Protein AF-A0AAC9SZ76-F1 (afdb_monomer)

Secondary structure (DSSP, 8-state):
-----------------PPPPPSSPPPPPPPPPSSS--EEEEEEE-STTS-HHHHHHHHHHHHHHHHHTTTSS-EEEEEEESSSSSSSSSSTTSPEEEEE-SSHHHHHHHHHHHHH--PPPGGG----HHHHHHHHHT-SS--SEEEEEESS----BTTTTBS-SSS--HHHHHHHHHHHHHHHHTTPEEEEEEE-TT--THHHHHHHHHHHHHS-S-BTTTBEEE-GGGHHHHHHHHHHHHH--EEEEEEEEEPTT--S-TTPEEEEEEEEEE-SSS-BEEEEEE---TTBPPPEE---SSSTT-B-TT-EEEEEEEEEPPHHHHHHTEEEEEEEEEEE-SSSPPEEEEEEEEEEPPPP---EEEEEEEEEETTEEEEEEEEEE-SSS-BEEEEEEE--TTBPPPEE---SSSTT-B-TT-EEEEEEEEEPPHHHHHHTEEEEEEEEEEE-SSSSPEEEEEEEEEE------EEEEEEEEEETTEEEEEEEEEE-SSS-BEEEEEEE--TTBPPPEE---SSSTT-B-TT-EEEEEEEEEPPHHHHHHTEEEEEEEEEEE-SSSSPEEEEEEEEEE------EEEEEEEEEETTEEEEEEEEEE-SSS-BEEEEEEE--TTBPPPEE---SSSTT-B-TT-EEEEEEEEE--HHHHHHTEEEEEEEEEEE-TTSPPEEEEEEEEEE------EEEEEEEEEETTEEEEEEEEEE-SSS-BEEEEEEE--TTBPPPEE---TTSTT-B-TT-EEEEEEEEEPPHHHHHHTEEEEEEEEEEE-SSSSPEEEEEEEEEE------EEEEEEEEEETTEEEEEEEEEE-SSS-BEEEEEEE--TTBPPPEE---SSSTT-B-TT-EEEEEEEEEPPHHHHHHTEEEEEEEEEEE-SSSS-EEEEEEEEEE------S------------------------------------

Foldseek 3Di:
DDDDDDDDDDDDDDPQPDFADAPAAFDAFFAQPLALQFEEEEEAQLAPVQDPVQLVLLLVLQLVLLVLCQLGNYWYKYWYAFLATNLDDDDLRDIGPTFGSNHPVSSVVRSVSSVSDDRHDNVSRFAQLLRSLLVLLVDPDAGSEYAYEDAADHAWYDVVIDGPRPDDDNVRLNSNSVSLNSNVVSNYGYEYAHACPPPDDSRVVSSLVSQCSSFHNDELGRYHHDHSNCNSQSVVVVSCVNAWAKDKDKEKEWPPPDQLFFQTKIKMKMKIFTQGQFKWAQKDKDWPDPQKDDKAKDDFPDPPRIDHHGGMIMIMIMHGHDLVCSVVQKDKTKMKIWTHGSDHDIHMDMYMYMYGGDDWDWDKEKDWDWDDDPQKIKIKIKIFTQTQFKWAQKDKDWPPPQKADKAKDDAPDPPRIHHHGGMIMIIIMHGHDLVCLLVQKDKIKMKIWTHGSDDGIYMYMDIDMDGHDWDWDKDKDWDWDDDPQKIKIKIKIATQISHKWAQKDKDWPPPQKADKAKDDFPDPPRIHHHGGMIMIIIMHGHDLVCLLVQKDKTKMKIWTHGSDDGIYMDMDIDIGGHDWDWAKEKDWDWDDDPQKIKIKIKIFTQIQHKWAQKDKDKPPPQKDDKAKDDFPDDPRIHHHGGMIMIMIMHGHDLVCLLVQKDKIKMKIWTHGRPDDIHMDMDIDIGGHDWDWAKEKDKDWDDDDQKIKIKMKIFTQIQHKWAQKDKDKDPPQKADKAKDDFPVDPRIHHHGDMIMIMIMHGDDLVLQLVQKDKIKMKIWTHGSDDDIYMYMDMDMDGHDWWWDKEKDKDWDDDDQKIKMKMKMWIATSFKKFQKDKDKDPPQKADKAWDDFPDPVRIHHHGGMTMIMIMHGHDPVCQVVQKDKIKMKIWIHGSDDDIYMYIDMDMGGHDDDDDDDDDDDDDDDDDDDDDDDDDDDDDDDDDDDDDDDDDD

Mean predicted aligned error: 19.58 Å

Structure (mmCIF, N/CA/C/O backbone):
data_AF-A0AAC9SZ76-F1
#
_entry.id   AF-A0AAC9SZ76-F1
#
loop_
_atom_site.group_PDB
_atom_site.id
_atom_site.type_symbol
_atom_site.label_atom_id
_atom_site.label_alt_id
_atom_site.label_comp_id
_atom_site.label_asym_id
_atom_site.label_entity_id
_atom_site.label_seq_id
_atom_site.pdbx_PDB_ins_code
_atom_site.Cartn_x
_atom_site.Cartn_y
_atom_site.Cartn_z
_atom_site.occupancy
_atom_site.B_iso_or_equiv
_atom_site.auth_seq_id
_atom_site.auth_comp_id
_atom_site.auth_asym_id
_atom_site.auth_atom_id
_atom_site.pdbx_PDB_model_num
ATOM 1 N N . MET A 1 1 ? 58.884 15.440 -35.483 1.00 34.03 1 MET A N 1
ATOM 2 C CA . MET A 1 1 ? 60.121 14.775 -35.016 1.00 34.03 1 MET A CA 1
ATOM 3 C C . MET A 1 1 ? 61.291 15.420 -35.744 1.00 34.03 1 MET A C 1
ATOM 5 O O . MET A 1 1 ? 61.153 15.706 -36.922 1.00 34.03 1 MET A O 1
ATOM 9 N N . ALA A 1 2 ? 62.354 15.756 -35.015 1.00 34.34 2 ALA A N 1
ATOM 10 C CA . ALA A 1 2 ? 63.541 16.463 -35.495 1.00 34.34 2 ALA A CA 1
ATOM 11 C C . ALA A 1 2 ? 64.470 15.592 -36.369 1.00 34.34 2 ALA A C 1
ATOM 13 O O . ALA A 1 2 ? 64.306 14.375 -36.380 1.00 34.34 2 ALA A O 1
ATOM 14 N N . ALA A 1 3 ? 65.492 16.252 -36.946 1.00 31.02 3 ALA A N 1
ATOM 15 C CA . ALA A 1 3 ? 66.665 15.764 -37.703 1.00 31.02 3 ALA A CA 1
ATOM 16 C C . ALA A 1 3 ? 66.543 15.990 -39.233 1.00 31.02 3 ALA A C 1
ATOM 18 O O . ALA A 1 3 ? 65.509 15.704 -39.811 1.00 31.02 3 ALA A O 1
ATOM 19 N N . THR A 1 4 ? 67.527 16.527 -39.967 1.00 31.78 4 THR A N 1
ATOM 20 C CA . THR A 1 4 ? 68.969 16.610 -39.682 1.00 31.78 4 THR A CA 1
ATOM 21 C C . THR A 1 4 ? 69.649 17.669 -40.554 1.00 31.78 4 THR A C 1
ATOM 23 O O . THR A 1 4 ? 69.315 17.846 -41.721 1.00 31.78 4 THR A O 1
ATOM 26 N N . LEU A 1 5 ? 70.634 18.339 -39.955 1.00 36.59 5 LEU A N 1
ATOM 27 C CA . LEU A 1 5 ? 71.636 19.189 -40.589 1.00 36.59 5 LEU A CA 1
ATOM 28 C C . LEU A 1 5 ? 72.741 18.357 -41.270 1.00 36.59 5 LEU A C 1
ATOM 30 O O . LEU A 1 5 ? 73.049 17.255 -40.823 1.00 36.59 5 LEU A O 1
ATOM 34 N N . ALA A 1 6 ? 73.446 19.049 -42.170 1.00 32.16 6 ALA A N 1
ATOM 35 C CA . ALA A 1 6 ? 74.873 18.945 -42.499 1.00 32.16 6 ALA A CA 1
ATOM 36 C C . ALA A 1 6 ? 75.312 18.010 -43.635 1.00 32.16 6 ALA A C 1
ATOM 38 O O . ALA A 1 6 ? 75.215 16.791 -43.537 1.00 32.16 6 ALA A O 1
ATOM 39 N N . SER A 1 7 ? 75.923 18.649 -44.644 1.00 28.92 7 SER A N 1
ATOM 40 C CA . SER A 1 7 ? 77.115 18.297 -45.454 1.00 28.92 7 SER A CA 1
ATOM 41 C C . SER A 1 7 ? 76.915 19.008 -46.808 1.00 28.92 7 SER A C 1
ATOM 43 O O . SER A 1 7 ? 75.863 18.856 -47.404 1.00 28.92 7 SER A O 1
ATOM 45 N N . VAL A 1 8 ? 77.773 19.867 -47.360 1.00 30.86 8 VAL A N 1
ATOM 46 C CA . VAL A 1 8 ? 79.221 19.771 -47.551 1.00 30.86 8 VAL A CA 1
ATOM 47 C C . VAL A 1 8 ? 79.758 21.181 -47.859 1.00 30.86 8 VAL A C 1
ATOM 49 O O . VAL A 1 8 ? 79.261 21.852 -48.758 1.00 30.86 8 VAL A O 1
ATOM 52 N N . LEU A 1 9 ? 80.820 21.599 -47.165 1.00 38.50 9 LEU A N 1
ATOM 53 C CA . LEU A 1 9 ? 81.787 22.567 -47.682 1.00 38.50 9 LEU A CA 1
ATOM 54 C C . LEU A 1 9 ? 83.047 21.761 -48.026 1.00 38.50 9 LEU A C 1
ATOM 56 O O . LEU A 1 9 ? 83.742 21.295 -47.126 1.00 38.50 9 LEU A O 1
ATOM 60 N N . ALA A 1 10 ? 83.320 21.559 -49.314 1.00 33.28 10 ALA A N 1
ATOM 61 C CA . ALA A 1 10 ? 84.588 21.031 -49.804 1.00 33.28 10 ALA A CA 1
ATOM 62 C C . ALA A 1 10 ? 84.911 21.688 -51.149 1.00 33.28 10 ALA A C 1
ATOM 64 O O . ALA A 1 10 ? 84.194 21.559 -52.136 1.00 33.28 10 ALA A O 1
ATOM 65 N N . ILE A 1 11 ? 85.994 22.451 -51.116 1.00 44.81 11 ILE A N 1
ATOM 66 C CA . ILE A 1 11 ? 86.583 23.232 -52.193 1.00 44.81 11 ILE A CA 1
ATOM 67 C C . ILE A 1 11 ? 87.101 22.287 -53.285 1.00 44.81 11 ILE A C 1
ATOM 69 O O . ILE A 1 11 ? 87.897 21.396 -52.998 1.00 44.81 11 ILE A O 1
ATOM 73 N N . SER A 1 12 ? 86.763 22.558 -54.544 1.00 31.75 12 SER A N 1
ATOM 74 C CA . SER A 1 12 ? 87.699 22.324 -55.644 1.00 31.75 12 SER A CA 1
ATOM 75 C C . SER A 1 12 ? 87.725 23.574 -56.517 1.00 31.75 12 SER A C 1
ATOM 77 O O . SER A 1 12 ? 86.712 24.014 -57.054 1.00 31.75 12 SER A O 1
ATOM 79 N N . GLY A 1 13 ? 88.888 24.221 -56.555 1.00 40.38 13 GLY A N 1
ATOM 80 C CA . GLY A 1 13 ? 89.150 25.320 -57.464 1.00 40.38 13 GLY A CA 1
ATOM 81 C C . GLY A 1 13 ? 89.211 24.782 -58.885 1.00 40.38 13 GLY A C 1
ATOM 82 O O . GLY A 1 13 ? 90.220 24.212 -59.285 1.00 40.38 13 GLY A O 1
ATOM 83 N N . ALA A 1 14 ? 88.143 24.994 -59.640 1.00 35.19 14 ALA A N 1
ATOM 84 C CA . ALA A 1 14 ? 88.212 25.144 -61.079 1.00 35.19 14 ALA A CA 1
ATOM 85 C C . ALA A 1 14 ? 87.846 26.600 -61.355 1.00 35.19 14 ALA A C 1
ATOM 87 O O . ALA A 1 14 ? 86.763 27.054 -60.990 1.00 35.19 14 ALA A O 1
ATOM 88 N N . SER A 1 15 ? 88.769 27.363 -61.935 1.00 37.12 15 SER A N 1
ATOM 89 C CA . SER A 1 15 ? 88.443 28.659 -62.518 1.00 37.12 15 SER A CA 1
ATOM 90 C C . SER A 1 15 ? 87.314 28.441 -63.525 1.00 37.12 15 SER A C 1
ATOM 92 O O . SER A 1 15 ? 87.553 27.857 -64.583 1.00 37.12 15 SER A O 1
ATOM 94 N N . ALA A 1 16 ? 86.090 28.847 -63.187 1.00 43.09 16 ALA A N 1
ATOM 95 C CA . ALA A 1 16 ? 84.998 28.885 -64.144 1.00 43.09 16 ALA A CA 1
ATOM 96 C C . ALA A 1 16 ? 85.427 29.833 -65.270 1.00 43.09 16 ALA A C 1
ATOM 98 O O . ALA A 1 16 ? 85.613 31.031 -65.048 1.00 43.09 16 ALA A O 1
ATOM 99 N N . ALA A 1 17 ? 85.676 29.286 -66.457 1.00 53.41 17 ALA A N 1
ATOM 100 C CA . ALA A 1 17 ? 85.754 30.094 -67.658 1.00 53.41 17 ALA A CA 1
ATOM 101 C C . ALA A 1 17 ? 84.363 30.716 -67.835 1.00 53.41 17 ALA A C 1
ATOM 103 O O . ALA A 1 17 ? 83.390 30.001 -68.060 1.00 53.41 17 ALA A O 1
ATOM 104 N N . PHE A 1 18 ? 84.251 32.025 -67.611 1.00 67.94 18 PHE A N 1
ATOM 105 C CA . PHE A 1 18 ? 82.998 32.741 -67.807 1.00 67.94 18 PHE A CA 1
ATOM 106 C C . PHE A 1 18 ? 82.689 32.758 -69.306 1.00 67.94 18 PHE A C 1
ATOM 108 O O . PHE A 1 18 ? 83.509 33.230 -70.096 1.00 67.94 18 PHE A O 1
ATOM 115 N N . ALA A 1 19 ? 81.529 32.220 -69.689 1.00 78.44 19 ALA A N 1
ATOM 116 C CA . ALA A 1 19 ? 81.003 32.366 -71.040 1.00 78.44 19 ALA A CA 1
ATOM 117 C C . ALA A 1 19 ? 80.825 33.856 -71.370 1.00 78.44 19 ALA A C 1
ATOM 119 O O . ALA A 1 19 ? 80.590 34.676 -70.475 1.00 78.44 19 ALA A O 1
ATOM 120 N N . VAL A 1 20 ? 80.946 34.214 -72.646 1.00 87.88 20 VAL A N 1
ATOM 121 C CA . VAL A 1 20 ? 80.765 35.600 -73.074 1.00 87.88 20 VAL A CA 1
ATOM 122 C C . VAL A 1 20 ? 79.273 35.921 -73.039 1.00 87.88 20 VAL A C 1
ATOM 124 O O . VAL A 1 20 ? 78.463 35.208 -73.624 1.00 87.88 20 VAL A O 1
ATOM 127 N N . GLN A 1 21 ? 78.914 36.992 -72.339 1.00 90.75 21 GLN A N 1
ATOM 128 C CA . GLN A 1 21 ? 77.535 37.458 -72.209 1.00 90.75 21 GLN A CA 1
ATOM 129 C C . GLN A 1 21 ? 77.275 38.571 -73.214 1.00 90.75 21 GLN A C 1
ATOM 131 O O . GLN A 1 21 ? 78.045 39.526 -73.265 1.00 90.75 21 GLN A O 1
ATOM 136 N N . SER A 1 22 ? 76.199 38.469 -73.983 1.00 91.06 22 SER A N 1
ATOM 137 C CA . SER A 1 22 ? 75.754 39.487 -74.928 1.00 91.06 22 SER A CA 1
ATOM 138 C C . SER A 1 22 ? 75.465 40.810 -74.218 1.00 91.06 22 SER A C 1
ATOM 140 O O . SER A 1 22 ? 74.805 40.860 -73.181 1.00 91.06 22 SER A O 1
ATOM 142 N N . ALA A 1 23 ? 75.947 41.905 -74.799 1.00 92.62 23 ALA A N 1
ATOM 143 C CA . ALA A 1 23 ? 75.603 43.267 -74.417 1.00 92.62 23 ALA A CA 1
ATOM 144 C C . ALA A 1 23 ? 74.260 43.696 -75.033 1.00 92.62 23 ALA A C 1
ATOM 146 O O . ALA A 1 23 ? 73.645 44.658 -74.569 1.00 92.62 23 ALA A O 1
ATOM 147 N N . VAL A 1 24 ? 73.797 42.983 -76.066 1.00 94.00 24 VAL A N 1
ATOM 148 C CA . VAL A 1 24 ? 72.455 43.128 -76.636 1.00 94.00 24 VAL A CA 1
ATOM 149 C C . VAL A 1 24 ? 71.471 42.337 -75.766 1.00 94.00 24 VAL A C 1
ATOM 151 O O . VAL A 1 24 ? 71.651 41.125 -75.624 1.00 94.00 24 VAL A O 1
ATOM 154 N N . PRO A 1 25 ? 70.431 42.970 -75.185 1.00 91.94 25 PRO A N 1
ATOM 155 C CA . PRO A 1 25 ? 69.419 42.253 -74.415 1.00 91.94 25 PRO A CA 1
ATOM 156 C C . PRO A 1 25 ? 68.680 41.233 -75.287 1.00 91.94 25 PRO A C 1
ATOM 158 O O . PRO A 1 25 ? 68.179 41.581 -76.359 1.00 91.94 25 PRO A O 1
ATOM 161 N N . ALA A 1 26 ? 68.583 39.987 -74.829 1.00 91.69 26 ALA A N 1
ATOM 162 C CA . ALA A 1 26 ? 67.792 38.965 -75.505 1.00 91.69 26 ALA A CA 1
ATOM 163 C C . ALA A 1 26 ? 66.289 39.281 -75.386 1.00 91.69 26 ALA A C 1
ATOM 165 O O . ALA A 1 26 ? 65.784 39.553 -74.296 1.00 91.69 26 ALA A O 1
ATOM 166 N N . ALA A 1 27 ? 65.570 39.246 -76.508 1.00 93.06 27 ALA A N 1
ATOM 167 C CA . ALA A 1 27 ? 64.112 39.306 -76.534 1.00 93.06 27 ALA A CA 1
ATOM 168 C C . ALA A 1 27 ? 63.511 38.001 -75.969 1.00 93.06 27 ALA A C 1
ATOM 170 O O . ALA A 1 27 ? 64.149 36.950 -76.101 1.00 93.06 27 ALA A O 1
ATOM 171 N N . PRO A 1 28 ? 62.304 38.032 -75.371 1.00 92.75 28 PRO A N 1
ATOM 172 C CA . PRO A 1 28 ? 61.618 36.820 -74.926 1.00 92.75 28 PRO A CA 1
ATOM 173 C C . PRO A 1 28 ? 61.435 35.823 -76.072 1.00 92.75 28 PRO A C 1
ATOM 175 O O . PRO A 1 28 ? 61.119 36.228 -77.190 1.00 92.75 28 PRO A O 1
ATOM 178 N N . ASN A 1 29 ? 61.618 34.534 -75.790 1.00 94.00 29 ASN A N 1
ATOM 179 C CA . ASN A 1 29 ? 61.319 33.469 -76.742 1.00 94.00 29 ASN A CA 1
ATOM 180 C C . ASN A 1 29 ? 59.794 33.323 -76.882 1.00 94.00 29 ASN A C 1
ATOM 182 O O . ASN A 1 29 ? 59.132 33.135 -75.856 1.00 94.00 29 ASN A O 1
ATOM 186 N N . PRO A 1 30 ? 59.215 33.414 -78.092 1.00 92.75 30 PRO A N 1
ATOM 187 C CA . PRO A 1 30 ? 57.800 33.123 -78.306 1.00 92.75 30 PRO A CA 1
ATOM 188 C C . PRO A 1 30 ? 57.432 31.726 -77.794 1.00 92.75 30 PRO A C 1
ATOM 190 O O . PRO A 1 30 ? 58.260 30.815 -77.821 1.00 92.75 30 PRO A O 1
ATOM 193 N N . ALA A 1 31 ? 56.204 31.547 -77.310 1.00 87.25 31 ALA A N 1
ATOM 194 C CA . ALA A 1 31 ? 55.701 30.219 -76.963 1.00 87.25 31 ALA A CA 1
ATOM 195 C C . ALA A 1 31 ? 55.523 29.373 -78.233 1.00 87.25 31 ALA A C 1
ATOM 197 O O . ALA A 1 31 ? 55.238 29.916 -79.299 1.00 87.25 31 ALA A O 1
ATOM 198 N N . MET A 1 32 ? 55.672 28.054 -78.112 1.00 82.69 32 MET A N 1
ATOM 199 C CA . MET A 1 32 ? 55.351 27.142 -79.209 1.00 82.69 32 MET A CA 1
ATOM 200 C C . MET A 1 32 ? 53.849 27.239 -79.506 1.00 82.69 32 MET A C 1
ATOM 202 O O . MET A 1 32 ? 53.043 27.290 -78.573 1.00 82.69 32 MET A O 1
ATOM 206 N N . ALA A 1 33 ? 53.459 27.274 -80.781 1.00 75.12 33 ALA A N 1
ATOM 207 C CA . ALA A 1 33 ? 52.048 27.265 -81.149 1.00 75.12 33 ALA A CA 1
ATOM 208 C C . ALA A 1 33 ? 51.383 25.978 -80.627 1.00 75.12 33 ALA A C 1
ATOM 210 O O . ALA A 1 33 ? 51.887 24.884 -80.861 1.00 75.12 33 ALA A O 1
ATOM 211 N N . ALA A 1 34 ? 50.258 26.102 -79.917 1.00 73.25 34 ALA A N 1
ATOM 212 C CA . ALA A 1 34 ? 49.512 24.972 -79.353 1.00 73.25 34 ALA A CA 1
ATOM 213 C C . ALA A 1 34 ? 48.608 24.312 -80.412 1.00 73.25 34 ALA A C 1
ATOM 215 O O . ALA A 1 34 ? 47.392 24.221 -80.254 1.00 73.25 34 ALA A O 1
ATOM 216 N N . GLN A 1 35 ? 49.205 23.926 -81.536 1.00 79.81 35 GLN A N 1
ATOM 217 C CA . GLN A 1 35 ? 48.549 23.253 -82.651 1.00 79.81 35 GLN A CA 1
ATOM 218 C C . GLN A 1 35 ? 49.526 22.257 -83.277 1.00 79.81 35 GLN A C 1
ATOM 220 O O . GLN A 1 35 ? 50.737 22.458 -83.230 1.00 79.81 35 GLN A O 1
ATOM 225 N N . CYS A 1 36 ? 49.004 21.184 -83.865 1.00 80.81 36 CYS A N 1
ATOM 226 C CA . CYS A 1 36 ? 49.837 20.189 -84.539 1.00 80.81 36 CYS A CA 1
ATOM 227 C C . CYS A 1 36 ? 50.280 20.614 -85.945 1.00 80.81 36 CYS A C 1
ATOM 229 O O . CYS A 1 36 ? 51.301 20.133 -86.434 1.00 80.81 36 CYS A O 1
ATOM 231 N N . GLU A 1 37 ? 49.536 21.521 -86.591 1.00 84.62 37 GLU A N 1
ATOM 232 C CA . GLU A 1 37 ? 49.991 22.155 -87.830 1.00 84.62 37 GLU A CA 1
ATOM 233 C C . GLU A 1 37 ? 51.129 23.122 -87.501 1.00 84.62 37 GLU A C 1
ATOM 235 O O . GLU A 1 37 ? 50.903 24.283 -87.162 1.00 84.62 37 GLU A O 1
ATOM 240 N N . VAL A 1 38 ? 52.349 22.589 -87.516 1.00 84.69 38 VAL A N 1
ATOM 241 C CA . VAL A 1 38 ? 53.569 23.321 -87.185 1.00 84.69 38 VAL A CA 1
ATOM 242 C C . VAL A 1 38 ? 54.402 23.473 -88.447 1.00 84.69 38 VAL A C 1
ATOM 244 O O . VAL A 1 38 ? 54.836 22.481 -89.043 1.00 84.69 38 VAL A O 1
ATOM 247 N N . ASP A 1 39 ? 54.664 24.725 -88.804 1.00 91.69 39 ASP A N 1
ATOM 248 C CA . ASP A 1 39 ? 55.662 25.099 -89.792 1.00 91.69 39 ASP A CA 1
ATOM 249 C C . ASP A 1 39 ? 56.967 25.404 -89.065 1.00 91.69 39 ASP A C 1
ATOM 251 O O . ASP A 1 39 ? 57.083 26.426 -88.389 1.00 91.69 39 ASP A O 1
ATOM 255 N N . PHE A 1 40 ? 57.981 24.550 -89.189 1.00 92.81 40 PHE A N 1
ATOM 256 C CA . PHE A 1 40 ? 59.268 24.816 -88.547 1.00 92.81 40 PHE A CA 1
ATOM 257 C C . PHE A 1 40 ? 60.435 24.868 -89.523 1.00 92.81 40 PHE A C 1
ATOM 259 O O . PHE A 1 40 ? 60.460 24.216 -90.561 1.00 92.81 40 PHE A O 1
ATOM 266 N N . ALA A 1 41 ? 61.447 25.652 -89.179 1.00 94.62 41 ALA A N 1
ATOM 267 C CA . ALA A 1 41 ? 62.721 25.650 -89.874 1.00 94.62 41 ALA A CA 1
ATOM 268 C C . ALA A 1 41 ? 63.749 24.841 -89.084 1.00 94.62 41 ALA A C 1
ATOM 270 O O . ALA A 1 41 ? 63.813 24.919 -87.860 1.00 94.62 41 ALA A O 1
ATOM 271 N N . ILE A 1 42 ? 64.605 24.112 -89.788 1.00 95.25 42 ILE A N 1
ATOM 272 C CA . ILE A 1 42 ? 65.827 23.525 -89.246 1.00 95.25 42 ILE A CA 1
ATOM 273 C C . ILE A 1 42 ? 66.999 24.307 -89.830 1.00 95.25 42 ILE A C 1
ATOM 275 O O . ILE A 1 42 ? 67.162 24.350 -91.046 1.00 95.25 42 ILE A O 1
ATOM 279 N N . SER A 1 43 ? 67.826 24.911 -88.979 1.00 95.31 43 SER A N 1
ATOM 280 C CA . SER A 1 43 ? 69.076 25.557 -89.397 1.00 95.31 43 SER A CA 1
ATOM 281 C C . SER A 1 43 ? 70.253 24.711 -88.935 1.00 95.31 43 SER A C 1
ATOM 283 O O . SER A 1 43 ? 70.564 24.692 -87.745 1.00 95.31 43 SER A O 1
ATOM 285 N N . LEU A 1 44 ? 70.898 24.017 -89.873 1.00 94.75 44 LEU A N 1
ATOM 286 C CA . LEU A 1 44 ? 71.950 23.042 -89.590 1.00 94.75 44 LEU A CA 1
ATOM 287 C C . LEU A 1 44 ? 73.361 23.636 -89.713 1.00 94.75 44 LEU A C 1
ATOM 289 O O . LEU A 1 44 ? 73.745 24.128 -90.776 1.00 94.75 44 LEU A O 1
ATOM 293 N N . ASP A 1 45 ? 74.156 23.527 -88.651 1.00 93.12 45 ASP A N 1
ATOM 294 C CA . ASP A 1 45 ? 75.587 23.827 -88.680 1.00 93.12 45 ASP A CA 1
ATOM 295 C C . ASP A 1 45 ? 76.346 22.790 -89.529 1.00 93.12 45 ASP A C 1
ATOM 297 O O . ASP A 1 45 ? 76.259 21.585 -89.301 1.00 93.12 45 ASP A O 1
ATOM 301 N N . LEU A 1 46 ? 77.094 23.263 -90.524 1.00 93.94 46 LEU A N 1
ATOM 302 C CA . LEU A 1 46 ? 77.979 22.481 -91.394 1.00 93.94 46 LEU A CA 1
ATOM 303 C C . LEU A 1 46 ? 79.440 22.933 -91.270 1.00 93.94 46 LEU A C 1
ATOM 305 O O . LEU A 1 46 ? 80.247 22.701 -92.175 1.00 93.94 46 LEU A O 1
ATOM 309 N N . SER A 1 47 ? 79.784 23.629 -90.188 1.00 92.25 47 SER A N 1
ATOM 310 C CA . SER A 1 47 ? 81.124 24.146 -89.933 1.00 92.25 47 SER A CA 1
ATOM 311 C C . SER A 1 47 ? 82.177 23.037 -89.794 1.00 92.25 47 SER A C 1
ATOM 313 O O . SER A 1 47 ? 81.928 21.833 -89.885 1.00 92.25 47 SER A O 1
ATOM 315 N N . ASN A 1 48 ? 83.433 23.446 -89.631 1.00 89.75 48 ASN A N 1
ATOM 316 C CA . ASN A 1 48 ? 84.558 22.527 -89.553 1.00 89.75 48 ASN A CA 1
ATOM 317 C C . ASN A 1 48 ? 84.549 21.662 -88.283 1.00 89.75 48 ASN A C 1
ATOM 319 O O . ASN A 1 48 ? 85.244 20.644 -88.287 1.00 89.75 48 ASN A O 1
ATOM 323 N N . SER A 1 49 ? 83.820 22.054 -87.228 1.00 88.06 49 SER A N 1
ATOM 324 C CA . SER A 1 49 ? 83.650 21.237 -86.017 1.00 88.06 49 SER A CA 1
ATOM 325 C C . SER A 1 49 ? 82.797 20.001 -86.275 1.00 88.06 49 SER A C 1
ATOM 327 O O . SER A 1 49 ? 83.127 18.937 -85.751 1.00 88.06 49 SER A O 1
ATOM 329 N N . VAL A 1 50 ? 81.825 20.100 -87.186 1.00 89.50 50 VAL A N 1
ATOM 330 C CA . VAL A 1 50 ? 81.023 18.959 -87.626 1.00 89.50 50 VAL A CA 1
ATOM 331 C C . VAL A 1 50 ? 81.881 18.041 -88.493 1.00 89.50 50 VAL A C 1
ATOM 333 O O . VAL A 1 50 ? 82.296 18.383 -89.606 1.00 89.50 50 VAL A O 1
ATOM 336 N N . THR A 1 51 ? 82.173 16.852 -87.971 1.00 88.31 51 THR A N 1
ATOM 337 C CA . THR A 1 51 ? 82.943 15.820 -88.680 1.00 88.31 51 THR A CA 1
ATOM 338 C C . THR A 1 51 ? 82.100 15.113 -89.747 1.00 88.31 51 THR A C 1
ATOM 340 O O . THR A 1 51 ? 80.874 15.116 -89.687 1.00 88.31 51 THR A O 1
ATOM 343 N N . ASP A 1 52 ? 82.735 14.460 -90.727 1.00 88.56 52 ASP A N 1
ATOM 344 C CA . ASP A 1 52 ? 81.996 13.726 -91.770 1.00 88.56 52 ASP A CA 1
ATOM 345 C C . ASP A 1 52 ? 81.069 12.624 -91.201 1.00 88.56 52 ASP A C 1
ATOM 347 O O . ASP A 1 52 ? 79.944 12.514 -91.688 1.00 88.56 52 ASP A O 1
ATOM 351 N N . PRO A 1 53 ? 81.456 11.849 -90.159 1.00 89.94 53 PRO A N 1
ATOM 352 C CA . PRO A 1 53 ? 80.533 10.929 -89.490 1.00 89.94 53 PRO A CA 1
ATOM 353 C C . PRO A 1 53 ? 79.347 11.630 -88.822 1.00 89.94 53 PRO A C 1
ATOM 355 O O . PRO A 1 53 ? 78.228 11.143 -88.929 1.00 89.94 53 PRO A O 1
ATOM 358 N N . GLN A 1 54 ? 79.568 12.778 -88.175 1.00 89.06 54 GLN A N 1
ATOM 359 C CA . GLN A 1 54 ? 78.489 13.553 -87.553 1.00 89.06 54 GLN A CA 1
ATOM 360 C C . GLN A 1 54 ? 77.534 14.140 -88.592 1.00 89.06 54 GLN A C 1
ATOM 362 O O . GLN A 1 54 ? 76.327 14.100 -88.393 1.00 89.06 54 GLN A O 1
ATOM 367 N N . LEU A 1 55 ? 78.045 14.624 -89.730 1.00 90.38 55 LEU A N 1
ATOM 368 C CA . LEU A 1 55 ? 77.185 15.051 -90.830 1.00 90.38 55 LEU A CA 1
ATOM 369 C C . LEU A 1 55 ? 76.385 13.872 -91.389 1.00 90.38 55 LEU A C 1
ATOM 371 O O . LEU A 1 55 ? 75.194 14.016 -91.635 1.00 90.38 55 LEU A O 1
ATOM 375 N N . GLN A 1 56 ? 77.010 12.709 -91.584 1.00 92.50 56 GLN A N 1
ATOM 376 C CA . GLN A 1 56 ? 76.292 11.520 -92.044 1.00 92.50 56 GLN A CA 1
ATOM 377 C C . GLN A 1 56 ? 75.172 11.129 -91.067 1.00 92.50 56 GLN A C 1
ATOM 379 O O . GLN A 1 56 ? 74.055 10.873 -91.505 1.00 92.50 56 GLN A O 1
ATOM 384 N N . GLN A 1 57 ? 75.436 11.180 -89.762 1.00 91.38 57 GLN A N 1
ATOM 385 C CA . GLN A 1 57 ? 74.434 10.917 -88.732 1.00 91.38 57 GLN A CA 1
ATOM 386 C C . GLN A 1 57 ? 73.313 11.965 -88.723 1.00 91.38 57 GLN A C 1
ATOM 388 O O . GLN A 1 57 ? 72.143 11.608 -88.672 1.00 91.38 57 GLN A O 1
ATOM 393 N N . ALA A 1 58 ? 73.643 13.253 -88.859 1.00 90.31 58 ALA A N 1
ATOM 394 C CA . ALA A 1 58 ? 72.647 14.315 -88.983 1.00 90.31 58 ALA A CA 1
ATOM 395 C C . ALA A 1 58 ? 71.717 14.093 -90.188 1.00 90.31 58 ALA A C 1
ATOM 397 O O . ALA A 1 58 ? 70.520 14.348 -90.095 1.00 90.31 58 ALA A O 1
ATOM 398 N N . ARG A 1 59 ? 72.244 13.592 -91.316 1.00 93.56 59 ARG A N 1
ATOM 399 C CA . ARG A 1 59 ? 71.426 13.252 -92.492 1.00 93.56 59 ARG A CA 1
ATOM 400 C C . ARG A 1 59 ? 70.486 12.084 -92.221 1.00 93.56 59 ARG A C 1
ATOM 402 O O . ARG A 1 59 ? 69.325 12.170 -92.599 1.00 93.56 59 ARG A O 1
ATOM 409 N N . GLU A 1 60 ? 70.987 11.019 -91.597 1.00 93.62 60 GLU A N 1
ATOM 410 C CA . GLU A 1 60 ? 70.193 9.834 -91.247 1.00 93.62 60 GLU A CA 1
ATOM 411 C C . GLU A 1 60 ? 69.045 10.201 -90.306 1.00 93.62 60 GLU A C 1
ATOM 413 O O . GLU A 1 60 ? 67.909 9.817 -90.548 1.00 93.62 60 GLU A O 1
ATOM 418 N N . GLU A 1 61 ? 69.314 11.026 -89.301 1.00 93.56 61 GLU A N 1
ATOM 419 C CA . GLU A 1 61 ? 68.338 11.413 -88.280 1.00 93.56 61 GLU A CA 1
ATOM 420 C C . GLU A 1 61 ? 67.311 12.423 -88.795 1.00 93.56 61 GLU A C 1
ATOM 422 O O . GLU A 1 61 ? 66.133 12.338 -88.469 1.00 93.56 61 GLU A O 1
ATOM 427 N N . LEU A 1 62 ? 67.716 13.363 -89.651 1.00 92.69 62 LEU A N 1
ATOM 428 C CA . LEU A 1 62 ? 66.765 14.263 -90.306 1.00 92.69 62 LEU A CA 1
ATOM 429 C C . LEU A 1 62 ? 65.921 13.543 -91.369 1.00 92.69 62 LEU A C 1
ATOM 431 O O . LEU A 1 62 ? 64.766 13.912 -91.580 1.00 92.69 62 LEU A O 1
ATOM 435 N N . ALA A 1 63 ? 66.467 12.514 -92.025 1.00 93.81 63 ALA A N 1
ATOM 436 C CA . ALA A 1 63 ? 65.694 11.634 -92.897 1.00 93.81 63 ALA A CA 1
ATOM 437 C C . ALA A 1 63 ? 64.707 10.778 -92.088 1.00 93.81 63 ALA A C 1
ATOM 439 O O . ALA A 1 63 ? 63.545 10.666 -92.470 1.00 93.81 63 ALA A O 1
ATOM 440 N N . GLU A 1 64 ? 65.142 10.225 -90.954 1.00 93.00 64 GLU A N 1
ATOM 441 C CA . GLU A 1 64 ? 64.285 9.470 -90.039 1.00 93.00 64 GLU A CA 1
ATOM 442 C C . GLU A 1 64 ? 63.170 10.341 -89.460 1.00 93.00 64 GLU A C 1
ATOM 444 O O . GLU A 1 64 ? 62.025 9.911 -89.432 1.00 93.00 64 GLU A O 1
ATOM 449 N N . LEU A 1 65 ? 63.464 11.588 -89.084 1.00 93.12 65 LEU A N 1
ATOM 450 C CA . LEU A 1 65 ? 62.452 12.557 -88.666 1.00 93.12 65 LEU A CA 1
ATOM 451 C C . LEU A 1 65 ? 61.368 12.736 -89.737 1.00 93.12 65 LEU A C 1
ATOM 453 O O . LEU A 1 65 ? 60.185 12.733 -89.410 1.00 93.12 65 LEU A O 1
ATOM 457 N N . ALA A 1 66 ? 61.760 12.885 -91.006 1.00 92.56 66 ALA A N 1
ATOM 458 C CA . ALA A 1 66 ? 60.809 13.034 -92.103 1.00 92.56 66 ALA A CA 1
ATOM 459 C C . ALA A 1 66 ? 59.949 11.772 -92.288 1.00 92.56 66 ALA A C 1
ATOM 461 O O . ALA A 1 66 ? 58.737 11.890 -92.427 1.00 92.56 66 ALA A O 1
ATOM 462 N N . ASN A 1 67 ? 60.559 10.582 -92.240 1.00 91.81 67 ASN A N 1
ATOM 463 C CA . ASN A 1 67 ? 59.841 9.308 -92.356 1.00 91.81 67 ASN A CA 1
ATOM 464 C C . ASN A 1 67 ? 58.891 9.064 -91.175 1.00 91.81 67 ASN A C 1
ATOM 466 O O . ASN A 1 67 ? 57.755 8.647 -91.365 1.00 91.81 67 ASN A O 1
ATOM 470 N N . ALA A 1 68 ? 59.342 9.322 -89.948 1.00 90.69 68 ALA A N 1
ATOM 471 C CA . ALA A 1 68 ? 58.557 9.086 -88.741 1.00 90.69 68 ALA A CA 1
ATOM 472 C C . ALA A 1 68 ? 57.361 10.041 -88.634 1.00 90.69 68 ALA A C 1
ATOM 474 O O . ALA A 1 68 ? 56.310 9.665 -88.124 1.00 90.69 68 ALA A O 1
ATOM 475 N N . LEU A 1 69 ? 57.509 11.269 -89.133 1.00 90.88 69 LEU A N 1
ATOM 476 C CA . LEU A 1 69 ? 56.422 12.239 -89.199 1.00 90.88 69 LEU A CA 1
ATOM 477 C C . LEU A 1 69 ? 55.563 12.088 -90.467 1.00 90.88 69 LEU A C 1
ATOM 479 O O . LEU A 1 69 ? 54.739 12.964 -90.732 1.00 90.88 69 LEU A O 1
ATOM 483 N N . GLU A 1 70 ? 55.706 11.004 -91.241 1.00 90.94 70 GLU A N 1
ATOM 484 C CA . GLU A 1 70 ? 54.834 10.761 -92.391 1.00 90.94 70 GLU A CA 1
ATOM 485 C C . GLU A 1 70 ? 53.362 10.723 -91.944 1.00 90.94 70 GLU A C 1
ATOM 487 O O . GLU A 1 70 ? 52.973 9.985 -91.038 1.00 90.94 70 GLU A O 1
ATOM 492 N N . GLY A 1 71 ? 52.532 11.557 -92.571 1.00 84.88 71 GLY A N 1
ATOM 493 C CA . GLY A 1 71 ? 51.112 11.691 -92.237 1.00 84.88 71 GLY A CA 1
ATOM 494 C C . GLY A 1 71 ? 50.807 12.669 -91.098 1.00 84.88 71 GLY A C 1
ATOM 495 O O . GLY A 1 71 ? 49.634 12.947 -90.846 1.00 84.88 71 GLY A O 1
ATOM 496 N N . TYR A 1 72 ? 51.821 13.253 -90.450 1.00 90.19 72 TYR A N 1
ATOM 497 C CA . TYR A 1 72 ? 51.608 14.393 -89.560 1.00 90.19 72 TYR A CA 1
ATOM 498 C C . TYR A 1 72 ? 51.285 15.648 -90.391 1.00 90.19 72 TYR A C 1
ATOM 500 O O . TYR A 1 72 ? 51.866 15.844 -91.463 1.00 90.19 72 TYR A O 1
ATOM 508 N N . PRO A 1 73 ? 50.421 16.559 -89.903 1.00 87.12 73 PRO A N 1
ATOM 509 C CA . PRO A 1 73 ? 50.130 17.838 -90.556 1.00 87.12 73 PRO A CA 1
ATOM 510 C C . PRO A 1 73 ? 51.278 18.853 -90.379 1.00 87.12 73 PRO A C 1
ATOM 512 O O . PRO A 1 73 ? 51.050 20.029 -90.141 1.00 87.12 73 PRO A O 1
ATOM 515 N N . VAL A 1 74 ? 52.526 18.404 -90.482 1.00 90.19 74 VAL A N 1
ATOM 516 C CA . VAL A 1 74 ? 53.738 19.192 -90.248 1.00 90.19 74 VAL A CA 1
ATOM 517 C C . VAL A 1 74 ? 54.369 19.580 -91.583 1.00 90.19 74 VAL A C 1
ATOM 519 O O . VAL A 1 74 ? 54.341 18.822 -92.562 1.00 90.19 74 VAL A O 1
ATOM 522 N N . ARG A 1 75 ? 54.976 20.768 -91.634 1.00 92.88 75 ARG A N 1
ATOM 523 C CA . ARG A 1 75 ? 55.851 21.173 -92.737 1.00 92.88 75 ARG A CA 1
ATOM 524 C C . ARG A 1 75 ? 57.154 21.688 -92.169 1.00 92.88 75 ARG A C 1
ATOM 526 O O . ARG A 1 75 ? 57.153 22.418 -91.182 1.00 92.88 75 ARG A O 1
ATOM 533 N N . PHE A 1 76 ? 58.270 21.356 -92.809 1.00 93.12 76 PHE A N 1
ATOM 534 C CA . PHE A 1 76 ? 59.523 21.966 -92.406 1.00 93.12 76 PHE A CA 1
ATOM 535 C C . PHE A 1 76 ? 60.451 22.351 -93.543 1.00 93.12 76 PHE A C 1
ATOM 537 O O . PHE A 1 76 ? 60.507 21.713 -94.593 1.00 93.12 76 PHE A O 1
ATOM 544 N N . ALA A 1 77 ? 61.150 23.457 -93.311 1.00 95.06 77 ALA A N 1
ATOM 545 C CA . ALA A 1 77 ? 62.202 23.990 -94.158 1.00 95.06 77 ALA A CA 1
ATOM 546 C C . ALA A 1 77 ? 63.557 23.589 -93.576 1.00 95.06 77 ALA A C 1
ATOM 548 O O . ALA A 1 77 ? 63.704 23.451 -92.360 1.00 95.06 77 ALA A O 1
ATOM 549 N N . VAL A 1 78 ? 64.573 23.436 -94.423 1.00 94.56 78 VAL A N 1
ATOM 550 C CA . VAL A 1 78 ? 65.927 23.111 -93.957 1.00 94.56 78 VAL A CA 1
ATOM 551 C C . VAL A 1 78 ? 66.935 24.061 -94.588 1.00 94.56 78 VAL A C 1
ATOM 553 O O . VAL A 1 78 ? 67.264 23.976 -95.774 1.00 94.56 78 VAL A O 1
ATOM 556 N N . SER A 1 79 ? 67.473 24.954 -93.768 1.00 94.00 79 SER A N 1
ATOM 557 C CA . SER A 1 79 ? 68.608 25.808 -94.090 1.00 94.00 79 SER A CA 1
ATOM 558 C C . SER A 1 79 ? 69.881 25.262 -93.440 1.00 94.00 79 SER A C 1
ATOM 560 O O . SER A 1 79 ? 69.864 24.361 -92.599 1.00 94.00 79 SER A O 1
ATOM 562 N N . ASN A 1 80 ? 71.028 25.765 -93.876 1.00 94.62 80 ASN A N 1
ATOM 563 C CA . ASN A 1 80 ? 72.313 25.361 -93.328 1.00 94.62 80 ASN A CA 1
ATOM 564 C C . ASN A 1 80 ? 73.267 26.547 -93.282 1.00 94.62 80 ASN A C 1
ATOM 566 O O . ASN A 1 80 ? 73.145 27.488 -94.070 1.00 94.62 80 ASN A O 1
ATOM 570 N N . PHE A 1 81 ? 74.230 26.494 -92.371 1.00 95.06 81 PHE A N 1
ATOM 571 C CA . PHE A 1 81 ? 75.207 27.557 -92.199 1.00 95.06 81 PHE A CA 1
ATOM 572 C C . PHE A 1 81 ? 76.586 27.009 -91.838 1.00 95.06 81 PHE A C 1
ATOM 574 O O . PHE A 1 81 ? 76.738 25.909 -91.325 1.00 95.06 81 PHE A O 1
ATOM 581 N N . ALA A 1 82 ? 77.607 27.799 -92.136 1.00 93.44 82 ALA A N 1
ATOM 582 C CA . ALA A 1 82 ? 78.969 27.648 -91.647 1.00 93.44 82 ALA A CA 1
ATOM 583 C C . ALA A 1 82 ? 79.545 29.061 -91.504 1.00 93.44 82 ALA A C 1
ATOM 585 O O . ALA A 1 82 ? 78.985 29.853 -90.753 1.00 93.44 82 ALA A O 1
ATOM 586 N N . SER A 1 83 ? 80.598 29.437 -92.246 1.00 92.69 83 SER A N 1
ATOM 587 C CA . SER A 1 83 ? 81.013 30.846 -92.320 1.00 92.69 83 SER A CA 1
ATOM 588 C C . SER A 1 83 ? 79.937 31.716 -92.977 1.00 92.69 83 SER A C 1
ATOM 590 O O . SER A 1 83 ? 79.762 32.868 -92.585 1.00 92.69 83 SER A O 1
ATOM 592 N N . ASN A 1 84 ? 79.218 31.145 -93.949 1.00 91.50 84 ASN A N 1
ATOM 593 C CA . ASN A 1 84 ? 78.106 31.750 -94.685 1.00 91.50 84 ASN A CA 1
ATOM 594 C C . ASN A 1 84 ? 76.821 30.928 -94.477 1.00 91.50 84 ASN A C 1
ATOM 596 O O . ASN A 1 84 ? 76.892 29.787 -94.021 1.00 91.50 84 ASN A O 1
ATOM 600 N N . ALA A 1 85 ? 75.668 31.480 -94.853 1.00 92.25 85 ALA A N 1
ATOM 601 C CA . ALA A 1 85 ? 74.393 30.766 -94.935 1.00 92.25 85 ALA A CA 1
ATOM 602 C C . ALA A 1 85 ? 73.737 31.096 -96.297 1.00 92.25 85 ALA A C 1
ATOM 604 O O . ALA A 1 85 ? 73.431 32.268 -96.525 1.00 92.25 85 ALA A O 1
ATOM 605 N N . PRO A 1 86 ? 73.572 30.136 -97.233 1.00 93.25 86 PRO A N 1
ATOM 606 C CA . PRO A 1 86 ? 73.948 28.721 -97.135 1.00 93.25 86 PRO A CA 1
ATOM 607 C C . PRO A 1 86 ? 75.462 28.508 -96.973 1.00 93.25 86 PRO A C 1
ATOM 609 O O . PRO A 1 86 ? 76.263 29.359 -97.364 1.00 93.25 86 PRO A O 1
ATOM 612 N N . ALA A 1 87 ? 75.868 27.365 -96.407 1.00 91.06 87 ALA A N 1
ATOM 613 C CA . ALA A 1 87 ? 77.275 27.084 -96.095 1.00 91.06 87 ALA A CA 1
ATOM 614 C C . ALA A 1 87 ? 78.186 27.100 -97.340 1.00 91.06 87 ALA A C 1
ATOM 616 O O . ALA A 1 87 ? 79.345 27.507 -97.252 1.00 91.06 87 ALA A O 1
ATOM 617 N N . THR A 1 88 ? 77.660 26.725 -98.513 1.00 86.75 88 THR A N 1
ATOM 618 C CA . THR A 1 88 ? 78.331 26.858 -99.817 1.00 86.75 88 THR A CA 1
ATOM 619 C C . THR A 1 88 ? 77.519 27.719 -100.781 1.00 86.75 88 THR A C 1
ATOM 621 O O . THR A 1 88 ? 76.294 27.627 -100.830 1.00 86.75 88 THR A O 1
ATOM 624 N N . ASN A 1 89 ? 78.203 28.514 -101.611 1.00 75.44 89 ASN A N 1
ATOM 625 C CA . ASN A 1 89 ? 77.564 29.341 -102.639 1.00 75.44 89 ASN A CA 1
ATOM 626 C C . ASN A 1 89 ? 76.943 28.476 -103.753 1.00 75.44 89 ASN A C 1
ATOM 628 O O . ASN A 1 89 ? 77.632 28.090 -104.697 1.00 75.44 89 ASN A O 1
ATOM 632 N N . GLY A 1 90 ? 75.635 28.221 -103.657 1.00 65.38 90 GLY A N 1
ATOM 633 C CA . GLY A 1 90 ? 74.853 27.462 -104.638 1.00 65.38 90 GLY A CA 1
ATOM 634 C C . GLY A 1 90 ? 75.117 25.949 -104.624 1.00 65.38 90 GLY A C 1
ATOM 635 O O . GLY A 1 90 ? 76.104 25.472 -104.067 1.00 65.38 90 GLY A O 1
ATOM 636 N N . GLY A 1 91 ? 74.215 25.178 -105.241 1.00 78.62 91 GLY A N 1
ATOM 637 C CA . GLY A 1 91 ? 74.306 23.714 -105.327 1.00 78.62 91 GLY A CA 1
ATOM 638 C C . GLY A 1 91 ? 73.478 22.990 -104.262 1.00 78.62 91 GLY A C 1
ATOM 639 O O . GLY A 1 91 ? 72.381 23.431 -103.933 1.00 78.62 91 GLY A O 1
ATOM 640 N N . ALA A 1 92 ? 74.002 21.876 -103.742 1.00 81.69 92 ALA A N 1
ATOM 641 C CA . ALA A 1 92 ? 73.277 20.960 -102.854 1.00 81.69 92 ALA A CA 1
ATOM 642 C C . ALA A 1 92 ? 72.921 21.537 -101.465 1.00 81.69 92 ALA A C 1
ATOM 644 O O . ALA A 1 92 ? 72.144 20.930 -100.741 1.00 81.69 92 ALA A O 1
ATOM 645 N N . ASN A 1 93 ? 73.448 22.716 -101.118 1.00 91.56 93 ASN A N 1
ATOM 646 C CA . ASN A 1 93 ? 73.177 23.414 -99.857 1.00 91.56 93 ASN A CA 1
ATOM 647 C C . ASN A 1 93 ? 72.187 24.583 -100.000 1.00 91.56 93 ASN A C 1
ATOM 649 O O . ASN A 1 93 ? 72.024 25.347 -99.050 1.00 91.56 93 ASN A O 1
ATOM 653 N N . ALA A 1 94 ? 71.574 24.796 -101.170 1.00 91.31 94 ALA A N 1
ATOM 654 C CA . ALA A 1 94 ? 70.530 25.814 -101.306 1.00 91.31 94 ALA A CA 1
ATOM 655 C C . ALA A 1 94 ? 69.358 25.495 -100.352 1.00 91.31 94 ALA A C 1
ATOM 657 O O . ALA A 1 94 ? 68.952 24.341 -100.343 1.00 91.31 94 ALA A O 1
ATOM 658 N N . PRO A 1 95 ? 68.811 26.451 -99.574 1.00 91.56 95 PRO A N 1
ATOM 659 C CA . PRO A 1 95 ? 67.777 26.151 -98.581 1.00 91.56 95 PRO A CA 1
ATOM 660 C C . PRO A 1 95 ? 66.586 25.385 -99.168 1.00 91.56 95 PRO A C 1
ATOM 662 O O . PRO A 1 95 ? 66.069 25.759 -100.224 1.00 91.56 95 PRO A O 1
ATOM 665 N N . LEU A 1 96 ? 66.147 24.336 -98.471 1.00 93.62 96 LEU A N 1
ATOM 666 C CA . LEU A 1 96 ? 64.896 23.649 -98.772 1.00 93.62 96 LEU A CA 1
ATOM 667 C C . LEU A 1 96 ? 63.740 24.491 -98.204 1.00 93.62 96 LEU A C 1
ATOM 669 O O . LEU A 1 96 ? 63.752 24.732 -96.993 1.00 93.62 96 LEU A O 1
ATOM 673 N N . PRO A 1 97 ? 62.775 24.943 -99.028 1.00 93.75 97 PRO A N 1
ATOM 674 C CA . PRO A 1 97 ? 61.591 25.655 -98.540 1.00 93.75 97 PRO A CA 1
ATOM 675 C C . PRO A 1 97 ? 60.697 24.738 -97.694 1.00 93.75 97 PRO A C 1
ATOM 677 O O . PRO A 1 97 ? 60.900 23.520 -97.674 1.00 93.75 97 PRO A O 1
ATOM 680 N N . LEU A 1 98 ? 59.684 25.306 -97.034 1.00 94.62 98 LEU A N 1
ATOM 681 C CA . LEU A 1 98 ? 58.691 24.546 -96.269 1.00 94.62 98 LEU A CA 1
ATOM 682 C C . LEU A 1 98 ? 58.127 23.396 -97.107 1.00 94.62 98 LEU A C 1
ATOM 684 O O . LEU A 1 98 ? 57.420 23.599 -98.097 1.00 94.62 98 LEU A O 1
ATOM 688 N N . THR A 1 99 ? 58.438 22.174 -96.687 1.00 95.69 99 THR A N 1
ATOM 689 C CA . THR A 1 99 ? 58.028 20.943 -97.358 1.00 95.69 99 THR A CA 1
ATOM 690 C C . THR A 1 99 ? 57.176 20.129 -96.396 1.00 95.69 99 THR A C 1
ATOM 692 O O . THR A 1 99 ? 57.552 19.936 -95.243 1.00 95.69 99 THR A O 1
ATOM 695 N N . SER A 1 100 ? 55.994 19.698 -96.841 1.00 93.31 100 SER A N 1
ATOM 696 C CA . SER A 1 100 ? 55.083 18.912 -96.004 1.00 93.31 100 SER A CA 1
ATOM 697 C C . SER A 1 100 ? 55.572 17.482 -95.839 1.00 93.31 100 SER A C 1
ATOM 699 O O . SER A 1 100 ? 56.059 16.899 -96.797 1.00 93.31 100 SER A O 1
ATOM 701 N N . VAL A 1 101 ? 55.395 16.913 -94.648 1.00 92.56 101 VAL A N 1
ATOM 702 C CA . VAL A 1 101 ? 55.577 15.473 -94.394 1.00 92.56 101 VAL A CA 1
ATOM 703 C C . VAL A 1 101 ? 54.247 14.717 -94.349 1.00 92.56 101 VAL A C 1
ATOM 705 O O . VAL A 1 101 ? 54.207 13.540 -94.018 1.00 92.56 101 VAL A O 1
ATOM 708 N N . ALA A 1 102 ? 53.138 15.355 -94.729 1.00 87.50 102 ALA A N 1
ATOM 709 C CA . ALA A 1 102 ? 51.834 14.696 -94.759 1.00 87.50 102 ALA A CA 1
ATOM 710 C C . ALA A 1 102 ? 51.735 13.592 -95.833 1.00 87.50 102 ALA A C 1
ATOM 712 O O . ALA A 1 102 ? 50.819 12.772 -95.778 1.00 87.50 102 ALA A O 1
ATOM 713 N N . ASP A 1 103 ? 52.650 13.566 -96.809 1.00 88.62 103 ASP A N 1
ATOM 714 C CA . ASP A 1 103 ? 52.722 12.543 -97.850 1.00 88.62 103 ASP A CA 1
ATOM 715 C C . ASP A 1 103 ? 54.165 12.108 -98.169 1.00 88.62 103 ASP A C 1
ATOM 717 O O . ASP A 1 103 ? 55.134 12.839 -97.948 1.00 88.62 103 ASP A O 1
ATOM 721 N N . ALA A 1 104 ? 54.293 10.910 -98.748 1.00 90.62 104 ALA A N 1
ATOM 722 C CA . ALA A 1 104 ? 55.572 10.321 -99.140 1.00 90.62 104 ALA A CA 1
ATOM 723 C C . ALA A 1 104 ? 56.393 11.196 -100.107 1.00 90.62 104 ALA A C 1
ATOM 725 O O . ALA A 1 104 ? 57.618 11.126 -100.106 1.00 90.62 104 ALA A O 1
ATOM 726 N N . ALA A 1 105 ? 55.752 12.026 -100.942 1.00 92.31 105 ALA A N 1
ATOM 727 C CA . ALA A 1 105 ? 56.465 12.839 -101.927 1.00 92.31 105 ALA A CA 1
ATOM 728 C C . ALA A 1 105 ? 57.242 13.979 -101.259 1.00 92.31 105 ALA A C 1
ATOM 730 O O . ALA A 1 105 ? 58.370 14.285 -101.658 1.00 92.31 105 ALA A O 1
ATOM 731 N N . GLY A 1 106 ? 56.650 14.603 -100.243 1.00 92.75 106 GLY A N 1
ATOM 732 C CA . GLY A 1 106 ? 57.329 15.600 -99.431 1.00 92.75 106 GLY A CA 1
ATOM 733 C C . GLY A 1 106 ? 58.412 14.995 -98.534 1.00 92.75 106 GLY A C 1
ATOM 734 O O . GLY A 1 106 ? 59.514 15.547 -98.467 1.00 92.75 106 GLY A O 1
ATOM 735 N N . VAL A 1 107 ? 58.164 13.813 -97.953 1.00 93.19 107 VAL A N 1
ATOM 736 C CA . VAL A 1 107 ? 59.184 13.039 -97.220 1.00 93.19 107 VAL A CA 1
ATOM 737 C C . VAL A 1 107 ? 60.384 12.727 -98.121 1.00 93.19 107 VAL A C 1
ATOM 739 O O . VAL A 1 107 ? 61.513 13.083 -97.780 1.00 93.19 107 VAL A O 1
ATOM 742 N N . ASP A 1 108 ? 60.160 12.169 -99.315 1.00 94.06 108 ASP A N 1
ATOM 743 C CA . ASP A 1 108 ? 61.213 11.863 -100.294 1.00 94.06 108 ASP A CA 1
ATOM 744 C C . ASP A 1 108 ? 62.021 13.112 -100.693 1.00 94.06 108 ASP A C 1
ATOM 746 O O . ASP A 1 108 ? 63.247 13.048 -100.850 1.00 94.06 108 ASP A O 1
ATOM 750 N N . ALA A 1 109 ? 61.357 14.265 -100.850 1.00 93.94 109 ALA A N 1
ATOM 751 C CA . ALA A 1 109 ? 62.010 15.529 -101.185 1.00 93.94 109 ALA A CA 1
ATOM 752 C C . ALA A 1 109 ? 62.947 16.007 -100.066 1.00 93.94 109 ALA A C 1
ATOM 754 O O . ALA A 1 109 ? 64.088 16.395 -100.345 1.00 93.94 109 ALA A O 1
ATOM 755 N N . ILE A 1 110 ? 62.502 15.925 -98.810 1.00 94.44 110 ILE A N 1
ATOM 756 C CA . ILE A 1 110 ? 63.329 16.234 -97.642 1.00 94.44 110 ILE A CA 1
ATOM 757 C C . ILE A 1 110 ? 64.500 15.254 -97.564 1.00 94.44 110 ILE A C 1
ATOM 759 O O . ILE A 1 110 ? 65.648 15.694 -97.553 1.00 94.44 110 ILE A O 1
ATOM 763 N N . VAL A 1 111 ? 64.240 13.943 -97.591 1.00 94.62 111 VAL A N 1
ATOM 764 C CA . VAL A 1 111 ? 65.267 12.888 -97.514 1.00 94.62 111 VAL A CA 1
ATOM 765 C C . VAL A 1 111 ? 66.325 13.071 -98.607 1.00 94.62 111 VAL A C 1
ATOM 767 O O . VAL A 1 111 ? 67.528 12.991 -98.340 1.00 94.62 111 VAL A O 1
ATOM 770 N N . SER A 1 112 ? 65.912 13.367 -99.843 1.00 93.75 112 SER A N 1
ATOM 771 C CA . SER A 1 112 ? 66.837 13.647 -100.945 1.00 93.75 112 SER A CA 1
ATOM 772 C C . SER A 1 112 ? 67.667 14.909 -100.703 1.00 93.75 112 SER A C 1
ATOM 774 O O . SER A 1 112 ? 68.846 14.930 -101.068 1.00 93.75 112 SER A O 1
ATOM 776 N N . TYR A 1 113 ? 67.077 15.959 -100.126 1.00 94.19 113 TYR A N 1
ATOM 777 C CA . TYR A 1 113 ? 67.786 17.193 -99.803 1.00 94.19 113 TYR A CA 1
ATOM 778 C C . TYR A 1 113 ? 68.851 16.969 -98.728 1.00 94.19 113 TYR A C 1
ATOM 780 O O . TYR A 1 113 ? 70.023 17.268 -98.969 1.00 94.19 113 TYR A O 1
ATOM 788 N N . VAL A 1 114 ? 68.487 16.384 -97.579 1.00 93.25 114 VAL A N 1
ATOM 789 C CA . VAL A 1 114 ? 69.452 16.155 -96.489 1.00 93.25 114 VAL A CA 1
ATOM 790 C C . VAL A 1 114 ? 70.593 15.249 -96.941 1.00 93.25 114 VAL A C 1
ATOM 792 O O . VAL A 1 114 ? 71.757 15.582 -96.719 1.00 93.25 114 VAL A O 1
ATOM 795 N N . ASN A 1 115 ? 70.303 14.177 -97.686 1.00 92.38 115 ASN A N 1
ATOM 796 C CA . ASN A 1 115 ? 71.337 13.302 -98.251 1.00 92.38 115 ASN A CA 1
ATOM 797 C C . ASN A 1 115 ? 72.312 14.024 -99.200 1.00 92.38 115 ASN A C 1
ATOM 799 O O . ASN A 1 115 ? 73.465 13.607 -99.338 1.00 92.38 115 ASN A O 1
ATOM 803 N N . GLY A 1 116 ? 71.866 15.104 -99.847 1.00 91.00 116 GLY A N 1
ATOM 804 C CA . GLY A 1 116 ? 72.666 15.903 -100.768 1.00 91.00 116 GLY A CA 1
ATOM 805 C C . GLY A 1 116 ? 73.603 16.914 -100.102 1.00 91.00 116 GLY A C 1
ATOM 806 O O . GLY A 1 116 ? 74.572 17.314 -100.747 1.00 91.00 116 GLY A O 1
ATOM 807 N N . LEU A 1 117 ? 73.355 17.312 -98.847 1.00 92.88 117 LEU A N 1
ATOM 808 C CA . LEU A 1 117 ? 74.097 18.374 -98.148 1.00 92.88 117 LEU A CA 1
ATOM 809 C C . LEU A 1 117 ? 75.609 18.150 -98.176 1.00 92.88 117 LEU A C 1
ATOM 811 O O . LEU A 1 117 ? 76.075 17.042 -97.953 1.00 92.88 117 LEU A O 1
ATOM 815 N N . GLN A 1 118 ? 76.410 19.190 -98.374 1.00 89.56 118 GLN A N 1
ATOM 816 C CA . GLN A 1 118 ? 77.872 19.094 -98.434 1.00 89.56 118 GLN A CA 1
ATOM 817 C C . GLN A 1 118 ? 78.524 20.051 -97.440 1.00 89.56 118 GLN A C 1
ATOM 819 O O . GLN A 1 118 ? 78.039 21.156 -97.209 1.00 89.56 118 GLN A O 1
ATOM 824 N N . ARG A 1 119 ? 79.664 19.656 -96.868 1.00 89.94 119 ARG A N 1
ATOM 825 C CA . ARG A 1 119 ? 80.464 20.578 -96.052 1.00 89.94 119 ARG A CA 1
ATOM 826 C C . ARG A 1 119 ? 81.127 21.624 -96.945 1.00 89.94 119 ARG A C 1
ATOM 828 O O . ARG A 1 119 ? 81.542 21.298 -98.063 1.00 89.94 119 ARG A O 1
ATOM 835 N N . PRO A 1 120 ? 81.269 22.867 -96.467 1.00 89.12 120 PRO A N 1
ATOM 836 C CA . PRO A 1 120 ? 82.013 23.875 -97.190 1.00 89.12 120 PRO A CA 1
ATOM 837 C C . PRO A 1 120 ? 83.495 23.519 -97.274 1.00 89.12 120 PRO A C 1
ATOM 839 O O . PRO A 1 120 ? 84.028 22.713 -96.510 1.00 89.12 120 PRO A O 1
ATOM 842 N N . VAL A 1 121 ? 84.198 24.171 -98.201 1.00 88.06 121 VAL A N 1
ATOM 843 C CA . VAL A 1 121 ? 85.664 24.127 -98.199 1.00 88.06 121 VAL A CA 1
ATOM 844 C C . VAL A 1 121 ? 86.193 24.669 -96.862 1.00 88.06 121 VAL A C 1
ATOM 846 O O . VAL A 1 121 ? 85.600 25.607 -96.328 1.00 88.06 121 VAL A O 1
ATOM 849 N N . PRO A 1 122 ? 87.332 24.177 -96.332 1.00 85.56 122 PRO A N 1
ATOM 850 C CA . PRO A 1 122 ? 87.776 24.512 -94.973 1.00 85.56 122 PRO A CA 1
ATOM 851 C C . PRO A 1 122 ? 87.868 26.014 -94.661 1.00 85.56 122 PRO A C 1
ATOM 853 O O . PRO A 1 122 ? 87.611 26.426 -93.534 1.00 85.56 122 PRO A O 1
ATOM 856 N N . ALA A 1 123 ? 88.190 26.846 -95.659 1.00 84.19 123 ALA A N 1
ATOM 857 C CA . ALA A 1 123 ? 88.267 28.305 -95.524 1.00 84.19 123 ALA A CA 1
ATOM 858 C C . ALA A 1 123 ? 86.908 28.996 -95.272 1.00 84.19 123 ALA A C 1
ATOM 860 O O . ALA A 1 123 ? 86.887 30.157 -94.876 1.00 84.19 123 ALA A O 1
ATOM 861 N N . GLN A 1 124 ? 85.796 28.301 -95.513 1.00 85.94 124 GLN A N 1
ATOM 862 C CA . GLN A 1 124 ? 84.415 28.760 -95.318 1.00 85.94 124 GLN A CA 1
ATOM 863 C C . GLN A 1 124 ? 83.689 27.948 -94.225 1.00 85.94 124 GLN A C 1
ATOM 865 O O . GLN A 1 124 ? 82.464 27.981 -94.133 1.00 85.94 124 GLN A O 1
ATOM 870 N N . GLY A 1 125 ? 84.438 27.201 -93.408 1.00 87.56 125 GLY A N 1
ATOM 871 C CA . GLY A 1 125 ? 83.911 26.306 -92.376 1.00 87.56 125 GLY A CA 1
ATOM 872 C C . GLY A 1 125 ? 83.986 26.854 -90.947 1.00 87.56 125 GLY A C 1
ATOM 873 O O . GLY A 1 125 ? 84.204 26.079 -90.024 1.00 87.56 125 GLY A O 1
ATOM 874 N N . GLY A 1 126 ? 83.901 28.167 -90.727 1.00 90.00 126 GLY A N 1
ATOM 875 C CA . GLY A 1 126 ? 83.718 28.708 -89.370 1.00 90.00 126 GLY A CA 1
ATOM 876 C C . GLY A 1 126 ? 82.278 28.545 -88.874 1.00 90.00 126 GLY A C 1
ATOM 877 O O . GLY A 1 126 ? 81.407 28.175 -89.651 1.00 90.00 126 GLY A O 1
ATOM 878 N N . THR A 1 127 ? 82.017 28.824 -87.596 1.00 93.38 127 THR A N 1
ATOM 879 C CA . THR A 1 127 ? 80.671 28.712 -86.996 1.00 93.38 127 THR A CA 1
ATOM 880 C C . THR A 1 127 ? 80.068 30.107 -86.851 1.00 93.38 127 THR A C 1
ATOM 882 O O . THR A 1 127 ? 80.464 30.867 -85.962 1.00 93.38 127 THR A O 1
ATOM 885 N N . ASN A 1 128 ? 79.150 30.481 -87.745 1.00 95.12 128 ASN A N 1
ATOM 886 C CA . ASN A 1 128 ? 78.558 31.819 -87.799 1.00 95.12 128 ASN A CA 1
ATOM 887 C C . ASN A 1 128 ? 77.057 31.785 -87.465 1.00 95.12 128 ASN A C 1
ATOM 889 O O . ASN A 1 128 ? 76.212 31.719 -88.360 1.00 95.12 128 ASN A O 1
ATOM 893 N N . TRP A 1 129 ? 76.722 31.845 -86.170 1.00 95.88 129 TRP A N 1
ATOM 894 C CA . TRP A 1 129 ? 75.321 31.844 -85.728 1.00 95.88 129 TRP A CA 1
ATOM 895 C C . TRP A 1 129 ? 74.543 33.059 -86.235 1.00 95.88 129 TRP A C 1
ATOM 897 O O . TRP A 1 129 ? 73.380 32.913 -86.591 1.00 95.88 129 TRP A O 1
ATOM 907 N N . ASP A 1 130 ? 75.187 34.231 -86.329 1.00 95.88 130 ASP A N 1
ATOM 908 C CA . ASP A 1 130 ? 74.579 35.432 -86.918 1.00 95.88 130 ASP A CA 1
ATOM 909 C C . ASP A 1 130 ? 74.035 35.138 -88.321 1.00 95.88 130 ASP A C 1
ATOM 911 O O . ASP A 1 130 ? 72.882 35.440 -88.600 1.00 95.88 130 ASP A O 1
ATOM 915 N N . ARG A 1 131 ? 74.822 34.486 -89.188 1.00 93.19 131 ARG A N 1
ATOM 916 C CA . ARG A 1 131 ? 74.379 34.151 -90.551 1.00 93.19 131 ARG A CA 1
ATOM 917 C C . ARG A 1 131 ? 73.293 33.089 -90.588 1.00 93.19 131 ARG A C 1
ATOM 919 O O . ARG A 1 131 ? 72.355 33.250 -91.361 1.00 93.19 131 ARG A O 1
ATOM 926 N N . GLY A 1 132 ? 73.411 32.034 -89.781 1.00 94.19 132 GLY A N 1
ATOM 927 C CA . GLY A 1 132 ? 72.382 30.993 -89.704 1.00 94.19 132 GLY A CA 1
ATOM 928 C C . GLY A 1 132 ? 71.028 31.565 -89.282 1.00 94.19 132 GLY A C 1
ATOM 929 O O . GLY A 1 132 ? 70.023 31.337 -89.946 1.00 94.19 132 GLY A O 1
ATOM 930 N N . LEU A 1 133 ? 71.020 32.403 -88.244 1.00 96.50 133 LEU A N 1
ATOM 931 C CA . LEU A 1 133 ? 69.816 33.080 -87.755 1.00 96.50 133 LEU A CA 1
ATOM 932 C C . LEU A 1 133 ? 69.310 34.147 -88.737 1.00 96.50 133 LEU A C 1
ATOM 934 O O . LEU A 1 133 ? 68.112 34.222 -88.998 1.00 96.50 133 LEU A O 1
ATOM 938 N N . ALA A 1 134 ? 70.205 34.937 -89.336 1.00 93.81 134 ALA A N 1
ATOM 939 C CA . ALA A 1 134 ? 69.836 35.950 -90.325 1.00 93.81 134 ALA A CA 1
ATOM 940 C C . ALA A 1 134 ?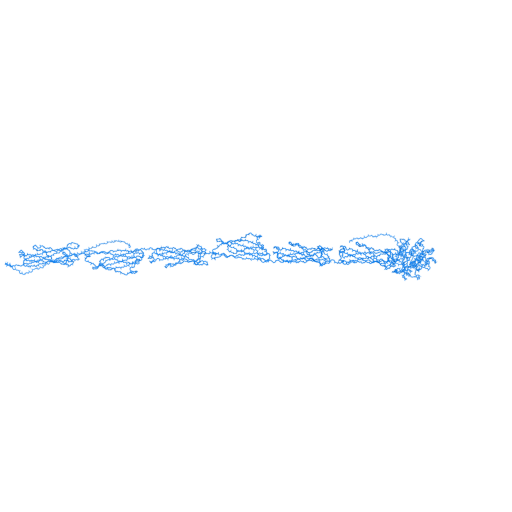 69.253 35.345 -91.613 1.00 93.81 134 ALA A C 1
ATOM 942 O O . ALA A 1 134 ? 68.447 35.996 -92.269 1.00 93.81 134 ALA A O 1
ATOM 943 N N . ALA A 1 135 ? 69.633 34.118 -91.983 1.00 92.75 135 ALA A N 1
ATOM 944 C CA . ALA A 1 135 ? 69.035 33.416 -93.118 1.00 92.75 135 ALA A CA 1
ATOM 945 C C . ALA A 1 135 ? 67.568 33.043 -92.861 1.00 92.75 135 ALA A C 1
ATOM 947 O O . ALA A 1 135 ? 66.768 33.077 -93.792 1.00 92.75 135 ALA A O 1
ATOM 948 N N . ILE A 1 136 ? 67.215 32.738 -91.609 1.00 94.88 136 ILE A N 1
ATOM 949 C CA . ILE A 1 136 ? 65.826 32.495 -91.203 1.00 94.88 136 ILE A CA 1
ATOM 950 C C . ILE A 1 136 ? 65.044 33.808 -91.182 1.00 94.88 136 ILE A C 1
ATOM 952 O O . ILE A 1 136 ? 64.031 33.905 -91.862 1.00 94.88 136 ILE A O 1
ATOM 956 N N . ALA A 1 137 ? 65.576 34.841 -90.519 1.00 90.31 137 ALA A N 1
ATOM 957 C CA . ALA A 1 137 ? 64.969 36.179 -90.484 1.00 90.31 137 ALA A CA 1
ATOM 958 C C . ALA A 1 137 ? 64.850 36.851 -91.869 1.00 90.31 137 ALA A C 1
ATOM 960 O O . ALA A 1 137 ? 64.114 37.810 -92.060 1.00 90.31 137 ALA A O 1
ATOM 961 N N . GLY A 1 138 ? 65.646 36.412 -92.847 1.00 87.69 138 GLY A N 1
ATOM 962 C CA . GLY A 1 138 ? 65.596 36.899 -94.226 1.00 87.69 138 GLY A CA 1
ATOM 963 C C . GLY A 1 138 ? 64.669 36.095 -95.140 1.00 87.69 138 GLY A C 1
ATOM 964 O O . GLY A 1 138 ? 64.582 36.421 -96.328 1.00 87.69 138 GLY A O 1
ATOM 965 N N . SER A 1 139 ? 64.035 35.033 -94.633 1.00 89.44 139 SER A N 1
ATOM 966 C CA . SER A 1 139 ? 63.133 34.180 -95.406 1.00 89.44 139 SER A CA 1
ATOM 967 C C . SER A 1 139 ? 61.840 34.917 -95.766 1.00 89.44 139 SER A C 1
ATOM 969 O O . SER A 1 139 ? 61.404 35.835 -95.079 1.00 89.44 139 SER A O 1
ATOM 971 N N . THR A 1 140 ? 61.202 34.518 -96.869 1.00 89.06 140 THR A N 1
ATOM 972 C CA . THR A 1 140 ? 59.830 34.956 -97.191 1.00 89.06 140 THR A CA 1
ATOM 973 C C . THR A 1 140 ? 58.765 34.057 -96.561 1.00 89.06 140 THR A C 1
ATOM 975 O O . THR A 1 140 ? 57.574 34.309 -96.737 1.00 89.06 140 THR A O 1
ATOM 978 N N . GLU A 1 141 ? 59.187 32.975 -95.909 1.00 91.81 141 GLU A N 1
ATOM 979 C CA . GLU A 1 141 ? 58.329 32.036 -95.192 1.00 91.81 141 GLU A CA 1
ATOM 980 C C . GLU A 1 141 ? 58.270 32.418 -93.712 1.00 91.81 141 GLU A C 1
ATOM 982 O O . GLU A 1 141 ? 59.245 32.926 -93.163 1.00 91.81 141 GLU A O 1
ATOM 987 N N . ASN A 1 142 ? 57.133 32.149 -93.072 1.00 89.88 142 ASN A N 1
ATOM 988 C CA . ASN A 1 142 ? 56.990 32.296 -91.628 1.00 89.88 142 ASN A CA 1
ATOM 989 C C . ASN A 1 142 ? 57.136 30.922 -90.979 1.00 89.88 142 ASN A C 1
ATOM 991 O O . ASN A 1 142 ? 56.659 29.933 -91.534 1.00 89.88 142 ASN A O 1
ATOM 995 N N . TYR A 1 143 ? 57.751 30.884 -89.804 1.00 93.06 143 TYR A N 1
ATOM 996 C CA . TYR A 1 143 ? 57.949 29.654 -89.046 1.00 93.06 143 TYR A CA 1
ATOM 997 C C . TYR A 1 143 ? 57.380 29.822 -87.638 1.00 93.06 143 TYR A C 1
ATOM 999 O O . TYR A 1 143 ? 57.627 30.837 -86.987 1.00 93.06 143 TYR A O 1
ATOM 1007 N N . ASP A 1 144 ? 56.673 28.815 -87.142 1.00 91.44 144 ASP A N 1
ATOM 1008 C CA . ASP A 1 144 ? 56.251 28.718 -85.745 1.00 91.44 144 ASP A CA 1
ATOM 1009 C C . ASP A 1 144 ? 57.459 28.449 -84.838 1.00 91.44 144 ASP A C 1
ATOM 1011 O O . ASP A 1 144 ? 57.578 29.008 -83.744 1.00 91.44 144 ASP A O 1
ATOM 1015 N N . ALA A 1 145 ? 58.405 27.637 -85.322 1.00 92.94 145 ALA A N 1
ATOM 1016 C CA . ALA A 1 145 ? 59.632 27.311 -84.610 1.00 92.94 145 ALA A CA 1
ATOM 1017 C C . ALA A 1 145 ? 60.864 27.239 -85.520 1.00 92.94 145 ALA A C 1
ATOM 1019 O O . ALA A 1 145 ? 60.796 26.877 -86.690 1.00 92.94 145 ALA A O 1
ATOM 1020 N N . LEU A 1 146 ? 62.021 27.542 -84.945 1.00 94.94 146 LEU A N 1
ATOM 1021 C CA . LEU A 1 146 ? 63.339 27.327 -85.514 1.00 94.94 146 LEU A CA 1
ATOM 1022 C C . LEU A 1 146 ? 64.098 26.343 -84.628 1.00 94.94 146 LEU A C 1
ATOM 1024 O O . LEU A 1 146 ? 64.530 26.701 -83.531 1.00 94.94 146 LEU A O 1
ATOM 1028 N N . PHE A 1 147 ? 64.344 25.141 -85.136 1.00 94.50 147 PHE A N 1
ATOM 1029 C CA . PHE A 1 147 ? 65.305 24.214 -84.555 1.00 94.50 147 PHE A CA 1
ATOM 1030 C C . PHE A 1 147 ? 66.710 24.586 -85.031 1.00 94.50 147 PHE A C 1
ATOM 1032 O O . PHE A 1 147 ? 67.086 24.364 -86.185 1.00 94.50 147 PHE A O 1
ATOM 1039 N N . PHE A 1 148 ? 67.483 25.217 -84.149 1.00 95.12 148 PHE A N 1
ATOM 1040 C CA . PHE A 1 148 ? 68.825 25.707 -84.466 1.00 95.12 148 PHE A CA 1
ATOM 1041 C C . PHE A 1 148 ? 69.878 24.677 -84.036 1.00 95.12 148 PHE A C 1
ATOM 1043 O O . PHE A 1 148 ? 70.218 24.584 -82.857 1.00 95.12 148 PHE A O 1
ATOM 1050 N N . LEU A 1 149 ? 70.364 23.872 -84.981 1.00 93.62 149 LEU A N 1
ATOM 1051 C CA . LEU A 1 149 ? 71.255 22.739 -84.722 1.00 93.62 149 LEU A CA 1
ATOM 1052 C C . LEU A 1 149 ? 72.708 23.194 -84.840 1.00 93.62 149 LEU A C 1
ATOM 1054 O O . LEU A 1 149 ? 73.141 23.619 -85.909 1.00 93.62 149 LEU A O 1
ATOM 1058 N N . THR A 1 150 ? 73.468 23.081 -83.754 1.00 91.69 150 THR A N 1
ATOM 1059 C CA . THR A 1 150 ? 74.865 23.537 -83.698 1.00 91.69 150 THR A CA 1
ATOM 1060 C C . THR A 1 150 ? 75.686 22.640 -82.780 1.00 91.69 150 THR A C 1
ATOM 1062 O O . THR A 1 150 ? 75.203 22.252 -81.719 1.00 91.69 150 THR A O 1
ATOM 1065 N N . ASP A 1 151 ? 76.924 22.314 -83.165 1.00 88.00 151 ASP A N 1
ATOM 1066 C CA . ASP A 1 151 ? 77.850 21.488 -82.365 1.00 88.00 151 ASP A CA 1
ATOM 1067 C C . ASP A 1 151 ? 78.980 22.308 -81.720 1.00 88.00 151 ASP A C 1
ATOM 1069 O O . ASP A 1 151 ? 79.878 21.767 -81.076 1.00 88.00 151 ASP A O 1
ATOM 1073 N N . GLY A 1 152 ? 78.949 23.630 -81.903 1.00 87.44 152 GLY A N 1
ATOM 1074 C CA . GLY A 1 152 ? 79.977 24.543 -81.427 1.00 87.44 152 GLY A CA 1
ATOM 1075 C C . GLY A 1 152 ? 79.456 25.950 -81.153 1.00 87.44 152 GLY A C 1
ATOM 1076 O O . GLY A 1 152 ? 78.363 26.333 -81.560 1.00 87.44 152 GLY A O 1
ATOM 1077 N N . ASN A 1 153 ? 80.261 26.728 -80.430 1.00 90.62 153 ASN A N 1
ATOM 1078 C CA . ASN A 1 153 ? 79.986 28.133 -80.126 1.00 90.62 153 ASN A CA 1
ATOM 1079 C C . ASN A 1 153 ? 80.226 29.044 -81.346 1.00 90.62 153 ASN A C 1
ATOM 1081 O O . ASN A 1 153 ? 81.068 28.711 -82.185 1.00 90.62 153 ASN A O 1
ATOM 1085 N N . PRO A 1 154 ? 79.596 30.233 -81.429 1.00 93.00 154 PRO A N 1
ATOM 1086 C CA . PRO A 1 154 ? 79.817 31.134 -82.550 1.00 93.00 154 PRO A CA 1
ATOM 1087 C C . PRO A 1 154 ? 81.252 31.666 -82.520 1.00 93.00 154 PRO A C 1
ATOM 1089 O O . PRO A 1 154 ? 81.727 32.178 -81.504 1.00 93.00 154 PRO A O 1
ATOM 1092 N N . THR A 1 155 ? 81.947 31.546 -83.648 1.00 91.94 155 THR A N 1
ATOM 1093 C CA . THR A 1 155 ? 83.337 31.994 -83.838 1.00 91.94 155 THR A CA 1
ATOM 1094 C C . THR A 1 155 ? 83.473 33.077 -84.908 1.00 91.94 155 THR A C 1
ATOM 1096 O O . THR A 1 155 ? 84.533 33.701 -85.036 1.00 91.94 155 THR A O 1
ATOM 1099 N N . GLN A 1 156 ? 82.405 33.312 -85.671 1.00 93.88 156 GLN A N 1
ATOM 1100 C CA . GLN A 1 156 ? 82.313 34.291 -86.750 1.00 93.88 156 GLN A CA 1
ATOM 1101 C C . GLN A 1 156 ? 80.951 35.002 -86.734 1.00 93.88 156 GLN A C 1
ATOM 1103 O O . GLN A 1 156 ? 80.006 34.522 -86.112 1.00 93.88 156 GLN A O 1
ATOM 1108 N N . TYR A 1 157 ? 80.871 36.161 -87.390 1.00 93.69 157 TYR A N 1
ATOM 1109 C CA . TYR A 1 157 ? 79.655 36.965 -87.572 1.00 93.69 157 TYR A CA 1
ATOM 1110 C C . TYR A 1 157 ? 79.742 37.791 -88.869 1.00 93.69 157 TYR A C 1
ATOM 1112 O O . TYR A 1 157 ? 80.816 37.870 -89.464 1.00 93.69 157 TYR A O 1
ATOM 1120 N N . ALA A 1 158 ? 78.652 38.441 -89.290 1.00 89.25 158 ALA A N 1
ATOM 1121 C CA . ALA A 1 158 ? 78.568 39.313 -90.471 1.00 89.25 158 ALA A CA 1
ATOM 1122 C C . ALA A 1 158 ? 78.733 38.622 -91.852 1.00 89.25 158 ALA A C 1
ATOM 1124 O O . ALA A 1 158 ? 79.143 37.467 -91.950 1.00 89.25 158 ALA A O 1
ATOM 1125 N N . ASP A 1 159 ? 78.377 39.352 -92.920 1.00 85.12 159 ASP A N 1
ATOM 1126 C CA . ASP A 1 159 ? 78.699 39.075 -94.332 1.00 85.12 159 ASP A CA 1
ATOM 1127 C C . ASP A 1 159 ? 79.086 40.413 -94.999 1.00 85.12 159 ASP A C 1
ATOM 1129 O O . ASP A 1 159 ? 78.249 41.323 -95.038 1.00 85.12 159 ASP A O 1
ATOM 1133 N N . PRO A 1 160 ? 80.341 40.603 -95.453 1.00 85.31 160 PRO A N 1
ATOM 1134 C CA . PRO A 1 160 ? 81.435 39.630 -95.450 1.00 85.31 160 PRO A CA 1
ATOM 1135 C C . PRO A 1 160 ? 81.858 39.205 -94.036 1.00 85.31 160 PRO A C 1
ATOM 1137 O O . PRO A 1 160 ? 81.814 40.000 -93.096 1.00 85.31 160 PRO A O 1
ATOM 1140 N N . VAL A 1 161 ? 82.271 37.940 -93.917 1.00 88.69 161 VAL A N 1
ATOM 1141 C CA . VAL A 1 161 ? 82.560 37.243 -92.652 1.00 88.69 161 VAL A CA 1
ATOM 1142 C C . VAL A 1 161 ? 83.651 37.939 -91.835 1.00 88.69 161 VAL A C 1
ATOM 1144 O O . VAL A 1 161 ? 84.742 38.229 -92.329 1.00 88.69 161 VAL A O 1
ATOM 1147 N N . GLN A 1 162 ? 83.362 38.156 -90.555 1.00 90.06 162 GLN A N 1
ATOM 1148 C CA . GLN A 1 162 ? 84.244 38.726 -89.539 1.00 90.06 162 GLN A CA 1
ATOM 1149 C C . GLN A 1 162 ? 84.362 37.787 -88.332 1.00 90.06 162 GLN A C 1
ATOM 1151 O O . GLN A 1 162 ? 83.598 36.837 -88.176 1.00 90.06 162 GLN A O 1
ATOM 1156 N N . GLY A 1 163 ? 85.314 38.076 -87.445 1.00 88.00 163 GLY A N 1
ATOM 1157 C CA . GLY A 1 163 ? 85.492 37.361 -86.182 1.00 88.00 163 GLY A CA 1
ATOM 1158 C C . GLY A 1 163 ? 86.809 36.585 -86.084 1.00 88.00 163 GLY A C 1
ATOM 1159 O O . GLY A 1 163 ? 87.565 36.495 -87.052 1.00 88.00 163 GLY A O 1
ATOM 1160 N N . PRO A 1 164 ? 87.122 36.065 -84.888 1.00 83.38 164 PRO A N 1
ATOM 1161 C CA . PRO A 1 164 ? 88.391 35.394 -84.599 1.00 83.38 164 PRO A CA 1
ATOM 1162 C C . PRO A 1 164 ? 88.516 34.006 -85.249 1.00 83.38 164 PRO A C 1
ATOM 1164 O O . PRO A 1 164 ? 89.625 33.493 -85.367 1.00 83.38 164 PRO A O 1
ATOM 1167 N N . GLY A 1 165 ? 87.405 33.379 -85.655 1.00 82.25 165 GLY A N 1
ATOM 1168 C CA . GLY A 1 165 ? 87.387 32.096 -86.366 1.00 82.25 165 GLY A CA 1
ATOM 1169 C C . GLY A 1 165 ? 87.674 30.857 -85.512 1.00 82.25 165 GLY A C 1
ATOM 1170 O O . GLY A 1 165 ? 87.526 29.747 -86.007 1.00 82.25 165 GLY A O 1
ATOM 1171 N N . ASN A 1 166 ? 88.069 31.017 -84.245 1.00 82.31 166 ASN A N 1
ATOM 1172 C CA . ASN A 1 166 ? 88.392 29.904 -83.343 1.00 82.31 166 ASN A CA 1
ATOM 1173 C C . ASN A 1 166 ? 87.936 30.097 -81.883 1.00 82.31 166 ASN A C 1
ATOM 1175 O O . ASN A 1 166 ? 88.197 29.234 -81.047 1.00 82.31 166 ASN A O 1
ATOM 1179 N N . SER A 1 167 ? 87.311 31.226 -81.546 1.00 86.81 167 SER A N 1
ATOM 1180 C CA . SER A 1 167 ? 86.818 31.520 -80.198 1.00 86.81 167 SER A CA 1
ATOM 1181 C C . SER A 1 167 ? 85.585 32.417 -80.245 1.00 86.81 167 SER A C 1
ATOM 1183 O O . SER A 1 167 ? 85.351 33.103 -81.237 1.00 86.81 167 SER A O 1
ATOM 1185 N N . THR A 1 168 ? 84.797 32.422 -79.175 1.00 91.00 168 THR A N 1
ATOM 1186 C CA . THR A 1 168 ? 83.667 33.345 -79.022 1.00 91.00 168 THR A CA 1
ATOM 1187 C C . THR A 1 168 ? 84.144 34.617 -78.344 1.00 91.00 168 THR A C 1
ATOM 1189 O O . THR A 1 168 ? 84.808 34.573 -77.309 1.00 91.00 168 THR A O 1
ATOM 1192 N N . ASN A 1 169 ? 83.815 35.761 -78.933 1.00 92.19 169 ASN A N 1
ATOM 1193 C CA . ASN A 1 169 ? 84.014 37.080 -78.348 1.00 92.19 169 ASN A CA 1
ATOM 1194 C C . ASN A 1 169 ? 82.688 37.855 -78.280 1.00 92.19 169 ASN A C 1
ATOM 1196 O O . ASN A 1 169 ? 81.642 37.388 -78.732 1.00 92.19 169 ASN A O 1
ATOM 1200 N N . GLN A 1 170 ? 82.741 39.061 -77.716 1.00 92.56 170 GLN A N 1
ATOM 1201 C CA . GLN A 1 170 ? 81.558 39.901 -77.530 1.00 92.56 170 GLN A CA 1
ATOM 1202 C C . GLN A 1 170 ? 80.795 40.143 -78.843 1.00 92.56 170 GLN A C 1
ATOM 1204 O O . GLN A 1 170 ? 79.589 39.955 -78.899 1.00 92.56 170 GLN A O 1
ATOM 1209 N N . ALA A 1 171 ? 81.506 40.473 -79.924 1.00 92.81 171 ALA A N 1
ATOM 1210 C CA . ALA A 1 171 ? 80.884 40.765 -81.213 1.00 92.81 171 ALA A CA 1
ATOM 1211 C C . ALA A 1 171 ? 80.204 39.534 -81.837 1.00 92.81 171 ALA A C 1
ATOM 1213 O O . ALA A 1 171 ? 79.147 39.671 -82.445 1.00 92.81 171 ALA A O 1
ATOM 1214 N N . THR A 1 172 ? 80.776 38.334 -81.667 1.00 93.56 172 THR A N 1
ATOM 1215 C CA . THR A 1 172 ? 80.161 37.096 -82.172 1.00 93.56 172 THR A CA 1
ATOM 1216 C C . THR A 1 172 ? 78.844 36.771 -81.467 1.00 93.56 172 THR A C 1
ATOM 1218 O O . THR A 1 172 ? 77.894 36.379 -82.139 1.00 93.56 172 THR A O 1
ATOM 1221 N N . ILE A 1 173 ? 78.761 36.959 -80.142 1.00 94.25 173 ILE A N 1
ATOM 1222 C CA . ILE A 1 173 ? 77.531 36.666 -79.393 1.00 94.25 173 ILE A CA 1
ATOM 1223 C C . ILE A 1 173 ? 76.498 37.797 -79.533 1.00 94.25 173 ILE A C 1
ATOM 1225 O O . ILE A 1 173 ? 75.329 37.505 -79.748 1.00 94.25 173 ILE A O 1
ATOM 1229 N N . ASP A 1 174 ? 76.916 39.071 -79.542 1.00 95.75 174 ASP A N 1
ATOM 1230 C CA . ASP A 1 174 ? 76.025 40.224 -79.764 1.00 95.75 174 ASP A CA 1
ATOM 1231 C C . ASP A 1 174 ? 75.320 40.139 -81.125 1.00 95.75 174 ASP A C 1
ATOM 1233 O O . ASP A 1 174 ? 74.128 40.431 -81.235 1.00 95.75 174 ASP A O 1
ATOM 1237 N N . ALA A 1 175 ? 76.050 39.730 -82.169 1.00 95.75 175 ALA A N 1
ATOM 1238 C CA . ALA A 1 175 ? 75.491 39.546 -83.504 1.00 95.75 175 ALA A CA 1
ATOM 1239 C C . ALA A 1 175 ? 74.504 38.369 -83.546 1.00 95.75 175 ALA A C 1
ATOM 1241 O O . ALA A 1 175 ? 73.408 38.515 -84.081 1.00 95.75 175 ALA A O 1
ATOM 1242 N N . ALA A 1 176 ? 74.844 37.238 -82.917 1.00 95.69 176 ALA A N 1
ATOM 1243 C CA . ALA A 1 176 ? 73.941 36.094 -82.813 1.00 95.69 176 ALA A CA 1
ATOM 1244 C C . ALA A 1 176 ? 72.646 36.452 -82.063 1.00 95.69 176 ALA A C 1
ATOM 1246 O O . ALA A 1 176 ? 71.560 36.160 -82.552 1.00 95.69 176 ALA A O 1
ATOM 1247 N N . VAL A 1 177 ? 72.739 37.147 -80.923 1.00 96.69 177 VAL A N 1
ATOM 1248 C CA . VAL A 1 177 ? 71.564 37.596 -80.155 1.00 96.69 177 VAL A CA 1
ATOM 1249 C C . VAL A 1 177 ? 70.749 38.633 -80.924 1.00 96.69 177 VAL A C 1
ATOM 1251 O O . VAL A 1 177 ? 69.523 38.577 -80.909 1.00 96.69 177 VAL A O 1
ATOM 1254 N N . SER A 1 178 ? 71.397 39.547 -81.651 1.00 96.38 178 SER A N 1
ATOM 1255 C CA . SER A 1 178 ? 70.692 40.515 -82.504 1.00 96.38 178 SER A CA 1
ATOM 1256 C C . SER A 1 178 ? 69.866 39.815 -83.582 1.00 96.38 178 SER A C 1
ATOM 1258 O O . SER A 1 178 ? 68.686 40.121 -83.731 1.00 96.38 178 SER A O 1
ATOM 1260 N N . SER A 1 179 ? 70.450 38.845 -84.286 1.00 96.56 179 SER A N 1
ATOM 1261 C CA . SER A 1 179 ? 69.755 38.080 -85.326 1.00 96.56 179 SER A CA 1
ATOM 1262 C C . SER A 1 179 ? 68.678 37.158 -84.742 1.00 96.56 179 SER A C 1
ATOM 1264 O O . SER A 1 179 ? 67.572 37.101 -85.274 1.00 96.56 179 SER A O 1
ATOM 1266 N N . ALA A 1 180 ? 68.926 36.536 -83.584 1.00 96.75 180 ALA A N 1
ATOM 1267 C CA . ALA A 1 180 ? 67.910 35.787 -82.841 1.00 96.75 180 ALA A CA 1
ATOM 1268 C C . ALA A 1 180 ? 66.717 36.666 -82.432 1.00 96.75 180 ALA A C 1
ATOM 1270 O O . ALA A 1 180 ? 65.572 36.229 -82.480 1.00 96.75 180 ALA A O 1
ATOM 1271 N N . ASN A 1 181 ? 66.960 37.916 -82.035 1.00 97.12 181 ASN A N 1
ATOM 1272 C CA . ASN A 1 181 ? 65.891 38.846 -81.681 1.00 97.12 181 ASN A CA 1
ATOM 1273 C C . ASN A 1 181 ? 65.019 39.226 -82.883 1.00 97.12 181 ASN A C 1
ATOM 1275 O O . ASN A 1 181 ? 63.836 39.490 -82.683 1.00 97.12 181 ASN A O 1
ATOM 1279 N N . VAL A 1 182 ? 65.568 39.242 -84.103 1.00 96.00 182 VAL A N 1
ATOM 1280 C CA . VAL A 1 182 ? 64.768 39.454 -85.320 1.00 96.00 182 VAL A CA 1
ATOM 1281 C C . VAL A 1 182 ? 63.858 38.253 -85.566 1.00 96.00 182 VAL A C 1
ATOM 1283 O O . VAL A 1 182 ? 62.651 38.446 -85.647 1.00 96.00 182 VAL A O 1
ATOM 1286 N N . VAL A 1 183 ? 64.406 37.031 -85.550 1.00 96.00 183 VAL A N 1
ATOM 1287 C CA . VAL A 1 183 ? 63.625 35.784 -85.699 1.00 96.00 183 VAL A CA 1
ATOM 1288 C C . VAL A 1 183 ? 62.501 35.703 -84.651 1.00 96.00 183 VAL A C 1
ATOM 1290 O O . VAL A 1 183 ? 61.342 35.480 -84.985 1.00 96.00 183 VAL A O 1
ATOM 1293 N N . LYS A 1 184 ? 62.802 35.983 -83.375 1.00 95.75 184 LYS A N 1
ATOM 1294 C CA . LYS A 1 184 ? 61.788 36.025 -82.303 1.00 95.75 184 LYS A CA 1
ATOM 1295 C C . LYS A 1 184 ? 60.762 37.145 -82.494 1.00 95.75 184 LYS A C 1
ATOM 1297 O O . LYS A 1 184 ? 59.601 36.986 -82.127 1.00 95.75 184 LYS A O 1
ATOM 1302 N N . GLY A 1 185 ? 61.178 38.280 -83.057 1.00 92.25 185 GLY A N 1
ATOM 1303 C CA . GLY A 1 185 ? 60.305 39.413 -83.373 1.00 92.25 185 GLY A CA 1
ATOM 1304 C C . GLY A 1 185 ? 59.283 39.115 -84.474 1.00 92.25 185 GLY A C 1
ATOM 1305 O O . GLY A 1 185 ? 58.236 39.759 -84.507 1.00 92.25 185 GLY A O 1
ATOM 1306 N N . GLU A 1 186 ? 59.557 38.124 -85.324 1.00 91.62 186 GLU A N 1
ATOM 1307 C CA . GLU A 1 186 ? 58.633 37.603 -86.343 1.00 91.62 186 GLU A CA 1
ATOM 1308 C C . GLU A 1 186 ? 57.636 36.580 -85.771 1.00 91.62 186 GLU A C 1
ATOM 1310 O O . GLU A 1 186 ? 56.707 36.170 -86.461 1.00 91.62 186 GLU A O 1
ATOM 1315 N N . GLY A 1 187 ? 57.775 36.221 -84.489 1.00 91.06 187 GLY A N 1
ATOM 1316 C CA . GLY A 1 187 ? 56.917 35.258 -83.798 1.00 91.06 187 GLY A CA 1
ATOM 1317 C C . GLY A 1 187 ? 57.470 33.833 -83.771 1.00 91.06 187 GLY A C 1
ATOM 1318 O O . GLY A 1 187 ? 56.889 32.989 -83.097 1.00 91.06 187 GLY A O 1
ATOM 1319 N N . THR A 1 188 ? 58.608 33.570 -84.420 1.00 93.94 188 THR A N 1
ATOM 1320 C CA . THR A 1 188 ? 59.242 32.247 -84.443 1.00 93.94 188 THR A CA 1
ATOM 1321 C C . THR A 1 188 ? 59.918 31.930 -83.110 1.00 93.94 188 THR A C 1
ATOM 1323 O O . THR A 1 188 ? 60.823 32.646 -82.666 1.00 93.94 188 THR A O 1
ATOM 1326 N N . ARG A 1 189 ? 59.534 30.815 -82.478 1.00 94.25 189 ARG A N 1
ATOM 1327 C CA . ARG A 1 189 ? 60.231 30.282 -81.299 1.00 94.25 189 ARG A CA 1
ATOM 1328 C C . ARG A 1 189 ? 61.583 29.709 -81.705 1.00 94.25 189 ARG A C 1
ATOM 1330 O O . ARG A 1 189 ? 61.646 28.850 -82.573 1.00 94.25 189 ARG A O 1
ATOM 1337 N N . ILE A 1 190 ? 62.671 30.115 -81.060 1.00 95.69 190 ILE A N 1
ATOM 1338 C CA . ILE A 1 190 ? 63.990 29.518 -81.312 1.00 95.69 190 ILE A CA 1
ATOM 1339 C C . ILE A 1 190 ? 64.229 28.413 -80.293 1.00 95.69 190 ILE A C 1
ATOM 1341 O O . ILE A 1 190 ? 64.243 28.685 -79.095 1.00 95.69 190 ILE A O 1
ATOM 1345 N N . VAL A 1 191 ? 64.468 27.196 -80.774 1.00 94.44 191 VAL A N 1
ATOM 1346 C CA . VAL A 1 191 ? 64.799 26.018 -79.967 1.00 94.44 191 VAL A CA 1
ATOM 1347 C C . VAL A 1 191 ? 66.160 25.482 -80.421 1.00 94.44 191 VAL A C 1
ATOM 1349 O O . VAL A 1 191 ? 66.247 24.705 -81.376 1.00 94.44 191 VAL A O 1
ATOM 1352 N N . PRO A 1 192 ? 67.270 25.915 -79.803 1.00 94.38 192 PRO A N 1
ATOM 1353 C CA . PRO A 1 192 ? 68.582 25.393 -80.124 1.00 94.38 192 PRO A CA 1
ATOM 1354 C C . PRO A 1 192 ? 68.673 23.923 -79.731 1.00 94.38 192 PRO A C 1
ATOM 1356 O O . PRO A 1 192 ? 68.391 23.554 -78.588 1.00 94.38 192 PRO A O 1
ATOM 1359 N N . ILE A 1 193 ? 69.113 23.098 -80.673 1.00 91.94 193 ILE A N 1
ATOM 1360 C CA . ILE A 1 193 ? 69.482 21.711 -80.419 1.00 91.94 193 ILE A CA 1
ATOM 1361 C C . ILE A 1 193 ? 71.005 21.678 -80.368 1.00 91.94 193 ILE A C 1
ATOM 1363 O O . ILE A 1 193 ? 71.696 21.640 -81.390 1.00 91.94 193 ILE A O 1
ATOM 1367 N N . GLY A 1 194 ? 71.526 21.802 -79.152 1.00 88.31 194 GLY A N 1
ATOM 1368 C CA . GLY A 1 194 ? 72.953 21.830 -78.900 1.00 88.31 194 GLY A CA 1
ATOM 1369 C C . GLY A 1 194 ? 73.529 20.424 -78.969 1.00 88.31 194 GLY A C 1
ATOM 1370 O O . GLY A 1 194 ? 73.331 19.628 -78.049 1.00 88.31 194 GLY A O 1
ATOM 1371 N N . VAL A 1 195 ? 74.271 20.134 -80.036 1.00 85.81 195 VAL A N 1
ATOM 1372 C CA . VAL A 1 195 ? 74.850 18.811 -80.234 1.00 85.81 195 VAL A CA 1
ATOM 1373 C C . VAL A 1 195 ? 76.112 18.654 -79.403 1.00 85.81 195 VAL A C 1
ATOM 1375 O O . VAL A 1 195 ? 77.133 19.293 -79.649 1.00 85.81 195 VAL A O 1
ATOM 1378 N N . ASN A 1 196 ? 76.036 17.807 -78.381 1.00 80.19 196 ASN A N 1
ATOM 1379 C CA . ASN A 1 196 ? 77.058 17.700 -77.342 1.00 80.19 196 ASN A CA 1
ATOM 1380 C C . ASN A 1 196 ? 77.945 16.451 -77.447 1.00 80.19 196 ASN A C 1
ATOM 1382 O O . ASN A 1 196 ? 78.765 16.239 -76.555 1.00 80.19 196 ASN A O 1
ATOM 1386 N N . ASP A 1 197 ? 77.850 15.671 -78.532 1.00 76.38 197 ASP A N 1
ATOM 1387 C CA . ASP A 1 197 ? 78.622 14.428 -78.740 1.00 76.38 197 ASP A CA 1
ATOM 1388 C C . ASP A 1 197 ? 80.132 14.601 -78.493 1.00 76.38 197 ASP A C 1
ATOM 1390 O O . ASP A 1 197 ? 80.802 13.692 -78.003 1.00 76.38 197 ASP A O 1
ATOM 1394 N N . ASN A 1 198 ? 80.659 15.795 -78.787 1.00 69.69 198 ASN A N 1
ATOM 1395 C CA . ASN A 1 198 ? 82.077 16.135 -78.670 1.00 69.69 198 ASN A CA 1
ATOM 1396 C C . ASN A 1 198 ? 82.373 17.269 -77.666 1.00 69.69 198 ASN A C 1
ATOM 1398 O O . ASN A 1 198 ? 83.516 17.726 -77.588 1.00 69.69 198 ASN A O 1
ATOM 1402 N N . ILE A 1 199 ? 81.384 17.726 -76.885 1.00 73.50 199 ILE A N 1
ATOM 1403 C CA . ILE A 1 199 ? 81.551 18.807 -75.900 1.00 73.50 199 ILE A CA 1
ATOM 1404 C C . ILE A 1 199 ? 81.257 18.280 -74.490 1.00 73.50 199 ILE A C 1
ATOM 1406 O O . ILE A 1 199 ? 80.132 17.917 -74.164 1.00 73.50 199 ILE A O 1
ATOM 1410 N N . ALA A 1 200 ? 82.257 18.322 -73.603 1.00 74.19 200 ALA A N 1
ATOM 1411 C CA . ALA A 1 200 ? 82.124 17.881 -72.213 1.00 74.19 200 ALA A CA 1
ATOM 1412 C C . ALA A 1 200 ? 82.685 18.902 -71.204 1.00 74.19 200 ALA A C 1
ATOM 1414 O O . ALA A 1 200 ? 83.468 19.797 -71.534 1.00 74.19 200 ALA A O 1
ATOM 1415 N N . GLY A 1 201 ? 82.297 18.761 -69.933 1.00 76.62 201 GLY A N 1
ATOM 1416 C CA . GLY A 1 201 ? 82.846 19.546 -68.822 1.00 76.62 201 GLY A CA 1
ATOM 1417 C C . GLY A 1 201 ? 82.630 21.060 -68.958 1.00 76.62 201 GLY A C 1
ATOM 1418 O O . GLY A 1 201 ? 81.546 21.519 -69.306 1.00 76.62 201 GLY A O 1
ATOM 1419 N N . GLY A 1 202 ? 83.666 21.860 -68.676 1.00 72.75 202 GLY A N 1
ATOM 1420 C CA . GLY A 1 202 ? 83.573 23.329 -68.685 1.00 72.75 202 GLY A CA 1
ATOM 1421 C C . GLY A 1 202 ? 83.253 23.947 -70.055 1.00 72.75 202 GLY A C 1
ATOM 1422 O O . GLY A 1 202 ? 82.690 25.036 -70.108 1.00 72.75 202 GLY A O 1
ATOM 1423 N N . GLN A 1 203 ? 83.554 23.253 -71.159 1.00 77.50 203 GLN A N 1
ATOM 1424 C CA . GLN A 1 203 ? 83.172 23.698 -72.505 1.00 77.50 203 GLN A CA 1
ATOM 1425 C C . GLN A 1 203 ? 81.667 23.543 -72.749 1.00 77.50 203 GLN A C 1
ATOM 1427 O O . GLN A 1 203 ? 81.071 24.416 -73.375 1.00 77.50 203 GLN A O 1
ATOM 1432 N N . LEU A 1 204 ? 81.050 22.494 -72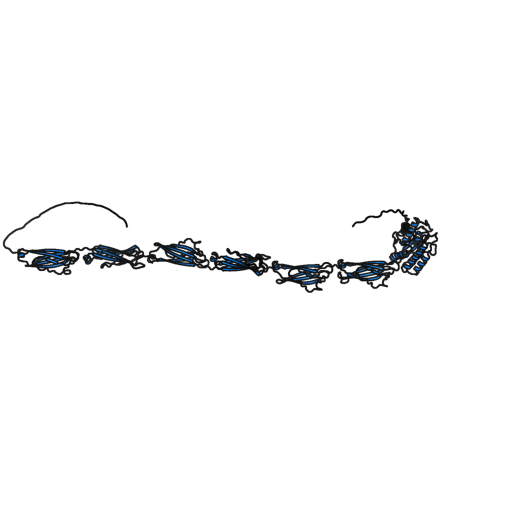.193 1.00 84.62 204 LEU A N 1
ATOM 1433 C CA . LEU A 1 204 ? 79.605 22.273 -72.277 1.00 84.62 204 LEU A CA 1
ATOM 1434 C C . LEU A 1 204 ? 78.839 23.336 -71.486 1.00 84.62 204 LEU A C 1
ATOM 1436 O O . LEU A 1 204 ? 77.832 23.844 -71.962 1.00 84.62 204 LEU A O 1
ATOM 1440 N N . ALA A 1 205 ? 79.355 23.728 -70.316 1.00 83.31 205 ALA A N 1
ATOM 1441 C CA . ALA A 1 205 ? 78.772 24.807 -69.521 1.00 83.31 205 ALA A CA 1
ATOM 1442 C C . ALA A 1 205 ? 78.783 26.154 -70.269 1.00 83.31 205 ALA A C 1
ATOM 1444 O O . ALA A 1 205 ? 77.780 26.859 -70.263 1.00 83.31 205 ALA A O 1
ATOM 1445 N N . MET A 1 206 ? 79.883 26.491 -70.956 1.00 84.81 206 MET A N 1
ATOM 1446 C CA . MET A 1 206 ? 79.945 27.706 -71.782 1.00 84.81 206 MET A CA 1
ATOM 1447 C C . MET A 1 206 ? 79.042 27.623 -73.013 1.00 84.81 206 MET A C 1
ATOM 1449 O O . MET A 1 206 ? 78.416 28.610 -73.378 1.00 84.81 206 MET A O 1
ATOM 1453 N N . PHE A 1 207 ? 78.974 26.453 -73.647 1.00 88.81 207 PHE A N 1
ATOM 1454 C CA . PHE A 1 207 ? 78.109 26.220 -74.797 1.00 88.81 207 PHE A CA 1
ATOM 1455 C C . PHE A 1 207 ? 76.629 26.372 -74.446 1.00 88.81 207 PHE A C 1
ATOM 1457 O O . PHE A 1 207 ? 75.925 27.125 -75.115 1.00 88.81 207 PHE A O 1
ATOM 1464 N N . ARG A 1 208 ? 76.197 25.762 -73.334 1.00 89.19 208 ARG A N 1
ATOM 1465 C CA . ARG A 1 208 ? 74.862 25.947 -72.755 1.00 89.19 208 ARG A CA 1
ATOM 1466 C C . ARG A 1 208 ? 74.563 27.427 -72.514 1.00 89.19 208 ARG A C 1
ATOM 1468 O O . ARG A 1 208 ? 73.527 27.915 -72.935 1.00 89.19 208 ARG A O 1
ATOM 1475 N N . GLU A 1 209 ? 75.493 28.152 -71.900 1.00 90.06 209 GLU A N 1
ATOM 1476 C CA . GLU A 1 209 ? 75.302 29.574 -71.606 1.00 90.06 209 GLU A CA 1
ATOM 1477 C C . GLU A 1 209 ? 75.222 30.458 -72.863 1.00 90.06 209 GLU A C 1
ATOM 1479 O O . GLU A 1 209 ? 74.614 31.519 -72.824 1.00 90.06 209 GLU A O 1
ATOM 1484 N N . HIS A 1 210 ? 75.822 30.070 -73.991 1.00 93.00 210 HIS A N 1
ATOM 1485 C CA . HIS A 1 210 ? 75.665 30.823 -75.239 1.00 93.00 210 HIS A CA 1
ATOM 1486 C C . HIS A 1 210 ? 74.341 30.507 -75.953 1.00 93.00 210 HIS A C 1
ATOM 1488 O O . HIS A 1 210 ? 73.702 31.428 -76.459 1.00 93.00 210 HIS A O 1
ATOM 1494 N N . ILE A 1 211 ? 73.892 29.244 -75.992 1.00 93.50 211 ILE A N 1
ATOM 1495 C CA . ILE A 1 211 ? 72.613 28.888 -76.643 1.00 93.50 211 ILE A CA 1
ATOM 1496 C C . ILE A 1 211 ? 71.396 29.447 -75.888 1.00 93.50 211 ILE A C 1
ATOM 1498 O O . ILE A 1 211 ? 70.407 29.830 -76.518 1.00 93.50 211 ILE A O 1
ATOM 1502 N N . THR A 1 212 ? 71.475 29.588 -74.560 1.00 93.44 212 THR A N 1
ATOM 1503 C CA . THR A 1 212 ? 70.405 30.212 -73.761 1.00 93.44 212 THR A CA 1
ATOM 1504 C C . THR A 1 212 ? 70.230 31.698 -74.086 1.00 93.44 212 THR A C 1
ATOM 1506 O O . THR A 1 212 ? 69.132 32.232 -73.956 1.00 93.44 212 THR A O 1
ATOM 1509 N N . GLN A 1 213 ? 71.277 32.377 -74.574 1.00 94.62 213 GLN A N 1
ATOM 1510 C CA . GLN A 1 213 ? 71.214 33.799 -74.935 1.00 94.62 213 GLN A CA 1
ATOM 1511 C C . GLN A 1 213 ? 70.442 34.063 -76.238 1.00 94.62 213 GLN A C 1
ATOM 1513 O O . GLN A 1 213 ? 69.920 35.164 -76.421 1.00 94.62 213 GLN A O 1
ATOM 1518 N N . ILE A 1 214 ? 70.324 33.074 -77.133 1.00 94.75 214 ILE A N 1
ATOM 1519 C CA . ILE A 1 214 ? 69.510 33.196 -78.356 1.00 94.75 214 ILE A CA 1
ATOM 1520 C C . ILE A 1 214 ? 68.067 32.701 -78.163 1.00 94.75 214 ILE A C 1
ATOM 1522 O O . ILE A 1 214 ? 67.173 33.171 -78.865 1.00 94.75 214 ILE A O 1
ATOM 1526 N N . SER A 1 215 ? 67.818 31.846 -77.170 1.00 94.00 215 SER A N 1
ATOM 1527 C CA . SER A 1 215 ? 66.522 31.203 -76.905 1.00 94.00 215 SER A CA 1
ATOM 1528 C C . SER A 1 215 ? 65.959 31.589 -75.534 1.00 94.00 215 SER A C 1
ATOM 1530 O O . SER A 1 215 ? 65.236 32.580 -75.437 1.00 94.00 215 SER A O 1
ATOM 1532 N N . GLY A 1 216 ? 66.343 30.863 -74.485 1.00 92.00 216 GLY A N 1
ATOM 1533 C CA . GLY A 1 216 ? 65.976 31.052 -73.086 1.00 92.00 216 GLY A CA 1
ATOM 1534 C C . GLY A 1 216 ? 66.659 30.007 -72.185 1.00 92.00 216 GLY A C 1
ATOM 1535 O O . GLY A 1 216 ? 67.423 29.173 -72.673 1.00 92.00 216 GLY A O 1
ATOM 1536 N N . PRO A 1 217 ? 66.463 30.066 -70.857 1.00 92.19 217 PRO A N 1
ATOM 1537 C CA . PRO A 1 217 ? 67.226 29.265 -69.900 1.00 92.19 217 PRO A CA 1
ATOM 1538 C C . PRO A 1 217 ? 66.703 27.835 -69.650 1.00 92.19 217 PRO A C 1
ATOM 1540 O O . PRO A 1 217 ? 67.403 27.076 -68.974 1.00 92.19 217 PRO A O 1
ATOM 1543 N N . ALA A 1 218 ? 65.507 27.452 -70.118 1.00 90.88 218 ALA A N 1
ATOM 1544 C CA . ALA A 1 218 ? 64.884 26.169 -69.769 1.00 90.88 218 ALA A CA 1
ATOM 1545 C C . ALA A 1 218 ? 65.345 24.999 -70.669 1.00 90.88 218 ALA A C 1
ATOM 1547 O O . ALA A 1 218 ? 64.948 24.897 -71.828 1.00 90.88 218 ALA A O 1
ATOM 1548 N N . GLU A 1 219 ? 66.156 24.081 -70.131 1.00 90.31 219 GLU A N 1
ATOM 1549 C CA . GLU A 1 219 ? 66.510 22.825 -70.820 1.00 90.31 219 GLU A CA 1
ATOM 1550 C C . GLU A 1 219 ? 65.274 21.919 -70.943 1.00 90.31 219 GLU A C 1
ATOM 1552 O O . GLU A 1 219 ? 64.589 21.683 -69.949 1.00 90.31 219 GLU A O 1
ATOM 1557 N N . GLY A 1 220 ? 65.000 21.403 -72.142 1.00 86.38 220 GLY A N 1
ATOM 1558 C CA . GLY A 1 220 ? 63.806 20.610 -72.452 1.00 86.38 220 GLY A CA 1
ATOM 1559 C C . GLY A 1 220 ? 62.617 21.419 -72.985 1.00 86.38 220 GLY A C 1
ATOM 1560 O O . GLY A 1 220 ? 61.609 20.815 -73.333 1.00 86.38 220 GLY A O 1
ATOM 1561 N N . ASP A 1 221 ? 62.738 22.750 -73.051 1.00 87.31 221 ASP A N 1
ATOM 1562 C CA . ASP A 1 221 ? 61.717 23.647 -73.608 1.00 87.31 221 ASP A CA 1
ATOM 1563 C C . ASP A 1 221 ? 62.339 24.760 -74.477 1.00 87.31 221 ASP A C 1
ATOM 1565 O O . ASP A 1 221 ? 62.093 24.833 -75.680 1.00 87.31 221 ASP A O 1
ATOM 1569 N N . ASP A 1 222 ? 63.188 25.619 -73.899 1.00 90.38 222 ASP A N 1
ATOM 1570 C CA . ASP A 1 222 ? 63.870 26.691 -74.641 1.00 90.38 222 ASP A CA 1
ATOM 1571 C C . ASP A 1 222 ? 65.047 26.172 -75.474 1.00 90.38 222 ASP A C 1
ATOM 1573 O O . ASP A 1 222 ? 65.345 26.726 -76.528 1.00 90.38 222 ASP A O 1
ATOM 1577 N N . TYR A 1 223 ? 65.728 25.122 -75.009 1.00 92.25 223 TYR A N 1
ATOM 1578 C CA . TYR A 1 223 ? 66.795 24.435 -75.738 1.00 92.25 223 TYR A CA 1
ATOM 1579 C C . TYR A 1 223 ? 66.867 22.960 -75.339 1.00 92.25 223 TYR A C 1
ATOM 1581 O O . TYR A 1 223 ? 66.449 22.576 -74.247 1.00 92.25 223 TYR A O 1
ATOM 1589 N N . HIS A 1 224 ? 67.470 22.134 -76.192 1.00 91.81 224 HIS A N 1
ATOM 1590 C CA . HIS A 1 224 ? 67.745 20.727 -75.900 1.00 91.81 224 HIS A CA 1
ATOM 1591 C C . HIS A 1 224 ? 69.230 20.428 -76.099 1.00 91.81 224 HIS A C 1
ATOM 1593 O O . HIS A 1 224 ? 69.862 20.949 -77.018 1.00 91.81 224 HIS A O 1
ATOM 1599 N N . LEU A 1 225 ? 69.790 19.569 -75.247 1.00 89.25 225 LEU A N 1
ATOM 1600 C CA . LEU A 1 225 ? 71.107 18.974 -75.455 1.00 89.25 225 LEU A CA 1
ATOM 1601 C C . LEU A 1 225 ? 70.918 17.508 -75.826 1.00 89.25 225 LEU A C 1
ATOM 1603 O O . LEU A 1 225 ? 70.499 16.700 -75.000 1.00 89.25 225 LEU A O 1
ATOM 1607 N N . ALA A 1 226 ? 71.225 17.178 -77.071 1.00 83.38 226 ALA A N 1
ATOM 1608 C CA . ALA A 1 226 ? 71.099 15.831 -77.602 1.00 83.38 226 ALA A CA 1
ATOM 1609 C C . ALA A 1 226 ? 72.287 15.541 -78.517 1.00 83.38 226 ALA A C 1
ATOM 1611 O O . ALA A 1 226 ? 72.754 16.426 -79.230 1.00 83.38 226 ALA A O 1
ATOM 1612 N N . GLY A 1 227 ? 72.764 14.300 -78.514 1.00 82.81 227 GLY A N 1
ATOM 1613 C CA . GLY A 1 227 ? 73.661 13.835 -79.566 1.00 82.81 227 GLY A CA 1
ATOM 1614 C C . GLY A 1 227 ? 72.934 13.768 -80.906 1.00 82.81 227 GLY A C 1
ATOM 1615 O O . GLY A 1 227 ? 71.702 13.699 -80.930 1.00 82.81 227 GLY A O 1
ATOM 1616 N N . PHE A 1 228 ? 73.668 13.720 -82.021 1.00 83.06 228 PHE A N 1
ATOM 1617 C CA . PHE A 1 228 ? 73.030 13.561 -83.332 1.00 83.06 228 PHE A CA 1
ATOM 1618 C C . PHE A 1 228 ? 72.131 12.310 -83.364 1.00 83.06 228 PHE A C 1
ATOM 1620 O O . PHE A 1 228 ? 71.025 12.398 -83.872 1.00 83.06 228 PHE A O 1
ATOM 1627 N N . ALA A 1 229 ? 72.527 11.210 -82.707 1.00 84.06 229 ALA A N 1
ATOM 1628 C CA . ALA A 1 229 ? 71.772 9.944 -82.609 1.00 84.06 229 ALA A CA 1
ATOM 1629 C C . ALA A 1 229 ? 70.384 10.015 -81.932 1.00 84.06 229 ALA A C 1
ATOM 1631 O O . ALA A 1 229 ? 69.667 9.020 -81.885 1.00 84.06 229 ALA A O 1
ATOM 1632 N N . ALA A 1 230 ? 70.063 11.124 -81.265 1.00 84.81 230 ALA A N 1
ATOM 1633 C CA . ALA A 1 230 ? 68.789 11.319 -80.571 1.00 84.81 230 ALA A CA 1
ATOM 1634 C C . ALA A 1 230 ? 68.011 12.508 -81.149 1.00 84.81 230 ALA A C 1
ATOM 1636 O O . ALA A 1 230 ? 67.046 12.982 -80.545 1.00 84.81 230 ALA A O 1
ATOM 1637 N N . LEU A 1 231 ? 68.448 13.025 -82.299 1.00 85.94 231 LEU A N 1
ATOM 1638 C CA . LEU A 1 231 ? 67.874 14.208 -82.914 1.00 85.94 231 LEU A CA 1
ATOM 1639 C C . LEU A 1 231 ? 66.447 13.938 -83.398 1.00 85.94 231 LEU A C 1
ATOM 1641 O O . LEU A 1 231 ? 65.554 14.718 -83.067 1.00 85.94 231 LEU A O 1
ATOM 1645 N N . ALA A 1 232 ? 66.214 12.829 -84.112 1.00 88.56 232 ALA A N 1
ATOM 1646 C CA . ALA A 1 232 ? 64.882 12.490 -84.605 1.00 88.56 232 ALA A CA 1
ATOM 1647 C C . ALA A 1 232 ? 63.892 12.318 -83.446 1.00 88.56 232 ALA A C 1
ATOM 1649 O O . ALA A 1 232 ? 62.844 12.958 -83.417 1.00 88.56 232 ALA A O 1
ATOM 1650 N N . SER A 1 233 ? 64.253 11.522 -82.436 1.00 87.62 233 SER A N 1
ATOM 1651 C CA . SER A 1 233 ? 63.389 11.248 -81.280 1.00 87.62 233 SER A CA 1
ATOM 1652 C C . SER A 1 233 ? 63.097 12.490 -80.432 1.00 87.62 233 SER A C 1
ATOM 1654 O O . SER A 1 233 ? 61.966 12.657 -79.975 1.00 87.62 233 SER A O 1
ATOM 1656 N N . THR A 1 234 ? 64.072 13.391 -80.267 1.00 87.62 234 THR A N 1
ATOM 1657 C CA . THR A 1 234 ? 63.870 14.674 -79.571 1.00 87.62 234 THR A CA 1
ATOM 1658 C C . THR A 1 234 ? 62.859 15.543 -80.315 1.00 87.62 234 THR A C 1
ATOM 1660 O O . THR A 1 234 ? 61.910 16.039 -79.711 1.00 87.62 234 THR A O 1
ATOM 1663 N N . LEU A 1 235 ? 63.024 15.696 -81.631 1.00 87.44 235 LEU A N 1
ATOM 1664 C CA . LEU A 1 235 ? 62.136 16.525 -82.446 1.00 87.44 235 LEU A CA 1
ATOM 1665 C C . LEU A 1 235 ? 60.724 15.925 -82.552 1.00 87.44 235 LEU A C 1
ATOM 1667 O O . LEU A 1 235 ? 59.747 16.659 -82.427 1.00 87.44 235 LEU A O 1
ATOM 1671 N N . ILE A 1 236 ? 60.599 14.599 -82.671 1.00 89.56 236 ILE A N 1
ATOM 1672 C CA . ILE A 1 236 ? 59.308 13.890 -82.621 1.00 89.56 236 ILE A CA 1
ATOM 1673 C C . ILE A 1 236 ? 58.603 14.125 -81.277 1.00 89.56 236 ILE A C 1
ATOM 1675 O O . ILE A 1 236 ? 57.401 14.378 -81.252 1.00 89.56 236 ILE A O 1
ATOM 1679 N N . GLY A 1 237 ? 59.329 14.076 -80.154 1.00 85.81 237 GLY A N 1
ATOM 1680 C CA . GLY A 1 237 ? 58.766 14.362 -78.830 1.00 85.81 237 GLY A CA 1
ATOM 1681 C C . GLY A 1 237 ? 58.210 15.785 -78.713 1.00 85.81 237 GLY A C 1
ATOM 1682 O O . GLY A 1 237 ? 57.104 15.980 -78.205 1.00 85.81 237 GLY A O 1
ATOM 1683 N N . ILE A 1 238 ? 58.935 16.772 -79.250 1.00 84.69 238 ILE A N 1
ATOM 1684 C CA . ILE A 1 238 ? 58.482 18.170 -79.289 1.00 84.69 238 ILE A CA 1
ATOM 1685 C C . ILE A 1 238 ? 57.215 18.301 -80.145 1.00 84.69 238 ILE A C 1
ATOM 1687 O O . ILE A 1 238 ? 56.249 18.919 -79.707 1.00 84.69 238 ILE A O 1
ATOM 1691 N N . VAL A 1 239 ? 57.173 17.673 -81.325 1.00 86.56 239 VAL A N 1
ATOM 1692 C CA . VAL A 1 239 ? 55.985 17.676 -82.200 1.00 86.56 239 VAL A CA 1
ATOM 1693 C C . VAL A 1 239 ? 54.779 17.030 -81.506 1.00 86.56 239 VAL A C 1
ATOM 1695 O O . VAL A 1 239 ? 53.692 17.607 -81.467 1.00 86.56 239 VAL A O 1
ATOM 1698 N N . ASN A 1 240 ? 54.961 15.863 -80.886 1.00 88.44 240 ASN A N 1
ATOM 1699 C CA . ASN A 1 240 ? 53.875 15.143 -80.217 1.00 88.44 240 ASN A CA 1
ATOM 1700 C C . ASN A 1 240 ? 53.297 15.861 -79.003 1.00 88.44 240 ASN A C 1
ATOM 1702 O O . ASN A 1 240 ? 52.132 15.629 -78.699 1.00 88.44 240 ASN A O 1
ATOM 1706 N N . THR A 1 241 ? 54.049 16.765 -78.373 1.00 83.75 241 THR A N 1
ATOM 1707 C CA . THR A 1 241 ? 53.526 17.612 -77.288 1.00 83.75 241 THR A CA 1
ATOM 1708 C C . THR A 1 241 ? 52.312 18.439 -77.743 1.00 83.75 241 THR A C 1
ATOM 1710 O O . THR A 1 241 ? 51.449 18.753 -76.930 1.00 83.75 241 THR A O 1
ATOM 1713 N N . ASN A 1 242 ? 52.197 18.730 -79.045 1.00 82.94 242 ASN A N 1
ATOM 1714 C CA . ASN A 1 242 ? 51.051 19.432 -79.631 1.00 82.94 242 ASN A CA 1
ATOM 1715 C C . ASN A 1 242 ? 50.122 18.528 -80.462 1.00 82.94 242 ASN A C 1
ATOM 1717 O O . ASN A 1 242 ? 48.986 18.906 -80.747 1.00 82.94 242 ASN A O 1
ATOM 1721 N N . CYS A 1 243 ? 50.606 17.365 -80.905 1.00 86.81 243 CYS A N 1
ATOM 1722 C CA . CYS A 1 243 ? 49.893 16.500 -81.846 1.00 86.81 243 CYS A CA 1
ATOM 1723 C C . CYS A 1 243 ? 49.152 15.333 -81.197 1.00 86.81 243 CYS A C 1
ATOM 1725 O O . CYS A 1 243 ? 48.105 14.932 -81.708 1.00 86.81 243 CYS A O 1
ATOM 1727 N N . ALA A 1 244 ? 49.670 14.788 -80.097 1.00 91.19 244 ALA A N 1
ATOM 1728 C CA . ALA A 1 244 ? 49.146 13.595 -79.450 1.00 91.19 244 ALA A CA 1
ATOM 1729 C C . ALA A 1 244 ? 48.672 13.935 -78.035 1.00 91.19 244 ALA A C 1
ATOM 1731 O O . ALA A 1 244 ? 49.429 14.465 -77.229 1.00 91.19 244 ALA A O 1
ATOM 1732 N N . SER A 1 245 ? 47.417 13.620 -77.731 1.00 92.88 245 SER A N 1
ATOM 1733 C CA . SER A 1 245 ? 46.831 13.812 -76.406 1.00 92.88 245 SER A CA 1
ATOM 1734 C C . SER A 1 245 ? 45.682 12.829 -76.220 1.00 92.88 245 SER A C 1
ATOM 1736 O O . SER A 1 245 ? 44.931 12.558 -77.160 1.00 92.88 245 SER A O 1
ATOM 1738 N N . ILE A 1 246 ? 45.556 12.284 -75.016 1.00 95.69 246 ILE A N 1
ATOM 1739 C CA . ILE A 1 246 ? 44.480 11.378 -74.620 1.00 95.69 246 ILE A CA 1
ATOM 1740 C C . ILE A 1 246 ? 43.852 11.924 -73.343 1.00 95.69 246 ILE A C 1
ATOM 1742 O O . ILE A 1 246 ? 44.554 12.502 -72.523 1.00 95.69 246 ILE A O 1
ATOM 1746 N N . ASP A 1 247 ? 42.544 11.771 -73.214 1.00 96.88 247 ASP A N 1
ATOM 1747 C CA . ASP A 1 247 ? 41.755 12.236 -72.077 1.00 96.88 247 ASP A CA 1
ATOM 1748 C C . ASP A 1 247 ? 40.919 11.071 -71.542 1.00 96.88 247 ASP A C 1
ATOM 1750 O O . ASP A 1 247 ? 40.404 10.256 -72.321 1.00 96.88 247 ASP A O 1
ATOM 1754 N N . LEU A 1 248 ? 40.827 10.958 -70.222 1.00 97.62 248 LEU A N 1
ATOM 1755 C CA . LEU A 1 248 ? 40.011 9.981 -69.524 1.00 97.62 248 LEU A CA 1
ATOM 1756 C C . LEU A 1 248 ? 39.005 10.702 -68.633 1.00 97.62 248 LEU A C 1
ATOM 1758 O O . LEU A 1 248 ? 39.358 11.347 -67.652 1.00 97.62 248 LEU A O 1
ATOM 1762 N N . GLU A 1 249 ? 37.725 10.470 -68.889 1.00 96.44 249 GLU A N 1
ATOM 1763 C CA . GLU A 1 249 ? 36.670 10.780 -67.932 1.00 96.44 249 GLU A CA 1
ATOM 1764 C C . GLU A 1 249 ? 36.252 9.503 -67.202 1.00 96.44 249 GLU A C 1
ATOM 1766 O O . GLU A 1 249 ? 36.121 8.434 -67.804 1.00 96.44 249 GLU A O 1
ATOM 1771 N N . LYS A 1 250 ? 36.021 9.610 -65.891 1.00 96.19 250 LYS A N 1
ATOM 1772 C CA . LYS A 1 250 ? 35.548 8.511 -65.049 1.00 96.19 250 LYS A CA 1
ATOM 1773 C C . LYS A 1 250 ? 34.428 8.986 -64.143 1.00 96.19 250 LYS A C 1
ATOM 1775 O O . LYS A 1 250 ? 34.585 9.958 -63.408 1.00 96.19 250 LYS A O 1
ATOM 1780 N N . THR A 1 251 ? 33.325 8.252 -64.130 1.00 94.75 251 THR A N 1
ATOM 1781 C CA . THR A 1 251 ? 32.227 8.469 -63.186 1.00 94.75 251 THR A CA 1
ATOM 1782 C C . THR A 1 251 ? 31.907 7.178 -62.449 1.00 94.75 251 THR A C 1
ATOM 1784 O O . THR A 1 251 ? 32.155 6.087 -62.955 1.00 94.75 251 THR A O 1
ATOM 1787 N N . GLY A 1 252 ? 31.419 7.302 -61.216 1.00 94.00 252 GLY A N 1
ATOM 1788 C CA . GLY A 1 252 ? 30.964 6.180 -60.404 1.00 94.00 252 GLY A CA 1
ATOM 1789 C C . GLY A 1 252 ? 29.641 6.532 -59.743 1.00 94.00 252 GLY A C 1
ATOM 1790 O O . GLY A 1 252 ? 29.485 7.645 -59.238 1.00 94.00 252 GLY A O 1
ATOM 1791 N N . THR A 1 253 ? 28.691 5.604 -59.739 1.00 93.06 253 THR A N 1
ATOM 1792 C CA . THR A 1 253 ? 27.383 5.793 -59.097 1.00 93.06 253 THR A CA 1
ATOM 1793 C C . THR A 1 253 ? 26.940 4.525 -58.387 1.00 93.06 253 THR A C 1
ATOM 1795 O O . THR A 1 253 ? 27.306 3.424 -58.784 1.00 93.06 253 THR A O 1
ATOM 1798 N N . LEU A 1 254 ? 26.182 4.676 -57.303 1.00 92.00 254 LEU A N 1
ATOM 1799 C CA . LEU A 1 254 ? 25.550 3.544 -56.634 1.00 92.00 254 LEU A CA 1
ATOM 1800 C C . LEU A 1 254 ? 24.443 2.988 -57.546 1.00 92.00 254 LEU A C 1
ATOM 1802 O O . LEU A 1 254 ? 23.646 3.773 -58.060 1.00 92.00 254 LEU A O 1
ATOM 1806 N N . ALA A 1 255 ? 24.385 1.670 -57.729 1.00 89.44 255 ALA A N 1
ATOM 1807 C CA . ALA A 1 255 ? 23.378 1.029 -58.571 1.00 89.44 255 ALA A CA 1
ATOM 1808 C C . ALA A 1 255 ? 21.945 1.335 -58.088 1.00 89.44 255 ALA A C 1
ATOM 1810 O O . ALA A 1 255 ? 21.695 1.526 -56.894 1.00 89.44 255 ALA A O 1
ATOM 1811 N N . ASP A 1 256 ? 20.978 1.346 -59.006 1.00 82.62 256 ASP A N 1
ATOM 1812 C CA . ASP A 1 256 ? 19.583 1.661 -58.683 1.00 82.62 256 ASP A CA 1
ATOM 1813 C C . ASP A 1 256 ? 19.018 0.745 -57.579 1.00 82.62 256 ASP A C 1
ATOM 1815 O O . ASP A 1 256 ? 18.994 -0.481 -57.697 1.00 82.62 256 ASP A O 1
ATOM 1819 N N . GLY A 1 257 ? 18.514 1.358 -56.504 1.00 79.12 257 GLY A N 1
ATOM 1820 C CA . GLY A 1 257 ? 17.931 0.655 -55.355 1.00 79.12 257 GLY A CA 1
ATOM 1821 C C . GLY A 1 257 ? 18.934 0.203 -54.290 1.00 79.12 257 GLY A C 1
ATOM 1822 O O . GLY A 1 257 ? 18.507 -0.321 -53.261 1.00 79.12 257 GLY A O 1
ATOM 1823 N N . ALA A 1 258 ? 20.231 0.432 -54.494 1.00 83.12 258 ALA A N 1
ATOM 1824 C CA . ALA A 1 258 ? 21.235 0.231 -53.460 1.00 83.12 258 ALA A CA 1
ATOM 1825 C C . ALA A 1 258 ? 21.055 1.233 -52.305 1.00 83.12 258 ALA A C 1
ATOM 1827 O O . ALA A 1 258 ? 20.631 2.377 -52.490 1.00 83.12 258 ALA A O 1
ATOM 1828 N N . THR A 1 259 ? 21.380 0.788 -51.094 1.00 79.69 259 THR A N 1
ATOM 1829 C CA . THR A 1 259 ? 21.172 1.542 -49.844 1.00 79.69 259 THR A CA 1
ATOM 1830 C C . THR A 1 259 ? 22.472 2.027 -49.205 1.00 79.69 259 THR A C 1
ATOM 1832 O O . THR A 1 259 ? 22.434 2.709 -48.185 1.00 79.69 259 THR A O 1
ATOM 1835 N N . GLY A 1 260 ? 23.618 1.718 -49.816 1.00 81.75 260 GLY A N 1
ATOM 1836 C CA . GLY A 1 260 ? 24.940 2.036 -49.281 1.00 81.75 260 GLY A CA 1
ATOM 1837 C C . GLY A 1 260 ? 25.442 0.988 -48.294 1.00 81.75 260 GLY A C 1
ATOM 1838 O O . GLY A 1 260 ? 26.258 1.306 -47.436 1.00 81.75 260 GLY A O 1
ATOM 1839 N N . THR A 1 261 ? 24.940 -0.245 -48.385 1.00 82.94 261 THR A N 1
ATOM 1840 C CA . THR A 1 261 ? 25.332 -1.367 -47.523 1.00 82.94 261 THR A CA 1
ATOM 1841 C C . THR A 1 261 ? 26.317 -2.299 -48.221 1.00 82.94 261 THR A C 1
ATOM 1843 O O . THR A 1 261 ? 26.430 -2.307 -49.447 1.00 82.94 261 THR A O 1
ATOM 1846 N N . ALA A 1 262 ? 27.045 -3.105 -47.449 1.00 84.50 262 ALA A N 1
ATOM 1847 C CA . ALA A 1 262 ? 27.997 -4.050 -48.011 1.00 84.50 262 ALA A CA 1
ATOM 1848 C C . ALA A 1 262 ? 27.262 -5.070 -48.890 1.00 84.50 262 ALA A C 1
ATOM 1850 O O . ALA A 1 262 ? 26.209 -5.590 -48.521 1.00 84.50 262 ALA A O 1
ATOM 1851 N N . GLY A 1 263 ? 27.824 -5.354 -50.061 1.00 86.12 263 GLY A N 1
ATOM 1852 C CA . GLY A 1 263 ? 27.174 -6.147 -51.101 1.00 86.12 263 GLY A CA 1
ATOM 1853 C C . GLY A 1 263 ? 26.453 -5.322 -52.170 1.00 86.12 263 GLY A C 1
ATOM 1854 O O . GLY A 1 263 ? 26.230 -5.857 -53.255 1.00 86.12 263 GLY A O 1
ATOM 1855 N N . ASP A 1 264 ? 26.149 -4.042 -51.922 1.00 89.25 264 ASP A N 1
ATOM 1856 C CA . ASP A 1 264 ? 25.628 -3.146 -52.961 1.00 89.25 264 ASP A CA 1
ATOM 1857 C C . ASP A 1 264 ? 26.684 -2.898 -54.052 1.00 89.25 264 ASP A C 1
ATOM 1859 O O . ASP A 1 264 ? 27.887 -3.028 -53.819 1.00 89.25 264 ASP A O 1
ATOM 1863 N N . ILE A 1 265 ? 26.241 -2.547 -55.260 1.00 93.00 265 ILE A N 1
ATOM 1864 C CA . ILE A 1 265 ? 27.118 -2.347 -56.420 1.00 93.00 265 ILE A CA 1
ATOM 1865 C C . ILE A 1 265 ? 27.315 -0.853 -56.695 1.00 93.00 265 ILE A C 1
ATOM 1867 O O . ILE A 1 265 ? 26.369 -0.070 -56.642 1.00 93.00 265 ILE A O 1
ATOM 1871 N N . VAL A 1 266 ? 28.553 -0.475 -57.006 1.00 94.81 266 VAL A N 1
ATOM 1872 C CA . VAL A 1 266 ? 28.921 0.793 -57.637 1.00 94.81 266 VAL A CA 1
ATOM 1873 C C . VAL A 1 266 ? 29.238 0.520 -59.102 1.00 94.81 266 VAL A C 1
ATOM 1875 O O . VAL A 1 266 ? 30.135 -0.272 -59.401 1.00 94.81 266 VAL A O 1
ATOM 1878 N N . ASP A 1 267 ? 28.533 1.198 -59.999 1.00 95.62 267 ASP A N 1
ATOM 1879 C CA . ASP A 1 267 ? 28.757 1.143 -61.438 1.00 95.62 267 ASP A CA 1
ATOM 1880 C C . ASP A 1 267 ? 29.707 2.274 -61.848 1.00 95.62 267 ASP A C 1
ATOM 1882 O O . ASP A 1 267 ? 29.441 3.450 -61.580 1.00 95.62 267 ASP A O 1
ATOM 1886 N N . TYR A 1 268 ? 30.829 1.910 -62.473 1.00 96.62 268 TYR A N 1
ATOM 1887 C CA . TYR A 1 268 ? 31.798 2.835 -63.055 1.00 96.62 268 TYR A CA 1
ATOM 1888 C C . TYR A 1 268 ? 31.646 2.898 -64.573 1.00 96.62 268 TYR A C 1
ATOM 1890 O O . TYR A 1 268 ? 31.617 1.865 -65.248 1.00 96.62 268 TYR A O 1
ATOM 1898 N N . GLU A 1 269 ? 31.640 4.118 -65.101 1.00 96.69 269 GLU A N 1
ATOM 1899 C CA . GLU A 1 269 ? 31.687 4.415 -66.529 1.00 96.69 269 GLU A CA 1
ATOM 1900 C C . GLU A 1 269 ? 32.952 5.219 -66.838 1.00 96.69 269 GLU A C 1
ATOM 1902 O O . GLU A 1 269 ? 33.304 6.164 -66.125 1.00 96.69 269 GLU A O 1
ATOM 1907 N N . PHE A 1 270 ? 33.637 4.823 -67.904 1.00 97.50 270 PHE A N 1
ATOM 1908 C CA . PHE A 1 270 ? 34.859 5.440 -68.396 1.00 97.50 270 PHE A CA 1
ATOM 1909 C C . PHE A 1 270 ? 34.633 5.938 -69.817 1.00 97.50 270 PHE A C 1
ATOM 1911 O O . PHE A 1 270 ? 34.062 5.207 -70.625 1.00 97.50 270 PHE A O 1
ATOM 1918 N N . THR A 1 271 ? 35.156 7.113 -70.151 1.00 96.81 271 THR A N 1
ATOM 1919 C CA . THR A 1 271 ? 35.220 7.614 -71.529 1.00 96.81 271 THR A CA 1
ATOM 1920 C C . THR A 1 271 ? 36.661 7.966 -71.845 1.00 96.81 271 THR A C 1
ATOM 1922 O O . THR A 1 271 ? 37.219 8.882 -71.255 1.00 96.81 271 THR A O 1
ATOM 1925 N N . VAL A 1 272 ? 37.271 7.224 -72.768 1.00 97.50 272 VAL A N 1
ATOM 1926 C CA . VAL A 1 272 ? 38.619 7.510 -73.267 1.00 97.50 272 VAL A CA 1
ATOM 1927 C C . VAL A 1 272 ? 38.485 8.262 -74.581 1.00 97.50 272 VAL A C 1
ATOM 1929 O O . VAL A 1 272 ? 37.901 7.721 -75.519 1.00 97.50 272 VAL A O 1
ATOM 1932 N N . THR A 1 273 ? 39.042 9.467 -74.668 1.00 96.69 273 THR A N 1
ATOM 1933 C CA . THR A 1 273 ? 38.960 10.341 -75.845 1.00 96.69 273 THR A CA 1
ATOM 1934 C C . THR A 1 273 ? 40.350 10.647 -76.386 1.00 96.69 273 THR A C 1
ATOM 1936 O O . THR A 1 273 ? 41.229 11.082 -75.648 1.00 96.69 273 THR A O 1
ATOM 1939 N N . ASN A 1 274 ? 40.557 10.481 -77.694 1.00 95.69 274 ASN A N 1
ATOM 1940 C CA . ASN A 1 274 ? 41.723 11.060 -78.358 1.00 95.69 274 ASN A CA 1
ATOM 1941 C C . ASN A 1 274 ? 41.469 12.557 -78.587 1.00 95.69 274 ASN A C 1
ATOM 1943 O O . ASN A 1 274 ? 40.718 12.942 -79.487 1.00 95.69 274 ASN A O 1
ATOM 1947 N N . THR A 1 275 ? 42.085 13.398 -77.760 1.00 92.88 275 THR A N 1
ATOM 1948 C CA . THR A 1 275 ? 41.995 14.865 -77.846 1.00 92.88 275 THR A CA 1
ATOM 1949 C C . THR A 1 275 ? 43.086 15.474 -78.728 1.00 92.88 275 THR A C 1
ATOM 1951 O O . THR A 1 275 ? 43.069 16.678 -78.986 1.00 92.88 275 THR A O 1
ATOM 1954 N N . GLY A 1 276 ? 44.016 14.650 -79.217 1.00 90.00 276 GLY A N 1
ATOM 1955 C CA . GLY A 1 276 ? 45.026 15.025 -80.194 1.00 90.00 276 GLY A CA 1
ATOM 1956 C C . GLY A 1 276 ? 44.498 15.090 -81.630 1.00 90.00 276 GLY A C 1
ATOM 1957 O O . GLY A 1 276 ? 43.303 15.023 -81.915 1.00 90.00 276 GLY A O 1
ATOM 1958 N N . THR A 1 277 ? 45.440 15.226 -82.558 1.00 87.25 277 THR A N 1
ATOM 1959 C CA . THR A 1 277 ? 45.204 15.407 -84.003 1.00 87.25 277 THR A CA 1
ATOM 1960 C C . THR A 1 277 ? 45.798 14.289 -84.859 1.00 87.25 277 THR A C 1
ATOM 1962 O O . THR A 1 277 ? 45.541 14.246 -86.060 1.00 87.25 277 THR A O 1
ATOM 1965 N N . VAL A 1 278 ? 46.535 13.358 -84.248 1.00 89.50 278 VAL A N 1
ATOM 1966 C CA . VAL A 1 278 ? 46.992 12.108 -84.872 1.00 89.50 278 VAL A CA 1
ATOM 1967 C C . VAL A 1 278 ? 46.260 10.912 -84.267 1.00 89.50 278 VAL A C 1
ATOM 1969 O O . VAL A 1 278 ? 45.797 10.973 -83.127 1.00 89.50 278 VAL A O 1
ATOM 1972 N N . ALA A 1 279 ? 46.145 9.821 -85.024 1.00 91.50 279 ALA A N 1
ATOM 1973 C CA . ALA A 1 279 ? 45.544 8.585 -84.533 1.00 91.50 279 ALA A CA 1
ATOM 1974 C C . ALA A 1 279 ? 46.363 7.994 -83.375 1.00 91.50 279 ALA A C 1
ATOM 1976 O O . ALA A 1 279 ? 47.589 7.930 -83.448 1.00 91.50 279 ALA A O 1
ATOM 1977 N N . LEU A 1 280 ? 45.688 7.525 -82.327 1.00 94.69 280 LEU A N 1
ATOM 1978 C CA . LEU A 1 280 ? 46.308 6.770 -81.241 1.00 94.69 280 LEU A CA 1
ATOM 1979 C C . LEU A 1 280 ? 45.999 5.285 -81.413 1.00 94.69 280 LEU A C 1
ATOM 1981 O O . LEU A 1 280 ? 44.854 4.909 -81.657 1.00 94.69 280 LEU A O 1
ATOM 1985 N N . THR A 1 281 ? 47.020 4.450 -81.262 1.00 95.25 281 THR A N 1
ATOM 1986 C CA . THR A 1 281 ? 46.949 2.983 -81.318 1.00 95.25 281 THR A CA 1
ATOM 1987 C C . THR A 1 281 ? 47.312 2.375 -79.967 1.00 95.25 281 THR A C 1
ATOM 1989 O O . THR A 1 281 ? 47.772 3.089 -79.079 1.00 95.25 281 THR A O 1
ATOM 1992 N N . ASP A 1 282 ? 47.071 1.076 -79.780 1.00 94.62 282 ASP A N 1
ATOM 1993 C CA . ASP A 1 282 ? 47.261 0.387 -78.496 1.00 94.62 282 ASP A CA 1
ATOM 1994 C C . ASP A 1 282 ? 46.631 1.149 -77.318 1.00 94.62 282 ASP A C 1
ATOM 1996 O O . ASP A 1 282 ? 47.213 1.278 -76.239 1.00 94.62 282 ASP A O 1
ATOM 2000 N N . VAL A 1 283 ? 45.423 1.679 -77.541 1.00 96.25 283 VAL A N 1
ATOM 2001 C CA . VAL A 1 283 ? 44.670 2.379 -76.504 1.00 96.25 283 VAL A CA 1
ATOM 2002 C C . VAL A 1 283 ? 44.241 1.375 -75.433 1.00 96.25 283 VAL A C 1
ATOM 2004 O O . VAL A 1 283 ? 43.463 0.455 -75.700 1.00 96.25 283 VAL A O 1
ATOM 2007 N N . THR A 1 284 ? 44.746 1.554 -74.213 1.00 94.94 284 THR A N 1
ATOM 2008 C CA . THR A 1 284 ? 44.468 0.691 -73.055 1.00 94.94 284 THR A CA 1
ATOM 2009 C C . THR A 1 284 ? 43.927 1.495 -71.885 1.00 94.94 284 THR A C 1
ATOM 2011 O O . THR A 1 284 ? 44.344 2.629 -71.677 1.00 94.94 284 THR A O 1
ATOM 2014 N N . LEU A 1 285 ? 43.060 0.872 -71.088 1.00 96.94 285 LEU A N 1
ATOM 2015 C CA . LEU A 1 285 ? 42.514 1.422 -69.851 1.00 96.94 285 LEU A CA 1
ATOM 2016 C C . LEU A 1 285 ? 42.798 0.440 -68.713 1.00 96.94 285 LEU A C 1
ATOM 2018 O O . LEU A 1 285 ? 42.512 -0.753 -68.834 1.00 96.94 285 LEU A O 1
ATOM 2022 N N . ALA A 1 286 ? 43.359 0.941 -67.618 1.00 95.44 286 ALA A N 1
ATOM 2023 C CA . ALA A 1 286 ? 43.661 0.168 -66.425 1.00 95.44 286 ALA A CA 1
ATOM 2024 C C . ALA A 1 286 ? 43.098 0.861 -65.184 1.00 95.44 286 ALA A C 1
ATOM 2026 O O . ALA A 1 286 ? 43.249 2.065 -65.001 1.00 95.44 286 ALA A O 1
ATOM 2027 N N . ASP A 1 287 ? 42.491 0.078 -64.301 1.00 96.44 287 ASP A N 1
ATOM 2028 C CA . ASP A 1 287 ? 42.017 0.539 -63.002 1.00 96.44 287 ASP A CA 1
ATOM 2029 C C . ASP A 1 287 ? 42.538 -0.432 -61.925 1.00 96.44 287 ASP A C 1
ATOM 2031 O O . ASP A 1 287 ? 42.170 -1.611 -61.931 1.00 96.44 287 ASP A O 1
ATOM 2035 N N . PRO A 1 288 ? 43.446 0.009 -61.034 1.00 94.75 288 PRO A N 1
ATOM 2036 C CA . PRO A 1 288 ? 44.049 -0.843 -60.019 1.00 94.75 288 PRO A CA 1
ATOM 2037 C C . PRO A 1 288 ? 43.151 -1.100 -58.793 1.00 94.75 288 PRO A C 1
ATOM 2039 O O . PRO A 1 288 ? 43.631 -1.737 -57.850 1.00 94.75 288 PRO A O 1
ATOM 2042 N N . LYS A 1 289 ? 41.892 -0.627 -58.749 1.00 93.06 289 LYS A N 1
ATOM 2043 C CA . LYS A 1 289 ? 40.984 -0.816 -57.602 1.00 93.06 289 LYS A CA 1
ATOM 2044 C C . LYS A 1 289 ? 40.803 -2.305 -57.281 1.00 93.06 289 LYS A C 1
ATOM 2046 O O . LYS A 1 289 ? 40.229 -3.054 -58.077 1.00 93.06 289 LYS A O 1
ATOM 2051 N N . PRO A 1 290 ? 41.224 -2.762 -56.087 1.00 90.94 290 PRO A N 1
ATOM 2052 C CA . PRO A 1 290 ? 41.003 -4.142 -55.678 1.00 90.94 290 PRO A CA 1
ATOM 2053 C C . PRO A 1 290 ? 39.508 -4.469 -55.656 1.00 90.94 290 PRO A C 1
ATOM 2055 O O . PRO A 1 290 ? 38.722 -3.705 -55.098 1.00 90.94 290 PRO A O 1
ATOM 2058 N N . GLY A 1 291 ? 39.126 -5.608 -56.236 1.00 91.00 291 GLY A N 1
ATOM 2059 C CA . GLY A 1 291 ? 37.733 -6.068 -56.274 1.00 91.00 291 GLY A CA 1
ATOM 2060 C C . GLY A 1 291 ? 36.873 -5.459 -57.385 1.00 91.00 291 GLY A C 1
ATOM 2061 O O . GLY A 1 291 ? 35.694 -5.794 -57.465 1.00 91.00 291 GLY A O 1
ATOM 2062 N N . LEU A 1 292 ? 37.432 -4.603 -58.244 1.00 95.56 292 LEU A N 1
ATOM 2063 C CA . LEU A 1 292 ? 36.755 -4.152 -59.459 1.00 95.56 292 LEU A CA 1
ATOM 2064 C C . LEU A 1 292 ? 36.611 -5.316 -60.454 1.00 95.56 292 LEU A C 1
ATOM 2066 O O . LEU A 1 292 ? 37.512 -6.151 -60.582 1.00 95.56 292 LEU A O 1
ATOM 2070 N N . SER A 1 293 ? 35.482 -5.381 -61.161 1.00 94.88 293 SER A N 1
ATOM 2071 C CA . SER A 1 293 ? 35.299 -6.331 -62.262 1.00 94.88 293 SER A CA 1
ATOM 2072 C C . SER A 1 293 ? 36.270 -6.059 -63.417 1.00 94.88 293 SER A C 1
ATOM 2074 O O . SER A 1 293 ? 36.919 -5.015 -63.485 1.00 94.88 293 SER A O 1
ATOM 2076 N N . SER A 1 294 ? 36.346 -6.986 -64.378 1.00 94.00 294 SER A N 1
ATOM 2077 C CA . SER A 1 294 ? 37.014 -6.698 -65.649 1.00 94.00 294 SER A CA 1
ATOM 2078 C C . SER A 1 294 ? 36.392 -5.470 -66.311 1.00 94.00 294 SER A C 1
ATOM 2080 O O . SER A 1 294 ? 35.169 -5.327 -66.312 1.00 94.00 294 SER A O 1
ATOM 2082 N N . ILE A 1 295 ? 37.241 -4.614 -66.877 1.00 95.81 295 ILE A N 1
ATOM 2083 C CA . ILE A 1 295 ? 36.814 -3.469 -67.679 1.00 95.81 295 ILE A CA 1
ATOM 2084 C C . ILE A 1 295 ? 36.293 -3.990 -69.015 1.00 95.81 295 ILE A C 1
ATOM 2086 O O . ILE A 1 295 ? 37.008 -4.680 -69.746 1.00 95.81 295 ILE A O 1
ATOM 2090 N N . GLU A 1 296 ? 35.051 -3.650 -69.332 1.00 95.75 296 GLU A N 1
ATOM 2091 C CA . GLU A 1 296 ? 34.404 -4.014 -70.586 1.00 95.75 296 GLU A CA 1
ATOM 2092 C C . GLU A 1 296 ? 34.308 -2.781 -71.478 1.00 95.75 296 GLU A C 1
ATOM 2094 O O . GLU A 1 296 ? 33.554 -1.853 -71.192 1.00 95.75 296 GLU A O 1
ATOM 2099 N N . PHE A 1 297 ? 35.088 -2.756 -72.560 1.00 94.81 297 PHE A N 1
ATOM 2100 C CA . PHE A 1 297 ? 34.958 -1.717 -73.577 1.00 94.81 297 PHE A CA 1
ATOM 2101 C C . PHE A 1 297 ? 33.642 -1.876 -74.339 1.00 94.81 297 PHE A C 1
ATOM 2103 O O . PHE A 1 297 ? 33.263 -2.980 -74.739 1.00 94.81 297 PHE A O 1
ATOM 2110 N N . GLY A 1 298 ? 32.989 -0.748 -74.592 1.00 91.81 298 GLY A N 1
ATOM 2111 C CA . GLY A 1 298 ? 31.873 -0.636 -75.510 1.00 91.81 298 GLY A CA 1
ATOM 2112 C C . GLY A 1 298 ? 32.306 -0.776 -76.971 1.00 91.81 298 GLY A C 1
ATOM 2113 O O . GLY A 1 298 ? 33.338 -1.354 -77.321 1.00 91.81 298 GLY A O 1
ATOM 2114 N N . ILE A 1 299 ? 31.478 -0.243 -77.866 1.00 93.00 299 ILE A N 1
ATOM 2115 C CA . ILE A 1 299 ? 31.745 -0.299 -79.302 1.00 93.00 299 ILE A CA 1
ATOM 2116 C C . ILE A 1 299 ? 32.852 0.703 -79.636 1.00 93.00 299 ILE A C 1
ATOM 2118 O O . ILE A 1 299 ? 32.669 1.908 -79.476 1.00 93.00 299 ILE A O 1
ATOM 2122 N N . TRP A 1 300 ? 33.979 0.204 -80.143 1.00 94.25 300 TRP A N 1
ATOM 2123 C CA . TRP A 1 300 ? 35.024 1.059 -80.697 1.00 94.25 300 TRP A CA 1
ATOM 2124 C C . TRP A 1 300 ? 34.507 1.774 -81.956 1.00 94.25 300 TRP A C 1
ATOM 2126 O O . TRP A 1 300 ? 33.867 1.137 -82.798 1.00 94.25 300 TRP A O 1
ATOM 2136 N N . PRO A 1 301 ? 34.798 3.074 -82.130 1.00 91.62 301 PRO A N 1
ATOM 2137 C CA . PRO A 1 301 ? 34.407 3.817 -83.330 1.00 91.62 301 PRO A CA 1
ATOM 2138 C C . PRO A 1 301 ? 35.138 3.330 -84.596 1.00 91.62 301 PRO A C 1
ATOM 2140 O O . PRO A 1 301 ? 34.668 3.568 -85.710 1.00 91.62 301 PRO A O 1
ATOM 2143 N N . GLY A 1 302 ? 36.257 2.618 -84.426 1.00 91.06 302 GLY A N 1
ATOM 2144 C CA . GLY A 1 302 ? 37.045 1.990 -85.483 1.00 91.06 302 GLY A CA 1
ATOM 2145 C C . GLY A 1 302 ? 37.583 0.615 -85.074 1.00 91.06 302 GLY A C 1
ATOM 2146 O O . GLY A 1 302 ? 36.892 -0.179 -84.432 1.00 91.06 302 GLY A O 1
ATOM 2147 N N . ALA A 1 303 ? 38.820 0.310 -85.473 1.00 91.75 303 ALA A N 1
ATOM 2148 C CA . ALA A 1 303 ? 39.491 -0.914 -85.044 1.00 91.75 303 ALA A CA 1
ATOM 2149 C C . ALA A 1 303 ? 39.705 -0.903 -83.513 1.00 91.75 303 ALA A C 1
ATOM 2151 O O . ALA A 1 303 ? 40.070 0.137 -82.967 1.00 91.75 303 ALA A O 1
ATOM 2152 N N . PRO A 1 304 ? 39.504 -2.032 -82.805 1.00 92.31 304 PRO A N 1
ATOM 2153 C CA . PRO A 1 304 ? 39.770 -2.101 -81.371 1.00 92.31 304 PRO A CA 1
ATOM 2154 C C . PRO A 1 304 ? 41.197 -1.668 -81.020 1.00 92.31 304 PRO A C 1
ATOM 2156 O O . PRO A 1 304 ? 42.145 -2.101 -81.674 1.00 92.31 304 PRO A O 1
ATOM 2159 N N . GLY A 1 305 ? 41.336 -0.833 -79.987 1.00 93.12 305 GLY A N 1
ATOM 2160 C CA . GLY A 1 305 ? 42.619 -0.258 -79.577 1.00 93.12 305 GLY A CA 1
ATOM 2161 C C . GLY A 1 305 ? 43.047 0.973 -80.383 1.00 93.12 305 GLY A C 1
ATOM 2162 O O . GLY A 1 305 ? 44.148 1.462 -80.158 1.00 93.12 305 GLY A O 1
ATOM 2163 N N . VAL A 1 306 ? 42.213 1.477 -81.301 1.00 94.88 306 VAL A N 1
ATOM 2164 C CA . VAL A 1 306 ? 42.521 2.648 -82.136 1.00 94.88 306 VAL A CA 1
ATOM 2165 C C . VAL A 1 306 ? 41.478 3.746 -81.942 1.00 94.88 306 VAL A C 1
ATOM 2167 O O . VAL A 1 306 ? 40.277 3.488 -82.039 1.00 94.88 306 VAL A O 1
ATOM 2170 N N . LEU A 1 307 ? 41.941 4.975 -81.711 1.00 95.88 307 LEU A N 1
ATOM 2171 C CA . LEU A 1 307 ? 41.115 6.183 -81.705 1.00 95.88 307 LEU A CA 1
ATOM 2172 C C . LEU A 1 307 ? 41.682 7.201 -82.694 1.00 95.88 307 LEU A C 1
ATOM 2174 O O . LEU A 1 307 ? 42.786 7.715 -82.507 1.00 95.88 307 LEU A O 1
ATOM 2178 N N . GLU A 1 308 ? 40.906 7.527 -83.724 1.00 94.44 308 GLU A N 1
ATOM 2179 C CA . GLU A 1 308 ? 41.187 8.681 -84.583 1.00 94.44 308 GLU A CA 1
ATOM 2180 C C . GLU A 1 308 ? 40.975 9.993 -83.806 1.00 94.44 308 GLU A C 1
ATOM 2182 O O . GLU A 1 308 ? 40.321 9.986 -82.757 1.00 94.44 308 GLU A O 1
ATOM 2187 N N . PRO A 1 309 ? 41.485 11.135 -84.295 1.00 92.50 309 PRO A N 1
ATOM 2188 C CA . PRO A 1 309 ? 41.267 12.428 -83.653 1.00 92.50 309 PRO A CA 1
ATOM 2189 C C . PRO A 1 309 ? 39.793 12.669 -83.324 1.00 92.50 309 PRO A C 1
ATOM 2191 O O . PRO A 1 309 ? 38.919 12.424 -84.160 1.00 92.50 309 PRO A O 1
ATOM 2194 N N . THR A 1 310 ? 39.515 13.171 -82.119 1.00 90.94 310 THR A N 1
ATOM 2195 C CA . THR A 1 310 ? 38.172 13.441 -81.560 1.00 90.94 310 THR A CA 1
ATOM 2196 C C . THR A 1 310 ? 37.297 12.216 -81.280 1.00 90.94 310 THR A C 1
ATOM 2198 O O . THR A 1 310 ? 36.184 12.370 -80.777 1.00 90.94 310 THR A O 1
ATOM 2201 N N . GLN A 1 311 ? 37.755 11.002 -81.597 1.00 96.94 311 GLN A N 1
ATOM 2202 C CA . GLN A 1 311 ? 37.005 9.794 -81.282 1.00 96.94 311 GLN A CA 1
ATOM 2203 C C . GLN A 1 311 ? 37.141 9.421 -79.809 1.00 96.94 311 GLN A C 1
ATOM 2205 O O . GLN A 1 311 ? 38.203 9.582 -79.202 1.00 96.94 311 GLN A O 1
ATOM 2210 N N . SER A 1 312 ? 36.071 8.827 -79.284 1.00 96.06 312 SER A N 1
ATOM 2211 C CA . SER A 1 312 ? 36.030 8.283 -77.933 1.00 96.06 312 SER A CA 1
ATOM 2212 C C . SER A 1 312 ? 35.524 6.846 -77.934 1.00 96.06 312 SER A C 1
ATOM 2214 O O . SER A 1 312 ? 34.744 6.446 -78.802 1.00 96.06 312 SER A O 1
ATOM 2216 N N . VAL A 1 313 ? 35.933 6.080 -76.928 1.00 96.88 313 VAL A N 1
ATOM 2217 C CA . VAL A 1 313 ? 35.347 4.782 -76.587 1.00 96.88 313 VAL A CA 1
ATOM 2218 C C . VAL A 1 313 ? 34.922 4.810 -75.126 1.00 96.88 313 VAL A C 1
ATOM 2220 O O . VAL A 1 313 ? 35.648 5.324 -74.274 1.00 96.88 313 VAL A O 1
ATOM 2223 N N . THR A 1 314 ? 33.743 4.265 -74.836 1.00 96.56 314 THR A N 1
ATOM 2224 C CA . THR A 1 314 ? 33.290 4.087 -73.457 1.00 96.56 314 THR A CA 1
ATOM 2225 C C . THR A 1 314 ? 33.647 2.700 -72.944 1.00 96.56 314 THR A C 1
ATOM 2227 O O . THR A 1 314 ? 33.786 1.754 -73.722 1.00 96.56 314 THR A O 1
ATOM 2230 N N . ALA A 1 315 ? 33.799 2.558 -71.635 1.00 96.56 315 ALA A N 1
ATOM 2231 C CA . ALA A 1 315 ? 33.942 1.272 -70.971 1.00 96.56 315 ALA A CA 1
ATOM 2232 C C . ALA A 1 315 ? 33.196 1.276 -69.638 1.00 96.56 315 ALA A C 1
ATOM 2234 O O . ALA A 1 315 ? 32.960 2.334 -69.059 1.00 96.56 315 ALA A O 1
ATOM 2235 N N . THR A 1 316 ? 32.851 0.095 -69.135 1.00 96.44 316 THR A N 1
ATOM 2236 C CA . THR A 1 316 ? 32.175 -0.060 -67.841 1.00 96.44 316 THR A CA 1
ATOM 2237 C C . THR A 1 316 ? 32.865 -1.091 -66.962 1.00 96.44 316 THR A C 1
ATOM 2239 O O . THR A 1 316 ? 33.440 -2.062 -67.459 1.00 96.44 316 THR A O 1
ATOM 2242 N N . ALA A 1 317 ? 32.783 -0.899 -65.649 1.00 96.69 317 ALA A N 1
ATOM 2243 C CA . ALA A 1 317 ? 33.149 -1.895 -64.648 1.00 96.69 317 ALA A CA 1
ATOM 2244 C C . ALA A 1 317 ? 32.277 -1.723 -63.398 1.00 96.69 317 ALA A C 1
ATOM 2246 O O . ALA A 1 317 ? 31.805 -0.630 -63.111 1.00 96.69 317 ALA A O 1
ATOM 2247 N N . SER A 1 318 ? 32.091 -2.788 -62.627 1.00 95.31 318 SER A N 1
ATOM 2248 C CA . SER A 1 318 ? 31.311 -2.775 -61.388 1.00 95.31 318 SER A CA 1
ATOM 2249 C C . SER A 1 318 ? 32.194 -3.089 -60.184 1.00 95.31 318 SER A C 1
ATOM 2251 O O . SER A 1 318 ? 33.102 -3.922 -60.277 1.00 95.31 318 SER A O 1
ATOM 2253 N N . TYR A 1 319 ? 31.902 -2.470 -59.044 1.00 96.06 319 TYR A N 1
ATOM 2254 C CA . TYR A 1 319 ? 32.560 -2.719 -57.764 1.00 96.06 319 TYR A CA 1
ATOM 2255 C C . TYR A 1 319 ? 31.526 -3.057 -56.688 1.00 96.06 319 TYR A C 1
ATOM 2257 O O . TYR A 1 319 ? 30.600 -2.287 -56.455 1.00 96.06 319 TYR A O 1
ATOM 2265 N N . THR A 1 320 ? 31.684 -4.193 -56.008 1.00 94.06 320 THR A N 1
ATOM 2266 C CA . THR A 1 320 ? 30.838 -4.553 -54.861 1.00 94.06 320 THR A CA 1
ATOM 2267 C C . THR A 1 320 ? 31.360 -3.887 -53.592 1.00 94.06 320 THR A C 1
ATOM 2269 O O . THR A 1 320 ? 32.515 -4.100 -53.219 1.00 94.06 320 THR A O 1
ATOM 2272 N N . LEU A 1 321 ? 30.506 -3.125 -52.907 1.00 91.06 321 LEU A N 1
ATOM 2273 C CA . LEU A 1 321 ? 30.827 -2.487 -51.636 1.00 91.06 321 LEU A CA 1
ATOM 2274 C C . LEU A 1 321 ? 31.208 -3.520 -50.578 1.00 91.06 321 LEU A C 1
ATOM 2276 O O . LEU A 1 321 ? 30.527 -4.526 -50.371 1.00 91.06 321 LEU A O 1
ATOM 2280 N N . THR A 1 322 ? 32.281 -3.227 -49.858 1.00 89.19 322 THR A N 1
ATOM 2281 C CA . THR A 1 322 ? 32.721 -3.967 -48.678 1.00 89.19 322 THR A CA 1
ATOM 2282 C C . THR A 1 322 ? 32.296 -3.242 -47.404 1.00 89.19 322 THR A C 1
ATOM 2284 O O . THR A 1 322 ? 32.014 -2.047 -47.419 1.00 89.19 322 THR A O 1
ATOM 2287 N N . GLU A 1 323 ? 32.333 -3.927 -46.262 1.00 81.81 323 GLU A N 1
ATOM 2288 C CA . GLU A 1 323 ? 32.087 -3.301 -44.950 1.00 81.81 323 GLU A CA 1
ATOM 2289 C C . GLU A 1 323 ? 33.024 -2.119 -44.652 1.00 81.81 323 GLU A C 1
ATOM 2291 O O . GLU A 1 323 ? 32.647 -1.163 -43.972 1.00 81.81 323 GLU A O 1
ATOM 2296 N N . ALA A 1 324 ? 34.252 -2.157 -45.178 1.00 82.00 324 ALA A N 1
ATOM 2297 C CA . ALA A 1 324 ? 35.203 -1.064 -45.024 1.00 82.00 324 ALA A CA 1
ATOM 2298 C C . ALA A 1 324 ? 34.760 0.188 -45.796 1.00 82.00 324 ALA A C 1
ATOM 2300 O O . ALA A 1 324 ? 34.921 1.292 -45.283 1.00 82.00 324 ALA A O 1
ATOM 2301 N N . ASP A 1 325 ? 34.160 0.015 -46.977 1.00 88.50 325 ASP A N 1
ATOM 2302 C CA . ASP A 1 325 ? 33.615 1.121 -47.770 1.00 88.50 325 ASP A CA 1
ATOM 2303 C C . ASP A 1 325 ? 32.407 1.751 -47.067 1.00 88.50 325 ASP A C 1
ATOM 2305 O O . ASP A 1 325 ? 32.341 2.968 -46.914 1.00 88.50 325 ASP A O 1
ATOM 2309 N N . VAL A 1 326 ? 31.494 0.917 -46.553 1.00 84.38 326 VAL A N 1
ATOM 2310 C CA . VAL A 1 326 ? 30.335 1.368 -45.761 1.00 84.38 326 VAL A CA 1
ATOM 2311 C C . VAL A 1 326 ? 30.785 2.155 -44.532 1.00 84.38 326 VAL A C 1
ATOM 2313 O O . VAL A 1 326 ? 30.239 3.212 -44.234 1.00 84.38 326 VAL A O 1
ATOM 2316 N N . THR A 1 327 ? 31.814 1.666 -43.835 1.00 80.50 327 THR A N 1
ATOM 2317 C CA . THR A 1 327 ? 32.381 2.344 -42.659 1.00 80.50 327 THR A CA 1
ATOM 2318 C C . THR A 1 327 ? 33.063 3.664 -43.029 1.00 80.50 327 THR A C 1
ATOM 2320 O O . THR A 1 327 ? 33.008 4.617 -42.255 1.00 80.50 327 THR A O 1
ATOM 2323 N N . ALA A 1 328 ? 33.715 3.730 -44.193 1.00 82.69 328 ALA A N 1
ATOM 2324 C CA . ALA A 1 328 ? 34.321 4.958 -44.700 1.00 82.69 328 ALA A CA 1
ATOM 2325 C C . ALA A 1 328 ? 33.272 5.980 -45.174 1.00 82.69 328 ALA A C 1
ATOM 2327 O O . ALA A 1 328 ? 33.562 7.173 -45.200 1.00 82.69 328 ALA A O 1
ATOM 2328 N N . GLY A 1 329 ? 32.065 5.524 -45.530 1.00 86.19 329 GLY A N 1
ATOM 2329 C CA . GLY A 1 329 ? 30.990 6.358 -46.066 1.00 86.19 329 GLY A CA 1
ATOM 2330 C C . GLY A 1 329 ? 31.226 6.811 -47.509 1.00 86.19 329 GLY A C 1
ATOM 2331 O O . GLY A 1 329 ? 30.439 7.586 -48.044 1.00 86.19 329 GLY A O 1
ATOM 2332 N N . GLU A 1 330 ? 32.292 6.344 -48.159 1.00 90.69 330 GLU A N 1
ATOM 2333 C CA . GLU A 1 330 ? 32.652 6.704 -49.529 1.00 90.69 330 GLU A CA 1
ATOM 2334 C C . GLU A 1 330 ? 33.563 5.651 -50.179 1.00 90.69 330 GLU A C 1
ATOM 2336 O O . GLU A 1 330 ? 34.268 4.904 -49.500 1.00 90.69 330 GLU A O 1
ATOM 2341 N N . VAL A 1 331 ? 33.583 5.624 -51.514 1.00 93.44 331 VAL A N 1
ATOM 2342 C CA . VAL A 1 331 ? 34.517 4.836 -52.327 1.00 93.44 331 VAL A CA 1
ATOM 2343 C C . VAL A 1 331 ? 35.274 5.758 -53.270 1.00 93.44 331 VAL A C 1
ATOM 2345 O O . VAL A 1 331 ? 34.689 6.352 -54.176 1.00 93.44 331 VAL A O 1
ATOM 2348 N N . SER A 1 332 ? 36.593 5.832 -53.095 1.00 92.44 332 SER A N 1
ATOM 2349 C CA . SER A 1 332 ? 37.504 6.509 -54.021 1.00 92.44 332 SER A CA 1
ATOM 2350 C C . SER A 1 332 ? 38.142 5.507 -54.985 1.00 92.44 332 SER A C 1
ATOM 2352 O O . SER A 1 332 ? 38.551 4.412 -54.581 1.00 92.44 332 SER A O 1
ATOM 2354 N N . ASN A 1 333 ? 38.209 5.862 -56.268 1.00 94.75 333 ASN A N 1
ATOM 2355 C CA . ASN A 1 333 ? 38.733 5.000 -57.318 1.00 94.75 333 ASN A CA 1
ATOM 2356 C C . ASN A 1 333 ? 39.403 5.805 -58.453 1.00 94.75 333 ASN A C 1
ATOM 2358 O O . ASN A 1 333 ? 38.736 6.601 -59.105 1.00 94.75 333 ASN A O 1
ATOM 2362 N N . THR A 1 334 ? 40.657 5.513 -58.811 1.00 95.38 334 THR A N 1
ATOM 2363 C CA . THR A 1 334 ? 41.401 6.179 -59.905 1.00 95.38 334 THR A CA 1
ATOM 2364 C C . THR A 1 334 ? 41.738 5.195 -61.019 1.00 95.38 334 THR A C 1
ATOM 2366 O O . THR A 1 334 ? 42.192 4.100 -60.725 1.00 95.38 334 THR A O 1
ATOM 2369 N N . ALA A 1 335 ? 41.516 5.569 -62.281 1.00 96.56 335 ALA A N 1
ATOM 2370 C CA . ALA A 1 335 ? 41.926 4.782 -63.450 1.00 96.56 335 ALA A CA 1
ATOM 2371 C C . ALA A 1 335 ? 42.911 5.561 -64.327 1.00 96.56 335 ALA A C 1
ATOM 2373 O O . ALA A 1 335 ? 42.970 6.784 -64.246 1.00 96.56 335 ALA A O 1
ATOM 2374 N N . THR A 1 336 ? 43.656 4.849 -65.167 1.00 96.69 336 THR A N 1
ATOM 2375 C CA . THR A 1 336 ? 44.670 5.397 -66.072 1.00 96.69 336 THR A CA 1
ATOM 2376 C C . THR A 1 336 ? 44.450 4.857 -67.480 1.00 96.69 336 THR A C 1
ATOM 2378 O O . THR A 1 336 ? 44.248 3.655 -67.662 1.00 96.69 336 THR A O 1
ATOM 2381 N N . THR A 1 337 ? 44.523 5.729 -68.481 1.00 97.19 337 THR A N 1
ATOM 2382 C CA . THR A 1 337 ? 44.497 5.375 -69.903 1.00 97.19 337 THR A CA 1
ATOM 2383 C C . THR A 1 337 ? 45.851 5.647 -70.560 1.00 97.19 337 THR A C 1
ATOM 2385 O O . THR A 1 337 ? 46.634 6.465 -70.078 1.00 97.19 337 THR A O 1
ATOM 2388 N N . SER A 1 338 ? 46.138 4.958 -71.660 1.00 95.88 338 SER A N 1
ATOM 2389 C CA . SER A 1 338 ? 47.358 5.121 -72.458 1.00 95.88 338 SER A CA 1
ATOM 2390 C C . SER A 1 338 ? 47.052 4.898 -73.934 1.00 95.88 338 SER A C 1
ATOM 2392 O O . SER A 1 338 ? 46.275 4.000 -74.236 1.00 95.88 338 SER A O 1
ATOM 2394 N N . GLY A 1 339 ? 47.697 5.635 -74.841 1.00 95.12 339 GLY A N 1
ATOM 2395 C CA . GLY A 1 339 ? 47.628 5.425 -76.293 1.00 95.12 339 GLY A CA 1
ATOM 2396 C C . GLY A 1 339 ? 48.916 5.852 -77.004 1.00 95.12 339 GLY A C 1
ATOM 2397 O O . GLY A 1 339 ? 49.591 6.778 -76.566 1.00 95.12 339 GLY A O 1
ATOM 2398 N N . ILE A 1 340 ? 49.283 5.170 -78.087 1.00 93.75 340 ILE A N 1
ATOM 2399 C CA . ILE A 1 340 ? 50.549 5.345 -78.813 1.00 93.75 340 ILE A CA 1
ATOM 2400 C C . ILE A 1 340 ? 50.308 6.122 -80.122 1.00 93.75 340 ILE A C 1
ATOM 2402 O O . ILE A 1 340 ? 49.582 5.614 -80.983 1.00 93.75 340 ILE A O 1
ATOM 2406 N N . PRO A 1 341 ? 50.891 7.325 -80.302 1.00 92.12 341 PRO A N 1
ATOM 2407 C CA . PRO A 1 341 ? 50.849 8.047 -81.577 1.00 92.12 341 PRO A CA 1
ATOM 2408 C C . PRO A 1 341 ? 51.693 7.351 -82.665 1.00 92.12 341 PRO A C 1
ATOM 2410 O O . PRO A 1 341 ? 52.513 6.494 -82.336 1.00 92.12 341 PRO A O 1
ATOM 2413 N N . PRO A 1 342 ? 51.551 7.709 -83.959 1.00 89.12 342 PRO A N 1
ATOM 2414 C CA . PRO A 1 342 ? 52.227 7.001 -85.053 1.00 89.12 342 PRO A CA 1
ATOM 2415 C C . PRO A 1 342 ? 53.760 7.021 -84.950 1.00 89.12 342 PRO A C 1
ATOM 2417 O O . PRO A 1 342 ? 54.418 6.058 -85.340 1.00 89.12 342 PRO A O 1
ATOM 2420 N N . ALA A 1 343 ? 54.321 8.085 -84.368 1.00 86.75 343 ALA A N 1
ATOM 2421 C CA . ALA A 1 343 ? 55.715 8.160 -83.957 1.00 86.75 343 ALA A CA 1
ATOM 2422 C C . ALA A 1 343 ? 55.818 8.667 -82.518 1.00 86.75 343 ALA A C 1
ATOM 2424 O O . ALA A 1 343 ? 55.019 9.496 -82.101 1.00 86.75 343 ALA A O 1
ATOM 2425 N N . GLY A 1 344 ? 56.833 8.226 -81.771 1.00 85.50 344 GLY A N 1
ATOM 2426 C CA . GLY A 1 344 ? 57.092 8.667 -80.396 1.00 85.50 344 GLY A CA 1
ATOM 2427 C C . GLY A 1 344 ? 56.626 7.681 -79.322 1.00 85.50 344 GLY A C 1
ATOM 2428 O O . GLY A 1 344 ? 56.472 6.488 -79.568 1.00 85.50 344 GLY A O 1
ATOM 2429 N N . THR A 1 345 ? 56.482 8.175 -78.092 1.00 87.88 345 THR A N 1
ATOM 2430 C CA . THR A 1 345 ? 56.073 7.380 -76.925 1.00 87.88 345 THR A CA 1
ATOM 2431 C C . THR A 1 345 ? 54.585 7.534 -76.637 1.00 87.88 345 THR A C 1
ATOM 2433 O O . THR A 1 345 ? 53.966 8.504 -77.067 1.00 87.88 345 THR A O 1
ATOM 2436 N N . ALA A 1 346 ? 54.025 6.599 -75.868 1.00 91.12 346 ALA A N 1
ATOM 2437 C CA . ALA A 1 346 ? 52.632 6.660 -75.444 1.00 91.12 346 ALA A CA 1
ATOM 2438 C C . ALA A 1 346 ? 52.304 7.959 -74.687 1.00 91.12 346 ALA A C 1
ATOM 2440 O O . ALA A 1 346 ? 53.102 8.425 -73.870 1.00 91.12 346 ALA A O 1
ATOM 2441 N N . VAL A 1 347 ? 51.112 8.494 -74.938 1.00 93.44 347 VAL A N 1
ATOM 2442 C CA . VAL A 1 347 ? 50.463 9.519 -74.117 1.00 93.44 347 VAL A CA 1
ATOM 2443 C C . VAL A 1 347 ? 49.549 8.839 -73.105 1.00 93.44 347 VAL A C 1
ATOM 2445 O O . VAL A 1 347 ? 48.955 7.804 -73.406 1.00 93.44 347 VAL A O 1
ATOM 2448 N N . THR A 1 348 ? 49.450 9.401 -71.905 1.00 95.00 348 THR A N 1
ATOM 2449 C CA . THR A 1 348 ? 48.687 8.822 -70.794 1.00 95.00 348 THR A CA 1
ATOM 2450 C C . THR A 1 348 ? 47.860 9.882 -70.095 1.00 95.00 348 THR A C 1
ATOM 2452 O O . THR A 1 348 ? 48.305 11.024 -70.012 1.00 95.00 348 THR A O 1
ATOM 2455 N N . ASP A 1 349 ? 46.736 9.475 -69.517 1.00 97.00 349 ASP A N 1
ATOM 2456 C CA . ASP A 1 349 ? 45.923 10.325 -68.646 1.00 97.00 349 ASP A CA 1
ATOM 2457 C C . ASP A 1 349 ? 45.320 9.516 -67.487 1.00 97.00 349 ASP A C 1
ATOM 2459 O O . ASP A 1 349 ? 45.211 8.289 -67.576 1.00 97.00 349 ASP A O 1
ATOM 2463 N N . GLU A 1 350 ? 44.962 10.174 -66.385 1.00 96.00 350 GLU A N 1
ATOM 2464 C CA . GLU A 1 350 ? 44.375 9.543 -65.201 1.00 96.00 350 GLU A CA 1
ATOM 2465 C C . GLU A 1 350 ? 43.139 10.286 -64.683 1.00 96.00 350 GLU A C 1
ATOM 2467 O O . GLU A 1 350 ? 43.097 11.510 -64.635 1.00 96.00 350 GLU A O 1
ATOM 2472 N N . ALA A 1 351 ? 42.141 9.528 -64.220 1.00 95.69 351 ALA A N 1
ATOM 2473 C CA . ALA A 1 351 ? 40.867 10.074 -63.765 1.00 95.69 351 ALA A CA 1
ATOM 2474 C C . ALA A 1 351 ? 40.420 9.456 -62.431 1.00 95.69 351 ALA A C 1
ATOM 2476 O O . ALA A 1 351 ? 40.209 8.235 -62.352 1.00 95.69 351 ALA A O 1
ATOM 2477 N N . PRO A 1 352 ? 40.252 10.267 -61.369 1.00 94.25 352 PRO A N 1
ATOM 2478 C CA . PRO A 1 352 ? 39.642 9.833 -60.120 1.00 94.25 352 PRO A CA 1
ATOM 2479 C C . PRO A 1 352 ? 38.107 9.909 -60.174 1.00 94.25 352 PRO A C 1
ATOM 2481 O O . PRO A 1 352 ? 37.533 10.791 -60.803 1.00 94.25 352 PRO A O 1
ATOM 2484 N N . ALA A 1 353 ? 37.439 9.030 -59.428 1.00 93.69 353 ALA A N 1
ATOM 2485 C CA . ALA A 1 353 ? 36.013 9.092 -59.127 1.00 93.69 353 ALA A CA 1
ATOM 2486 C C . ALA A 1 353 ? 35.779 8.836 -57.633 1.00 93.69 353 ALA A C 1
ATOM 2488 O O . ALA A 1 353 ? 36.356 7.909 -57.058 1.00 93.69 353 ALA A O 1
ATOM 2489 N N . LEU A 1 354 ? 34.920 9.650 -57.017 1.00 92.00 354 LEU A N 1
ATOM 2490 C CA . LEU A 1 354 ? 34.504 9.522 -55.621 1.00 92.00 354 LEU A CA 1
ATOM 2491 C C . LEU A 1 354 ? 32.998 9.264 -55.564 1.00 92.00 354 LEU A C 1
ATOM 2493 O O . LEU A 1 354 ? 32.216 10.061 -56.078 1.00 92.00 354 LEU A O 1
ATOM 2497 N N . VAL A 1 355 ? 32.602 8.171 -54.920 1.00 92.62 355 VAL A N 1
ATOM 2498 C CA . VAL A 1 355 ? 31.199 7.801 -54.710 1.00 92.62 355 VAL A CA 1
ATOM 2499 C C . VAL A 1 355 ? 30.895 7.895 -53.224 1.00 92.62 355 VAL A C 1
ATOM 2501 O O . VAL A 1 355 ? 31.367 7.070 -52.450 1.00 92.62 355 VAL A O 1
ATOM 2504 N N . THR A 1 356 ? 30.126 8.900 -52.813 1.00 88.94 356 THR A N 1
ATOM 2505 C CA . THR A 1 356 ? 29.665 9.043 -51.423 1.00 88.94 356 THR A CA 1
ATOM 2506 C C . THR A 1 356 ? 28.481 8.119 -51.161 1.00 88.94 356 THR A C 1
ATOM 2508 O O . THR A 1 356 ? 27.542 8.082 -51.960 1.00 88.94 356 THR A O 1
ATOM 2511 N N . LEU A 1 357 ? 28.499 7.409 -50.039 1.00 87.62 357 LEU A N 1
ATOM 2512 C CA . LEU A 1 357 ? 27.426 6.521 -49.611 1.00 87.62 357 LEU A CA 1
ATOM 2513 C C . LEU A 1 357 ? 26.401 7.277 -48.745 1.00 87.62 357 LEU A C 1
ATOM 2515 O O . LEU A 1 357 ? 26.763 8.232 -48.053 1.00 87.62 357 LEU A O 1
ATOM 2519 N N . PRO A 1 358 ? 25.119 6.871 -48.761 1.00 82.25 358 PRO A N 1
ATOM 2520 C CA . PRO A 1 358 ? 24.128 7.362 -47.809 1.00 82.25 358 PRO A CA 1
ATOM 2521 C C . PRO A 1 358 ? 24.567 7.148 -46.353 1.00 82.25 358 PRO A C 1
ATOM 2523 O O . PRO A 1 358 ? 25.101 6.097 -46.003 1.00 82.25 358 PRO A O 1
ATOM 2526 N N . GLU A 1 359 ? 24.298 8.126 -45.486 1.00 79.50 359 GLU A N 1
ATOM 2527 C CA . GLU A 1 359 ? 24.547 7.988 -44.049 1.00 79.50 359 GLU A CA 1
ATOM 2528 C C . GLU A 1 359 ? 23.602 6.939 -43.444 1.00 79.50 359 GLU A C 1
ATOM 2530 O O . GLU A 1 359 ? 22.377 7.018 -43.597 1.00 79.50 359 GLU A O 1
ATOM 2535 N N . LEU A 1 360 ? 24.163 5.950 -42.745 1.00 82.88 360 LEU A N 1
ATOM 2536 C CA . LEU A 1 360 ? 23.384 4.927 -42.054 1.00 82.88 360 LEU A CA 1
ATOM 2537 C C . LEU A 1 360 ? 22.975 5.439 -40.667 1.00 82.88 360 LEU A C 1
ATOM 2539 O O . LEU A 1 360 ? 23.821 5.729 -39.825 1.00 82.88 360 LEU A O 1
ATOM 2543 N N . THR A 1 361 ? 21.672 5.502 -40.410 1.00 86.56 361 THR A N 1
ATOM 2544 C CA . THR A 1 361 ? 21.074 5.893 -39.131 1.00 86.56 361 THR A CA 1
ATOM 2545 C C . THR A 1 361 ? 20.265 4.725 -38.562 1.00 86.56 361 THR A C 1
ATOM 2547 O O . THR A 1 361 ? 19.039 4.695 -38.675 1.00 86.56 361 THR A O 1
ATOM 2550 N N . PRO A 1 362 ? 20.920 3.699 -37.982 1.00 91.56 362 PRO A N 1
ATOM 2551 C CA . PRO A 1 362 ? 20.205 2.604 -37.343 1.00 91.56 362 PRO A CA 1
ATOM 2552 C C . PRO A 1 362 ? 19.465 3.104 -36.099 1.00 91.56 362 PRO A C 1
ATOM 2554 O O . PRO A 1 362 ? 19.981 3.917 -35.334 1.00 91.56 362 PRO A O 1
ATOM 2557 N N . GLY A 1 363 ? 18.254 2.599 -35.887 1.00 94.12 363 GLY A N 1
ATOM 2558 C CA . GLY A 1 363 ? 17.413 2.976 -34.760 1.00 94.12 363 GLY A CA 1
ATOM 2559 C C . GLY A 1 363 ? 16.369 1.905 -34.501 1.00 94.12 363 GLY A C 1
ATOM 2560 O O . GLY A 1 363 ? 15.800 1.340 -35.434 1.00 94.12 363 GLY A O 1
ATOM 2561 N N . ILE A 1 364 ? 16.132 1.610 -33.232 1.00 97.88 364 ILE A N 1
ATOM 2562 C CA . ILE A 1 364 ? 15.050 0.741 -32.790 1.00 97.88 364 ILE A CA 1
ATOM 2563 C C . ILE A 1 364 ? 14.304 1.465 -31.677 1.00 97.88 364 ILE A C 1
ATOM 2565 O O . ILE A 1 364 ? 14.913 2.251 -30.957 1.00 97.88 364 ILE A O 1
ATOM 2569 N N . SER A 1 365 ? 13.001 1.240 -31.570 1.00 97.56 365 SER A N 1
ATOM 2570 C CA . SER A 1 365 ? 12.211 1.685 -30.427 1.00 97.56 365 SER A CA 1
ATOM 2571 C C . SER A 1 365 ? 11.432 0.526 -29.826 1.00 97.56 365 SER A C 1
ATOM 2573 O O . SER A 1 365 ? 11.007 -0.371 -30.563 1.00 97.56 365 SER A O 1
ATOM 2575 N N . LEU A 1 366 ? 11.195 0.573 -28.520 1.00 98.38 366 LEU A N 1
ATOM 2576 C CA . LEU A 1 366 ? 10.312 -0.337 -27.804 1.00 98.38 366 LEU A CA 1
ATOM 2577 C C . LEU A 1 366 ? 9.131 0.438 -27.225 1.00 98.38 366 LEU A C 1
ATOM 2579 O O . LEU A 1 366 ? 9.305 1.473 -26.603 1.00 98.38 366 LEU A O 1
ATOM 2583 N N . GLU A 1 367 ? 7.926 -0.086 -27.414 1.00 97.88 367 GLU A N 1
ATOM 2584 C CA . GLU A 1 367 ? 6.748 0.339 -26.655 1.00 97.88 367 GLU A CA 1
ATOM 2585 C C . GLU A 1 367 ? 6.272 -0.834 -25.799 1.00 97.88 367 GLU A C 1
ATOM 2587 O O . GLU A 1 367 ? 6.011 -1.923 -26.323 1.00 97.88 367 GLU A O 1
ATOM 2592 N N . LYS A 1 368 ? 6.154 -0.618 -24.491 1.00 97.69 368 LYS A N 1
ATOM 2593 C CA . LYS A 1 368 ? 5.718 -1.583 -23.487 1.00 97.69 368 LYS A CA 1
ATOM 2594 C C . LYS A 1 368 ? 4.426 -1.105 -22.843 1.00 97.69 368 LYS A C 1
ATOM 2596 O O . LYS A 1 368 ? 4.308 -0.009 -22.311 1.00 97.69 368 LYS A O 1
ATOM 2601 N N . THR A 1 369 ? 3.434 -1.984 -22.830 1.00 96.69 369 THR A N 1
ATOM 2602 C CA . THR A 1 369 ? 2.173 -1.755 -22.119 1.00 96.69 369 THR A CA 1
ATOM 2603 C C . THR A 1 369 ? 1.836 -2.963 -21.263 1.00 96.69 369 THR A C 1
ATOM 2605 O O . THR A 1 369 ? 2.249 -4.083 -21.564 1.00 96.69 369 THR A O 1
ATOM 2608 N N . GLY A 1 370 ? 1.081 -2.750 -20.189 1.00 95.88 370 GLY A N 1
ATOM 2609 C CA . GLY A 1 370 ? 0.598 -3.813 -19.318 1.00 95.88 370 GLY A CA 1
ATOM 2610 C C . GLY A 1 370 ? -0.874 -3.629 -18.968 1.00 95.88 370 GLY A C 1
ATOM 2611 O O . GLY A 1 370 ? -1.366 -2.508 -18.836 1.00 95.88 370 GLY A O 1
ATOM 2612 N N . VAL A 1 371 ? -1.588 -4.742 -18.816 1.00 95.69 371 VAL A N 1
ATOM 2613 C CA . VAL A 1 371 ? -2.979 -4.755 -18.351 1.00 95.69 371 VAL A CA 1
ATOM 2614 C C . VAL A 1 371 ? -3.104 -5.697 -17.164 1.00 95.69 371 VAL A C 1
ATOM 2616 O O . VAL A 1 371 ? -2.873 -6.900 -17.289 1.00 95.69 371 VAL A O 1
ATOM 2619 N N . LEU A 1 372 ? -3.501 -5.148 -16.016 1.00 94.44 372 LEU A N 1
ATOM 2620 C CA . LEU A 1 372 ? -3.831 -5.920 -14.825 1.00 94.44 372 LEU A CA 1
ATOM 2621 C C . LEU A 1 372 ? -5.185 -6.627 -14.983 1.00 94.44 372 LEU A C 1
ATOM 2623 O O . LEU A 1 372 ? -6.221 -5.978 -15.139 1.00 94.44 372 LEU A O 1
ATOM 2627 N N . ALA A 1 373 ? -5.190 -7.955 -14.881 1.00 89.62 373 ALA A N 1
ATOM 2628 C CA . ALA A 1 373 ? -6.389 -8.785 -14.873 1.00 89.62 373 ALA A CA 1
ATOM 2629 C C . ALA A 1 373 ? -6.307 -9.825 -13.743 1.00 89.62 373 ALA A C 1
ATOM 2631 O O . ALA A 1 373 ? -5.652 -10.858 -13.867 1.00 89.62 373 ALA A O 1
ATOM 2632 N N . GLY A 1 374 ? -6.992 -9.558 -12.626 1.00 88.00 374 GLY A N 1
ATOM 2633 C CA . GLY A 1 374 ? -6.899 -10.400 -11.430 1.00 88.00 374 GLY A CA 1
ATOM 2634 C C . GLY A 1 374 ? -5.511 -10.306 -10.790 1.00 88.00 374 GLY A C 1
ATOM 2635 O O . GLY A 1 374 ? -5.074 -9.209 -10.456 1.00 88.00 374 GLY A O 1
ATOM 2636 N N . ASP A 1 375 ? -4.831 -11.446 -10.647 1.00 91.12 375 ASP A N 1
ATOM 2637 C CA . ASP A 1 375 ? -3.468 -11.563 -10.100 1.00 91.12 375 ASP A CA 1
ATOM 2638 C C . ASP A 1 375 ? -2.406 -11.698 -11.202 1.00 91.12 375 ASP A C 1
ATOM 2640 O O . ASP A 1 375 ? -1.354 -12.302 -11.007 1.00 91.12 375 ASP A O 1
ATOM 2644 N N . THR A 1 376 ? -2.680 -11.211 -12.411 1.00 94.31 376 THR A N 1
ATOM 2645 C CA . THR A 1 376 ? -1.736 -11.304 -13.530 1.00 94.31 376 THR A CA 1
ATOM 2646 C C . THR A 1 376 ? -1.694 -9.996 -14.302 1.00 94.31 376 THR A C 1
ATOM 2648 O O . THR A 1 376 ? -2.734 -9.402 -14.589 1.00 94.31 376 THR A O 1
ATOM 2651 N N . ILE A 1 377 ? -0.491 -9.555 -14.658 1.00 96.62 377 ILE A N 1
ATOM 2652 C CA . ILE A 1 377 ? -0.266 -8.456 -15.594 1.00 96.62 377 ILE A CA 1
ATOM 2653 C C . ILE A 1 377 ? 0.076 -9.075 -16.945 1.00 96.62 377 ILE A C 1
ATOM 2655 O O . ILE A 1 377 ? 1.038 -9.834 -17.054 1.00 96.62 377 ILE A O 1
ATOM 2659 N N . ALA A 1 378 ? -0.721 -8.780 -17.968 1.00 97.06 378 ALA A N 1
ATOM 2660 C CA . ALA A 1 378 ? -0.422 -9.153 -19.345 1.00 97.06 378 ALA A CA 1
ATOM 2661 C C . ALA A 1 378 ? 0.350 -8.012 -20.017 1.00 97.06 378 ALA A C 1
ATOM 2663 O O . ALA A 1 378 ? -0.210 -6.932 -20.214 1.00 97.06 378 ALA A O 1
ATOM 2664 N N . TYR A 1 379 ? 1.616 -8.251 -20.349 1.00 97.81 379 TYR A N 1
ATOM 2665 C CA . TYR A 1 379 ? 2.479 -7.319 -21.065 1.00 97.81 379 TYR A CA 1
ATOM 2666 C C . TYR A 1 379 ? 2.355 -7.491 -22.577 1.00 97.81 379 TYR A C 1
ATOM 2668 O O . TYR A 1 379 ? 2.310 -8.613 -23.089 1.00 97.81 379 TYR A O 1
ATOM 2676 N N . SER A 1 380 ? 2.349 -6.368 -23.287 1.00 97.44 380 SER A N 1
ATOM 2677 C CA . SER A 1 380 ? 2.469 -6.286 -24.738 1.00 97.44 380 SER A CA 1
ATOM 2678 C C . SER A 1 380 ? 3.642 -5.382 -25.084 1.00 97.44 380 SER A C 1
ATOM 2680 O O . SER A 1 380 ? 3.753 -4.276 -24.558 1.00 97.44 380 SER A O 1
ATOM 2682 N N . PHE A 1 381 ? 4.480 -5.851 -25.996 1.00 98.12 381 PHE A N 1
ATOM 2683 C CA . PHE A 1 381 ? 5.676 -5.176 -26.472 1.00 98.12 381 PHE A CA 1
ATOM 2684 C C . PHE A 1 381 ? 5.551 -4.924 -27.970 1.00 98.12 381 PHE A C 1
ATOM 2686 O O . PHE A 1 381 ? 5.121 -5.823 -28.694 1.00 98.12 381 PHE A O 1
ATOM 2693 N N . THR A 1 382 ? 5.982 -3.762 -28.447 1.00 97.75 382 THR A N 1
ATOM 2694 C CA . THR A 1 382 ? 6.098 -3.456 -29.877 1.00 97.75 382 THR A CA 1
ATOM 2695 C C . THR A 1 382 ? 7.498 -2.932 -30.159 1.00 97.75 382 THR A C 1
ATOM 2697 O O . THR A 1 382 ? 7.817 -1.801 -29.804 1.00 97.75 382 THR A O 1
ATOM 2700 N N . ALA A 1 383 ? 8.333 -3.744 -30.808 1.00 97.81 383 ALA A N 1
ATOM 2701 C CA . ALA A 1 383 ? 9.648 -3.314 -31.274 1.00 97.81 383 ALA A CA 1
ATOM 2702 C C . ALA A 1 383 ? 9.534 -2.801 -32.714 1.00 97.81 383 ALA A C 1
ATOM 2704 O O . ALA A 1 383 ? 9.019 -3.518 -33.574 1.00 97.81 383 ALA A O 1
ATOM 2705 N N . THR A 1 384 ? 10.009 -1.584 -32.985 1.00 97.38 384 THR A N 1
ATOM 2706 C CA . THR A 1 384 ? 9.930 -0.935 -34.305 1.00 97.38 384 THR A CA 1
ATOM 2707 C C . THR A 1 384 ? 11.313 -0.513 -34.774 1.00 97.38 384 THR A C 1
ATOM 2709 O O . THR A 1 384 ? 12.038 0.144 -34.036 1.00 97.38 384 THR A O 1
ATOM 2712 N N . ASN A 1 385 ? 11.677 -0.843 -36.012 1.00 96.88 385 ASN A N 1
ATOM 2713 C CA . ASN A 1 385 ? 12.877 -0.288 -36.634 1.00 96.88 385 ASN A CA 1
ATOM 2714 C C . ASN A 1 385 ? 12.595 1.152 -37.089 1.00 96.88 385 ASN A C 1
ATOM 2716 O O . ASN A 1 385 ? 11.870 1.376 -38.061 1.00 96.88 385 ASN A O 1
ATOM 2720 N N . THR A 1 386 ? 13.153 2.120 -36.369 1.00 95.44 386 THR A N 1
ATOM 2721 C CA . THR A 1 386 ? 13.000 3.562 -36.615 1.00 95.44 386 THR A CA 1
ATOM 2722 C C . THR A 1 386 ? 14.123 4.140 -37.477 1.00 95.44 386 THR A C 1
ATOM 2724 O O . THR A 1 386 ? 14.049 5.304 -37.872 1.00 95.44 386 THR A O 1
ATOM 2727 N N . GLY A 1 387 ? 15.147 3.337 -37.775 1.00 90.38 387 GLY A N 1
ATOM 2728 C CA . GLY A 1 387 ? 16.273 3.711 -38.618 1.00 90.38 387 GLY A CA 1
ATOM 2729 C C . GLY A 1 387 ? 16.037 3.515 -40.116 1.00 90.38 387 GLY A C 1
ATOM 2730 O O . GLY A 1 387 ? 14.959 3.118 -40.557 1.00 90.38 387 GLY A O 1
ATOM 2731 N N . ASN A 1 388 ? 17.078 3.776 -40.912 1.00 84.81 388 ASN A N 1
ATOM 2732 C CA . ASN A 1 388 ? 17.049 3.650 -42.377 1.00 84.81 388 ASN A CA 1
ATOM 2733 C C . ASN A 1 388 ? 17.710 2.371 -42.933 1.00 84.81 388 ASN A C 1
ATOM 2735 O O . ASN A 1 388 ? 17.751 2.192 -44.149 1.00 84.81 388 ASN A O 1
ATOM 2739 N N . VAL A 1 389 ? 18.174 1.461 -42.070 1.00 87.38 389 VAL A N 1
ATOM 2740 C CA . VAL A 1 389 ? 18.775 0.169 -42.451 1.00 87.38 389 VAL A CA 1
ATOM 2741 C C . VAL A 1 389 ? 17.991 -1.008 -41.890 1.00 87.38 389 VAL A C 1
ATOM 2743 O O . VAL A 1 389 ? 17.308 -0.883 -40.878 1.00 87.38 389 VAL A O 1
ATOM 2746 N N . THR A 1 390 ? 18.099 -2.177 -42.520 1.00 89.56 390 THR A N 1
ATOM 2747 C CA . THR A 1 390 ? 17.490 -3.411 -41.997 1.00 89.56 390 THR A CA 1
ATOM 2748 C C . THR A 1 390 ? 18.220 -3.875 -40.737 1.00 89.56 390 THR A C 1
ATOM 2750 O O . THR A 1 390 ? 19.438 -4.029 -40.755 1.00 89.56 390 THR A O 1
ATOM 2753 N N . LEU A 1 391 ? 17.478 -4.142 -39.662 1.00 93.38 391 LEU A N 1
ATOM 2754 C CA . LEU A 1 391 ? 18.010 -4.719 -38.429 1.00 93.38 391 LEU A CA 1
ATOM 2755 C C . LEU A 1 391 ? 17.816 -6.236 -38.423 1.00 93.38 391 LEU A C 1
ATOM 2757 O O . LEU A 1 391 ? 16.763 -6.742 -38.815 1.00 93.38 391 LEU A O 1
ATOM 2761 N N . THR A 1 392 ? 18.826 -6.953 -37.938 1.00 94.56 392 THR A N 1
ATOM 2762 C CA . THR A 1 392 ? 18.813 -8.408 -37.736 1.00 94.56 392 THR A CA 1
ATOM 2763 C C . THR A 1 392 ? 19.014 -8.754 -36.264 1.00 94.56 392 THR A C 1
ATOM 2765 O O . THR A 1 392 ? 19.360 -7.888 -35.463 1.00 94.56 392 THR A O 1
ATOM 2768 N N . ALA A 1 393 ? 18.787 -10.018 -35.890 1.00 95.44 393 ALA A N 1
ATOM 2769 C CA . ALA A 1 393 ? 18.847 -10.478 -34.500 1.00 95.44 393 ALA A CA 1
ATOM 2770 C C . ALA A 1 393 ? 17.987 -9.628 -33.542 1.00 95.44 393 ALA A C 1
ATOM 2772 O O . ALA A 1 393 ? 18.341 -9.452 -32.378 1.00 95.44 393 ALA A O 1
ATOM 2773 N N . VAL A 1 394 ? 16.857 -9.107 -34.041 1.00 97.31 394 VAL A N 1
ATOM 2774 C CA . VAL A 1 394 ? 15.939 -8.316 -33.226 1.00 97.31 394 VAL A CA 1
ATOM 2775 C C . VAL A 1 394 ? 15.377 -9.191 -32.114 1.00 97.31 394 VAL A C 1
ATOM 2777 O O . VAL A 1 394 ? 14.808 -10.253 -32.379 1.00 97.31 394 VAL A O 1
ATOM 2780 N N . SER A 1 395 ? 15.543 -8.745 -30.874 1.00 96.31 395 SER A N 1
ATOM 2781 C CA . SER A 1 395 ? 15.067 -9.451 -29.689 1.00 96.31 395 SER A CA 1
ATOM 2782 C C . SER A 1 395 ? 14.576 -8.477 -28.623 1.00 96.31 395 SER A C 1
ATOM 2784 O O . SER A 1 395 ? 14.947 -7.307 -28.620 1.00 96.31 395 SER A O 1
ATOM 2786 N N . ILE A 1 396 ? 13.710 -8.963 -27.745 1.00 97.94 396 ILE A N 1
ATOM 2787 C CA . ILE A 1 396 ? 13.160 -8.296 -26.570 1.00 97.94 396 ILE A CA 1
ATOM 2788 C C . ILE A 1 396 ? 13.522 -9.172 -25.376 1.00 97.94 396 ILE A C 1
ATOM 2790 O O . ILE A 1 396 ? 13.298 -10.387 -25.406 1.00 97.94 396 ILE A O 1
ATOM 2794 N N . VAL A 1 397 ? 14.085 -8.547 -24.351 1.00 96.56 397 VAL A N 1
ATOM 2795 C CA . VAL A 1 397 ? 14.442 -9.156 -23.073 1.00 96.56 397 VAL A CA 1
ATOM 2796 C C . VAL A 1 397 ? 13.703 -8.399 -21.977 1.00 96.56 397 VAL A C 1
ATOM 2798 O O . VAL A 1 397 ? 13.666 -7.171 -21.981 1.00 96.56 397 VAL A O 1
ATOM 2801 N N . ASP A 1 398 ? 13.101 -9.140 -21.056 1.00 97.06 398 ASP A N 1
ATOM 2802 C CA . ASP A 1 398 ? 12.471 -8.620 -19.847 1.00 97.06 398 ASP A CA 1
ATOM 2803 C C . ASP A 1 398 ? 13.090 -9.387 -18.670 1.00 97.06 398 ASP A C 1
ATOM 2805 O O . ASP A 1 398 ? 13.053 -10.620 -18.646 1.00 97.06 398 ASP A O 1
ATOM 2809 N N . GLU A 1 399 ? 13.764 -8.668 -17.771 1.00 94.00 399 GLU A N 1
ATOM 2810 C CA . GLU A 1 399 ? 14.535 -9.259 -16.668 1.00 94.00 399 GLU A CA 1
ATOM 2811 C C . GLU A 1 399 ? 13.724 -9.379 -15.369 1.00 94.00 399 GLU A C 1
ATOM 2813 O O . GLU A 1 399 ? 14.265 -9.829 -14.354 1.00 94.00 399 GLU A O 1
ATOM 2818 N N . LEU A 1 400 ? 12.434 -9.010 -15.373 1.00 94.38 400 LEU A N 1
ATOM 2819 C CA . LEU A 1 400 ? 11.584 -9.158 -14.197 1.00 94.38 400 LEU A CA 1
ATOM 2820 C C . LEU A 1 400 ? 11.462 -10.641 -13.820 1.00 94.38 400 LEU A C 1
ATOM 2822 O O . LEU A 1 400 ? 10.901 -11.457 -14.555 1.00 94.38 400 LEU A O 1
ATOM 2826 N N . GLU A 1 401 ? 11.974 -11.001 -12.643 1.00 91.81 401 GLU A N 1
ATOM 2827 C CA . GLU A 1 401 ? 11.914 -12.375 -12.146 1.00 91.81 401 GLU A CA 1
ATOM 2828 C C . GLU A 1 401 ? 10.459 -12.859 -12.080 1.00 91.81 401 GLU A C 1
ATOM 2830 O O . GLU A 1 401 ? 9.620 -12.234 -11.445 1.00 91.81 401 GLU A O 1
ATOM 2835 N N . GLY A 1 402 ? 10.149 -13.989 -12.723 1.00 92.44 402 GLY A N 1
ATOM 2836 C CA . GLY A 1 402 ? 8.794 -14.552 -12.752 1.00 92.44 402 GLY A CA 1
ATOM 2837 C C . GLY A 1 402 ? 7.928 -14.099 -13.932 1.00 92.44 402 GLY A C 1
ATOM 2838 O O . GLY A 1 402 ? 6.804 -14.591 -14.069 1.00 92.44 402 GLY A O 1
ATOM 2839 N N . VAL A 1 403 ? 8.431 -13.226 -14.813 1.00 95.75 403 VAL A N 1
ATOM 2840 C CA . VAL A 1 403 ? 7.801 -12.984 -16.117 1.00 95.75 403 VAL A CA 1
ATOM 2841 C C . VAL A 1 403 ? 7.878 -14.253 -16.979 1.00 95.75 403 VAL A C 1
ATOM 2843 O O . VAL A 1 403 ? 8.863 -14.994 -16.952 1.00 95.75 403 VAL A O 1
ATOM 2846 N N . SER A 1 404 ? 6.816 -14.554 -17.725 1.00 95.62 404 SER A N 1
ATOM 2847 C CA . SER A 1 404 ? 6.826 -15.667 -18.679 1.00 95.62 404 SER A CA 1
ATOM 2848 C C . SER A 1 404 ? 7.782 -15.396 -19.844 1.00 95.62 404 SER A C 1
ATOM 2850 O O . SER A 1 404 ? 8.087 -14.245 -20.146 1.00 95.62 404 SER A O 1
ATOM 2852 N N . GLU A 1 405 ? 8.163 -16.441 -20.584 1.00 94.69 405 GLU A N 1
ATOM 2853 C CA . GLU A 1 405 ? 8.909 -16.262 -21.836 1.00 94.69 405 GLU A CA 1
ATOM 2854 C C . GLU A 1 405 ? 8.185 -15.301 -22.798 1.00 94.69 405 GLU A C 1
ATOM 2856 O O . GLU A 1 405 ? 6.956 -15.343 -22.937 1.00 94.69 405 GLU A O 1
ATOM 2861 N N . ILE A 1 406 ? 8.962 -14.450 -23.476 1.00 96.75 406 ILE A N 1
ATOM 2862 C CA . ILE A 1 406 ? 8.461 -13.540 -24.509 1.00 96.75 406 ILE A CA 1
ATOM 2863 C C . ILE A 1 406 ? 7.938 -14.362 -25.692 1.00 96.75 406 ILE A C 1
ATOM 2865 O O . ILE A 1 406 ? 8.685 -15.088 -26.352 1.00 96.75 406 ILE A O 1
ATOM 2869 N N . SER A 1 407 ? 6.654 -14.207 -26.007 1.00 96.69 407 SER A N 1
ATOM 2870 C CA . SER A 1 407 ? 6.020 -14.830 -27.167 1.00 96.69 407 SER A CA 1
ATOM 2871 C C . SER A 1 407 ? 5.841 -13.808 -28.285 1.00 96.69 407 SER A C 1
ATOM 2873 O O . SER A 1 407 ? 5.033 -12.889 -28.166 1.00 96.69 407 SER A O 1
ATOM 2875 N N . TYR A 1 408 ? 6.600 -13.951 -29.373 1.00 96.38 408 TYR A N 1
ATOM 2876 C CA . TYR A 1 408 ? 6.471 -13.081 -30.543 1.00 96.38 408 TYR A CA 1
ATOM 2877 C C . TYR A 1 408 ? 5.225 -13.425 -31.357 1.00 96.38 408 TYR A C 1
ATOM 2879 O O . TYR A 1 408 ? 4.921 -14.593 -31.609 1.00 96.38 408 TYR A O 1
ATOM 2887 N N . GLY A 1 409 ? 4.547 -12.385 -31.830 1.00 93.12 409 GLY A N 1
ATOM 2888 C CA . GLY A 1 409 ? 3.548 -12.480 -32.881 1.00 93.12 409 GLY A CA 1
ATOM 2889 C C . GLY A 1 409 ? 4.170 -12.782 -34.247 1.00 93.12 409 GLY A C 1
ATOM 2890 O O . GLY A 1 409 ? 5.313 -13.229 -34.375 1.00 93.12 409 GLY A O 1
ATOM 2891 N N . ALA A 1 410 ? 3.400 -12.536 -35.305 1.00 94.31 410 ALA A N 1
ATOM 2892 C CA . ALA A 1 410 ? 3.892 -12.713 -36.665 1.00 94.31 410 ALA A CA 1
ATOM 2893 C C . ALA A 1 410 ? 4.974 -11.671 -36.991 1.00 94.31 410 ALA A C 1
ATOM 2895 O O . ALA A 1 410 ? 4.739 -10.469 -36.876 1.00 94.31 410 ALA A O 1
ATOM 2896 N N . TRP A 1 411 ? 6.140 -12.138 -37.436 1.00 94.75 411 TRP A N 1
ATOM 2897 C CA . TRP A 1 411 ? 7.177 -11.264 -37.978 1.00 94.75 411 TRP A CA 1
ATOM 2898 C C . TRP A 1 411 ? 6.766 -10.755 -39.369 1.00 94.75 411 TRP A C 1
ATOM 2900 O O . TRP A 1 411 ? 6.238 -11.541 -40.161 1.00 94.75 411 TRP A O 1
ATOM 2910 N N . PRO A 1 412 ? 7.032 -9.481 -39.711 1.00 90.88 412 PRO A N 1
ATOM 2911 C CA . PRO A 1 412 ? 6.772 -8.947 -41.053 1.00 90.88 412 PRO A CA 1
ATOM 2912 C C . PRO A 1 412 ? 7.593 -9.631 -42.157 1.00 90.88 412 PRO A C 1
ATOM 2914 O O . PRO A 1 412 ? 7.193 -9.633 -43.320 1.00 90.88 412 PRO A O 1
ATOM 2917 N N . ALA A 1 413 ? 8.750 -10.188 -41.788 1.00 88.38 413 ALA A N 1
ATOM 2918 C CA . ALA A 1 413 ? 9.688 -10.875 -42.667 1.00 88.38 413 ALA A CA 1
ATOM 2919 C C . ALA A 1 413 ? 10.227 -12.148 -41.978 1.00 88.38 413 ALA A C 1
ATOM 2921 O O . ALA A 1 413 ? 9.480 -12.874 -41.320 1.00 88.38 413 ALA A O 1
ATOM 2922 N N . ALA A 1 414 ? 11.520 -12.447 -42.133 1.00 91.12 414 ALA A N 1
ATOM 2923 C CA . ALA A 1 414 ? 12.170 -13.513 -41.377 1.00 91.12 414 ALA A CA 1
ATOM 2924 C C . ALA A 1 414 ? 12.184 -13.190 -39.872 1.00 91.12 414 ALA A C 1
ATOM 2926 O O . ALA A 1 414 ? 12.291 -12.030 -39.473 1.00 91.12 414 ALA A O 1
ATOM 2927 N N . SER A 1 415 ? 12.092 -14.218 -39.026 1.00 92.44 415 SER A N 1
ATOM 2928 C CA . SER A 1 415 ? 12.174 -14.042 -37.574 1.00 92.44 415 SER A CA 1
ATOM 2929 C C . SER A 1 415 ? 13.477 -13.351 -37.170 1.00 92.44 415 SER A C 1
ATOM 2931 O O . SER A 1 415 ? 14.550 -13.742 -37.627 1.00 92.44 415 SER A O 1
ATOM 2933 N N . GLY A 1 416 ? 13.378 -12.330 -36.316 1.00 93.88 416 GLY A N 1
ATOM 2934 C CA . GLY A 1 416 ? 14.518 -11.517 -35.894 1.00 93.88 416 GLY A CA 1
ATOM 2935 C C . GLY A 1 416 ? 14.936 -10.439 -36.897 1.00 93.88 416 GLY A C 1
ATOM 2936 O O . GLY A 1 416 ? 16.003 -9.860 -36.714 1.00 93.88 416 GLY A O 1
ATOM 2937 N N . VAL A 1 417 ? 14.155 -10.173 -37.951 1.00 93.94 417 VAL A N 1
ATOM 2938 C CA . VAL A 1 417 ? 14.490 -9.181 -38.987 1.00 93.94 417 VAL A CA 1
ATOM 2939 C C . VAL A 1 417 ? 13.397 -8.122 -39.105 1.00 93.94 417 VAL A C 1
ATOM 2941 O O . VAL A 1 417 ? 12.226 -8.457 -39.278 1.00 93.94 417 VAL A O 1
ATOM 2944 N N . LEU A 1 418 ? 13.793 -6.846 -39.062 1.00 95.06 418 LEU A N 1
ATOM 2945 C CA . LEU A 1 418 ? 12.920 -5.697 -39.315 1.00 95.06 418 LEU A CA 1
ATOM 2946 C C . LEU A 1 418 ? 13.561 -4.768 -40.348 1.00 95.06 418 LEU A C 1
ATOM 2948 O O . LEU A 1 418 ? 14.616 -4.184 -40.096 1.00 95.06 418 LEU A O 1
ATOM 2952 N N . ALA A 1 419 ? 12.909 -4.591 -41.496 1.00 91.94 419 ALA A N 1
ATOM 2953 C CA . ALA A 1 419 ? 13.249 -3.519 -42.431 1.00 91.94 419 ALA A CA 1
ATOM 2954 C C . ALA A 1 419 ? 12.830 -2.144 -41.859 1.00 91.94 419 ALA A C 1
ATOM 2956 O O . ALA A 1 419 ? 12.014 -2.104 -40.932 1.00 91.94 419 ALA A O 1
ATOM 2957 N N . PRO A 1 420 ? 13.343 -1.021 -42.397 1.00 91.88 420 PRO A N 1
ATOM 2958 C CA . PRO A 1 420 ? 12.942 0.321 -41.970 1.00 91.88 420 PRO A CA 1
ATOM 2959 C C . PRO A 1 420 ? 11.419 0.495 -41.892 1.00 91.88 420 PRO A C 1
ATOM 2961 O O . PRO A 1 420 ? 10.694 0.159 -42.831 1.00 91.88 420 PRO A O 1
ATOM 2964 N N . GLY A 1 421 ? 10.927 0.996 -40.757 1.00 89.62 421 GLY A N 1
ATOM 2965 C CA . GLY A 1 421 ? 9.505 1.226 -40.489 1.00 89.62 421 GLY A CA 1
ATOM 2966 C C . GLY A 1 421 ? 8.675 -0.020 -40.151 1.00 89.62 421 GLY A C 1
ATOM 2967 O O . GLY A 1 421 ? 7.483 0.111 -39.879 1.00 89.62 421 GLY A O 1
ATOM 2968 N N . GLN A 1 422 ? 9.257 -1.224 -40.164 1.00 96.62 422 GLN A N 1
ATOM 2969 C CA . GLN A 1 422 ? 8.565 -2.442 -39.736 1.00 96.62 422 GLN A CA 1
ATOM 2970 C C . GLN A 1 422 ? 8.599 -2.608 -38.215 1.00 96.62 422 GLN A C 1
ATOM 2972 O O . GLN A 1 422 ? 9.550 -2.192 -37.551 1.00 96.62 422 GLN A O 1
ATOM 2977 N N . SER A 1 423 ? 7.585 -3.291 -37.680 1.00 96.69 423 SER A N 1
ATOM 2978 C CA . SER A 1 423 ? 7.491 -3.627 -36.263 1.00 96.69 423 SER A CA 1
ATOM 2979 C C . SER A 1 423 ? 7.081 -5.079 -36.026 1.00 96.69 423 SER A C 1
ATOM 2981 O O . SER A 1 423 ? 6.468 -5.721 -36.881 1.00 96.69 423 SER A O 1
ATOM 2983 N N . VAL A 1 424 ? 7.421 -5.603 -34.851 1.00 97.81 424 VAL A N 1
ATOM 2984 C CA . VAL A 1 424 ? 6.935 -6.890 -34.345 1.00 97.81 424 VAL A CA 1
ATOM 2985 C C . VAL A 1 424 ? 6.314 -6.684 -32.971 1.00 97.81 424 VAL A C 1
ATOM 2987 O O . VAL A 1 424 ? 6.863 -5.972 -32.130 1.00 97.81 424 VAL A O 1
ATOM 2990 N N . THR A 1 425 ? 5.169 -7.319 -32.739 1.00 97.25 425 THR A N 1
ATOM 2991 C CA . THR A 1 425 ? 4.533 -7.350 -31.420 1.00 97.25 425 THR A CA 1
ATOM 2992 C C . THR A 1 425 ? 4.905 -8.628 -30.684 1.00 97.25 425 THR A C 1
ATOM 2994 O O . THR A 1 425 ? 4.946 -9.692 -31.304 1.00 97.25 425 THR A O 1
ATOM 2997 N N . ALA A 1 426 ? 5.091 -8.566 -29.373 1.00 97.50 426 ALA A N 1
ATOM 2998 C CA . ALA A 1 426 ? 5.274 -9.731 -28.517 1.00 97.50 426 ALA A CA 1
ATOM 2999 C C . ALA A 1 426 ? 4.473 -9.589 -27.220 1.00 97.50 426 ALA A C 1
ATOM 3001 O O . ALA A 1 426 ? 4.072 -8.488 -26.852 1.00 97.50 426 ALA A O 1
ATOM 3002 N N . THR A 1 427 ? 4.238 -10.693 -26.518 1.00 97.38 427 THR A N 1
ATOM 3003 C CA . THR A 1 427 ? 3.510 -10.698 -25.243 1.00 97.38 427 THR A CA 1
ATOM 3004 C C . THR A 1 427 ? 4.218 -11.535 -24.192 1.00 97.38 427 THR A C 1
ATOM 3006 O O . THR A 1 427 ? 4.828 -12.550 -24.528 1.00 97.38 427 THR A O 1
ATOM 3009 N N . ALA A 1 428 ? 4.057 -11.160 -22.928 1.00 97.38 428 ALA A N 1
ATOM 3010 C CA . ALA A 1 428 ? 4.416 -11.973 -21.770 1.00 97.38 428 ALA A CA 1
ATOM 3011 C C . ALA A 1 428 ? 3.432 -11.719 -20.624 1.00 97.38 428 ALA A C 1
ATOM 3013 O O . ALA A 1 428 ? 2.625 -10.795 -20.682 1.00 97.38 428 ALA A O 1
ATOM 3014 N N . SER A 1 429 ? 3.468 -12.538 -19.582 1.00 96.00 429 SER A N 1
ATOM 3015 C CA . SER A 1 429 ? 2.613 -12.380 -18.407 1.00 96.00 429 SER A CA 1
ATOM 3016 C C . SER A 1 429 ? 3.414 -12.496 -17.122 1.00 96.00 429 SER A C 1
ATOM 3018 O O . SER A 1 429 ? 4.304 -13.339 -17.038 1.00 96.00 429 SER A O 1
ATOM 3020 N N . TYR A 1 430 ? 3.049 -11.705 -16.119 1.00 97.44 430 TYR A N 1
ATOM 3021 C CA . TYR A 1 430 ? 3.629 -11.747 -14.780 1.00 97.44 430 TYR A CA 1
ATOM 3022 C C . TYR A 1 430 ? 2.548 -12.016 -13.735 1.00 97.44 430 TYR A C 1
ATOM 3024 O O . TYR A 1 430 ? 1.534 -11.315 -13.696 1.00 97.44 430 TYR A O 1
ATOM 3032 N N . GLY A 1 431 ? 2.747 -13.049 -12.915 1.00 94.88 431 GLY A N 1
ATOM 3033 C CA . GLY A 1 431 ? 1.861 -13.379 -11.801 1.00 94.88 431 GLY A CA 1
ATOM 3034 C C . GLY A 1 431 ? 2.214 -12.556 -10.566 1.00 94.88 431 GLY A C 1
ATOM 3035 O O . GLY A 1 431 ? 3.331 -12.648 -10.071 1.00 94.88 431 GLY A O 1
ATOM 3036 N N . ILE A 1 432 ? 1.256 -11.786 -10.056 1.00 93.94 432 ILE A N 1
ATOM 3037 C CA . ILE A 1 432 ? 1.442 -10.923 -8.888 1.00 93.94 432 ILE A CA 1
ATOM 3038 C C . ILE A 1 432 ? 1.676 -11.775 -7.643 1.00 93.94 432 ILE A C 1
ATOM 3040 O O . ILE A 1 432 ? 0.896 -12.671 -7.316 1.00 93.94 432 ILE A O 1
ATOM 3044 N N . THR A 1 433 ? 2.733 -11.445 -6.915 1.00 92.00 433 THR A N 1
ATOM 3045 C CA . THR A 1 433 ? 3.099 -12.067 -5.647 1.00 92.00 433 THR A CA 1
ATOM 3046 C C . THR A 1 433 ? 2.576 -11.260 -4.457 1.00 92.00 433 THR A C 1
ATOM 3048 O O . THR A 1 433 ? 2.172 -10.101 -4.571 1.00 92.00 433 THR A O 1
ATOM 3051 N N . GLN A 1 434 ? 2.613 -11.855 -3.261 1.00 90.75 434 GLN A N 1
ATOM 3052 C CA . GLN A 1 434 ? 2.293 -11.107 -2.042 1.00 90.75 434 GLN A CA 1
ATOM 3053 C C . GLN A 1 434 ? 3.288 -9.963 -1.793 1.00 90.75 434 GLN A C 1
ATOM 3055 O O . GLN A 1 434 ? 2.885 -8.906 -1.318 1.00 90.75 434 GLN A O 1
ATOM 3060 N N . ALA A 1 435 ? 4.563 -10.146 -2.151 1.00 89.44 435 ALA A N 1
ATOM 3061 C CA . ALA A 1 435 ? 5.576 -9.104 -2.013 1.00 89.44 435 ALA A CA 1
ATOM 3062 C C . ALA A 1 435 ? 5.253 -7.883 -2.889 1.00 89.44 435 ALA A C 1
ATOM 3064 O O . ALA A 1 435 ? 5.415 -6.758 -2.430 1.00 89.44 435 ALA A O 1
ATOM 3065 N N . ASP A 1 436 ? 4.709 -8.096 -4.090 1.00 92.88 436 ASP A N 1
ATOM 3066 C CA . ASP A 1 436 ? 4.257 -7.006 -4.961 1.00 92.88 436 ASP A CA 1
ATOM 3067 C C . ASP A 1 436 ? 3.092 -6.232 -4.337 1.00 92.88 436 ASP A C 1
ATOM 3069 O O . ASP A 1 436 ? 3.081 -5.001 -4.330 1.00 92.88 436 ASP A O 1
ATOM 3073 N N . ARG A 1 437 ? 2.105 -6.944 -3.769 1.00 91.88 437 ARG A N 1
ATOM 3074 C CA . ARG A 1 437 ? 0.977 -6.310 -3.066 1.00 91.88 437 ARG A CA 1
ATOM 3075 C C . ARG A 1 437 ? 1.445 -5.511 -1.854 1.00 91.88 437 ARG A C 1
ATOM 3077 O O . ARG A 1 437 ? 0.905 -4.437 -1.600 1.00 91.88 437 ARG A O 1
ATOM 3084 N N . ASP A 1 438 ? 2.443 -6.015 -1.137 1.00 90.50 438 ASP A N 1
ATOM 3085 C CA . ASP A 1 438 ? 3.032 -5.334 0.013 1.00 90.50 438 ASP A CA 1
ATOM 3086 C C . ASP A 1 438 ? 3.890 -4.125 -0.413 1.00 90.50 438 ASP A C 1
ATOM 3088 O O . ASP A 1 438 ? 3.907 -3.116 0.288 1.00 90.50 438 ASP A O 1
ATOM 3092 N N . ALA A 1 439 ? 4.550 -4.181 -1.576 1.00 90.50 439 ALA A N 1
ATOM 3093 C CA . ALA A 1 439 ? 5.262 -3.048 -2.175 1.00 90.50 439 ALA A CA 1
ATOM 3094 C C . ALA A 1 439 ? 4.312 -1.985 -2.761 1.00 90.50 439 ALA A C 1
ATOM 3096 O O . ALA A 1 439 ? 4.677 -0.814 -2.869 1.00 90.50 439 ALA A O 1
ATOM 3097 N N . GLY A 1 440 ? 3.090 -2.381 -3.132 1.00 90.62 440 GLY A N 1
ATOM 3098 C CA . GLY A 1 440 ? 2.041 -1.504 -3.658 1.00 90.62 440 GLY A CA 1
ATOM 3099 C C . GLY A 1 440 ? 2.182 -1.151 -5.142 1.00 90.62 440 GLY A C 1
ATOM 3100 O O . GLY A 1 440 ? 1.341 -0.430 -5.678 1.00 90.62 440 GLY A O 1
ATOM 3101 N N . THR A 1 441 ? 3.209 -1.651 -5.831 1.00 93.50 441 THR A N 1
ATOM 3102 C CA . THR A 1 441 ? 3.410 -1.464 -7.274 1.00 93.50 441 THR A CA 1
ATOM 3103 C C . THR A 1 441 ? 4.263 -2.590 -7.856 1.00 93.50 441 THR A C 1
ATOM 3105 O O . THR A 1 441 ? 5.107 -3.147 -7.156 1.00 93.50 441 THR A O 1
ATOM 3108 N N . VAL A 1 442 ? 4.063 -2.902 -9.137 1.00 95.69 442 VAL A N 1
ATOM 3109 C CA . VAL A 1 442 ? 4.976 -3.726 -9.944 1.00 95.69 442 VAL A CA 1
ATOM 3110 C C . VAL A 1 442 ? 5.615 -2.822 -10.987 1.00 95.69 442 VAL A C 1
ATOM 3112 O O . VAL A 1 442 ? 4.929 -2.366 -11.901 1.00 95.69 442 VAL A O 1
ATOM 3115 N N . ALA A 1 443 ? 6.914 -2.571 -10.852 1.00 94.88 443 ALA A N 1
ATOM 3116 C CA . ALA A 1 443 ? 7.714 -1.892 -11.866 1.00 94.88 443 ALA A CA 1
ATOM 3117 C C . ALA A 1 443 ? 8.376 -2.936 -12.769 1.00 94.88 443 ALA A C 1
ATOM 3119 O O . ALA A 1 443 ? 8.926 -3.921 -12.275 1.00 94.88 443 ALA A O 1
ATOM 3120 N N . ASN A 1 444 ? 8.304 -2.735 -14.081 1.00 96.50 444 ASN A N 1
ATOM 3121 C CA . ASN A 1 444 ? 8.854 -3.667 -15.047 1.00 96.50 444 ASN A CA 1
ATOM 3122 C C . ASN A 1 444 ? 9.499 -2.949 -16.242 1.00 96.50 444 ASN A C 1
ATOM 3124 O O . ASN A 1 444 ? 8.798 -2.309 -17.026 1.00 96.50 444 ASN A O 1
ATOM 3128 N N . THR A 1 445 ? 10.785 -3.194 -16.475 1.00 96.38 445 THR A N 1
ATOM 3129 C CA . THR A 1 445 ? 11.576 -2.676 -17.605 1.00 96.38 445 THR A CA 1
ATOM 3130 C C . THR A 1 445 ? 11.833 -3.782 -18.622 1.00 96.38 445 THR A C 1
ATOM 3132 O O . THR A 1 445 ? 12.145 -4.910 -18.254 1.00 96.38 445 THR A O 1
ATOM 3135 N N . ALA A 1 446 ? 11.666 -3.497 -19.913 1.00 97.31 446 ALA A N 1
ATOM 3136 C CA . ALA A 1 446 ? 12.120 -4.398 -20.973 1.00 97.31 446 ALA A CA 1
ATOM 3137 C C . ALA A 1 446 ? 13.033 -3.655 -21.940 1.00 97.31 446 ALA A C 1
ATOM 3139 O O . ALA A 1 446 ? 12.883 -2.455 -22.140 1.00 97.31 446 ALA A O 1
ATOM 3140 N N . THR A 1 447 ? 13.940 -4.391 -22.570 1.00 97.56 447 THR A N 1
ATOM 3141 C CA . THR A 1 447 ? 14.894 -3.863 -23.542 1.00 97.56 447 THR A CA 1
ATOM 3142 C C . THR A 1 447 ? 14.725 -4.602 -24.857 1.00 97.56 447 THR A C 1
ATOM 3144 O O . THR A 1 447 ? 14.674 -5.832 -24.888 1.00 97.56 447 THR A O 1
ATOM 3147 N N . THR A 1 448 ? 14.680 -3.871 -25.966 1.00 98.12 448 THR A N 1
ATOM 3148 C CA . THR A 1 448 ? 14.819 -4.443 -27.302 1.00 98.12 448 THR A CA 1
ATOM 3149 C C . THR A 1 448 ? 16.194 -4.134 -27.871 1.00 98.12 448 THR A C 1
ATOM 3151 O O . THR A 1 448 ? 16.756 -3.073 -27.619 1.00 98.12 448 THR A O 1
ATOM 3154 N N . THR A 1 449 ? 16.751 -5.065 -28.640 1.00 97.25 449 THR A N 1
ATOM 3155 C CA . THR A 1 449 ? 18.027 -4.900 -29.343 1.00 97.25 449 THR A CA 1
ATOM 3156 C C . THR A 1 449 ? 17.872 -5.294 -30.804 1.00 97.25 449 THR A C 1
ATOM 3158 O O . THR A 1 449 ? 17.046 -6.147 -31.122 1.00 97.25 449 THR A O 1
ATOM 3161 N N . GLY A 1 450 ? 18.662 -4.693 -31.693 1.00 96.62 450 GLY A N 1
ATOM 3162 C CA . GLY A 1 450 ? 18.746 -5.059 -33.105 1.00 96.62 450 GLY A CA 1
ATOM 3163 C C . GLY A 1 450 ? 20.108 -4.705 -33.698 1.00 96.62 450 GLY A C 1
ATOM 3164 O O . GLY A 1 450 ? 20.682 -3.665 -33.388 1.00 96.62 450 GLY A O 1
ATOM 3165 N N . THR A 1 451 ? 20.637 -5.569 -34.560 1.00 94.25 451 THR A N 1
ATOM 3166 C CA . THR A 1 451 ? 21.973 -5.424 -35.154 1.00 94.25 451 THR A CA 1
ATOM 3167 C C . THR A 1 451 ? 21.869 -4.855 -36.572 1.00 94.25 451 THR A C 1
ATOM 3169 O O . THR A 1 451 ? 21.278 -5.520 -37.433 1.00 94.25 451 THR A O 1
ATOM 3172 N N . PRO A 1 452 ? 22.413 -3.652 -36.839 1.00 90.25 452 PRO A N 1
ATOM 3173 C CA . PRO A 1 452 ? 22.501 -3.106 -38.191 1.00 90.25 452 PRO A CA 1
ATOM 3174 C C . PRO A 1 452 ? 23.568 -3.827 -39.037 1.00 90.25 452 PRO A C 1
ATOM 3176 O O . PRO A 1 452 ? 24.367 -4.584 -38.486 1.00 90.25 452 PRO A O 1
ATOM 3179 N N . PRO A 1 453 ? 23.613 -3.601 -40.366 1.00 82.06 453 PRO A N 1
ATOM 3180 C CA . PRO A 1 453 ? 24.617 -4.214 -41.241 1.00 82.06 453 PRO A CA 1
ATOM 3181 C C . PRO A 1 453 ? 26.056 -3.833 -40.866 1.00 82.06 453 PRO A C 1
ATOM 3183 O O . PRO A 1 453 ? 26.944 -4.675 -40.922 1.00 82.06 453 PRO A O 1
ATOM 3186 N N . SER A 1 454 ? 26.266 -2.594 -40.411 1.00 76.38 454 SER A N 1
ATOM 3187 C CA . SER A 1 454 ? 27.544 -2.094 -39.907 1.00 76.38 454 SER A CA 1
ATOM 3188 C C . SER A 1 454 ? 27.344 -1.259 -38.636 1.00 76.38 454 SER A C 1
ATOM 3190 O O . SER A 1 454 ? 26.280 -0.680 -38.411 1.00 76.38 454 SER A O 1
ATOM 3192 N N . GLY A 1 455 ? 28.374 -1.202 -37.787 1.00 78.62 455 GLY A N 1
ATOM 3193 C CA . GLY A 1 455 ? 28.313 -0.543 -36.477 1.00 78.62 455 GLY A CA 1
ATOM 3194 C C . GLY A 1 455 ? 27.814 -1.450 -35.338 1.00 78.62 455 GLY A C 1
ATOM 3195 O O . GLY A 1 455 ? 27.566 -2.640 -35.543 1.00 78.62 455 GLY A O 1
ATOM 3196 N N . PRO A 1 456 ? 27.740 -0.930 -34.098 1.00 86.31 456 PRO A N 1
ATOM 3197 C CA . PRO A 1 456 ? 27.246 -1.694 -32.954 1.00 86.31 456 PRO A CA 1
ATOM 3198 C C . PRO A 1 456 ? 25.722 -1.924 -33.036 1.00 86.31 456 PRO A C 1
ATOM 3200 O O . PRO A 1 456 ? 25.022 -1.135 -33.675 1.00 86.31 456 PRO A O 1
ATOM 3203 N N . PRO A 1 457 ? 25.184 -2.957 -32.358 1.00 93.69 457 PRO A N 1
ATOM 3204 C CA . PRO A 1 457 ? 23.744 -3.105 -32.170 1.00 93.69 457 PRO A CA 1
ATOM 3205 C C . PRO A 1 457 ? 23.121 -1.863 -31.529 1.00 93.69 457 PRO A C 1
ATOM 3207 O O . PRO A 1 457 ? 23.720 -1.240 -30.651 1.00 93.69 457 PRO A O 1
ATOM 3210 N N . VAL A 1 458 ? 21.905 -1.535 -31.954 1.00 96.38 458 VAL A N 1
ATOM 3211 C CA . VAL A 1 458 ? 21.069 -0.504 -31.338 1.00 96.38 458 VAL A CA 1
ATOM 3212 C C . VAL A 1 458 ? 20.121 -1.144 -30.336 1.00 96.38 458 VAL A C 1
ATOM 3214 O O . VAL A 1 458 ? 19.723 -2.302 -30.494 1.00 96.38 458 VAL A O 1
ATOM 3217 N N . SER A 1 459 ? 19.761 -0.393 -29.306 1.00 96.81 459 SER A N 1
ATOM 3218 C CA . SER A 1 459 ? 18.853 -0.843 -28.262 1.00 96.81 459 SER A CA 1
ATOM 3219 C C . SER A 1 459 ? 17.933 0.279 -27.824 1.00 96.81 459 SER A C 1
ATOM 3221 O O . SER A 1 459 ? 18.308 1.447 -27.911 1.00 96.81 459 SER A O 1
ATOM 3223 N N . ASP A 1 460 ? 16.776 -0.098 -27.306 1.00 98.25 460 ASP A N 1
ATOM 3224 C CA . ASP A 1 460 ? 15.854 0.806 -26.629 1.00 98.25 460 ASP A CA 1
ATOM 3225 C C . ASP A 1 460 ? 15.207 0.078 -25.454 1.00 98.25 460 ASP A C 1
ATOM 3227 O O . ASP A 1 460 ? 15.077 -1.150 -25.485 1.00 98.25 460 ASP A O 1
ATOM 3231 N N . GLU A 1 461 ? 14.828 0.814 -24.420 1.00 97.38 461 GLU A N 1
ATOM 3232 C CA . GLU A 1 461 ? 14.169 0.274 -23.233 1.00 97.38 461 GLU A CA 1
ATOM 3233 C C . GLU A 1 461 ? 12.873 1.026 -22.954 1.00 97.38 461 GLU A C 1
ATOM 3235 O O . GLU A 1 461 ? 12.762 2.211 -23.256 1.00 97.38 461 GLU A O 1
ATOM 3240 N N . ASP A 1 462 ? 11.894 0.326 -22.387 1.00 97.88 462 ASP A N 1
ATOM 3241 C CA . ASP A 1 462 ? 10.651 0.951 -21.952 1.00 97.88 462 ASP A CA 1
ATOM 3242 C C . ASP A 1 462 ? 10.173 0.365 -20.621 1.00 97.88 462 ASP A C 1
ATOM 3244 O O . ASP A 1 462 ? 10.262 -0.848 -20.367 1.00 97.88 462 ASP A O 1
ATOM 3248 N N . ASP A 1 463 ? 9.659 1.260 -19.782 1.00 95.81 463 ASP A N 1
ATOM 3249 C CA . ASP A 1 463 ? 9.270 1.010 -18.401 1.00 95.81 463 ASP A CA 1
ATOM 3250 C C . ASP A 1 463 ? 7.752 1.000 -18.264 1.00 95.81 463 ASP A C 1
ATOM 3252 O O . ASP A 1 463 ? 7.034 1.844 -18.799 1.00 95.81 463 ASP A O 1
ATOM 3256 N N . PHE A 1 464 ? 7.246 0.075 -17.458 1.00 95.50 464 PHE A N 1
ATOM 3257 C CA . PHE A 1 464 ? 5.840 0.039 -17.092 1.00 95.50 464 PHE A CA 1
ATOM 3258 C C . PHE A 1 464 ? 5.676 -0.153 -15.588 1.00 95.50 464 PHE A C 1
ATOM 3260 O O . PHE A 1 464 ? 6.180 -1.120 -15.017 1.00 95.50 464 PHE A O 1
ATOM 3267 N N . GLU A 1 465 ? 4.906 0.732 -14.956 1.00 95.38 465 GLU A N 1
ATOM 3268 C CA . GLU A 1 465 ? 4.523 0.614 -13.551 1.00 95.38 465 GLU A CA 1
ATOM 3269 C C . GLU A 1 465 ? 3.031 0.298 -13.417 1.00 95.38 465 GLU A C 1
ATOM 3271 O O . GLU A 1 465 ? 2.171 1.024 -13.920 1.00 95.38 465 GLU A O 1
ATOM 3276 N N . GLN A 1 466 ? 2.718 -0.768 -12.682 1.00 94.75 466 GLN A N 1
ATOM 3277 C CA . GLN A 1 466 ? 1.358 -1.134 -12.305 1.00 94.75 466 GLN A CA 1
ATOM 3278 C C . GLN A 1 466 ? 1.146 -0.916 -10.807 1.00 94.75 466 GLN A C 1
ATOM 3280 O O . GLN A 1 466 ? 1.539 -1.771 -10.010 1.00 94.75 466 GLN A O 1
ATOM 3285 N N . PRO A 1 467 ? 0.438 0.151 -10.402 1.00 92.12 467 PRO A N 1
ATOM 3286 C CA . PRO A 1 467 ? -0.001 0.305 -9.024 1.00 92.12 467 PRO A CA 1
ATOM 3287 C C . PRO A 1 467 ? -0.903 -0.860 -8.601 1.00 92.12 467 PRO A C 1
ATOM 3289 O O . PRO A 1 467 ? -1.813 -1.254 -9.341 1.00 92.12 467 PRO A O 1
ATOM 3292 N N . LEU A 1 468 ? -0.684 -1.371 -7.391 1.00 90.44 468 LEU A N 1
ATOM 3293 C CA . LEU A 1 468 ? -1.491 -2.398 -6.743 1.00 90.44 468 LEU A CA 1
ATOM 3294 C C . LEU A 1 468 ? -2.154 -1.796 -5.504 1.00 90.44 468 LEU A C 1
ATOM 3296 O O . LEU A 1 468 ? -1.510 -1.535 -4.491 1.00 90.44 468 LEU A O 1
ATOM 3300 N N . ALA A 1 469 ? -3.466 -1.568 -5.576 1.00 84.00 469 ALA A N 1
ATOM 3301 C CA . ALA A 1 469 ? -4.212 -1.050 -4.437 1.00 84.00 469 ALA A CA 1
ATOM 3302 C C . ALA A 1 469 ? -4.253 -2.093 -3.306 1.00 84.00 469 ALA A C 1
ATOM 3304 O O . ALA A 1 469 ? -4.843 -3.166 -3.456 1.00 84.00 469 ALA A O 1
ATOM 3305 N N . GLY A 1 470 ? -3.633 -1.767 -2.171 1.00 86.25 470 GLY A N 1
ATOM 3306 C CA . GLY A 1 470 ? -3.763 -2.533 -0.938 1.00 86.25 470 GLY A CA 1
ATOM 3307 C C . GLY A 1 470 ? -5.083 -2.226 -0.228 1.00 86.25 470 GLY A C 1
ATOM 3308 O O . GLY A 1 470 ? -5.473 -1.067 -0.105 1.00 86.25 470 GLY A O 1
ATOM 3309 N N . ALA A 1 471 ? -5.754 -3.260 0.272 1.00 91.12 471 ALA A N 1
ATOM 3310 C CA . ALA A 1 471 ? -6.917 -3.146 1.145 1.00 91.12 471 ALA A CA 1
ATOM 3311 C C . ALA A 1 471 ? -6.588 -3.808 2.493 1.00 91.12 471 ALA A C 1
ATOM 3313 O O . ALA A 1 471 ? -6.931 -4.975 2.688 1.00 91.12 471 ALA A O 1
ATOM 3314 N N . PRO A 1 472 ? -5.845 -3.138 3.394 1.00 95.56 472 PRO A N 1
ATOM 3315 C CA . PRO A 1 472 ? -5.558 -3.691 4.711 1.00 95.56 472 PRO A CA 1
ATOM 3316 C C . PRO A 1 472 ? -6.841 -3.780 5.537 1.00 95.56 472 PRO A C 1
ATOM 3318 O O . PRO A 1 472 ? -7.623 -2.832 5.583 1.00 95.56 472 PRO A O 1
ATOM 3321 N N . ALA A 1 473 ? -7.053 -4.917 6.189 1.00 96.19 473 ALA A N 1
ATOM 3322 C CA . ALA A 1 473 ? -8.177 -5.140 7.085 1.00 96.19 473 ALA A CA 1
ATOM 3323 C C . ALA A 1 473 ? -7.789 -6.192 8.123 1.00 96.19 473 ALA A C 1
ATOM 3325 O O . ALA A 1 473 ? -7.062 -7.144 7.831 1.00 96.19 473 ALA A O 1
ATOM 3326 N N . LEU A 1 474 ? -8.260 -5.999 9.344 1.00 97.50 474 LEU A N 1
ATOM 3327 C CA . LEU A 1 474 ? -8.010 -6.872 10.477 1.00 97.50 474 LEU A CA 1
ATOM 3328 C C . LEU A 1 474 ? -9.362 -7.138 11.133 1.00 97.50 474 LEU A C 1
ATOM 3330 O O . LEU A 1 474 ? -10.210 -6.255 11.140 1.00 97.50 474 LEU A O 1
ATOM 3334 N N . ASN A 1 475 ? -9.571 -8.358 11.609 1.00 98.00 475 ASN A N 1
ATOM 3335 C CA . ASN A 1 475 ? -10.787 -8.756 12.303 1.00 98.00 475 ASN A CA 1
ATOM 3336 C C . ASN A 1 475 ? -10.414 -9.399 13.636 1.00 98.00 475 ASN A C 1
ATOM 3338 O O . ASN A 1 475 ? -9.604 -10.332 13.647 1.00 98.00 475 ASN A O 1
ATOM 3342 N N . LEU A 1 476 ? -11.027 -8.960 14.727 1.00 98.38 476 LEU A N 1
ATOM 3343 C CA . LEU A 1 476 ? -10.949 -9.596 16.032 1.00 98.38 476 LEU A CA 1
ATOM 3344 C C . LEU A 1 476 ? -12.210 -10.418 16.277 1.00 98.38 476 LEU A C 1
ATOM 3346 O O . LEU A 1 476 ? -13.311 -10.019 15.927 1.00 98.38 476 LEU A O 1
ATOM 3350 N N . VAL A 1 477 ? -12.040 -11.595 16.868 1.00 98.12 477 VAL A N 1
ATOM 3351 C CA . VAL A 1 477 ? -13.142 -12.333 17.489 1.00 98.12 477 VAL A CA 1
ATOM 3352 C C . VAL A 1 477 ? -12.766 -12.606 18.930 1.00 98.12 477 VAL A C 1
ATOM 3354 O O . VAL A 1 477 ? -11.719 -13.209 19.188 1.00 98.12 477 VAL A O 1
ATOM 3357 N N . LYS A 1 478 ? -13.624 -12.190 19.853 1.00 97.75 478 LYS A N 1
ATOM 3358 C CA . LYS A 1 478 ? -13.508 -12.376 21.290 1.00 97.75 478 LYS A CA 1
ATOM 3359 C C . LYS A 1 478 ? -14.592 -13.328 21.772 1.00 97.75 478 LYS A C 1
ATOM 3361 O O . LYS A 1 478 ? -15.763 -13.230 21.429 1.00 97.75 478 LYS A O 1
ATOM 3366 N N . THR A 1 479 ? -14.191 -14.286 22.593 1.00 96.75 479 THR A N 1
ATOM 3367 C CA . THR A 1 479 ? -15.115 -15.207 23.261 1.00 96.75 479 THR A CA 1
ATOM 3368 C C . THR A 1 479 ? -14.691 -15.391 24.707 1.00 96.75 479 THR A C 1
ATOM 3370 O O . THR A 1 479 ? -13.498 -15.359 25.004 1.00 96.75 479 THR A O 1
ATOM 3373 N N . GLY A 1 480 ? -15.652 -15.594 25.603 1.00 96.00 480 GLY A N 1
ATOM 3374 C CA . GLY A 1 480 ? -15.414 -15.914 27.004 1.00 96.00 480 GLY A CA 1
ATOM 3375 C C . GLY A 1 480 ? -16.150 -17.184 27.415 1.00 96.00 480 GLY A C 1
ATOM 3376 O O . GLY A 1 480 ? -17.214 -17.508 26.888 1.00 96.00 480 GLY A O 1
ATOM 3377 N N . VAL A 1 481 ? -15.570 -17.923 28.359 1.00 95.94 481 VAL A N 1
ATOM 3378 C CA . VAL A 1 481 ? -16.225 -19.063 29.010 1.00 95.94 481 VAL A CA 1
ATOM 3379 C C . VAL A 1 481 ? -16.119 -18.899 30.519 1.00 95.94 481 VAL A C 1
ATOM 3381 O O . VAL A 1 481 ? -15.018 -18.915 31.072 1.00 95.94 481 VAL A O 1
ATOM 3384 N N . LEU A 1 482 ? -17.269 -18.772 31.182 1.00 94.62 482 LEU A N 1
ATOM 3385 C CA . LEU A 1 482 ? -17.370 -18.759 32.637 1.00 94.62 482 LEU A CA 1
ATOM 3386 C C . LEU A 1 482 ? -17.155 -20.166 33.215 1.00 94.62 482 LEU A C 1
ATOM 3388 O O . LEU A 1 482 ? -17.883 -21.105 32.887 1.00 94.62 482 LEU A O 1
ATOM 3392 N N . ALA A 1 483 ? -16.176 -20.309 34.106 1.00 90.12 483 ALA A N 1
ATOM 3393 C CA . ALA A 1 483 ? -15.898 -21.538 34.841 1.00 90.12 483 ALA A CA 1
ATOM 3394 C C . ALA A 1 483 ? -15.640 -21.227 36.325 1.00 90.12 483 ALA A C 1
ATOM 3396 O O . ALA A 1 483 ? -14.531 -20.866 36.718 1.00 90.12 483 ALA A O 1
ATOM 3397 N N . GLY A 1 484 ? -16.670 -21.389 37.160 1.00 88.25 484 GLY A N 1
ATOM 3398 C CA . GLY A 1 484 ? -16.618 -20.950 38.558 1.00 88.25 484 GLY A CA 1
ATOM 3399 C C . GLY A 1 484 ? -16.545 -19.426 38.631 1.00 88.25 484 GLY A C 1
ATOM 3400 O O . GLY A 1 484 ? -17.383 -18.756 38.040 1.00 88.25 484 GLY A O 1
ATOM 3401 N N . ASP A 1 485 ? -15.513 -18.898 39.291 1.00 91.38 485 ASP A N 1
ATOM 3402 C CA . ASP A 1 485 ? -15.304 -17.453 39.485 1.00 91.38 485 ASP A CA 1
ATOM 3403 C C . ASP A 1 485 ? -14.263 -16.887 38.509 1.00 91.38 485 ASP A C 1
ATOM 3405 O O . ASP A 1 485 ? -13.558 -15.923 38.800 1.00 91.38 485 ASP A O 1
ATOM 3409 N N . THR A 1 486 ? -14.077 -17.534 37.359 1.00 94.88 486 THR A N 1
ATOM 3410 C CA . THR A 1 486 ? -13.102 -17.110 36.353 1.00 94.88 486 THR A CA 1
ATOM 3411 C C . THR A 1 486 ? -13.703 -17.185 34.960 1.00 94.88 486 THR A C 1
ATOM 3413 O O . THR A 1 486 ? -14.293 -18.199 34.586 1.00 94.88 486 THR A O 1
ATOM 3416 N N . ILE A 1 487 ? -13.517 -16.126 34.178 1.00 96.81 487 ILE A N 1
ATOM 3417 C CA . ILE A 1 487 ? -13.834 -16.091 32.751 1.00 96.81 487 ILE A CA 1
ATOM 3418 C C . ILE A 1 487 ? -12.536 -16.341 31.986 1.00 96.81 487 ILE A C 1
ATOM 3420 O O . ILE A 1 487 ? -11.565 -15.598 32.132 1.00 96.81 487 ILE A O 1
ATOM 3424 N N . ALA A 1 488 ? -12.500 -17.402 31.183 1.00 97.19 488 ALA A N 1
ATOM 3425 C CA . ALA A 1 488 ? -11.404 -17.661 30.258 1.00 97.19 488 ALA A CA 1
ATOM 3426 C C . ALA A 1 488 ? -11.728 -17.022 28.903 1.00 97.19 488 ALA A C 1
ATOM 3428 O O . ALA A 1 488 ? -12.634 -17.482 28.207 1.00 97.19 488 ALA A O 1
ATOM 3429 N N . TYR A 1 489 ? -10.990 -15.976 28.538 1.00 98.06 489 TYR A N 1
ATOM 3430 C CA . TYR A 1 489 ? -11.113 -15.297 27.256 1.00 98.06 489 TYR A CA 1
ATOM 3431 C C . TYR A 1 489 ? -10.221 -15.939 26.194 1.00 98.06 489 TYR A C 1
ATOM 3433 O O . TYR A 1 489 ? -9.062 -16.283 26.448 1.00 98.06 489 TYR A O 1
ATOM 3441 N N . SER A 1 490 ? -10.753 -16.053 24.981 1.00 97.56 490 SER A N 1
ATOM 3442 C CA . SER A 1 490 ? -10.013 -16.393 23.773 1.00 97.56 490 SER A CA 1
ATOM 3443 C C . SER A 1 490 ? -10.230 -15.317 22.718 1.00 97.56 490 SER A C 1
ATOM 3445 O O . SER A 1 490 ? -11.362 -14.929 22.431 1.00 97.56 490 SER A O 1
ATOM 3447 N N . PHE A 1 491 ? -9.125 -14.867 22.138 1.00 98.25 491 PHE A N 1
ATOM 3448 C CA . PHE A 1 491 ? -9.073 -13.858 21.094 1.00 98.25 491 PHE A CA 1
ATOM 3449 C C . PHE A 1 491 ? -8.546 -14.491 19.811 1.00 98.25 491 PHE A C 1
ATOM 3451 O O . PHE A 1 491 ? -7.571 -15.241 19.859 1.00 98.25 491 PHE A O 1
ATOM 3458 N N . THR A 1 492 ? -9.138 -14.172 18.665 1.00 97.88 492 THR A N 1
ATOM 3459 C CA . THR A 1 492 ? -8.630 -14.564 17.345 1.00 97.88 492 THR A CA 1
ATOM 3460 C C . THR A 1 492 ? -8.515 -13.331 16.463 1.00 97.88 492 THR A C 1
ATOM 3462 O O . THR A 1 492 ? -9.526 -12.806 16.010 1.00 97.88 492 THR A O 1
ATOM 3465 N N . ALA A 1 493 ? -7.287 -12.880 16.206 1.00 98.12 493 ALA A N 1
ATOM 3466 C CA . ALA A 1 493 ? -7.018 -11.794 15.267 1.00 98.12 493 ALA A CA 1
ATOM 3467 C C . ALA A 1 493 ? -6.711 -12.381 13.884 1.00 98.12 493 ALA A C 1
ATOM 3469 O O . ALA A 1 493 ? -5.832 -13.236 13.765 1.00 98.12 493 ALA A O 1
ATOM 3470 N N . THR A 1 494 ? -7.426 -11.937 12.851 1.00 98.00 494 THR A N 1
ATOM 3471 C CA . THR A 1 494 ? -7.321 -12.439 11.471 1.00 98.00 494 THR A CA 1
ATOM 3472 C C . THR A 1 494 ? -7.085 -11.291 10.502 1.00 98.00 494 THR A C 1
ATOM 3474 O O . THR A 1 494 ? -7.869 -10.347 10.471 1.00 98.00 494 THR A O 1
ATOM 3477 N N . ASN A 1 495 ? -6.042 -11.376 9.674 1.00 98.00 495 ASN A N 1
ATOM 3478 C CA . ASN A 1 495 ? -5.852 -10.433 8.572 1.00 98.00 495 ASN A CA 1
ATOM 3479 C C . ASN A 1 495 ? -6.828 -10.776 7.438 1.00 98.00 495 ASN A C 1
ATOM 3481 O O . ASN A 1 495 ? -6.636 -11.753 6.714 1.00 98.00 495 ASN A O 1
ATOM 3485 N N . THR A 1 496 ? -7.889 -9.988 7.300 1.00 96.88 496 THR A N 1
ATOM 3486 C CA . THR A 1 496 ? -8.920 -10.131 6.259 1.00 96.88 496 THR A CA 1
ATOM 3487 C C . THR A 1 496 ? -8.631 -9.272 5.026 1.00 96.88 496 THR A C 1
ATOM 3489 O O . THR A 1 496 ? -9.388 -9.312 4.055 1.00 96.88 496 THR A O 1
ATOM 3492 N N . GLY A 1 497 ? -7.542 -8.500 5.060 1.00 95.00 497 GLY A N 1
ATOM 3493 C CA . GLY A 1 497 ? -7.103 -7.634 3.978 1.00 95.00 497 GLY A CA 1
ATOM 3494 C C . GLY A 1 497 ? -6.252 -8.332 2.919 1.00 95.00 497 GLY A C 1
ATOM 3495 O O . GLY A 1 497 ? -6.029 -9.539 2.953 1.00 95.00 497 GLY A O 1
ATOM 3496 N N . SER A 1 498 ? -5.754 -7.543 1.963 1.00 92.31 498 SER A N 1
ATOM 3497 C CA . SER A 1 498 ? -4.958 -8.022 0.819 1.00 92.31 498 SER A CA 1
ATOM 3498 C C . SER A 1 498 ? -3.440 -7.831 0.960 1.00 92.31 498 SER A C 1
ATOM 3500 O O . SER A 1 498 ? -2.701 -8.145 0.027 1.00 92.31 498 SER A O 1
ATOM 3502 N N . VAL A 1 499 ? -2.972 -7.268 2.076 1.00 95.75 499 VAL A N 1
ATOM 3503 C CA . VAL A 1 499 ? -1.550 -6.983 2.346 1.00 95.75 499 VAL A CA 1
ATOM 3504 C C . VAL A 1 499 ? -1.126 -7.590 3.675 1.00 95.75 499 VAL A C 1
ATOM 3506 O O . VAL A 1 499 ? -1.958 -7.769 4.564 1.00 95.75 499 VAL A O 1
ATOM 3509 N N . THR A 1 500 ? 0.154 -7.904 3.828 1.00 96.19 500 THR A N 1
ATOM 3510 C CA . THR A 1 500 ? 0.714 -8.435 5.073 1.00 96.19 500 THR A CA 1
ATOM 3511 C C . THR A 1 500 ? 0.661 -7.378 6.174 1.00 96.19 500 THR A C 1
ATOM 3513 O O . THR A 1 500 ? 1.135 -6.259 5.995 1.00 96.19 500 THR A O 1
ATOM 3516 N N . LEU A 1 501 ? 0.118 -7.729 7.339 1.00 97.25 501 LEU A N 1
ATOM 3517 C CA . LEU A 1 501 ? 0.113 -6.865 8.518 1.00 97.25 501 LEU A CA 1
ATOM 3518 C C . LEU A 1 501 ? 1.265 -7.245 9.447 1.00 97.25 501 LEU A C 1
ATOM 3520 O O . LEU A 1 501 ? 1.510 -8.425 9.702 1.00 97.25 501 LEU A O 1
ATOM 3524 N N . SER A 1 502 ? 1.955 -6.234 9.964 1.00 96.88 502 SER A N 1
ATOM 3525 C CA . SER A 1 502 ? 3.039 -6.351 10.942 1.00 96.88 502 SER A CA 1
ATOM 3526 C C . SER A 1 502 ? 2.651 -5.698 12.267 1.00 96.88 502 SER A C 1
ATOM 3528 O O . SER A 1 502 ? 1.659 -4.974 12.336 1.00 96.88 502 SER A O 1
ATOM 3530 N N . SER A 1 503 ? 3.427 -5.943 13.326 1.00 96.25 503 SER A N 1
ATOM 3531 C CA . SER A 1 503 ? 3.143 -5.430 14.675 1.00 96.25 503 SER A CA 1
ATOM 3532 C C . SER A 1 503 ? 1.711 -5.720 15.131 1.00 96.25 503 SER A C 1
ATOM 3534 O O . SER A 1 503 ? 1.099 -4.898 15.808 1.00 96.25 503 SER A O 1
ATOM 3536 N N . VAL A 1 504 ? 1.178 -6.881 14.737 1.00 97.88 504 VAL A N 1
ATOM 3537 C CA . VAL A 1 504 ? -0.160 -7.298 15.136 1.00 97.88 504 VAL A CA 1
ATOM 3538 C C . VAL A 1 504 ? -0.168 -7.541 16.639 1.00 97.88 504 VAL A C 1
ATOM 3540 O O . VAL A 1 504 ? 0.596 -8.366 17.146 1.00 97.88 504 VAL A O 1
ATOM 3543 N N . THR A 1 505 ? -1.028 -6.819 17.345 1.00 96.88 505 THR A N 1
ATOM 3544 C CA . THR A 1 505 ? -1.211 -6.926 18.794 1.00 96.88 505 THR A CA 1
ATOM 3545 C C . THR A 1 505 ? -2.692 -6.927 19.142 1.00 96.88 505 THR A C 1
ATOM 3547 O O . THR A 1 505 ? -3.533 -6.483 18.366 1.00 96.88 505 THR A O 1
ATOM 3550 N N . ILE A 1 506 ? -3.004 -7.456 20.314 1.00 98.06 506 ILE A N 1
ATOM 3551 C CA . ILE A 1 506 ? -4.303 -7.467 20.971 1.00 98.06 506 ILE A CA 1
ATOM 3552 C C . ILE A 1 506 ? -4.079 -6.792 22.320 1.00 98.06 506 ILE A C 1
ATOM 3554 O O . ILE A 1 506 ? -3.142 -7.151 23.041 1.00 98.06 506 ILE A O 1
ATOM 3558 N N . ALA A 1 507 ? -4.910 -5.805 22.615 1.00 96.81 507 ALA A N 1
ATOM 3559 C CA . ALA A 1 507 ? -4.979 -5.097 23.876 1.00 96.81 507 ALA A CA 1
ATOM 3560 C C . ALA A 1 507 ? -6.387 -5.270 24.448 1.00 96.81 507 ALA A C 1
ATOM 3562 O O . ALA A 1 507 ? -7.375 -5.261 23.718 1.00 96.81 507 ALA A O 1
ATOM 3563 N N . ASP A 1 508 ? -6.457 -5.447 25.756 1.00 97.62 508 ASP A N 1
ATOM 3564 C CA . ASP A 1 508 ? -7.695 -5.540 26.514 1.00 97.62 508 ASP A CA 1
ATOM 3565 C C . ASP A 1 508 ? -7.426 -4.801 27.828 1.00 97.62 508 ASP A C 1
ATOM 3567 O O . ASP A 1 508 ? -6.452 -5.104 28.525 1.00 97.62 508 ASP A O 1
ATOM 3571 N N . GLU A 1 509 ? -8.203 -3.750 28.081 1.00 95.50 509 GLU A N 1
ATOM 3572 C CA . GLU A 1 509 ? -7.985 -2.821 29.195 1.00 95.50 509 GLU A CA 1
ATOM 3573 C C . GLU A 1 509 ? -8.786 -3.204 30.449 1.00 95.50 509 GLU A C 1
ATOM 3575 O O . GLU A 1 509 ? -8.798 -2.440 31.417 1.00 95.50 509 GLU A O 1
ATOM 3580 N N . LEU A 1 510 ? -9.431 -4.380 30.470 1.00 95.19 510 LEU A N 1
ATOM 3581 C CA . LEU A 1 510 ? -10.172 -4.853 31.636 1.00 95.19 510 LEU A CA 1
ATOM 3582 C C . LEU A 1 510 ? -9.248 -4.965 32.862 1.00 95.19 510 LEU A C 1
ATOM 3584 O O . LEU A 1 510 ? -8.320 -5.779 32.915 1.00 95.19 510 LEU A O 1
ATOM 3588 N N . GLU A 1 511 ? -9.514 -4.145 33.881 1.00 92.44 511 GLU A N 1
ATOM 3589 C CA . GLU A 1 511 ? -8.724 -4.111 35.112 1.00 92.44 511 GLU A CA 1
ATOM 3590 C C . GLU A 1 511 ? -8.766 -5.471 35.818 1.00 92.44 511 GLU A C 1
ATOM 3592 O O . GLU A 1 511 ? -9.833 -5.956 36.171 1.00 92.44 511 GLU A O 1
ATOM 3597 N N . GLY A 1 512 ? -7.602 -6.081 36.062 1.00 92.81 512 GLY A N 1
ATOM 3598 C CA . GLY A 1 512 ? -7.498 -7.399 36.702 1.00 92.81 512 GLY A CA 1
ATOM 3599 C C . GLY A 1 512 ? -7.464 -8.582 35.728 1.00 92.81 512 GLY A C 1
ATOM 3600 O O . GLY A 1 512 ? -7.321 -9.725 36.169 1.00 92.81 512 GLY A O 1
ATOM 3601 N N . LEU A 1 513 ? -7.537 -8.335 34.417 1.00 96.81 513 LEU A N 1
ATOM 3602 C CA . LEU A 1 513 ? -7.263 -9.346 33.400 1.00 96.81 513 LEU A CA 1
ATOM 3603 C C . LEU A 1 513 ? -5.792 -9.796 33.455 1.00 96.81 513 LEU A C 1
ATOM 3605 O O . LEU A 1 513 ? -4.877 -8.992 33.645 1.00 96.81 513 LEU A O 1
ATOM 3609 N N . SER A 1 514 ? -5.542 -11.097 33.286 1.00 96.25 514 SER A N 1
ATOM 3610 C CA . SER A 1 514 ? -4.175 -11.612 33.152 1.00 96.25 514 SER A CA 1
ATOM 3611 C C . SER A 1 514 ? -3.492 -11.100 31.878 1.00 96.25 514 SER A C 1
ATOM 3613 O O . SER A 1 514 ? -4.161 -10.751 30.909 1.00 96.25 514 SER A O 1
ATOM 3615 N N . GLU A 1 515 ? -2.159 -11.179 31.808 1.00 95.25 515 GLU A N 1
ATOM 3616 C CA . GLU A 1 515 ? -1.448 -10.913 30.550 1.00 95.25 515 GLU A CA 1
ATOM 3617 C C . GLU A 1 515 ? -1.995 -11.772 29.397 1.00 95.25 515 GLU A C 1
ATOM 3619 O O . GLU A 1 515 ? -2.247 -12.973 29.552 1.00 95.25 515 GLU A O 1
ATOM 3624 N N . ILE A 1 516 ? -2.156 -11.148 28.228 1.00 97.25 516 ILE A N 1
ATOM 3625 C CA . ILE A 1 516 ? -2.571 -11.828 27.002 1.00 97.25 516 ILE A CA 1
ATOM 3626 C C . ILE A 1 516 ? -1.440 -12.752 26.543 1.00 97.25 516 ILE A C 1
ATOM 3628 O O . ILE A 1 516 ? -0.342 -12.312 26.197 1.00 97.25 516 ILE A O 1
ATOM 3632 N N . SER A 1 517 ? -1.726 -14.051 26.497 1.00 96.94 517 SER A N 1
ATOM 3633 C CA . SER A 1 517 ? -0.792 -15.074 26.037 1.00 96.94 517 SER A CA 1
ATOM 3634 C C . SER A 1 517 ? -1.114 -15.485 24.604 1.00 96.94 517 SER A C 1
ATOM 3636 O O . SER A 1 517 ? -2.175 -16.049 24.337 1.00 96.94 517 SER A O 1
ATOM 3638 N N . TYR A 1 518 ? -0.204 -15.208 23.668 1.00 97.19 518 TYR A N 1
ATOM 3639 C CA . TYR A 1 518 ? -0.359 -15.611 22.269 1.00 97.19 518 TYR A CA 1
ATOM 3640 C C . TYR A 1 518 ? -0.035 -17.091 22.076 1.00 97.19 518 TYR A C 1
ATOM 3642 O O . TYR A 1 518 ? 0.964 -17.609 22.579 1.00 97.19 518 TYR A O 1
ATOM 3650 N N . GLY A 1 519 ? -0.850 -17.751 21.260 1.00 94.38 519 GLY A N 1
ATOM 3651 C CA . GLY A 1 519 ? -0.538 -19.046 20.682 1.00 94.38 519 GLY A CA 1
ATOM 3652 C C . GLY A 1 519 ? 0.575 -18.959 19.633 1.00 94.38 519 GLY A C 1
ATOM 3653 O O . GLY A 1 519 ? 1.301 -17.971 19.500 1.00 94.38 519 GLY A O 1
ATOM 3654 N N . LYS A 1 520 ? 0.719 -20.028 18.850 1.00 95.19 520 LYS A N 1
ATOM 3655 C CA . LYS A 1 520 ? 1.723 -20.083 17.786 1.00 95.19 520 LYS A CA 1
ATOM 3656 C C . LYS A 1 520 ? 1.340 -19.140 16.640 1.00 95.19 520 LYS A C 1
ATOM 3658 O O . LYS A 1 520 ? 0.306 -19.334 16.007 1.00 95.19 520 LYS A O 1
ATOM 3663 N N . TRP A 1 521 ? 2.217 -18.189 16.329 1.00 96.50 521 TRP A N 1
ATOM 3664 C CA . TRP A 1 521 ? 2.095 -17.357 15.133 1.00 96.50 521 TRP A CA 1
ATOM 3665 C C . TRP A 1 521 ? 2.273 -18.197 13.851 1.00 96.50 521 TRP A C 1
ATOM 3667 O O . TRP A 1 521 ? 3.140 -19.079 13.824 1.00 96.50 521 TRP A O 1
ATOM 3677 N N . PRO A 1 522 ? 1.491 -17.944 12.783 1.00 93.88 522 PRO A N 1
ATOM 3678 C CA . PRO A 1 522 ? 1.646 -18.635 11.497 1.00 93.88 522 PRO A CA 1
ATOM 3679 C C . PRO A 1 522 ? 2.997 -18.368 10.819 1.00 93.88 522 PRO A C 1
ATOM 3681 O O . PRO A 1 522 ? 3.505 -19.227 10.098 1.00 93.88 522 PRO A O 1
ATOM 3684 N N . ALA A 1 523 ? 3.570 -17.188 11.065 1.00 90.56 523 ALA A N 1
ATOM 3685 C CA . ALA A 1 523 ? 4.837 -16.719 10.517 1.00 90.56 523 ALA A CA 1
ATOM 3686 C C . ALA A 1 523 ? 5.721 -16.127 11.637 1.00 90.56 523 ALA A C 1
ATOM 3688 O O . ALA A 1 523 ? 5.813 -16.695 12.727 1.00 90.56 523 ALA A O 1
ATOM 3689 N N . ALA A 1 524 ? 6.393 -15.002 11.375 1.00 93.88 524 ALA A N 1
ATOM 3690 C CA . ALA A 1 524 ? 7.097 -14.252 12.410 1.00 93.88 524 ALA A CA 1
ATOM 3691 C C . ALA A 1 524 ? 6.111 -13.701 13.457 1.00 93.88 524 ALA A C 1
ATOM 3693 O O . ALA A 1 524 ? 4.967 -13.372 13.142 1.00 93.88 524 ALA A O 1
ATOM 3694 N N . THR A 1 525 ? 6.559 -13.590 14.708 1.00 95.31 525 THR A N 1
ATOM 3695 C CA . THR A 1 525 ? 5.768 -12.991 15.791 1.00 95.31 525 THR A CA 1
ATOM 3696 C C . THR A 1 525 ? 5.287 -11.594 15.396 1.00 95.31 525 THR A C 1
ATOM 3698 O O . THR A 1 525 ? 6.094 -10.766 14.976 1.00 95.31 525 THR A O 1
ATOM 3701 N N . GLY A 1 526 ? 3.985 -11.333 15.544 1.00 96.06 526 GLY A N 1
ATOM 3702 C CA . GLY A 1 526 ? 3.372 -10.055 15.180 1.00 96.06 526 GLY A CA 1
ATOM 3703 C C . GLY A 1 526 ? 3.081 -9.888 13.687 1.00 96.06 526 GLY A C 1
ATOM 3704 O O . GLY A 1 526 ? 2.751 -8.780 13.278 1.00 96.06 526 GLY A O 1
ATOM 3705 N N . VAL A 1 527 ? 3.221 -10.932 12.860 1.00 96.75 527 VAL A N 1
ATOM 3706 C CA . VAL A 1 527 ? 3.012 -10.848 11.406 1.00 96.75 527 VAL A CA 1
ATOM 3707 C C . VAL A 1 527 ? 1.896 -11.787 10.954 1.00 96.75 527 VAL A C 1
ATOM 3709 O O . VAL A 1 527 ? 1.930 -12.982 11.254 1.00 96.75 527 VAL A O 1
ATOM 3712 N N . LEU A 1 528 ? 0.937 -11.251 10.195 1.00 97.06 528 LEU A N 1
ATOM 3713 C CA . LEU A 1 528 ? -0.133 -12.006 9.538 1.00 97.06 528 LEU A CA 1
ATOM 3714 C C . LEU A 1 528 ? -0.187 -11.652 8.049 1.00 97.06 528 LEU A C 1
ATOM 3716 O O . LEU A 1 528 ? -0.512 -10.520 7.689 1.00 97.06 528 LEU A O 1
ATOM 3720 N N . ALA A 1 529 ? 0.076 -12.625 7.177 1.00 96.12 529 ALA A N 1
ATOM 3721 C CA . ALA A 1 529 ? -0.252 -12.504 5.754 1.00 96.12 529 ALA A CA 1
ATOM 3722 C C . ALA A 1 529 ? -1.784 -12.550 5.545 1.00 96.12 529 ALA A C 1
ATOM 3724 O O . ALA A 1 529 ? -2.499 -13.001 6.448 1.00 96.12 529 ALA A O 1
ATOM 3725 N N . PRO A 1 530 ? -2.308 -12.122 4.381 1.00 95.50 530 PRO A N 1
ATOM 3726 C CA . PRO A 1 530 ? -3.730 -12.248 4.058 1.00 95.50 530 PRO A CA 1
ATOM 3727 C C . PRO A 1 530 ? -4.300 -13.641 4.358 1.00 95.50 530 PRO A C 1
ATOM 3729 O O . PRO A 1 530 ? -3.720 -14.663 3.986 1.00 95.50 530 PRO A O 1
ATOM 3732 N N . GLY A 1 531 ? -5.430 -13.686 5.064 1.00 94.44 531 GLY A N 1
ATOM 3733 C CA . GLY A 1 531 ? -6.122 -14.911 5.472 1.00 94.44 531 GLY A CA 1
ATOM 3734 C C . GLY A 1 531 ? -5.513 -15.651 6.669 1.00 94.44 531 GLY A C 1
ATOM 3735 O O . GLY A 1 531 ? -6.080 -16.652 7.106 1.00 94.44 531 GLY A O 1
ATOM 3736 N N . GLN A 1 532 ? -4.382 -15.200 7.218 1.00 97.62 532 GLN A N 1
ATOM 3737 C CA . GLN A 1 532 ? -3.790 -15.799 8.416 1.00 97.62 532 GLN A CA 1
ATOM 3738 C C . GLN A 1 532 ? -4.399 -15.235 9.702 1.00 97.62 532 GLN A C 1
ATOM 3740 O O . GLN A 1 532 ? -4.805 -14.073 9.762 1.00 97.62 532 GLN A O 1
ATOM 3745 N N . SER A 1 533 ? -4.386 -16.053 10.757 1.00 97.44 533 SER A N 1
ATOM 3746 C CA . SER A 1 533 ? -4.880 -15.689 12.084 1.00 97.44 533 SER A CA 1
ATOM 3747 C C . SER A 1 533 ? -3.923 -16.097 13.202 1.00 97.44 533 SER A C 1
ATOM 3749 O O . SER A 1 533 ? -3.223 -17.106 13.093 1.00 97.44 533 SER A O 1
ATOM 3751 N N . VAL A 1 534 ? -3.955 -15.372 14.317 1.00 98.19 534 VAL A N 1
ATOM 3752 C CA . VAL A 1 534 ? -3.338 -15.776 15.587 1.00 98.19 534 VAL A CA 1
ATOM 3753 C C . VAL A 1 534 ? -4.406 -15.857 16.671 1.00 98.19 534 VAL A C 1
ATOM 3755 O O . VAL A 1 534 ? -5.296 -15.011 16.743 1.00 98.19 534 VAL A O 1
ATOM 3758 N N . THR A 1 535 ? -4.311 -16.873 17.524 1.00 97.50 535 THR A N 1
ATOM 3759 C CA . THR A 1 535 ? -5.154 -17.000 18.716 1.00 97.50 535 THR A CA 1
ATOM 3760 C C . THR A 1 535 ? -4.385 -16.561 19.954 1.00 97.50 535 THR A C 1
ATOM 3762 O O . THR A 1 535 ? -3.209 -16.906 20.083 1.00 97.50 535 THR A O 1
ATOM 3765 N N . ALA A 1 536 ? -5.037 -15.888 20.892 1.00 97.88 536 ALA A N 1
ATOM 3766 C CA . ALA A 1 536 ? -4.491 -15.566 22.204 1.00 97.88 536 ALA A CA 1
ATOM 3767 C C . ALA A 1 536 ? -5.511 -15.866 23.310 1.00 97.88 536 ALA A C 1
ATOM 3769 O O . ALA A 1 536 ? -6.701 -16.029 23.037 1.00 97.88 536 ALA A O 1
ATOM 3770 N N . THR A 1 537 ? -5.051 -15.957 24.554 1.00 97.69 537 THR A N 1
ATOM 3771 C CA . THR A 1 537 ? -5.905 -16.218 25.720 1.00 97.69 537 THR A CA 1
ATOM 3772 C C . THR A 1 537 ? -5.540 -15.329 26.897 1.00 97.69 537 THR A C 1
ATOM 3774 O O . THR A 1 537 ? -4.360 -15.041 27.101 1.00 97.69 537 THR A O 1
ATOM 3777 N N . ALA A 1 538 ? -6.534 -14.975 27.704 1.00 97.69 538 ALA A N 1
ATOM 3778 C CA . ALA A 1 538 ? -6.367 -14.345 29.011 1.00 97.69 538 ALA A CA 1
ATOM 3779 C C . ALA A 1 538 ? -7.457 -14.855 29.966 1.00 97.69 538 ALA A C 1
ATOM 3781 O O . ALA A 1 538 ? -8.461 -15.412 29.527 1.00 97.69 538 ALA A O 1
ATOM 3782 N N . SER A 1 539 ? -7.273 -14.693 31.270 1.00 96.38 539 SER A N 1
ATOM 3783 C CA . SER A 1 539 ? -8.255 -15.078 32.284 1.00 96.38 539 SER A CA 1
ATOM 3784 C C . SER A 1 539 ? -8.573 -13.906 33.197 1.00 96.38 539 SER A C 1
ATOM 3786 O O . SER A 1 539 ? -7.660 -13.187 33.605 1.00 96.38 539 SER A O 1
ATOM 3788 N N . TYR A 1 540 ? -9.844 -13.765 33.554 1.00 97.69 540 TYR A N 1
ATOM 3789 C CA . TYR A 1 540 ? -10.338 -12.747 34.473 1.00 97.69 540 TYR A CA 1
ATOM 3790 C C . TYR A 1 540 ? -11.001 -13.395 35.685 1.00 97.69 540 TYR A C 1
ATOM 3792 O O . TYR A 1 540 ? -11.895 -14.224 35.517 1.00 97.69 540 TYR A O 1
ATOM 3800 N N . ALA A 1 541 ? -10.558 -13.041 36.892 1.00 96.00 541 ALA A N 1
ATOM 3801 C CA . ALA A 1 541 ? -11.177 -13.497 38.132 1.00 96.00 541 ALA A CA 1
ATOM 3802 C C . ALA A 1 541 ? -12.302 -12.534 38.529 1.00 96.00 541 ALA A C 1
ATOM 3804 O O . ALA A 1 541 ? -12.049 -11.349 38.726 1.00 96.00 541 ALA A O 1
ATOM 3805 N N . ILE A 1 542 ? -13.518 -13.060 38.664 1.00 94.25 542 ILE A N 1
ATOM 3806 C CA . ILE A 1 542 ? -14.715 -12.283 38.992 1.00 94.25 542 ILE A CA 1
ATOM 3807 C C . ILE A 1 542 ? -14.581 -11.694 40.394 1.00 94.25 542 ILE A C 1
ATOM 3809 O O . ILE A 1 542 ? -14.253 -12.390 41.360 1.00 94.25 542 ILE A O 1
ATOM 3813 N N . THR A 1 543 ? -14.877 -10.407 40.506 1.00 92.31 543 THR A N 1
ATOM 3814 C CA . THR A 1 543 ? -14.903 -9.654 41.754 1.00 92.31 543 THR A CA 1
ATOM 3815 C C . THR A 1 543 ? -16.321 -9.567 42.320 1.00 92.31 543 THR A C 1
ATOM 3817 O O . THR A 1 543 ? -17.318 -9.834 41.648 1.00 92.31 543 THR A O 1
ATOM 3820 N N . GLN A 1 544 ? -16.440 -9.152 43.584 1.00 90.69 544 GLN A N 1
ATOM 3821 C CA . GLN A 1 544 ? -17.757 -8.887 44.169 1.00 90.69 544 GLN A CA 1
ATOM 3822 C C . GLN A 1 544 ? -18.486 -7.743 43.448 1.00 90.69 544 GLN A C 1
ATOM 3824 O O . GLN A 1 544 ? -19.705 -7.785 43.322 1.00 90.69 544 GLN A O 1
ATOM 3829 N N . ALA A 1 545 ? -17.749 -6.744 42.952 1.00 89.75 545 ALA A N 1
ATOM 3830 C CA . ALA A 1 545 ? -18.334 -5.633 42.210 1.00 89.75 545 ALA A CA 1
ATOM 3831 C C . ALA A 1 545 ? -18.985 -6.110 40.903 1.00 89.75 545 ALA A C 1
ATOM 3833 O O . ALA A 1 545 ? -20.059 -5.626 40.563 1.00 89.75 545 ALA A O 1
ATOM 3834 N N . ASP A 1 546 ? -18.393 -7.102 40.233 1.00 93.31 546 ASP A N 1
ATOM 3835 C CA . ASP A 1 546 ? -18.967 -7.699 39.023 1.00 93.31 546 ASP A CA 1
ATOM 3836 C C . ASP A 1 546 ? -20.271 -8.444 39.326 1.00 93.31 546 ASP A C 1
ATOM 3838 O O . ASP A 1 546 ? -21.264 -8.272 38.622 1.00 93.31 546 ASP A O 1
ATOM 3842 N N . ARG A 1 547 ? -20.309 -9.239 40.410 1.00 91.44 547 ARG A N 1
ATOM 3843 C CA . ARG A 1 547 ? -21.553 -9.902 40.848 1.00 91.44 547 ARG A CA 1
ATOM 3844 C C . ARG A 1 547 ? -22.641 -8.894 41.189 1.00 91.44 547 ARG A C 1
ATOM 3846 O O . ARG A 1 547 ? -23.798 -9.101 40.837 1.00 91.44 547 ARG A O 1
ATOM 3853 N N . ASP A 1 548 ? -22.268 -7.802 41.849 1.00 90.06 548 ASP A N 1
ATOM 3854 C CA . ASP A 1 548 ? -23.193 -6.725 42.187 1.00 90.06 548 ASP A CA 1
ATOM 3855 C C . ASP A 1 548 ? -23.638 -5.934 40.937 1.00 90.06 548 ASP A C 1
ATOM 3857 O O . ASP A 1 548 ? -24.742 -5.394 40.919 1.00 90.06 548 ASP A O 1
ATOM 3861 N N . ALA A 1 549 ? -22.824 -5.873 39.877 1.00 90.88 549 ALA A N 1
ATOM 3862 C CA . ALA A 1 549 ? -23.200 -5.295 38.584 1.00 90.88 549 ALA A CA 1
ATOM 3863 C C . ALA A 1 549 ? -24.081 -6.239 37.740 1.00 90.88 549 ALA A C 1
ATOM 3865 O O . ALA A 1 549 ? -24.878 -5.773 36.926 1.00 90.88 549 ALA A O 1
ATOM 3866 N N . GLY A 1 550 ? -23.962 -7.554 37.946 1.00 90.50 550 GLY A N 1
ATOM 3867 C CA . GLY A 1 550 ? -24.725 -8.596 37.250 1.00 90.50 550 GLY A CA 1
ATOM 3868 C C . GLY A 1 550 ? -24.202 -8.946 35.851 1.00 90.50 550 GLY A C 1
ATOM 3869 O O . GLY A 1 550 ? -24.779 -9.798 35.178 1.00 90.50 550 GLY A O 1
ATOM 3870 N N . THR A 1 551 ? -23.119 -8.316 35.400 1.00 93.44 551 THR A N 1
ATOM 3871 C CA . THR A 1 551 ? -22.444 -8.604 34.128 1.00 93.44 551 THR A CA 1
ATOM 3872 C C . THR A 1 551 ? -20.969 -8.223 34.222 1.00 93.44 551 THR A C 1
ATOM 3874 O O . THR A 1 551 ? -20.608 -7.320 34.978 1.00 93.44 551 THR A O 1
ATOM 3877 N N . VAL A 1 552 ? -20.124 -8.912 33.458 1.00 95.75 552 VAL A N 1
ATOM 3878 C CA . VAL A 1 552 ? -18.766 -8.467 33.130 1.00 95.75 552 VAL A CA 1
ATOM 3879 C C . VAL A 1 552 ? -18.757 -8.110 31.656 1.00 95.75 552 VAL A C 1
ATOM 3881 O O . VAL A 1 552 ? -18.786 -9.005 30.811 1.00 95.75 552 VAL A O 1
ATOM 3884 N N . ASP A 1 553 ? -18.699 -6.817 31.369 1.00 94.38 553 ASP A N 1
ATOM 3885 C CA . ASP A 1 553 ? -18.594 -6.300 30.009 1.00 94.38 553 ASP A CA 1
ATOM 3886 C C . ASP A 1 553 ? -17.108 -6.141 29.677 1.00 94.38 553 ASP A C 1
ATOM 3888 O O . ASP A 1 553 ? -16.352 -5.528 30.440 1.00 94.38 553 ASP A O 1
ATOM 3892 N N . ASN A 1 554 ? -16.654 -6.739 28.576 1.00 96.62 554 ASN A N 1
ATOM 3893 C CA . ASN A 1 554 ? -15.238 -6.748 28.235 1.00 96.62 554 ASN A CA 1
ATOM 3894 C C . ASN A 1 554 ? -14.972 -6.488 26.746 1.00 96.62 554 ASN A C 1
ATOM 3896 O O . ASN A 1 554 ? -15.185 -7.362 25.905 1.00 96.62 554 ASN A O 1
ATOM 3900 N N . THR A 1 555 ? -14.326 -5.365 26.439 1.00 96.62 555 THR A N 1
ATOM 3901 C CA . THR A 1 555 ? -13.887 -4.969 25.091 1.00 96.62 555 THR A CA 1
ATOM 3902 C C . THR A 1 555 ? -12.409 -5.278 24.877 1.00 96.62 555 THR A C 1
ATOM 3904 O O . THR A 1 555 ? -11.571 -4.980 25.722 1.00 96.62 555 THR A O 1
ATOM 3907 N N . ALA A 1 556 ? -12.057 -5.888 23.745 1.00 97.56 556 ALA A N 1
ATOM 3908 C CA . ALA A 1 556 ? -10.663 -5.970 23.309 1.00 97.56 556 ALA A CA 1
ATOM 3909 C C . ALA A 1 556 ? -10.494 -5.315 21.944 1.00 97.56 556 ALA A C 1
ATOM 3911 O O . ALA A 1 556 ? -11.393 -5.356 21.113 1.00 97.56 556 ALA A O 1
ATOM 3912 N N . THR A 1 557 ? -9.307 -4.777 21.699 1.00 97.75 557 THR A N 1
ATOM 3913 C CA . THR A 1 557 ? -8.925 -4.177 20.425 1.00 97.75 557 THR A CA 1
ATOM 3914 C C . THR A 1 557 ? -7.709 -4.905 19.881 1.00 97.75 557 THR A C 1
ATOM 3916 O O . THR A 1 557 ? -6.756 -5.192 20.604 1.00 97.75 557 THR A O 1
ATOM 3919 N N . THR A 1 558 ? -7.693 -5.184 18.585 1.00 98.06 558 THR A N 1
ATOM 3920 C CA . THR A 1 558 ? -6.496 -5.619 17.872 1.00 98.06 558 THR A CA 1
ATOM 3921 C C . THR A 1 558 ? -6.033 -4.524 16.928 1.00 98.06 558 THR A C 1
ATOM 3923 O O . THR A 1 558 ? -6.845 -3.803 16.357 1.00 98.06 558 THR A O 1
ATOM 3926 N N . THR A 1 559 ? -4.721 -4.381 16.762 1.00 97.62 559 THR A N 1
ATOM 3927 C CA . THR A 1 559 ? -4.122 -3.431 15.818 1.00 97.62 559 THR A CA 1
ATOM 3928 C C . THR A 1 559 ? -3.099 -4.143 14.952 1.00 97.62 559 THR A C 1
ATOM 3930 O O . THR A 1 559 ? -2.495 -5.114 15.398 1.00 97.62 559 THR A O 1
ATOM 3933 N N . GLY A 1 560 ? -2.903 -3.678 13.721 1.00 97.44 560 GLY A N 1
ATOM 3934 C CA . GLY A 1 560 ? -1.886 -4.185 12.805 1.00 97.44 560 GLY A CA 1
ATOM 3935 C C . GLY A 1 560 ? -1.472 -3.121 11.796 1.00 97.44 560 GLY A C 1
ATOM 3936 O O . GLY A 1 560 ? -2.296 -2.359 11.294 1.00 97.44 560 GLY A O 1
ATOM 3937 N N . THR A 1 561 ? -0.182 -3.062 11.485 1.00 96.94 561 THR A N 1
ATOM 3938 C CA . THR A 1 561 ? 0.401 -2.046 10.606 1.00 96.94 561 THR A CA 1
ATOM 3939 C C . THR A 1 561 ? 0.611 -2.618 9.203 1.00 96.94 561 THR A C 1
ATOM 3941 O O . THR A 1 561 ? 1.417 -3.546 9.055 1.00 96.94 561 THR A O 1
ATOM 3944 N N . PRO A 1 562 ? -0.079 -2.093 8.173 1.00 96.31 562 PRO A N 1
ATOM 3945 C CA . PRO A 1 562 ? 0.189 -2.460 6.788 1.00 96.31 562 PRO A CA 1
ATOM 3946 C C . PRO A 1 562 ? 1.516 -1.863 6.290 1.00 96.31 562 PRO A C 1
ATOM 3948 O O . PRO A 1 562 ? 2.048 -0.948 6.919 1.00 96.31 562 PRO A O 1
ATOM 3951 N N . PRO A 1 563 ? 2.052 -2.319 5.143 1.00 93.81 563 PRO A N 1
ATOM 3952 C CA . PRO A 1 563 ? 3.317 -1.811 4.602 1.00 93.81 563 PRO A CA 1
ATOM 3953 C C . PRO A 1 563 ? 3.254 -0.327 4.210 1.00 93.81 563 PRO A C 1
ATOM 3955 O O . PRO A 1 563 ? 4.257 0.382 4.262 1.00 93.81 563 PRO A O 1
ATOM 3958 N N . SER A 1 564 ? 2.060 0.155 3.852 1.00 88.06 564 SER A N 1
ATOM 3959 C CA . SER A 1 564 ? 1.776 1.559 3.556 1.00 88.06 564 SER A CA 1
ATOM 3960 C C . SER A 1 564 ? 0.427 1.972 4.146 1.00 88.06 564 SER A C 1
ATOM 3962 O O . SER A 1 564 ? -0.511 1.173 4.151 1.00 88.06 564 SER A O 1
ATOM 3964 N N . GLY A 1 565 ? 0.316 3.227 4.586 1.00 87.62 565 GLY A N 1
ATOM 3965 C CA . GLY A 1 565 ? -0.893 3.766 5.215 1.00 87.62 565 GLY A CA 1
ATOM 3966 C C . GLY A 1 565 ? -0.888 3.662 6.747 1.00 87.62 565 GLY A C 1
ATOM 3967 O O . GLY A 1 565 ? 0.094 3.209 7.339 1.00 87.62 565 GLY A O 1
ATOM 3968 N N . PRO A 1 566 ? -1.950 4.150 7.412 1.00 92.38 566 PRO A N 1
ATOM 3969 C CA . PRO A 1 566 ? -2.073 4.052 8.862 1.00 92.38 566 PRO A CA 1
ATOM 3970 C C . PRO A 1 566 ? -2.320 2.598 9.309 1.00 92.38 566 PRO A C 1
ATOM 3972 O O . PRO A 1 566 ? -2.839 1.800 8.524 1.00 92.38 566 PRO A O 1
ATOM 3975 N N . PRO A 1 567 ? -1.999 2.251 10.570 1.00 96.00 567 PRO A N 1
ATOM 3976 C CA . PRO A 1 567 ? -2.423 0.990 11.168 1.00 96.00 567 PRO A CA 1
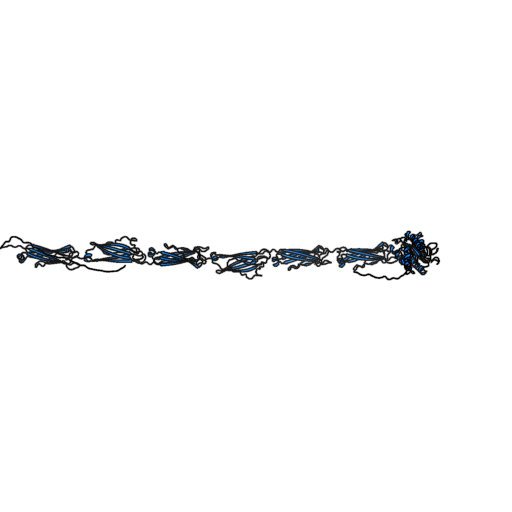ATOM 3977 C C . PRO A 1 567 ? -3.940 0.805 11.083 1.00 96.00 567 PRO A C 1
ATOM 3979 O O . PRO A 1 567 ? -4.698 1.767 11.217 1.00 96.00 567 PRO A O 1
ATOM 3982 N N . VAL A 1 568 ? -4.365 -0.438 10.882 1.00 97.56 568 VAL A N 1
ATOM 3983 C CA . VAL A 1 568 ? -5.766 -0.847 10.976 1.00 97.56 568 VAL A CA 1
ATOM 3984 C C . VAL A 1 568 ? -6.025 -1.448 12.346 1.00 97.56 568 VAL A C 1
ATOM 3986 O O . VAL A 1 568 ? -5.135 -2.047 12.955 1.00 97.56 568 VAL A O 1
ATOM 3989 N N . SER A 1 569 ? -7.246 -1.283 12.828 1.00 96.88 569 SER A N 1
ATOM 3990 C CA . SER A 1 569 ? -7.688 -1.828 14.099 1.00 96.88 569 SER A CA 1
ATOM 3991 C C . SER A 1 569 ? -9.078 -2.410 13.968 1.00 96.88 569 SER A C 1
ATOM 3993 O O . SER A 1 569 ? -9.840 -2.000 13.093 1.00 96.88 569 SER A O 1
ATOM 3995 N N . ASP A 1 570 ? -9.390 -3.327 14.864 1.00 98.31 570 ASP A N 1
ATOM 3996 C CA . ASP A 1 570 ? -10.734 -3.849 15.051 1.00 98.31 570 ASP A CA 1
ATOM 3997 C C . ASP A 1 570 ? -10.965 -4.093 16.537 1.00 98.31 570 ASP A C 1
ATOM 3999 O O . ASP A 1 570 ? -10.008 -4.348 17.274 1.00 98.31 570 ASP A O 1
ATOM 4003 N N . GLU A 1 571 ? -12.208 -3.990 16.977 1.00 97.31 571 GLU A N 1
ATOM 4004 C CA . GLU A 1 571 ? -12.600 -4.213 18.365 1.00 97.31 571 GLU A CA 1
ATOM 4005 C C . GLU A 1 571 ? -13.742 -5.219 18.429 1.00 97.31 571 GLU A C 1
ATOM 4007 O O . GLU A 1 571 ? -14.557 -5.297 17.514 1.00 97.31 571 GLU A O 1
ATOM 4012 N N . ASP A 1 572 ? -13.769 -6.010 19.496 1.00 98.19 572 ASP A N 1
ATOM 4013 C CA . ASP A 1 572 ? -14.859 -6.945 19.744 1.00 98.19 572 ASP A CA 1
ATOM 4014 C C . ASP A 1 572 ? -15.190 -6.987 21.237 1.00 98.19 572 ASP A C 1
ATOM 4016 O O . ASP A 1 572 ? -14.294 -7.019 22.098 1.00 98.19 572 ASP A O 1
ATOM 4020 N N . ASP A 1 573 ? -16.489 -6.995 21.514 1.00 96.12 573 ASP A N 1
ATOM 4021 C CA . ASP A 1 573 ? -17.073 -6.925 22.848 1.00 96.12 573 ASP A CA 1
ATOM 4022 C C . ASP A 1 573 ? -17.589 -8.298 23.271 1.00 96.12 573 ASP A C 1
ATOM 4024 O O . ASP A 1 573 ? -18.136 -9.068 22.478 1.00 96.12 573 ASP A O 1
ATOM 4028 N N . PHE A 1 574 ? -17.439 -8.611 24.553 1.00 95.94 574 PHE A N 1
ATOM 4029 C CA . PHE A 1 574 ? -18.027 -9.799 25.149 1.00 95.94 574 PHE A CA 1
ATOM 4030 C C . PHE A 1 574 ? -18.627 -9.465 26.509 1.00 95.94 574 PHE A C 1
ATOM 4032 O O . PHE A 1 574 ? -17.890 -9.126 27.435 1.00 95.94 574 PHE A O 1
ATOM 4039 N N . ASP A 1 575 ? -19.938 -9.656 26.632 1.00 94.81 575 ASP A N 1
ATOM 4040 C CA . ASP A 1 575 ? -20.669 -9.479 27.885 1.00 94.81 575 ASP A CA 1
ATOM 4041 C C . ASP A 1 575 ? -20.940 -10.848 28.512 1.00 94.81 575 ASP A C 1
ATOM 4043 O O . ASP A 1 575 ? -21.546 -11.733 27.894 1.00 94.81 575 ASP A O 1
ATOM 4047 N N . GLN A 1 576 ? -20.498 -11.032 29.754 1.00 95.44 576 GLN A N 1
ATOM 4048 C CA . GLN A 1 576 ? -20.769 -12.224 30.550 1.00 95.44 576 GLN A CA 1
ATOM 4049 C C . GLN A 1 576 ? -21.782 -11.898 31.651 1.00 95.44 576 GLN A C 1
ATOM 4051 O O . GLN A 1 576 ? -21.381 -11.402 32.705 1.00 95.44 576 GLN A O 1
ATOM 4056 N N . PRO A 1 577 ? -23.067 -12.258 31.485 1.00 92.31 577 PRO A N 1
ATOM 4057 C CA . PRO A 1 577 ? -24.041 -12.164 32.565 1.00 92.31 577 PRO A CA 1
ATOM 4058 C C . PRO A 1 577 ? -23.611 -13.002 33.773 1.00 92.31 577 PRO A C 1
ATOM 4060 O O . PRO A 1 577 ? -23.115 -14.126 33.611 1.00 92.31 577 PRO A O 1
ATOM 4063 N N . LEU A 1 578 ? -23.839 -12.463 34.970 1.00 91.31 578 LEU A N 1
ATOM 4064 C CA . LEU A 1 578 ? -23.625 -13.110 36.259 1.00 91.31 578 LEU A CA 1
ATOM 4065 C C . LEU A 1 578 ? -24.955 -13.166 37.016 1.00 91.31 578 LEU A C 1
ATOM 4067 O O . LEU A 1 578 ? -25.494 -12.142 37.432 1.00 91.31 578 LEU A O 1
ATOM 4071 N N . ASP A 1 579 ? -25.485 -14.373 37.207 1.00 84.25 579 ASP A N 1
ATOM 4072 C CA . ASP A 1 579 ? -26.727 -14.568 37.954 1.00 84.25 579 ASP A CA 1
ATOM 4073 C C . ASP A 1 579 ? -26.476 -14.394 39.459 1.00 84.25 579 ASP A C 1
ATOM 4075 O O . ASP A 1 579 ? -25.769 -15.192 40.076 1.00 84.25 579 ASP A O 1
ATOM 4079 N N . GLY A 1 580 ? -27.079 -13.366 40.056 1.00 86.56 580 GLY A N 1
ATOM 4080 C CA . GLY A 1 580 ? -27.055 -13.151 41.501 1.00 86.56 580 GLY A CA 1
ATOM 4081 C C . GLY A 1 580 ? -28.070 -14.026 42.244 1.00 86.56 580 GLY A C 1
ATOM 4082 O O . GLY A 1 580 ? -29.225 -14.169 41.837 1.00 86.56 580 GLY A O 1
ATOM 4083 N N . THR A 1 581 ? -27.665 -14.557 43.392 1.00 90.38 581 THR A N 1
ATOM 4084 C CA . THR A 1 581 ? -28.477 -15.356 44.321 1.00 90.38 581 THR A CA 1
ATOM 4085 C C . THR A 1 581 ? -28.583 -14.658 45.684 1.00 90.38 581 THR A C 1
ATOM 4087 O O . THR A 1 581 ? -27.956 -15.068 46.662 1.00 90.38 581 THR A O 1
ATOM 4090 N N . PRO A 1 582 ? -29.362 -13.565 45.789 1.00 93.88 582 PRO A N 1
ATOM 4091 C CA . PRO A 1 582 ? -29.505 -12.842 47.045 1.00 93.88 582 PRO A CA 1
ATOM 4092 C C . PRO A 1 582 ? -30.254 -13.678 48.086 1.00 93.88 582 PRO A C 1
ATOM 4094 O O . PRO A 1 582 ? -31.313 -14.238 47.802 1.00 93.88 582 PRO A O 1
ATOM 4097 N N . ALA A 1 583 ? -29.731 -13.723 49.309 1.00 94.50 583 ALA A N 1
ATOM 4098 C CA . ALA A 1 583 ? -30.371 -14.392 50.433 1.00 94.50 583 ALA A CA 1
ATOM 4099 C C . ALA A 1 583 ? -30.011 -13.693 51.747 1.00 94.50 583 ALA A C 1
ATOM 4101 O O . ALA A 1 583 ? -28.900 -13.195 51.929 1.00 94.50 583 ALA A O 1
ATOM 4102 N N . LEU A 1 584 ? -30.969 -13.644 52.664 1.00 96.44 584 LEU A N 1
ATOM 4103 C CA . LEU A 1 584 ? -30.838 -13.001 53.964 1.00 96.44 584 LEU A CA 1
ATOM 4104 C C . LEU A 1 584 ? -31.402 -13.958 55.013 1.00 96.44 584 LEU A C 1
ATOM 4106 O O . LEU A 1 584 ? -32.392 -14.629 54.746 1.00 96.44 584 LEU A O 1
ATOM 4110 N N . ASN A 1 585 ? -30.752 -14.042 56.170 1.00 97.19 585 ASN A N 1
ATOM 4111 C CA . ASN A 1 585 ? -31.176 -14.888 57.280 1.00 97.19 585 ASN A CA 1
ATOM 4112 C C . ASN A 1 585 ? -31.222 -14.073 58.574 1.00 97.19 585 ASN A C 1
ATOM 4114 O O . ASN A 1 585 ? -30.236 -13.412 58.911 1.00 97.19 585 ASN A O 1
ATOM 4118 N N . LEU A 1 586 ? -32.313 -14.164 59.323 1.00 97.88 586 LEU A N 1
ATOM 4119 C CA . LEU A 1 586 ? -32.500 -13.586 60.643 1.00 97.88 586 LEU A CA 1
ATOM 4120 C C . LEU A 1 586 ? -32.413 -14.678 61.707 1.00 97.88 586 LEU A C 1
ATOM 4122 O O . LEU A 1 586 ? -32.975 -15.754 61.566 1.00 97.88 586 LEU A O 1
ATOM 4126 N N . VAL A 1 587 ? -31.711 -14.386 62.796 1.00 97.25 587 VAL A N 1
ATOM 4127 C CA . VAL A 1 587 ? -31.768 -15.191 64.019 1.00 97.25 587 VAL A CA 1
ATOM 4128 C C . VAL A 1 587 ? -32.200 -14.302 65.169 1.00 97.25 587 VAL A C 1
ATOM 4130 O O . VAL A 1 587 ? -31.572 -13.275 65.434 1.00 97.25 587 VAL A O 1
ATOM 4133 N N . LYS A 1 588 ? -33.246 -14.715 65.876 1.00 96.25 588 LYS A N 1
ATOM 4134 C CA . LYS A 1 588 ? -33.840 -14.036 67.017 1.00 96.25 588 LYS A CA 1
ATOM 4135 C C . LYS A 1 588 ? -33.683 -14.881 68.272 1.00 96.25 588 LYS A C 1
ATOM 4137 O O . LYS A 1 588 ? -33.992 -16.065 68.319 1.00 96.25 588 LYS A O 1
ATOM 4142 N N . THR A 1 589 ? -33.217 -14.248 69.339 1.00 95.25 589 THR A N 1
ATOM 4143 C CA . THR A 1 589 ? -33.110 -14.879 70.660 1.00 95.25 589 THR A CA 1
ATOM 4144 C C . THR A 1 589 ? -33.618 -13.932 71.733 1.00 95.25 589 THR A C 1
ATOM 4146 O O . THR A 1 589 ? -33.503 -12.716 71.589 1.00 95.25 589 THR A O 1
ATOM 4149 N N . GLY A 1 590 ? -34.180 -14.480 72.808 1.00 94.56 590 GLY A N 1
ATOM 4150 C CA . GLY A 1 590 ? -34.622 -13.730 73.978 1.00 94.56 590 GLY A CA 1
ATOM 4151 C C . GLY A 1 590 ? -34.102 -14.351 75.272 1.00 94.56 590 GLY A C 1
ATOM 4152 O O . GLY A 1 590 ? -33.970 -15.569 75.387 1.00 94.56 590 GLY A O 1
ATOM 4153 N N . VAL A 1 591 ? -33.800 -13.508 76.259 1.00 94.50 591 VAL A N 1
ATOM 4154 C CA . VAL A 1 591 ? -33.436 -13.940 77.614 1.00 94.50 591 VAL A CA 1
ATOM 4155 C C . VAL A 1 591 ? -34.287 -13.184 78.627 1.00 94.50 591 VAL A C 1
ATOM 4157 O O . VAL A 1 591 ? -34.214 -11.958 78.706 1.00 94.50 591 VAL A O 1
ATOM 4160 N N . LEU A 1 592 ? -35.086 -13.914 79.409 1.00 93.19 592 LEU A N 1
ATOM 4161 C CA . LEU A 1 592 ? -35.856 -13.359 80.522 1.00 93.19 592 LEU A CA 1
ATOM 4162 C C . LEU A 1 592 ? -34.965 -13.139 81.754 1.00 93.19 592 LEU A C 1
ATOM 4164 O O . LEU A 1 592 ? -34.461 -14.098 82.337 1.00 93.19 592 LEU A O 1
ATOM 4168 N N . ASP A 1 593 ? -34.853 -11.887 82.196 1.00 89.62 593 ASP A N 1
ATOM 4169 C CA . ASP A 1 593 ? -34.248 -11.490 83.469 1.00 89.62 593 ASP A CA 1
ATOM 4170 C C . ASP A 1 593 ? -35.257 -10.677 84.299 1.00 89.62 593 ASP A C 1
ATOM 4172 O O . ASP A 1 593 ? -35.616 -9.538 83.984 1.00 89.62 593 ASP A O 1
ATOM 4176 N N . GLY A 1 594 ? -35.788 -11.299 85.354 1.00 86.69 594 GLY A N 1
ATOM 4177 C CA . GLY A 1 594 ? -36.833 -10.717 86.197 1.00 86.69 594 GLY A CA 1
ATOM 4178 C C . GLY A 1 594 ? -38.136 -10.424 85.437 1.00 86.69 594 GLY A C 1
ATOM 4179 O O . GLY A 1 594 ? -38.936 -11.327 85.187 1.00 86.69 594 GLY A O 1
ATOM 4180 N N . ASN A 1 595 ? -38.369 -9.142 85.133 1.00 88.62 595 ASN A N 1
ATOM 4181 C CA . ASN A 1 595 ? -39.531 -8.632 84.388 1.00 88.62 595 ASN A CA 1
ATOM 4182 C C . ASN A 1 595 ? -39.141 -8.074 83.010 1.00 88.62 595 ASN A C 1
ATOM 4184 O O . ASN A 1 595 ? -39.943 -7.373 82.403 1.00 88.62 595 ASN A O 1
ATOM 4188 N N . THR A 1 596 ? -37.934 -8.341 82.520 1.00 93.12 596 THR A N 1
ATOM 4189 C CA . THR A 1 596 ? -37.468 -7.818 81.234 1.00 93.12 596 THR A CA 1
ATOM 4190 C C . THR A 1 596 ? -36.976 -8.961 80.362 1.00 93.12 596 THR A C 1
ATOM 4192 O O . THR A 1 596 ? -36.203 -9.797 80.819 1.00 93.12 596 THR A O 1
ATOM 4195 N N . ILE A 1 597 ? -37.402 -8.997 79.103 1.00 95.31 597 ILE A N 1
ATOM 4196 C CA . ILE A 1 597 ? -36.836 -9.883 78.086 1.00 95.31 597 ILE A CA 1
ATOM 4197 C C . ILE A 1 597 ? -35.845 -9.060 77.271 1.00 95.31 597 ILE A C 1
ATOM 4199 O O . ILE A 1 597 ? -36.229 -8.055 76.673 1.00 95.31 597 ILE A O 1
ATOM 4203 N N . ALA A 1 598 ? -34.577 -9.457 77.263 1.00 96.06 598 ALA A N 1
ATOM 4204 C CA . ALA A 1 598 ? -33.572 -8.891 76.371 1.00 96.06 598 ALA A CA 1
ATOM 4205 C C . ALA A 1 598 ? -33.543 -9.705 75.073 1.00 96.06 598 ALA A C 1
ATOM 4207 O O . ALA A 1 598 ? -33.208 -10.889 75.101 1.00 96.06 598 ALA A O 1
ATOM 4208 N N . TYR A 1 599 ? -33.909 -9.074 73.960 1.00 97.44 599 TYR A N 1
ATOM 4209 C CA . TYR A 1 599 ? -33.869 -9.660 72.626 1.00 97.44 599 TYR A CA 1
ATOM 4210 C C . TYR A 1 599 ? -32.573 -9.302 71.896 1.00 97.44 599 TYR A C 1
ATOM 4212 O O . TYR A 1 599 ? -32.091 -8.169 71.981 1.00 97.44 599 TYR A O 1
ATOM 4220 N N . SER A 1 600 ? -32.045 -10.263 71.139 1.00 96.56 600 SER A N 1
ATOM 4221 C CA . SER A 1 600 ? -30.941 -10.094 70.193 1.00 96.56 600 SER A CA 1
ATOM 4222 C C . SER A 1 600 ? -31.364 -10.617 68.825 1.00 96.56 600 SER A C 1
ATOM 4224 O O . SER A 1 600 ? -31.910 -11.717 68.727 1.00 96.56 600 SER A O 1
ATOM 4226 N N . PHE A 1 601 ? -31.082 -9.838 67.785 1.00 97.75 601 PHE A N 1
ATOM 4227 C CA . PHE A 1 601 ? -31.452 -10.097 66.397 1.00 97.75 601 PHE A CA 1
ATOM 4228 C C . PHE A 1 601 ? -30.196 -10.061 65.537 1.00 97.75 601 PHE A C 1
ATOM 4230 O O . PHE A 1 601 ? -29.534 -9.029 65.509 1.00 97.75 601 PHE A O 1
ATOM 4237 N N . THR A 1 602 ? -29.863 -11.129 64.824 1.00 97.12 602 THR A N 1
ATOM 4238 C CA . THR A 1 602 ? -28.694 -11.168 63.937 1.00 97.12 602 THR A CA 1
ATOM 4239 C C . THR A 1 602 ? -29.146 -11.403 62.504 1.00 97.12 602 THR A C 1
ATOM 4241 O O . THR A 1 602 ? -29.601 -12.495 62.176 1.00 97.12 602 THR A O 1
ATOM 4244 N N . ALA A 1 603 ? -29.009 -10.386 61.654 1.00 97.38 603 ALA A N 1
ATOM 4245 C CA . ALA A 1 603 ? -29.261 -10.491 60.220 1.00 97.38 603 ALA A CA 1
ATOM 4246 C C . ALA A 1 603 ? -27.947 -10.805 59.493 1.00 97.38 603 ALA A C 1
ATOM 4248 O O . ALA A 1 603 ? -26.952 -10.115 59.713 1.00 97.38 603 ALA A O 1
ATOM 4249 N N . THR A 1 604 ? -27.933 -11.833 58.644 1.00 97.12 604 THR A N 1
ATOM 4250 C CA . THR A 1 604 ? -26.753 -12.309 57.902 1.00 97.12 604 THR A CA 1
ATOM 4251 C C . THR A 1 604 ? -27.069 -12.404 56.416 1.00 97.12 604 THR A C 1
ATOM 4253 O O . THR A 1 604 ? -28.030 -13.076 56.049 1.00 97.12 604 THR A O 1
ATOM 4256 N N . ASN A 1 605 ? -26.259 -11.777 55.560 1.00 97.19 605 ASN A N 1
ATOM 4257 C CA . ASN A 1 605 ? -26.347 -11.986 54.114 1.00 97.19 605 ASN A CA 1
ATOM 4258 C C . ASN A 1 605 ? -25.753 -13.360 53.771 1.00 97.19 605 ASN A C 1
ATOM 4260 O O . ASN A 1 605 ? -24.547 -13.569 53.897 1.00 97.19 605 ASN A O 1
ATOM 4264 N N . THR A 1 606 ? -26.604 -14.301 53.378 1.00 95.81 606 THR A N 1
ATOM 4265 C CA . THR A 1 606 ? -26.228 -15.676 53.012 1.00 95.81 606 THR A CA 1
ATOM 4266 C C . THR A 1 606 ? -26.168 -15.889 51.499 1.00 95.81 606 THR A C 1
ATOM 4268 O O . THR A 1 606 ? -25.839 -16.991 51.063 1.00 95.81 606 THR A O 1
ATOM 4271 N N . GLY A 1 607 ? -26.479 -14.853 50.713 1.00 93.75 607 GLY A N 1
ATOM 4272 C CA . GLY A 1 607 ? -26.357 -14.847 49.258 1.00 93.75 607 GLY A CA 1
ATOM 4273 C C . GLY A 1 607 ? -24.963 -14.455 48.770 1.00 93.75 607 GLY A C 1
ATOM 4274 O O . GLY A 1 607 ? -24.045 -14.269 49.569 1.00 93.75 607 GLY A O 1
ATOM 4275 N N . ASP A 1 608 ? -24.813 -14.305 47.452 1.00 91.81 608 ASP A N 1
ATOM 4276 C CA . ASP A 1 608 ? -23.543 -13.975 46.779 1.00 91.81 608 ASP A CA 1
ATOM 4277 C C . ASP A 1 608 ? -23.469 -12.545 46.209 1.00 91.81 608 ASP A C 1
ATOM 4279 O O . ASP A 1 608 ? -22.478 -12.181 45.575 1.00 91.81 608 ASP A O 1
ATOM 4283 N N . VAL A 1 609 ? -24.472 -11.709 46.486 1.00 94.75 609 VAL A N 1
ATOM 4284 C CA . VAL A 1 609 ? -24.490 -10.277 46.141 1.00 94.75 609 VAL A CA 1
ATOM 4285 C C . VAL A 1 609 ? -24.596 -9.409 47.390 1.00 94.75 609 VAL A C 1
ATOM 4287 O O . VAL A 1 609 ? -25.163 -9.823 48.403 1.00 94.75 609 VAL A O 1
ATOM 4290 N N . THR A 1 610 ? -24.069 -8.191 47.335 1.00 94.62 610 THR A N 1
ATOM 4291 C CA . THR A 1 610 ? -24.127 -7.225 48.435 1.00 94.62 610 THR A CA 1
ATOM 4292 C C . THR A 1 610 ? -25.555 -6.721 48.640 1.00 94.62 610 THR A C 1
ATOM 4294 O O . THR A 1 610 ? -26.156 -6.135 47.746 1.00 94.62 610 THR A O 1
ATOM 4297 N N . LEU A 1 611 ? -26.104 -6.883 49.843 1.00 95.50 611 LEU A N 1
ATOM 4298 C CA . LEU A 1 611 ? -27.425 -6.360 50.193 1.00 95.50 611 LEU A CA 1
ATOM 4299 C C . LEU A 1 611 ? -27.305 -4.953 50.777 1.00 95.50 611 LEU A C 1
ATOM 4301 O O . LEU A 1 611 ? -26.488 -4.708 51.662 1.00 95.50 611 LEU A O 1
ATOM 4305 N N . THR A 1 612 ? -28.157 -4.039 50.317 1.00 95.31 612 THR A N 1
ATOM 4306 C CA . THR A 1 612 ? -28.283 -2.665 50.828 1.00 95.31 612 THR A CA 1
ATOM 4307 C C . THR A 1 612 ? -29.631 -2.452 51.512 1.00 95.31 612 THR A C 1
ATOM 4309 O O . THR A 1 612 ? -30.526 -3.291 51.409 1.00 95.31 612 THR A O 1
ATOM 4312 N N . ALA A 1 613 ? -29.789 -1.338 52.232 1.00 94.88 613 ALA A N 1
ATOM 4313 C CA . ALA A 1 613 ? -30.987 -1.042 53.021 1.00 94.88 613 ALA A CA 1
ATOM 4314 C C . ALA A 1 613 ? -31.391 -2.194 53.965 1.00 94.88 613 ALA A C 1
ATOM 4316 O O . ALA A 1 613 ? -32.576 -2.405 54.229 1.00 94.88 613 ALA A O 1
ATOM 4317 N N . VAL A 1 614 ? -30.397 -2.936 54.470 1.00 96.94 614 VAL A N 1
ATOM 4318 C CA . VAL A 1 614 ? -30.631 -4.014 55.422 1.00 96.94 614 VAL A CA 1
ATOM 4319 C C . VAL A 1 614 ? -31.229 -3.420 56.689 1.00 96.94 614 VAL A C 1
ATOM 4321 O O . VAL A 1 614 ? -30.670 -2.497 57.284 1.00 96.94 614 VAL A O 1
ATOM 4324 N N . SER A 1 615 ? -32.381 -3.938 57.092 1.00 95.19 615 SER A N 1
ATOM 4325 C CA . SER A 1 615 ? -33.101 -3.481 58.276 1.00 95.19 615 SER A CA 1
ATOM 4326 C C . SER A 1 615 ? -33.811 -4.640 58.956 1.00 95.19 615 SER A C 1
ATOM 4328 O O . SER A 1 615 ? -34.117 -5.652 58.331 1.00 95.19 615 SER A O 1
ATOM 4330 N N . ILE A 1 616 ? -34.046 -4.495 60.252 1.00 97.06 616 ILE A N 1
ATOM 4331 C CA . ILE A 1 616 ? -34.806 -5.395 61.111 1.00 97.06 616 ILE A CA 1
ATOM 4332 C C . ILE A 1 616 ? -35.983 -4.587 61.655 1.00 97.06 616 ILE A C 1
ATOM 4334 O O . ILE A 1 616 ? -35.801 -3.457 62.119 1.00 97.06 616 ILE A O 1
ATOM 4338 N N . ALA A 1 617 ? -37.173 -5.167 61.587 1.00 95.50 617 ALA A N 1
ATOM 4339 C CA . ALA A 1 617 ? -38.402 -4.646 62.154 1.00 95.50 617 ALA A CA 1
ATOM 4340 C C . ALA A 1 617 ? -38.989 -5.681 63.118 1.00 95.50 617 ALA A C 1
ATOM 4342 O O . ALA A 1 617 ? -38.998 -6.878 62.838 1.00 95.50 617 ALA A O 1
ATOM 4343 N N . ASP A 1 618 ? -39.476 -5.206 64.256 1.00 96.69 618 ASP A N 1
ATOM 4344 C CA . ASP A 1 618 ? -40.175 -6.006 65.254 1.00 96.69 618 ASP A CA 1
ATOM 4345 C C . ASP A 1 618 ? -41.370 -5.176 65.736 1.00 96.69 618 ASP A C 1
ATOM 4347 O O . ASP A 1 618 ? -41.208 -4.042 66.196 1.00 96.69 618 ASP A O 1
ATOM 4351 N N . GLU A 1 619 ? -42.577 -5.707 65.547 1.00 93.94 619 GLU A N 1
ATOM 4352 C CA . GLU A 1 619 ? -43.830 -4.999 65.825 1.00 93.94 619 GLU A CA 1
ATOM 4353 C C . GLU A 1 619 ? -44.365 -5.260 67.245 1.00 93.94 619 GLU A C 1
ATOM 4355 O O . GLU A 1 619 ? -45.480 -4.838 67.575 1.00 93.94 619 GLU A O 1
ATOM 4360 N N . LEU A 1 620 ? -43.592 -5.924 68.118 1.00 93.94 620 LEU A N 1
ATOM 4361 C CA . LEU A 1 620 ? -44.005 -6.186 69.493 1.00 93.94 620 LEU A CA 1
ATOM 4362 C C . LEU A 1 620 ? -44.250 -4.872 70.246 1.00 93.94 620 LEU A C 1
ATOM 4364 O O . LEU A 1 620 ? -43.346 -4.113 70.604 1.00 93.94 620 LEU A O 1
ATOM 4368 N N . LYS A 1 621 ? -45.522 -4.605 70.542 1.00 89.94 621 LYS A N 1
ATOM 4369 C CA . LYS A 1 621 ? -45.946 -3.382 71.223 1.00 89.94 621 LYS A CA 1
ATOM 4370 C C . LYS A 1 621 ? -45.313 -3.273 72.610 1.00 89.94 621 LYS A C 1
ATOM 4372 O O . LYS A 1 621 ? -45.638 -4.051 73.498 1.00 89.94 621 LYS A O 1
ATOM 4377 N N . GLY A 1 622 ? -44.516 -2.228 72.828 1.00 90.50 622 GLY A N 1
ATOM 4378 C CA . GLY A 1 622 ? -43.818 -1.988 74.097 1.00 90.50 622 GLY A CA 1
ATOM 4379 C C . GLY A 1 622 ? -42.371 -2.484 74.112 1.00 90.50 622 GLY A C 1
ATOM 4380 O O . GLY A 1 622 ? -41.695 -2.324 75.126 1.00 90.50 622 GLY A O 1
ATOM 4381 N N . LEU A 1 623 ? -41.887 -3.044 73.000 1.00 95.75 623 LEU A N 1
ATOM 4382 C CA . LEU A 1 623 ? -40.466 -3.258 72.763 1.00 95.75 623 LEU A CA 1
ATOM 4383 C C . LEU A 1 623 ? -39.741 -1.906 72.660 1.00 95.75 623 LEU A C 1
ATOM 4385 O O . LEU A 1 623 ? -40.266 -0.946 72.091 1.00 95.75 623 LEU A O 1
ATOM 4389 N N . SER A 1 624 ? -38.540 -1.811 73.233 1.00 94.31 624 SER A N 1
ATOM 4390 C CA . SER A 1 624 ? -37.683 -0.635 73.058 1.00 94.31 624 SER A CA 1
ATOM 4391 C C . SER A 1 624 ? -37.225 -0.486 71.603 1.00 94.31 624 SER A C 1
ATOM 4393 O O . SER A 1 624 ? -37.202 -1.460 70.856 1.00 94.31 624 SER A O 1
ATOM 4395 N N . GLU A 1 625 ? -36.769 0.707 71.212 1.00 93.75 625 GLU A N 1
ATOM 4396 C CA . GLU A 1 625 ? -36.135 0.894 69.900 1.00 93.75 625 GLU A CA 1
ATOM 4397 C C . GLU A 1 625 ? -34.965 -0.081 69.701 1.00 93.75 625 GLU A C 1
ATOM 4399 O O . GLU A 1 625 ? -34.146 -0.269 70.609 1.00 93.75 625 GLU A O 1
ATOM 4404 N N . LEU A 1 626 ? -34.885 -0.674 68.506 1.00 96.06 626 LEU A N 1
ATOM 4405 C CA . LEU A 1 626 ? -33.790 -1.554 68.107 1.00 96.06 626 LEU A CA 1
ATOM 4406 C C . LEU A 1 626 ? -32.471 -0.775 68.081 1.00 96.06 626 LEU A C 1
ATOM 4408 O O . LEU A 1 626 ? -32.321 0.203 67.349 1.00 96.06 626 LEU A O 1
ATOM 4412 N N . GLN A 1 627 ? -31.498 -1.239 68.858 1.00 95.81 627 GLN A N 1
ATOM 4413 C CA . GLN A 1 627 ? -30.144 -0.696 68.893 1.00 95.81 627 GLN A CA 1
ATOM 4414 C C . GLN A 1 627 ? -29.222 -1.608 68.087 1.00 95.81 627 GLN A C 1
ATOM 4416 O O . GLN A 1 627 ? -28.896 -2.708 68.537 1.00 95.81 627 GLN A O 1
ATOM 4421 N N . TYR A 1 628 ? -28.816 -1.164 66.896 1.00 95.38 628 TYR A N 1
ATOM 4422 C CA . TYR A 1 628 ? -27.830 -1.875 66.081 1.00 95.38 628 TYR A CA 1
ATOM 4423 C C . TYR A 1 628 ? -26.439 -1.772 66.709 1.00 95.38 628 TYR A C 1
ATOM 4425 O O . TYR A 1 628 ? -26.029 -0.710 67.177 1.00 95.38 628 TYR A O 1
ATOM 4433 N N . GLY A 1 629 ? -25.708 -2.883 66.688 1.00 91.81 629 GLY A N 1
ATOM 4434 C CA . GLY A 1 629 ? -24.273 -2.912 66.918 1.00 91.81 629 GLY A CA 1
ATOM 4435 C C . GLY A 1 629 ? -23.498 -2.292 65.754 1.00 91.81 629 GLY A C 1
ATOM 4436 O O . GLY A 1 629 ? -24.054 -1.636 64.871 1.00 91.81 629 GLY A O 1
ATOM 4437 N N . GLU A 1 630 ? -22.187 -2.506 65.754 1.00 93.19 630 GLU A N 1
ATOM 4438 C CA . GLU A 1 630 ? -21.324 -2.039 64.673 1.00 93.19 630 GLU A CA 1
ATOM 4439 C C . GLU A 1 630 ? -21.647 -2.784 63.371 1.00 93.19 630 GLU A C 1
ATOM 4441 O O . GLU A 1 630 ? -21.703 -4.015 63.334 1.00 93.19 630 GLU A O 1
ATOM 4446 N N . TRP A 1 631 ? -21.884 -2.023 62.302 1.00 95.19 631 TRP A N 1
ATOM 4447 C CA . TRP A 1 631 ? -22.013 -2.583 60.963 1.00 95.19 631 TRP A CA 1
ATOM 4448 C C . TRP A 1 631 ? -20.624 -2.968 60.440 1.00 95.19 631 TRP A C 1
ATOM 4450 O O . TRP A 1 631 ? -19.685 -2.201 60.646 1.00 95.19 631 TRP A O 1
ATOM 4460 N N . PRO A 1 632 ? -20.472 -4.091 59.715 1.00 92.56 632 PRO A N 1
ATOM 4461 C CA . PRO A 1 632 ? -19.167 -4.528 59.208 1.00 92.56 632 PRO A CA 1
ATOM 4462 C C . PRO A 1 632 ? -18.451 -3.506 58.314 1.00 92.56 632 PRO A C 1
ATOM 4464 O O . PRO A 1 632 ? -17.223 -3.504 58.247 1.00 92.56 632 PRO A O 1
ATOM 4467 N N . ALA A 1 633 ? -19.209 -2.657 57.612 1.00 90.38 633 ALA A N 1
ATOM 4468 C CA . ALA A 1 633 ? -18.673 -1.572 56.797 1.00 90.38 633 ALA A CA 1
ATOM 4469 C C . ALA A 1 633 ? -19.611 -0.352 56.792 1.00 90.38 633 ALA A C 1
ATOM 4471 O O . ALA A 1 633 ? -19.514 0.523 57.650 1.00 90.38 633 ALA A O 1
ATOM 4472 N N . VAL A 1 634 ? -20.523 -0.279 55.821 1.00 93.44 634 VAL A N 1
ATOM 4473 C CA . VAL A 1 634 ? -21.478 0.825 55.677 1.00 93.44 634 VAL A CA 1
ATOM 4474 C C . VAL A 1 634 ? -22.785 0.454 56.374 1.00 93.44 634 VAL A C 1
ATOM 4476 O O . VAL A 1 634 ? -23.279 -0.662 56.229 1.00 93.44 634 VAL A O 1
ATOM 4479 N N . THR A 1 635 ? -23.367 1.393 57.122 1.00 93.50 635 THR A N 1
ATOM 4480 C CA . THR A 1 635 ? -24.675 1.205 57.764 1.00 93.50 635 THR A CA 1
ATOM 4481 C C . THR A 1 635 ? -25.732 0.779 56.747 1.00 93.50 635 THR A C 1
ATOM 4483 O O . THR A 1 635 ? -25.917 1.445 55.728 1.00 93.50 635 THR A O 1
ATOM 4486 N N . GLY A 1 636 ? -26.452 -0.305 57.042 1.00 94.12 636 GLY A N 1
ATOM 4487 C CA . GLY A 1 636 ? -27.482 -0.851 56.159 1.00 94.12 636 GLY A CA 1
ATOM 4488 C C . GLY A 1 636 ? -26.939 -1.698 55.006 1.00 94.12 636 GLY A C 1
ATOM 4489 O O . GLY A 1 636 ? -27.720 -2.050 54.127 1.00 94.12 636 GLY A O 1
ATOM 4490 N N . VAL A 1 637 ? -25.640 -2.011 54.967 1.00 95.44 637 VAL A N 1
ATOM 4491 C CA . VAL A 1 637 ? -25.023 -2.799 53.892 1.00 95.44 637 VAL A CA 1
ATOM 4492 C C . VAL A 1 637 ? -24.364 -4.052 54.459 1.00 95.44 637 VAL A C 1
ATOM 4494 O O . VAL A 1 637 ? -23.585 -3.967 55.407 1.00 95.44 637 VAL A O 1
ATOM 4497 N N . LEU A 1 638 ? -24.657 -5.208 53.861 1.00 95.94 638 LEU A N 1
ATOM 4498 C CA . LEU A 1 638 ? -24.002 -6.482 54.158 1.00 95.94 638 LEU A CA 1
ATOM 4499 C C . LEU A 1 638 ? -23.492 -7.111 52.861 1.00 95.94 638 LEU A C 1
ATOM 4501 O O . LEU A 1 638 ? -24.288 -7.510 52.011 1.00 95.94 638 LEU A O 1
ATOM 4505 N N . ALA A 1 639 ? -22.173 -7.245 52.726 1.00 95.44 639 ALA A N 1
ATOM 4506 C CA . ALA A 1 639 ? -21.580 -8.102 51.699 1.00 95.44 639 ALA A CA 1
ATOM 4507 C C . ALA A 1 639 ? -21.859 -9.592 52.011 1.00 95.44 639 ALA A C 1
ATOM 4509 O O . ALA A 1 639 ? -22.209 -9.913 53.154 1.00 95.44 639 ALA A O 1
ATOM 4510 N N . PRO A 1 640 ? -21.698 -10.511 51.044 1.00 94.94 640 PRO A N 1
ATOM 4511 C CA . PRO A 1 640 ? -21.840 -11.948 51.279 1.00 94.94 640 PRO A CA 1
ATOM 4512 C C . PRO A 1 640 ? -21.098 -12.440 52.530 1.00 94.94 640 PRO A C 1
ATOM 4514 O O . PRO A 1 640 ? -19.930 -12.120 52.755 1.00 94.94 640 PRO A O 1
ATOM 4517 N N . GLY A 1 641 ? -21.793 -13.202 53.376 1.00 93.69 641 GLY A N 1
ATOM 4518 C CA . GLY A 1 641 ? -21.275 -13.754 54.631 1.00 93.69 641 GLY A CA 1
ATOM 4519 C C . GLY A 1 641 ? -21.183 -12.769 55.805 1.00 93.69 641 GLY A C 1
ATOM 4520 O O . GLY A 1 641 ? -20.867 -13.186 56.921 1.00 93.69 641 GLY A O 1
ATOM 4521 N N . GLN A 1 642 ? -21.454 -11.478 55.602 1.00 96.94 642 GLN A N 1
ATOM 4522 C CA . GLN A 1 642 ? -21.458 -10.489 56.680 1.00 96.94 642 GLN A CA 1
ATOM 4523 C C . GLN A 1 642 ? -22.770 -10.506 57.474 1.00 96.94 642 GLN A C 1
ATOM 4525 O O . GLN A 1 642 ? -23.831 -10.851 56.951 1.00 96.94 642 GLN A O 1
ATOM 4530 N N . SER A 1 643 ? -22.702 -10.082 58.740 1.00 96.44 643 SER A N 1
ATOM 4531 C CA . SER A 1 643 ? -23.866 -9.966 59.620 1.00 96.44 643 SER A CA 1
ATOM 4532 C C . SER A 1 643 ? -23.859 -8.680 60.442 1.00 96.44 643 SER A C 1
ATOM 4534 O O . SER A 1 643 ? -22.807 -8.095 60.699 1.00 96.44 643 SER A O 1
ATOM 4536 N N . VAL A 1 644 ? -25.043 -8.253 60.876 1.00 97.44 644 VAL A N 1
ATOM 4537 C CA . VAL A 1 644 ? -25.234 -7.197 61.875 1.00 97.44 644 VAL A CA 1
ATOM 4538 C C . VAL A 1 644 ? -26.115 -7.729 62.996 1.00 97.44 644 VAL A C 1
ATOM 4540 O O . VAL A 1 644 ? -27.041 -8.501 62.752 1.00 97.44 644 VAL A O 1
ATOM 4543 N N . THR A 1 645 ? -25.834 -7.317 64.232 1.00 96.56 645 THR A N 1
ATOM 4544 C CA . THR A 1 645 ? -26.674 -7.651 65.388 1.00 96.56 645 THR A CA 1
ATOM 4545 C C . THR A 1 645 ? -27.369 -6.405 65.922 1.00 96.56 645 THR A C 1
ATOM 4547 O O . THR A 1 645 ? -26.722 -5.376 66.087 1.00 96.56 645 THR A O 1
ATOM 4550 N N . ALA A 1 646 ? -28.663 -6.492 66.215 1.00 97.06 646 ALA A N 1
ATOM 4551 C CA . ALA A 1 646 ? -29.430 -5.483 66.931 1.00 97.06 646 ALA A CA 1
ATOM 4552 C C . ALA A 1 646 ? -29.947 -6.045 68.260 1.00 97.06 646 ALA A C 1
ATOM 4554 O O . ALA A 1 646 ? -30.125 -7.252 68.407 1.00 97.06 646 ALA A O 1
ATOM 4555 N N . THR A 1 647 ? -30.199 -5.172 69.232 1.00 96.62 647 THR A N 1
ATOM 4556 C CA . THR A 1 647 ? -30.766 -5.552 70.533 1.00 96.62 647 THR A CA 1
ATOM 4557 C C . THR A 1 647 ? -31.947 -4.666 70.901 1.00 96.62 647 THR A C 1
ATOM 4559 O O . THR A 1 647 ? -31.991 -3.492 70.535 1.00 96.62 647 THR A O 1
ATOM 4562 N N . ALA A 1 648 ? -32.907 -5.223 71.632 1.00 96.75 648 ALA A N 1
ATOM 4563 C CA . ALA A 1 648 ? -34.002 -4.475 72.241 1.00 96.75 648 ALA A CA 1
ATOM 4564 C C . ALA A 1 648 ? -34.449 -5.154 73.538 1.00 96.75 648 ALA A C 1
ATOM 4566 O O . ALA A 1 648 ? -34.129 -6.310 73.798 1.00 96.75 648 ALA A O 1
ATOM 4567 N N . THR A 1 649 ? -35.191 -4.435 74.370 1.00 96.06 649 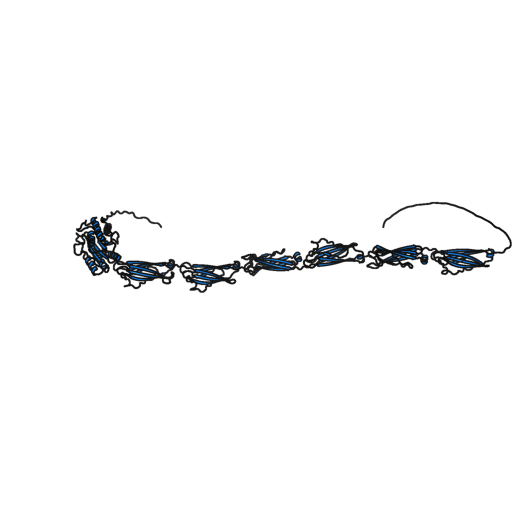THR A N 1
ATOM 4568 C CA . THR A 1 649 ? -35.713 -4.948 75.638 1.00 96.06 649 THR A CA 1
ATOM 4569 C C . THR A 1 649 ? -37.221 -4.784 75.700 1.00 96.06 649 THR A C 1
ATOM 4571 O O . THR A 1 649 ? -37.764 -3.784 75.231 1.00 96.06 649 THR A O 1
ATOM 4574 N N . TYR A 1 650 ? -37.896 -5.769 76.284 1.00 96.62 650 TYR A N 1
ATOM 4575 C CA . TYR A 1 650 ? -39.338 -5.773 76.491 1.00 96.62 650 TYR A CA 1
ATOM 4576 C C . TYR A 1 650 ? -39.656 -5.932 77.975 1.00 96.62 650 TYR A C 1
ATOM 4578 O O . TYR A 1 650 ? -39.217 -6.898 78.599 1.00 96.62 650 TYR A O 1
ATOM 4586 N N . ALA A 1 651 ? -40.417 -4.998 78.543 1.00 94.44 651 ALA A N 1
ATOM 4587 C CA . ALA A 1 651 ? -40.875 -5.086 79.926 1.00 94.44 651 ALA A CA 1
ATOM 4588 C C . ALA A 1 651 ? -42.149 -5.940 80.008 1.00 94.44 651 ALA A C 1
ATOM 4590 O O . ALA A 1 651 ? -43.207 -5.529 79.536 1.00 94.44 651 ALA A O 1
ATOM 4591 N N . VAL A 1 652 ? -42.042 -7.103 80.648 1.00 91.94 652 VAL A N 1
ATOM 4592 C CA . VAL A 1 652 ? -43.140 -8.040 80.897 1.00 91.94 652 VAL A CA 1
ATOM 4593 C C . VAL A 1 652 ? -44.219 -7.370 81.744 1.00 91.94 652 VAL A C 1
ATOM 4595 O O . VAL A 1 652 ? -43.972 -6.906 82.861 1.00 91.94 652 VAL A O 1
ATOM 4598 N N . THR A 1 653 ? -45.437 -7.355 81.219 1.00 90.69 653 THR A N 1
ATOM 4599 C CA . THR A 1 653 ? -46.628 -6.799 81.853 1.00 90.69 653 THR A CA 1
ATOM 4600 C C . THR A 1 653 ? -47.407 -7.866 82.627 1.00 90.69 653 THR A C 1
ATOM 4602 O O . THR A 1 653 ? -47.180 -9.071 82.495 1.00 90.69 653 THR A O 1
ATOM 4605 N N . GLN A 1 654 ? -48.373 -7.434 83.443 1.00 88.06 654 GLN A N 1
ATOM 4606 C CA . GLN A 1 654 ? -49.280 -8.372 84.112 1.00 88.06 654 GLN A CA 1
ATOM 4607 C C . GLN A 1 654 ? -50.126 -9.166 83.104 1.00 88.06 654 GLN A C 1
ATOM 4609 O O . GLN A 1 654 ? -50.392 -10.338 83.341 1.00 88.06 654 GLN A O 1
ATOM 4614 N N . ALA A 1 655 ? -50.499 -8.558 81.973 1.00 87.19 655 ALA A N 1
ATOM 4615 C CA . ALA A 1 655 ? -51.246 -9.245 80.923 1.00 87.19 655 ALA A CA 1
ATOM 4616 C C . ALA A 1 655 ? -50.427 -10.386 80.302 1.00 87.19 655 ALA A C 1
ATOM 4618 O O . ALA A 1 655 ? -50.977 -11.457 80.071 1.00 87.19 655 ALA A O 1
ATOM 4619 N N . ASP A 1 656 ? -49.116 -10.198 80.123 1.00 90.88 656 ASP A N 1
ATOM 4620 C CA . ASP A 1 656 ? -48.233 -11.256 79.621 1.00 90.88 656 ASP A CA 1
ATOM 4621 C C . ASP A 1 656 ? -48.121 -12.406 80.629 1.00 90.88 656 ASP A C 1
ATOM 4623 O O . ASP A 1 656 ? -48.197 -13.576 80.259 1.00 90.88 656 ASP A O 1
ATOM 4627 N N . ARG A 1 657 ? -47.997 -12.097 81.931 1.00 89.12 657 ARG A N 1
ATOM 4628 C CA . ARG A 1 657 ? -47.986 -13.128 82.988 1.00 89.12 657 ARG A CA 1
ATOM 4629 C C . ARG A 1 657 ? -49.304 -13.890 83.071 1.00 89.12 657 ARG A C 1
ATOM 4631 O O . ARG A 1 657 ? -49.283 -15.097 83.295 1.00 89.12 657 ARG A O 1
ATOM 4638 N N . ASP A 1 658 ? -50.423 -13.200 82.881 1.00 86.50 658 ASP A N 1
ATOM 4639 C CA . ASP A 1 658 ? -51.745 -13.817 82.836 1.00 86.50 658 ASP A CA 1
ATOM 4640 C C . ASP A 1 658 ? -51.950 -14.638 81.544 1.00 86.50 658 ASP A C 1
ATOM 4642 O O . ASP A 1 658 ? -52.699 -15.606 81.587 1.00 86.50 658 ASP A O 1
ATOM 4646 N N . ALA A 1 659 ? -51.269 -14.305 80.435 1.00 88.56 659 ALA A N 1
ATOM 4647 C CA . ALA A 1 659 ? -51.260 -15.066 79.175 1.00 88.56 659 ALA A CA 1
ATOM 4648 C C . ALA A 1 659 ? -50.255 -16.239 79.150 1.00 88.56 659 ALA A C 1
ATOM 4650 O O . ALA A 1 659 ? -50.344 -17.122 78.299 1.00 88.56 659 ALA A O 1
ATOM 4651 N N . GLY A 1 660 ? -49.282 -16.251 80.066 1.00 88.12 660 GLY A N 1
ATOM 4652 C CA . GLY A 1 660 ? -48.332 -17.349 80.270 1.00 88.12 660 GLY A CA 1
ATOM 4653 C C . GLY A 1 660 ? -47.114 -17.371 79.339 1.00 88.12 660 GLY A C 1
ATOM 4654 O O . GLY A 1 660 ? -46.199 -18.158 79.581 1.00 88.12 660 GLY A O 1
ATOM 4655 N N . ALA A 1 661 ? -47.043 -16.516 78.317 1.00 91.50 661 ALA A N 1
ATOM 4656 C CA . ALA A 1 661 ? -45.873 -16.355 77.452 1.00 91.50 661 ALA A CA 1
ATOM 4657 C C . ALA A 1 661 ? -45.873 -14.986 76.750 1.00 91.50 661 ALA A C 1
ATOM 4659 O O . ALA A 1 661 ? -46.920 -14.358 76.603 1.00 91.50 661 ALA A O 1
ATOM 4660 N N . VAL A 1 662 ? -44.700 -14.549 76.288 1.00 94.19 662 VAL A N 1
ATOM 4661 C CA . VAL A 1 662 ? -44.554 -13.463 75.307 1.00 94.19 662 VAL A CA 1
ATOM 4662 C C . VAL A 1 662 ? -44.156 -14.090 73.979 1.00 94.19 662 VAL A C 1
ATOM 4664 O O . VAL A 1 662 ? -43.084 -14.684 73.885 1.00 94.19 662 VAL A O 1
ATOM 4667 N N . HIS A 1 663 ? -45.014 -13.945 72.976 1.00 93.69 663 HIS A N 1
ATOM 4668 C CA . HIS A 1 663 ? -44.743 -14.329 71.592 1.00 93.69 663 HIS A CA 1
ATOM 4669 C C . HIS A 1 663 ? -44.162 -13.125 70.853 1.00 93.69 663 HIS A C 1
ATOM 4671 O O . HIS A 1 663 ? -44.739 -12.036 70.925 1.00 93.69 663 HIS A O 1
ATOM 4677 N N . ASN A 1 664 ? -43.026 -13.289 70.176 1.00 95.38 664 ASN A N 1
ATOM 4678 C CA . ASN A 1 664 ? -42.372 -12.183 69.492 1.00 95.38 664 ASN A CA 1
ATOM 4679 C C . ASN A 1 664 ? -41.822 -12.570 68.110 1.00 95.38 664 ASN A C 1
ATOM 4681 O O . ASN A 1 664 ? -40.892 -13.365 68.015 1.00 95.38 664 ASN A O 1
ATOM 4685 N N . THR A 1 665 ? -42.256 -11.878 67.058 1.00 95.50 665 THR A N 1
ATOM 4686 C CA . THR A 1 665 ? -41.842 -12.099 65.660 1.00 95.50 665 THR A CA 1
ATOM 4687 C C . THR A 1 665 ? -41.081 -10.881 65.144 1.00 95.50 665 THR A C 1
ATOM 4689 O O . THR A 1 665 ? -41.470 -9.747 65.409 1.00 95.50 665 THR A O 1
ATOM 4692 N N . ALA A 1 666 ? -39.951 -11.093 64.472 1.00 96.62 666 ALA A N 1
ATOM 4693 C CA . ALA A 1 666 ? -39.219 -10.027 63.791 1.00 96.62 666 ALA A CA 1
ATOM 4694 C C . ALA A 1 666 ? -38.955 -10.415 62.344 1.00 96.62 666 ALA A C 1
ATOM 4696 O O . ALA A 1 666 ? -38.795 -11.590 62.031 1.00 96.62 666 ALA A O 1
ATOM 4697 N N . THR A 1 667 ? -38.859 -9.409 61.490 1.00 96.62 667 THR A N 1
ATOM 4698 C CA . THR A 1 667 ? -38.575 -9.561 60.068 1.00 96.62 667 THR A CA 1
ATOM 4699 C C . THR A 1 667 ? -37.347 -8.734 59.736 1.00 96.62 667 THR A C 1
ATOM 4701 O O . THR A 1 667 ? -37.197 -7.607 60.207 1.00 96.62 667 THR A O 1
ATOM 4704 N N . THR A 1 668 ? -36.460 -9.263 58.907 1.00 97.25 668 THR A N 1
ATOM 4705 C CA . THR A 1 668 ? -35.379 -8.508 58.289 1.00 97.25 668 THR A CA 1
ATOM 4706 C C . THR A 1 668 ? -35.619 -8.391 56.794 1.00 97.25 668 THR A C 1
ATOM 4708 O O . THR A 1 668 ? -36.196 -9.280 56.174 1.00 97.25 668 THR A O 1
ATOM 4711 N N . THR A 1 669 ? -35.196 -7.277 56.211 1.00 96.69 669 THR A N 1
ATOM 4712 C CA . THR A 1 669 ? -35.279 -7.028 54.773 1.00 96.69 669 THR A CA 1
ATOM 4713 C C . THR A 1 669 ? -33.936 -6.531 54.263 1.00 96.69 669 THR A C 1
ATOM 4715 O O . THR A 1 669 ? -33.193 -5.912 55.021 1.00 96.69 669 THR A O 1
ATOM 4718 N N . GLY A 1 670 ? -33.621 -6.793 52.997 1.00 96.12 670 GLY A N 1
ATOM 4719 C CA . GLY A 1 670 ? -32.437 -6.285 52.309 1.00 96.12 670 GLY A CA 1
ATOM 4720 C C . GLY A 1 670 ? -32.682 -6.187 50.806 1.00 96.12 670 GLY A C 1
ATOM 4721 O O . GLY A 1 670 ? -33.454 -6.955 50.241 1.00 96.12 670 GLY A O 1
ATOM 4722 N N . THR A 1 671 ? -32.048 -5.224 50.147 1.00 94.75 671 THR A N 1
ATOM 4723 C CA . THR A 1 671 ? -32.226 -4.955 48.715 1.00 94.75 671 THR A CA 1
ATOM 4724 C C . THR A 1 671 ? -30.957 -5.344 47.956 1.00 94.75 671 THR A C 1
ATOM 4726 O O . THR A 1 671 ? -29.926 -4.692 48.158 1.00 94.75 671 THR A O 1
ATOM 4729 N N . PRO A 1 672 ? -30.995 -6.387 47.109 1.00 93.62 672 PRO A N 1
ATOM 4730 C CA . PRO A 1 672 ? -29.883 -6.722 46.231 1.00 93.62 672 PRO A CA 1
ATOM 4731 C C . PRO A 1 672 ? -29.791 -5.761 45.037 1.00 93.62 672 PRO A C 1
ATOM 4733 O O . PRO A 1 672 ? -30.784 -5.113 44.689 1.00 93.62 672 PRO A O 1
ATOM 4736 N N . PRO A 1 673 ? -28.636 -5.679 44.362 1.00 89.19 673 PRO A N 1
ATOM 4737 C CA . PRO A 1 673 ? -28.491 -4.894 43.144 1.00 89.19 673 PRO A CA 1
ATOM 4738 C C . PRO A 1 673 ? -29.388 -5.464 42.036 1.00 89.19 673 PRO A C 1
ATOM 4740 O O . PRO A 1 673 ? -29.399 -6.667 41.795 1.00 89.19 673 PRO A O 1
ATOM 4743 N N . GLY A 1 674 ? -30.205 -4.619 41.400 1.00 78.81 674 GLY A N 1
ATOM 4744 C CA . GLY A 1 674 ? -31.082 -5.013 40.285 1.00 78.81 674 GLY A CA 1
ATOM 4745 C C . GLY A 1 674 ? -32.256 -5.954 40.622 1.00 78.81 674 GLY A C 1
ATOM 4746 O O . GLY A 1 674 ? -33.092 -6.195 39.751 1.00 78.81 674 GLY A O 1
ATOM 4747 N N . GLY A 1 675 ? -32.360 -6.460 41.857 1.00 75.94 675 GLY A N 1
ATOM 4748 C CA . GLY A 1 675 ? -33.356 -7.454 42.272 1.00 75.94 675 GLY A CA 1
ATOM 4749 C C . GLY A 1 675 ? -34.442 -6.932 43.221 1.00 75.94 675 GLY A C 1
ATOM 4750 O O . GLY A 1 675 ? -34.431 -5.788 43.674 1.00 75.94 675 GLY A O 1
ATOM 4751 N N . GLY A 1 676 ? -35.416 -7.797 43.522 1.00 85.75 676 GLY A N 1
ATOM 4752 C CA . GLY A 1 676 ? -36.453 -7.524 44.520 1.00 85.75 676 GLY A CA 1
ATOM 4753 C C . GLY A 1 676 ? -35.920 -7.623 45.951 1.00 85.75 676 GLY A C 1
ATOM 4754 O O . GLY A 1 676 ? -34.940 -8.318 46.203 1.00 85.75 676 GLY A O 1
ATOM 4755 N N . ILE A 1 677 ? -36.585 -6.944 46.889 1.00 92.25 677 ILE A N 1
ATOM 4756 C CA . ILE A 1 677 ? -36.259 -7.021 48.319 1.00 92.25 677 ILE A CA 1
ATOM 4757 C C . ILE A 1 677 ? -36.324 -8.485 48.770 1.00 92.25 677 ILE A C 1
ATOM 4759 O O . ILE A 1 677 ? -37.345 -9.147 48.578 1.00 92.25 677 ILE A O 1
ATOM 4763 N N . VAL A 1 678 ? -35.247 -8.970 49.386 1.00 95.56 678 VAL A N 1
ATOM 4764 C CA . VAL A 1 678 ? -35.228 -10.249 50.099 1.00 95.56 678 VAL A CA 1
ATOM 4765 C C . VAL A 1 678 ? -35.616 -10.019 51.549 1.00 95.56 678 VAL A C 1
ATOM 4767 O O . VAL A 1 678 ? -35.251 -9.007 52.151 1.00 95.56 678 VAL A O 1
ATOM 4770 N N . THR A 1 679 ? -36.379 -10.951 52.104 1.00 95.62 679 THR A N 1
ATOM 4771 C CA . THR A 1 679 ? -36.908 -10.863 53.462 1.00 95.62 679 THR A CA 1
ATOM 4772 C C . THR A 1 679 ? -36.715 -12.184 54.175 1.00 95.62 679 THR A C 1
ATOM 4774 O O . THR A 1 679 ? -36.803 -13.230 53.538 1.00 95.62 679 THR A O 1
ATOM 4777 N N . ASP A 1 680 ? -36.529 -12.130 55.484 1.00 97.75 680 ASP A N 1
ATOM 4778 C CA . ASP A 1 680 ? -36.569 -13.309 56.344 1.00 97.75 680 ASP A CA 1
ATOM 4779 C C . ASP A 1 680 ? -37.221 -12.958 57.679 1.00 97.75 680 ASP A C 1
ATOM 4781 O O . ASP A 1 680 ? -37.178 -11.800 58.099 1.00 97.75 680 ASP A O 1
ATOM 4785 N N . GLU A 1 681 ? -37.846 -13.927 58.333 1.00 96.38 681 GLU A N 1
ATOM 4786 C CA . GLU A 1 681 ? -38.535 -13.730 59.607 1.00 96.38 681 GLU A CA 1
ATOM 4787 C C . GLU A 1 681 ? -38.139 -14.799 60.618 1.00 96.38 681 GLU A C 1
ATOM 4789 O O . GLU A 1 681 ? -37.885 -15.944 60.257 1.00 96.38 681 GLU A O 1
ATOM 4794 N N . ASP A 1 682 ? -38.092 -14.417 61.893 1.00 97.38 682 ASP A N 1
ATOM 4795 C CA . ASP A 1 682 ? -37.836 -15.357 62.979 1.00 97.38 682 ASP A CA 1
ATOM 4796 C C . ASP A 1 682 ? -38.717 -15.048 64.198 1.00 97.38 682 ASP A C 1
ATOM 4798 O O . ASP A 1 682 ? -38.982 -13.885 64.544 1.00 97.38 682 ASP A O 1
ATOM 4802 N N . GLU A 1 683 ? -39.172 -16.114 64.850 1.00 95.25 683 GLU A N 1
ATOM 4803 C CA . GLU A 1 683 ? -40.110 -16.095 65.971 1.00 95.25 683 GLU A CA 1
ATOM 4804 C C . GLU A 1 683 ? -39.429 -16.578 67.251 1.00 95.25 683 GLU A C 1
ATOM 4806 O O . GLU A 1 683 ? -38.675 -17.549 67.266 1.00 95.25 683 GLU A O 1
ATOM 4811 N N . PHE A 1 684 ? -39.725 -15.913 68.365 1.00 94.69 684 PHE A N 1
ATOM 4812 C CA . PHE A 1 684 ? -39.252 -16.316 69.679 1.00 94.69 684 PHE A CA 1
ATOM 4813 C C . PHE A 1 684 ? -40.383 -16.278 70.702 1.00 94.69 684 PHE A C 1
ATOM 4815 O O . PHE A 1 684 ? -40.963 -15.222 70.965 1.00 94.69 684 PHE A O 1
ATOM 4822 N N . ASP A 1 685 ? -40.613 -17.421 71.343 1.00 93.69 685 ASP A N 1
ATOM 4823 C CA . ASP A 1 685 ? -41.587 -17.578 72.415 1.00 93.69 685 ASP A CA 1
ATOM 4824 C C . ASP A 1 685 ? -40.880 -17.636 73.763 1.00 93.69 685 ASP A C 1
ATOM 4826 O O . ASP A 1 685 ? -40.104 -18.554 74.038 1.00 93.69 685 ASP A O 1
ATOM 4830 N N . GLN A 1 686 ? -41.179 -16.674 74.635 1.00 94.06 686 GLN A N 1
ATOM 4831 C CA . GLN A 1 686 ? -40.690 -16.648 76.007 1.00 94.06 686 GLN A CA 1
ATOM 4832 C C . GLN A 1 686 ? -41.795 -17.089 76.976 1.00 94.06 686 GLN A C 1
ATOM 4834 O O . GLN A 1 686 ? -42.663 -16.278 77.308 1.00 94.06 686 GLN A O 1
ATOM 4839 N N . PRO A 1 687 ? -41.758 -18.321 77.518 1.00 90.62 687 PRO A N 1
ATOM 4840 C CA . PRO A 1 687 ? -42.675 -18.731 78.575 1.00 90.62 687 PRO A CA 1
ATOM 4841 C C . PRO A 1 687 ? -42.508 -17.865 79.827 1.00 90.62 687 PRO A C 1
ATOM 4843 O O . PRO A 1 687 ? -41.382 -17.547 80.231 1.00 90.62 687 PRO A O 1
ATOM 4846 N N . LEU A 1 688 ? -43.626 -17.535 80.470 1.00 88.31 688 LEU A N 1
ATOM 4847 C CA . LEU A 1 688 ? -43.702 -16.804 81.729 1.00 88.31 688 LEU A CA 1
ATOM 4848 C C . LEU A 1 688 ? -44.316 -17.692 82.814 1.00 88.31 688 LEU A C 1
ATOM 4850 O O . LEU A 1 688 ? -45.398 -18.251 82.666 1.00 88.31 688 LEU A O 1
ATOM 4854 N N . GLY A 1 689 ? -43.623 -17.810 83.945 1.00 78.88 689 GLY A N 1
ATOM 4855 C CA . GLY A 1 689 ? -44.160 -18.496 85.119 1.00 78.88 689 GLY A CA 1
ATOM 4856 C C . GLY A 1 689 ? -45.189 -17.643 85.868 1.00 78.88 689 GLY A C 1
ATOM 4857 O O . GLY A 1 689 ? -44.993 -16.435 86.045 1.00 78.88 689 GLY A O 1
ATOM 4858 N N . GLY A 1 690 ? -46.239 -18.295 86.373 1.00 82.19 690 GLY A N 1
ATOM 4859 C CA . GLY A 1 690 ? -47.236 -17.727 87.280 1.00 82.19 690 GLY A CA 1
ATOM 4860 C C . GLY A 1 690 ? -47.501 -18.664 88.461 1.00 82.19 690 GLY A C 1
ATOM 4861 O O . GLY A 1 690 ? -47.606 -19.876 88.289 1.00 82.19 690 GLY A O 1
ATOM 4862 N N . THR A 1 691 ? -47.599 -18.116 89.671 1.00 87.81 691 THR A N 1
ATOM 4863 C CA . THR A 1 691 ? -47.920 -18.861 90.896 1.00 87.81 691 THR A CA 1
ATOM 4864 C C . THR A 1 691 ? -49.218 -18.305 91.472 1.00 87.81 691 THR A C 1
ATOM 4866 O O . THR A 1 691 ? -49.177 -17.261 92.128 1.00 87.81 691 THR A O 1
ATOM 4869 N N . PRO A 1 692 ? -50.379 -18.926 91.206 1.00 91.75 692 PRO A N 1
ATOM 4870 C CA . PRO A 1 692 ? -51.644 -18.463 91.761 1.00 91.75 692 PRO A CA 1
ATOM 4871 C C . PRO A 1 692 ? -51.744 -18.812 93.249 1.00 91.75 692 PRO A C 1
ATOM 4873 O O . PRO A 1 692 ? -51.359 -19.906 93.658 1.00 91.75 692 PRO A O 1
ATOM 4876 N N . SER A 1 693 ? -52.253 -17.889 94.066 1.00 93.00 693 SER A N 1
ATOM 4877 C CA . SER A 1 693 ? -52.466 -18.110 95.500 1.00 93.00 693 SER A CA 1
ATOM 4878 C C . SER A 1 693 ? -53.471 -17.102 96.055 1.00 93.00 693 SER A C 1
ATOM 4880 O O . SER A 1 693 ? -53.438 -15.927 95.697 1.00 93.00 693 SER A O 1
ATOM 4882 N N . VAL A 1 694 ? -54.352 -17.549 96.945 1.00 95.31 694 VAL A N 1
ATOM 4883 C CA . VAL A 1 694 ? -55.307 -16.704 97.674 1.00 95.31 694 VAL A CA 1
ATOM 4884 C C . VAL A 1 694 ? -55.174 -16.995 99.165 1.00 95.31 694 VAL A C 1
ATOM 4886 O O . VAL A 1 694 ? -54.868 -18.125 99.531 1.00 95.31 694 VAL A O 1
ATOM 4889 N N . SER A 1 695 ? -55.372 -15.994 100.018 1.00 93.75 695 SER A N 1
ATOM 4890 C CA . SER A 1 695 ? -55.397 -16.165 101.475 1.00 93.75 695 SER A CA 1
ATOM 4891 C C . SER A 1 695 ? -56.628 -15.518 102.097 1.00 93.75 695 SER A C 1
ATOM 4893 O O . SER A 1 695 ? -57.056 -14.459 101.625 1.00 93.75 695 SER A O 1
ATOM 4895 N N . LEU A 1 696 ? -57.150 -16.099 103.176 1.00 96.00 696 LEU A N 1
ATOM 4896 C CA . LEU A 1 696 ? -58.292 -15.587 103.934 1.00 96.00 696 LEU A CA 1
ATOM 4897 C C . LEU A 1 696 ? -57.906 -15.288 105.383 1.00 96.00 696 LEU A C 1
ATOM 4899 O O . LEU A 1 696 ? -57.283 -16.107 106.045 1.00 96.00 696 LEU A O 1
ATOM 4903 N N . VAL A 1 697 ? -58.341 -14.137 105.894 1.00 94.94 697 VAL A N 1
ATOM 4904 C CA . VAL A 1 697 ? -58.314 -13.828 107.331 1.00 94.94 697 VAL A CA 1
ATOM 4905 C C . VAL A 1 697 ? -59.735 -13.581 107.815 1.00 94.94 697 VAL A C 1
ATOM 4907 O O . VAL A 1 697 ? -60.438 -12.745 107.245 1.00 94.94 697 VAL A O 1
ATOM 4910 N N . LYS A 1 698 ? -60.152 -14.276 108.873 1.00 93.94 698 LYS A N 1
ATOM 4911 C CA . LYS A 1 698 ? -61.480 -14.204 109.486 1.00 93.94 698 LYS A CA 1
ATOM 4912 C C . LYS A 1 698 ? -61.390 -13.716 110.928 1.00 93.94 698 LYS A C 1
ATOM 4914 O O . LYS A 1 698 ? -60.606 -14.199 111.734 1.00 93.94 698 LYS A O 1
ATOM 4919 N N . THR A 1 699 ? -62.253 -12.771 111.285 1.00 92.44 699 THR A N 1
ATOM 4920 C CA . THR A 1 699 ? -62.379 -12.249 112.655 1.00 92.44 699 THR A CA 1
ATOM 4921 C C . THR A 1 699 ? -63.847 -12.103 113.034 1.00 92.44 699 THR A C 1
ATOM 4923 O O . THR A 1 699 ? -64.687 -11.930 112.154 1.00 92.44 699 THR A O 1
ATOM 4926 N N . GLY A 1 700 ? -64.170 -12.178 114.326 1.00 91.12 700 GLY A N 1
ATOM 4927 C CA . GLY A 1 700 ? -65.525 -12.015 114.851 1.00 91.12 700 GLY A CA 1
ATOM 4928 C C . GLY A 1 700 ? -65.546 -11.145 116.108 1.00 91.12 700 GLY A C 1
ATOM 4929 O O . GLY A 1 700 ? -64.623 -11.191 116.920 1.00 91.12 700 GLY A O 1
ATOM 4930 N N . VAL A 1 701 ? -66.596 -10.340 116.277 1.00 91.50 701 VAL A N 1
ATOM 4931 C CA . VAL A 1 701 ? -66.796 -9.488 117.463 1.00 91.50 701 VAL A CA 1
ATOM 4932 C C . VAL A 1 701 ? -68.211 -9.675 118.000 1.00 91.50 701 VAL A C 1
ATOM 4934 O O . VAL A 1 701 ? -69.178 -9.414 117.286 1.00 91.50 701 VAL A O 1
ATOM 4937 N N . LEU A 1 702 ? -68.340 -10.098 119.263 1.00 89.38 702 LEU A N 1
ATOM 4938 C CA . LEU A 1 702 ? -69.631 -10.198 119.949 1.00 89.38 702 LEU A CA 1
ATOM 4939 C C . LEU A 1 702 ? -70.130 -8.810 120.376 1.00 89.38 702 LEU A C 1
ATOM 4941 O O . LEU A 1 702 ? -69.433 -8.083 121.084 1.00 89.38 702 LEU A O 1
ATOM 4945 N N . SER A 1 703 ? -71.357 -8.463 119.994 1.00 86.06 703 SER A N 1
ATOM 4946 C CA . SER A 1 703 ? -72.059 -7.256 120.432 1.00 86.06 703 SER A CA 1
ATOM 4947 C C . SER A 1 703 ? -73.515 -7.577 120.761 1.00 86.06 703 SER A C 1
ATOM 4949 O O . SER A 1 703 ? -74.298 -7.975 119.895 1.00 86.06 703 SER A O 1
ATOM 4951 N N . GLY A 1 704 ? -73.885 -7.440 122.037 1.00 84.62 704 GLY A N 1
ATOM 4952 C CA . GLY A 1 704 ? -75.189 -7.884 122.530 1.00 84.62 704 GLY A CA 1
ATOM 4953 C C . GLY A 1 704 ? -75.368 -9.386 122.312 1.00 84.62 704 GLY A C 1
ATOM 4954 O O . GLY A 1 704 ? -74.629 -10.180 122.883 1.00 84.62 704 GLY A O 1
ATOM 4955 N N . ASN A 1 705 ? -76.330 -9.756 121.464 1.00 85.88 705 ASN A N 1
ATOM 4956 C CA . ASN A 1 705 ? -76.632 -11.145 121.113 1.00 85.88 705 ASN A CA 1
ATOM 4957 C C . ASN A 1 705 ? -76.197 -11.504 119.677 1.00 85.88 705 ASN A C 1
ATOM 4959 O O . ASN A 1 705 ? -76.766 -12.402 119.072 1.00 85.88 705 ASN A O 1
ATOM 4963 N N . THR A 1 706 ? -75.282 -10.751 119.057 1.00 88.19 706 THR A N 1
ATOM 4964 C CA . THR A 1 706 ? -74.865 -10.962 117.657 1.00 88.19 706 THR A CA 1
ATOM 4965 C C . THR A 1 706 ? -73.348 -10.903 117.514 1.00 88.19 706 THR A C 1
ATOM 4967 O O . THR A 1 706 ? -72.707 -10.006 118.055 1.00 88.19 706 THR A O 1
ATOM 4970 N N . ILE A 1 707 ? -72.767 -11.845 116.775 1.00 90.88 707 ILE A N 1
ATOM 4971 C CA . ILE A 1 707 ? -71.364 -11.846 116.360 1.00 90.88 707 ILE A CA 1
ATOM 4972 C C . ILE A 1 707 ? -71.286 -11.219 114.968 1.00 90.88 707 ILE A C 1
ATOM 4974 O O . ILE A 1 707 ? -71.910 -11.715 114.031 1.00 90.88 707 ILE A O 1
ATOM 4978 N N . ALA A 1 708 ? -70.525 -10.138 114.820 1.00 92.69 708 ALA A N 1
ATOM 4979 C CA . ALA A 1 708 ? -70.199 -9.562 113.519 1.00 92.69 708 ALA A CA 1
ATOM 4980 C C . ALA A 1 708 ? -68.867 -10.136 113.020 1.00 92.69 708 ALA A C 1
ATOM 4982 O O . ALA A 1 708 ? -67.830 -9.915 113.648 1.00 92.69 708 ALA A O 1
ATOM 4983 N N . TYR A 1 709 ? -68.896 -10.858 111.903 1.00 94.50 709 TYR A N 1
ATOM 4984 C CA . TYR A 1 709 ? -67.728 -11.409 111.224 1.00 94.50 709 TYR A CA 1
ATOM 4985 C C . TYR A 1 709 ? -67.175 -10.444 110.175 1.00 94.50 709 TYR A C 1
ATOM 4987 O O . TYR A 1 709 ? -67.930 -9.798 109.449 1.00 94.50 709 TYR A O 1
ATOM 4995 N N . THR A 1 710 ? -65.848 -10.372 110.079 1.00 94.50 710 THR A N 1
ATOM 4996 C CA . THR A 1 710 ? -65.115 -9.682 109.010 1.00 94.50 710 THR A CA 1
ATOM 4997 C C . THR A 1 710 ? -64.134 -10.650 108.360 1.00 94.50 710 THR A C 1
ATOM 4999 O O . THR A 1 710 ? -63.381 -11.333 109.056 1.00 94.50 710 THR A O 1
ATOM 5002 N N . PHE A 1 711 ? -64.128 -10.669 107.031 1.00 95.38 711 PHE A N 1
ATOM 5003 C CA . PHE A 1 711 ? -63.275 -11.488 106.182 1.00 95.38 711 PHE A CA 1
ATOM 5004 C C . PHE A 1 711 ? -62.366 -10.596 105.339 1.00 95.38 711 PHE A C 1
ATOM 5006 O O . PHE A 1 711 ? -62.841 -9.607 104.790 1.00 95.38 711 PHE A O 1
ATOM 5013 N N . VAL A 1 712 ? -61.092 -10.948 105.184 1.00 95.50 712 VAL A N 1
ATOM 5014 C CA . VAL A 1 712 ? -60.167 -10.287 104.252 1.00 95.50 712 VAL A CA 1
ATOM 5015 C C . VAL A 1 712 ? -59.570 -11.339 103.328 1.00 95.50 712 VAL A C 1
ATOM 5017 O O . VAL A 1 712 ? -58.751 -12.149 103.757 1.00 95.50 712 VAL A O 1
ATOM 5020 N N . ALA A 1 713 ? -59.986 -11.326 102.064 1.00 95.12 713 ALA A N 1
ATOM 5021 C CA . ALA A 1 713 ? -59.442 -12.178 101.013 1.00 95.12 713 ALA A CA 1
ATOM 5022 C C . ALA A 1 713 ? -58.342 -11.427 100.257 1.00 95.12 713 ALA A C 1
ATOM 5024 O O . ALA A 1 713 ? -58.581 -10.312 99.804 1.00 95.12 713 ALA A O 1
ATOM 5025 N N . THR A 1 714 ? -57.157 -12.018 100.101 1.00 94.56 714 THR A N 1
ATOM 5026 C CA . THR A 1 714 ? -56.003 -11.398 99.417 1.00 94.56 714 THR A CA 1
ATOM 5027 C C . THR A 1 714 ? -55.466 -12.321 98.327 1.00 94.56 714 THR A C 1
ATOM 5029 O O . THR A 1 714 ? -55.246 -13.500 98.591 1.00 94.56 714 THR A O 1
ATOM 5032 N N . ASN A 1 715 ? -55.213 -11.804 97.119 1.00 95.06 715 ASN A N 1
ATOM 5033 C CA . ASN A 1 715 ? -54.440 -12.531 96.109 1.00 95.06 715 ASN A CA 1
ATOM 5034 C C . ASN A 1 715 ? -52.952 -12.449 96.473 1.00 95.06 715 ASN A C 1
ATOM 5036 O O . ASN A 1 715 ? -52.316 -11.410 96.306 1.00 95.06 715 ASN A O 1
ATOM 5040 N N . SER A 1 716 ? -52.408 -13.543 96.995 1.00 92.25 716 SER A N 1
ATOM 5041 C CA . SER A 1 716 ? -51.001 -13.681 97.384 1.00 92.25 716 SER A CA 1
ATOM 5042 C C . SER A 1 716 ? -50.126 -14.278 96.273 1.00 92.25 716 SER A C 1
ATOM 5044 O O . SER A 1 716 ? -48.938 -14.515 96.489 1.00 92.25 716 SER A O 1
ATOM 5046 N N . GLY A 1 717 ? -50.703 -14.534 95.095 1.00 91.56 717 GLY A N 1
ATOM 5047 C CA . GLY A 1 717 ? -50.013 -15.044 93.914 1.00 91.56 717 GLY A CA 1
ATOM 5048 C C . GLY A 1 717 ? -49.448 -13.960 92.991 1.00 91.56 717 GLY A C 1
ATOM 5049 O O . GLY A 1 717 ? -49.467 -12.775 93.309 1.00 91.56 717 GLY A O 1
ATOM 5050 N N . THR A 1 718 ? -48.945 -14.378 91.822 1.00 89.06 718 THR A N 1
ATOM 5051 C CA . THR A 1 718 ? -48.339 -13.504 90.789 1.00 89.06 718 THR A CA 1
ATOM 5052 C C . THR A 1 718 ? -49.193 -13.324 89.530 1.00 89.06 718 THR A C 1
ATOM 5054 O O . THR A 1 718 ? -48.793 -12.610 88.611 1.00 89.06 718 THR A O 1
ATOM 5057 N N . VAL A 1 719 ? -50.377 -13.939 89.494 1.00 92.50 719 VAL A N 1
ATOM 5058 C CA . VAL A 1 719 ? -51.361 -13.817 88.405 1.00 92.50 719 VAL A CA 1
ATOM 5059 C C . VAL A 1 719 ? -52.671 -13.252 88.930 1.00 92.50 719 VAL A C 1
ATOM 5061 O O . VAL A 1 719 ? -52.983 -13.402 90.114 1.00 92.50 719 VAL A O 1
ATOM 5064 N N . THR A 1 720 ? -53.444 -12.602 88.067 1.00 92.69 720 THR A N 1
ATOM 5065 C CA . THR A 1 720 ? -54.749 -12.038 88.432 1.00 92.69 720 THR A CA 1
ATOM 5066 C C . THR A 1 720 ? -55.747 -13.154 88.735 1.00 92.69 720 THR A C 1
ATOM 5068 O O . THR A 1 720 ? -55.992 -14.019 87.900 1.00 92.69 720 THR A O 1
ATOM 5071 N N . LEU A 1 721 ? -56.362 -13.140 89.918 1.00 93.62 721 LEU A N 1
ATOM 5072 C CA . LEU A 1 721 ? -57.443 -14.063 90.258 1.00 93.62 721 LEU A CA 1
ATOM 5073 C C . LEU A 1 721 ? -58.792 -13.445 89.897 1.00 93.62 721 LEU A C 1
ATOM 5075 O O . LEU A 1 721 ? -59.051 -12.280 90.197 1.00 93.62 721 LEU A O 1
ATOM 5079 N N . THR A 1 722 ? -59.667 -14.247 89.299 1.00 93.88 722 THR A N 1
ATOM 5080 C CA . THR A 1 722 ? -61.061 -13.902 88.994 1.00 93.88 722 THR A CA 1
ATOM 5081 C C . THR A 1 722 ? -62.017 -14.822 89.746 1.00 93.88 722 THR A C 1
ATOM 5083 O O . THR A 1 722 ? -61.599 -15.831 90.313 1.00 93.88 722 THR A O 1
ATOM 5086 N N . SER A 1 723 ? -63.310 -14.493 89.758 1.00 93.31 723 SER A N 1
ATOM 5087 C CA . SER A 1 723 ? -64.333 -15.251 90.496 1.00 93.31 723 SER A CA 1
ATOM 5088 C C . SER A 1 723 ? -63.957 -15.482 91.964 1.00 93.31 723 SER A C 1
ATOM 5090 O O . SER A 1 723 ? -64.197 -16.555 92.509 1.00 93.31 723 SER A O 1
ATOM 5092 N N . VAL A 1 724 ? -63.315 -14.492 92.593 1.00 95.19 724 VAL A N 1
ATOM 5093 C CA . VAL A 1 724 ? -62.957 -14.574 94.006 1.00 95.19 724 VAL A CA 1
ATOM 5094 C C . VAL A 1 724 ? -64.233 -14.528 94.842 1.00 95.19 724 VAL A C 1
ATOM 5096 O O . VAL A 1 724 ? -65.013 -13.581 94.727 1.00 95.19 724 VAL A O 1
ATOM 5099 N N . SER A 1 725 ? -64.448 -15.536 95.685 1.00 93.75 725 SER A N 1
ATOM 5100 C CA . SER A 1 725 ? -65.630 -15.634 96.546 1.00 93.75 725 SER A CA 1
ATOM 5101 C C . SER A 1 725 ? -65.305 -16.282 97.887 1.00 93.75 725 SER A C 1
ATOM 5103 O O . SER A 1 725 ? -64.447 -17.151 97.975 1.00 93.75 725 SER A O 1
ATOM 5105 N N . ILE A 1 726 ? -66.018 -15.862 98.923 1.00 95.12 726 ILE A N 1
ATOM 5106 C CA . ILE A 1 726 ? -65.966 -16.330 100.302 1.00 95.12 726 ILE A CA 1
ATOM 5107 C C . ILE A 1 726 ? -67.291 -17.027 100.595 1.00 95.12 726 ILE A C 1
ATOM 5109 O O . ILE A 1 726 ? -68.356 -16.435 100.415 1.00 95.12 726 ILE A O 1
ATOM 5113 N N . GLU A 1 727 ? -67.207 -18.268 101.049 1.00 93.19 727 GLU A N 1
ATOM 5114 C CA . GLU A 1 727 ? -68.330 -19.082 101.493 1.00 93.19 727 GLU A CA 1
ATOM 5115 C C . GLU A 1 727 ? -68.168 -19.402 102.980 1.00 93.19 727 GLU A C 1
ATOM 5117 O O . GLU A 1 727 ? -67.083 -19.760 103.446 1.00 93.19 727 GLU A O 1
ATOM 5122 N N . ASP A 1 728 ? -69.255 -19.252 103.726 1.00 93.06 728 ASP A N 1
ATOM 5123 C CA . ASP A 1 728 ? -69.328 -19.531 105.153 1.00 93.06 728 ASP A CA 1
ATOM 5124 C C . ASP A 1 728 ? -70.631 -20.292 105.421 1.00 93.06 728 ASP A C 1
ATOM 5126 O O . ASP A 1 728 ? -71.715 -19.801 105.111 1.00 93.06 728 ASP A O 1
ATOM 5130 N N . ALA A 1 729 ? -70.505 -21.516 105.933 1.00 88.31 729 ALA A N 1
ATOM 5131 C CA . ALA A 1 729 ? -71.604 -22.469 106.066 1.00 88.31 729 ALA A CA 1
ATOM 5132 C C . ALA A 1 729 ? -72.229 -22.491 107.473 1.00 88.31 729 ALA A C 1
ATOM 5134 O O . ALA A 1 729 ? -72.911 -23.455 107.816 1.00 88.31 729 ALA A O 1
ATOM 5135 N N . LEU A 1 730 ? -71.974 -21.481 108.314 1.00 90.06 730 LEU A N 1
ATOM 5136 C CA . LEU A 1 730 ? -72.617 -21.388 109.624 1.00 90.06 730 LEU A CA 1
ATOM 5137 C C . LEU A 1 730 ? -74.134 -21.171 109.472 1.00 90.06 730 LEU A C 1
ATOM 5139 O O . LEU A 1 730 ? -74.583 -20.139 108.971 1.00 90.06 730 LEU A O 1
ATOM 5143 N N . ASP A 1 731 ? -74.927 -22.132 109.949 1.00 85.38 731 ASP A N 1
ATOM 5144 C CA . ASP A 1 731 ? -76.389 -22.044 109.941 1.00 85.38 731 ASP A CA 1
ATOM 5145 C C . ASP A 1 731 ? -76.867 -20.791 110.687 1.00 85.38 731 ASP A C 1
ATOM 5147 O O . ASP A 1 731 ? -76.474 -20.546 111.821 1.00 85.38 731 ASP A O 1
ATOM 5151 N N . GLY A 1 732 ? -77.733 -19.989 110.062 1.00 85.31 732 GLY A N 1
ATOM 5152 C CA . GLY A 1 732 ? -78.239 -18.740 110.647 1.00 85.31 732 GLY A CA 1
ATOM 5153 C C . GLY A 1 732 ? -77.314 -17.524 110.491 1.00 85.31 732 GLY A C 1
ATOM 5154 O O . GLY A 1 732 ? -77.650 -16.445 110.984 1.00 85.31 732 GLY A O 1
ATOM 5155 N N . LEU A 1 733 ? -76.177 -17.662 109.801 1.00 92.38 733 LEU A N 1
ATOM 5156 C CA . LEU A 1 733 ? -75.347 -16.538 109.369 1.00 92.38 733 LEU A CA 1
ATOM 5157 C C . LEU A 1 733 ? -76.047 -15.737 108.255 1.00 92.38 733 LEU A C 1
ATOM 5159 O O . LEU A 1 733 ? -76.701 -16.302 107.380 1.00 92.38 733 LEU A O 1
ATOM 5163 N N . SER A 1 734 ? -75.911 -14.410 108.271 1.00 91.56 734 SER A N 1
ATOM 5164 C CA . SER A 1 734 ? -76.352 -13.568 107.152 1.00 91.56 734 SER A CA 1
ATOM 5165 C C . SER A 1 734 ? -75.497 -13.783 105.898 1.00 91.56 734 SER A C 1
ATOM 5167 O O . SER A 1 734 ? -74.339 -14.182 106.000 1.00 91.56 734 SER A O 1
ATOM 5169 N N . ASP A 1 735 ? -76.004 -13.378 104.732 1.00 89.06 735 ASP A N 1
ATOM 5170 C CA . ASP A 1 735 ? -75.207 -13.350 103.500 1.00 89.06 735 ASP A CA 1
ATOM 5171 C C . ASP A 1 735 ? -73.888 -12.577 103.687 1.00 89.06 735 ASP A C 1
ATOM 5173 O O . ASP A 1 735 ? -73.840 -11.538 104.359 1.00 89.06 735 ASP A O 1
ATOM 5177 N N . VAL A 1 736 ? -72.817 -13.076 103.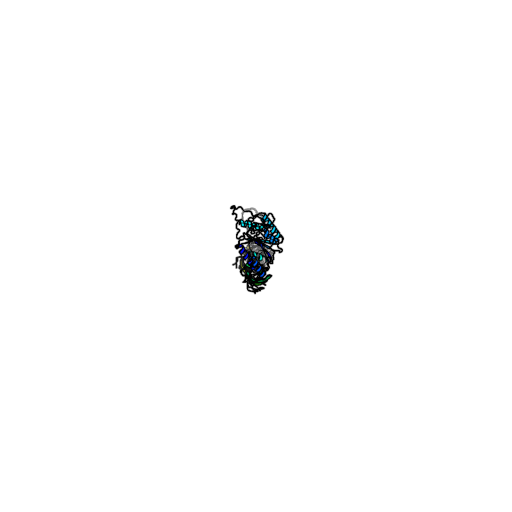063 1.00 91.94 736 VAL A N 1
ATOM 5178 C CA . VAL A 1 736 ? -71.513 -12.406 103.034 1.00 91.94 736 VAL A CA 1
ATOM 5179 C C . VAL A 1 736 ? -71.599 -11.173 102.132 1.00 91.94 736 VAL A C 1
ATOM 5181 O O . VAL A 1 736 ? -71.811 -11.274 100.923 1.00 91.94 736 VAL A O 1
ATOM 5184 N N . SER A 1 737 ? -71.403 -9.994 102.715 1.00 92.00 737 SER A N 1
ATOM 5185 C CA . SER A 1 737 ? -71.450 -8.705 102.024 1.00 92.00 737 SER A CA 1
ATOM 5186 C C . SER A 1 737 ? -70.042 -8.182 101.744 1.00 92.00 737 SER A C 1
ATOM 5188 O O . SER A 1 737 ? -69.279 -7.936 102.677 1.00 92.00 737 SER A O 1
ATOM 5190 N N . TYR A 1 738 ? -69.680 -7.998 100.472 1.00 92.62 738 TYR A N 1
ATOM 5191 C CA . TYR A 1 738 ? -68.359 -7.492 100.074 1.00 92.62 738 TYR A CA 1
ATOM 5192 C C . TYR A 1 738 ? -68.287 -5.965 100.109 1.00 92.62 738 TYR A C 1
ATOM 5194 O O . TYR A 1 738 ? -69.212 -5.262 99.703 1.00 92.62 738 TYR A O 1
ATOM 5202 N N . GLY A 1 739 ? -67.130 -5.454 100.519 1.00 89.44 739 GLY A N 1
ATOM 5203 C CA . GLY A 1 739 ? -66.722 -4.075 100.299 1.00 89.44 739 GLY A CA 1
ATOM 5204 C C . GLY A 1 739 ? -66.345 -3.800 98.839 1.00 89.44 739 GLY A C 1
ATOM 5205 O O . GLY A 1 739 ? -66.613 -4.584 97.928 1.00 89.44 739 GLY A O 1
ATOM 5206 N N . ALA A 1 740 ? -65.704 -2.654 98.606 1.00 90.06 740 ALA A N 1
ATOM 5207 C CA . ALA A 1 740 ? -65.257 -2.272 97.271 1.00 90.06 740 ALA A CA 1
ATOM 5208 C C . ALA A 1 740 ? -64.150 -3.211 96.762 1.00 90.06 740 ALA A C 1
ATOM 5210 O O . ALA A 1 740 ? -63.140 -3.416 97.435 1.00 90.06 740 ALA A O 1
ATOM 5211 N N . TRP A 1 741 ? -64.329 -3.736 95.551 1.00 92.62 741 TRP A N 1
ATOM 5212 C CA . TRP A 1 741 ? -63.322 -4.547 94.874 1.00 92.62 741 TRP A CA 1
ATOM 5213 C C . TRP A 1 741 ? -62.276 -3.663 94.176 1.00 92.62 741 TRP A C 1
ATOM 5215 O O . TRP A 1 741 ? -62.671 -2.800 93.388 1.00 92.62 741 TRP A O 1
ATOM 5225 N N . PRO A 1 742 ? -60.964 -3.883 94.385 1.00 88.81 742 PRO A N 1
ATOM 5226 C CA . PRO A 1 742 ? -59.923 -3.034 93.796 1.00 88.81 742 PRO A CA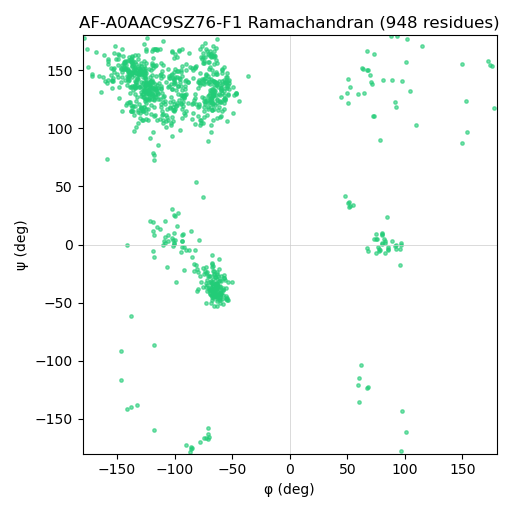 1
ATOM 5227 C C . PRO A 1 742 ? -59.807 -3.107 92.264 1.00 88.81 742 PRO A C 1
ATOM 5229 O O . PRO A 1 742 ? -59.449 -2.109 91.643 1.00 88.81 742 PRO A O 1
ATOM 5232 N N . ALA A 1 743 ? -60.095 -4.264 91.654 1.00 83.62 743 ALA A N 1
ATOM 5233 C CA . ALA A 1 743 ? -59.941 -4.509 90.212 1.00 83.62 743 ALA A CA 1
ATOM 5234 C C . ALA A 1 743 ? -61.250 -4.925 89.509 1.00 83.62 743 ALA A C 1
ATOM 5236 O O . ALA A 1 743 ? -61.227 -5.486 88.417 1.00 83.62 743 ALA A O 1
ATOM 5237 N N . GLY A 1 744 ? -62.400 -4.625 90.120 1.00 86.38 744 GLY A N 1
ATOM 5238 C CA . 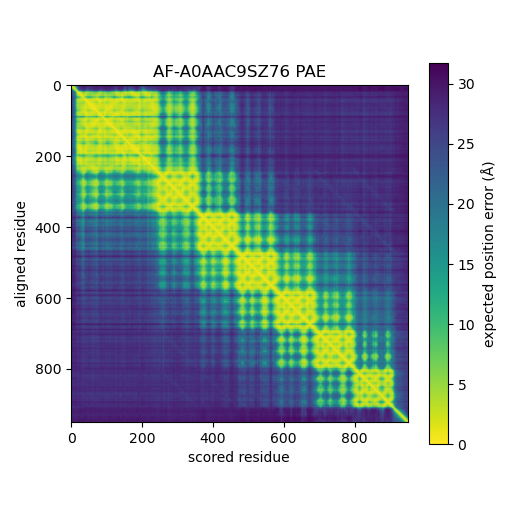GLY A 1 744 ? -63.717 -5.064 89.652 1.00 86.38 744 GLY A CA 1
ATOM 5239 C C . GLY A 1 744 ? -64.252 -6.259 90.442 1.00 86.38 744 GLY A C 1
ATOM 5240 O O . GLY A 1 744 ? -63.502 -6.977 91.099 1.00 86.38 744 GLY A O 1
ATOM 5241 N N . ALA A 1 745 ? -65.575 -6.437 90.432 1.00 89.62 745 ALA A N 1
ATOM 5242 C CA . ALA A 1 745 ? -66.240 -7.443 91.257 1.00 89.62 745 ALA A CA 1
ATOM 5243 C C . ALA A 1 745 ? -65.682 -8.855 91.002 1.00 89.62 745 ALA A C 1
ATOM 5245 O O . ALA A 1 745 ? -65.654 -9.313 89.862 1.00 89.62 745 ALA A O 1
ATOM 5246 N N . GLY A 1 746 ? -65.244 -9.534 92.067 1.00 91.81 746 GLY A N 1
ATOM 5247 C CA . GLY A 1 746 ? -64.661 -10.876 92.000 1.00 91.81 746 GLY A CA 1
ATOM 5248 C C . GLY A 1 746 ? -63.233 -10.937 91.447 1.00 91.81 746 GLY A C 1
ATOM 5249 O O . GLY A 1 746 ? -62.754 -12.039 91.192 1.00 91.81 746 GLY A O 1
ATOM 5250 N N . VAL A 1 747 ? -62.552 -9.805 91.237 1.00 93.31 747 VAL A N 1
ATOM 5251 C CA . VAL A 1 747 ? -61.202 -9.762 90.654 1.00 93.31 747 VAL A CA 1
ATOM 5252 C C . VAL A 1 747 ? -60.202 -9.186 91.651 1.00 93.31 747 VAL A C 1
ATOM 5254 O O . VAL A 1 747 ? -60.405 -8.101 92.198 1.00 93.31 747 VAL A O 1
ATOM 5257 N N . LEU A 1 748 ? -59.097 -9.902 91.853 1.00 93.56 748 LEU A N 1
ATOM 5258 C CA . LEU A 1 748 ? -57.945 -9.442 92.624 1.00 93.56 748 LEU A CA 1
ATOM 5259 C C . LEU A 1 748 ? -56.679 -9.607 91.785 1.00 93.56 748 LEU A C 1
ATOM 5261 O O . LEU A 1 748 ? -56.258 -10.729 91.502 1.00 93.56 748 LEU A O 1
ATOM 5265 N N . ALA A 1 749 ? -56.038 -8.497 91.425 1.00 92.31 749 ALA A N 1
ATOM 5266 C CA . ALA A 1 749 ? -54.669 -8.526 90.915 1.00 92.31 749 ALA A CA 1
ATOM 5267 C C . ALA A 1 749 ? -53.687 -8.938 92.037 1.00 92.31 749 ALA A C 1
ATOM 5269 O O . ALA A 1 749 ? -54.045 -8.848 93.218 1.00 92.31 749 ALA A O 1
ATOM 5270 N N . PRO A 1 750 ? -52.459 -9.375 91.708 1.00 91.94 750 PRO A N 1
ATOM 5271 C CA . PRO A 1 750 ? -51.437 -9.706 92.702 1.00 91.94 750 PRO A CA 1
ATOM 5272 C C . PRO A 1 750 ? -51.288 -8.639 93.797 1.00 91.94 750 PRO A C 1
ATOM 5274 O O . PRO A 1 750 ? -51.158 -7.448 93.512 1.00 91.94 750 PRO A O 1
ATOM 5277 N N . GLY A 1 751 ? -51.326 -9.063 95.061 1.00 89.81 751 GLY A N 1
ATOM 5278 C CA . GLY A 1 751 ? -51.206 -8.199 96.239 1.00 89.81 751 GLY A CA 1
ATOM 5279 C C . GLY A 1 751 ? -52.470 -7.422 96.632 1.00 89.81 751 GLY A C 1
ATOM 5280 O O . GLY A 1 751 ? -52.466 -6.761 97.670 1.00 89.81 751 GLY A O 1
ATOM 5281 N N . GLN A 1 752 ? -53.553 -7.483 95.851 1.00 94.69 752 GLN A N 1
ATOM 5282 C CA . GLN A 1 752 ? -54.818 -6.829 96.198 1.00 94.69 752 GLN A CA 1
ATOM 5283 C C . GLN A 1 752 ? -55.654 -7.668 97.167 1.00 94.69 752 GLN A C 1
ATOM 5285 O O . GLN A 1 752 ? -55.600 -8.901 97.152 1.00 94.69 752 GLN A O 1
ATOM 5290 N N . SER A 1 753 ? -56.486 -6.992 97.963 1.00 93.50 753 SER A N 1
ATOM 5291 C CA . SER A 1 753 ? -57.421 -7.623 98.892 1.00 93.50 753 SER A CA 1
ATOM 5292 C C . SER A 1 753 ? -58.825 -7.021 98.834 1.00 93.50 753 SER A C 1
ATOM 5294 O O . SER A 1 753 ? -59.013 -5.870 98.440 1.00 93.50 753 SER A O 1
ATOM 5296 N N . VAL A 1 754 ? -59.819 -7.812 99.235 1.00 95.31 754 VAL A N 1
ATOM 5297 C CA . VAL A 1 754 ? -61.202 -7.379 99.455 1.00 95.31 754 VAL A CA 1
ATOM 5298 C C . VAL A 1 754 ? -61.626 -7.741 100.874 1.00 95.31 754 VAL A C 1
ATOM 5300 O O . VAL A 1 754 ? -61.310 -8.822 101.374 1.00 95.31 754 VAL A O 1
ATOM 5303 N N . THR A 1 755 ? -62.360 -6.837 101.516 1.00 93.94 755 THR A N 1
ATOM 5304 C CA . THR A 1 755 ? -62.964 -7.074 102.831 1.00 93.94 755 THR A CA 1
ATOM 5305 C C . THR A 1 755 ? -64.442 -7.408 102.667 1.00 93.94 755 THR A C 1
ATOM 5307 O O . THR A 1 755 ? -65.121 -6.737 101.896 1.00 93.94 755 THR A O 1
ATOM 5310 N N . ALA A 1 756 ? -64.959 -8.389 103.403 1.00 94.06 756 ALA A N 1
ATOM 5311 C CA . ALA A 1 756 ? -66.380 -8.726 103.454 1.00 94.06 756 ALA A CA 1
ATOM 5312 C C . ALA A 1 756 ? -66.872 -8.890 104.902 1.00 94.06 756 ALA A C 1
ATOM 5314 O O . ALA A 1 756 ? -66.064 -9.107 105.802 1.00 94.06 756 ALA A O 1
ATOM 5315 N N . THR A 1 757 ? -68.180 -8.791 105.146 1.00 93.56 757 THR A N 1
ATOM 5316 C CA . THR A 1 757 ? -68.780 -8.948 106.482 1.00 93.56 757 THR A CA 1
ATOM 5317 C C . THR A 1 757 ? -70.024 -9.832 106.469 1.00 93.56 757 THR A C 1
ATOM 5319 O O . THR A 1 757 ? -70.728 -9.912 105.466 1.00 93.56 757 THR A O 1
ATOM 5322 N N . ALA A 1 758 ? -70.300 -10.492 107.594 1.00 93.50 758 ALA A N 1
ATOM 5323 C CA . ALA A 1 758 ? -71.538 -11.233 107.856 1.00 93.50 758 ALA A CA 1
ATOM 5324 C C . ALA A 1 758 ? -71.876 -11.169 109.357 1.00 93.50 758 ALA A C 1
ATOM 5326 O O . ALA A 1 758 ? -71.016 -10.828 110.167 1.00 93.50 758 ALA A O 1
ATOM 5327 N N . SER A 1 759 ? -73.107 -11.476 109.762 1.00 91.50 759 SER A N 1
ATOM 5328 C CA . SER A 1 759 ? -73.541 -11.425 111.165 1.00 91.50 759 SER A CA 1
ATOM 5329 C C . SER A 1 759 ? -74.316 -12.672 111.580 1.00 91.50 759 SER A C 1
ATOM 5331 O O . SER A 1 759 ? -75.148 -13.147 110.812 1.00 91.50 759 SER A O 1
ATOM 5333 N N . TYR A 1 760 ? -74.072 -13.163 112.796 1.00 92.88 760 TYR A N 1
ATOM 5334 C CA . TYR A 1 760 ? -74.727 -14.336 113.387 1.00 92.88 760 TYR A CA 1
ATOM 5335 C C . TYR A 1 760 ? -75.361 -13.980 114.735 1.00 92.88 760 TYR A C 1
ATOM 5337 O O . TYR A 1 760 ? -74.671 -13.461 115.611 1.00 92.88 760 TYR A O 1
ATOM 5345 N N . THR A 1 761 ? -76.656 -14.234 114.926 1.00 89.81 761 THR A N 1
ATOM 5346 C CA . THR A 1 761 ? -77.350 -13.990 116.204 1.00 89.81 761 THR A CA 1
ATOM 5347 C C . THR A 1 761 ? -77.332 -15.249 117.068 1.00 89.81 761 THR A C 1
ATOM 5349 O O . THR A 1 761 ? -77.771 -16.299 116.615 1.00 89.81 761 THR A O 1
ATOM 5352 N N . LEU A 1 762 ? -76.878 -15.134 118.321 1.00 88.12 762 LEU A N 1
ATOM 5353 C CA . LEU A 1 762 ? -76.805 -16.259 119.255 1.00 88.12 762 LEU A CA 1
ATOM 5354 C C . LEU A 1 762 ? -78.198 -16.819 119.571 1.00 88.12 762 LEU A C 1
ATOM 5356 O O . LEU A 1 762 ? -79.152 -16.076 119.825 1.00 88.12 762 LEU A O 1
ATOM 5360 N N . THR A 1 763 ? -78.288 -18.137 119.628 1.00 85.81 763 THR A N 1
ATOM 5361 C CA . THR A 1 763 ? -79.470 -18.897 120.028 1.00 85.81 763 THR A CA 1
ATOM 5362 C C . THR A 1 763 ? -79.324 -19.421 121.459 1.00 85.81 763 THR A C 1
ATOM 5364 O O . THR A 1 763 ? -78.233 -19.446 122.027 1.00 85.81 763 THR A O 1
ATOM 5367 N N . GLN A 1 764 ? -80.425 -19.890 122.056 1.00 81.81 764 GLN A N 1
ATOM 5368 C CA . GLN A 1 764 ? -80.355 -20.547 123.367 1.00 81.81 764 GLN A CA 1
ATOM 5369 C C . GLN A 1 764 ? -79.483 -21.815 123.324 1.00 81.81 764 GLN A C 1
ATOM 5371 O O . GLN A 1 764 ? -78.811 -22.116 124.301 1.00 81.81 764 GLN A O 1
ATOM 5376 N N . ALA A 1 765 ? -79.436 -22.513 122.184 1.00 80.81 765 ALA A N 1
ATOM 5377 C CA . ALA A 1 765 ? -78.565 -23.670 122.003 1.00 80.81 765 ALA A CA 1
ATOM 5378 C C . ALA A 1 765 ? -77.076 -23.285 122.025 1.00 80.81 765 ALA A C 1
ATOM 5380 O O . ALA A 1 765 ? -76.281 -24.033 122.581 1.00 80.81 765 ALA A O 1
ATOM 5381 N N . ASP A 1 766 ? -76.704 -22.114 121.493 1.00 83.88 766 ASP A N 1
ATOM 5382 C CA . ASP A 1 766 ? -75.324 -21.613 121.583 1.00 83.88 766 ASP A CA 1
ATOM 5383 C C . ASP A 1 766 ? -74.937 -21.318 123.038 1.00 83.88 766 ASP A C 1
ATOM 5385 O O . ASP A 1 766 ? -73.844 -21.674 123.477 1.00 83.88 766 ASP A O 1
ATOM 5389 N N . LEU A 1 767 ? -75.848 -20.704 123.806 1.00 82.81 767 LEU A N 1
ATOM 5390 C CA . LEU A 1 767 ? -75.643 -20.425 125.233 1.00 82.81 767 LEU A CA 1
ATOM 5391 C C . LEU A 1 767 ? -75.540 -21.712 126.063 1.00 82.81 767 LEU A C 1
ATOM 5393 O O . LEU A 1 767 ? -74.656 -21.806 126.909 1.00 82.81 767 LEU A O 1
ATOM 5397 N N . ASP A 1 768 ? -76.389 -22.706 125.792 1.00 77.62 768 ASP A N 1
ATOM 5398 C CA . ASP A 1 768 ? -76.339 -24.014 126.454 1.00 77.62 768 ASP A CA 1
ATOM 5399 C C . ASP A 1 768 ? -75.089 -24.828 126.024 1.00 77.62 768 ASP A C 1
ATOM 5401 O O . ASP A 1 768 ? -74.594 -25.645 126.801 1.00 77.62 768 ASP A O 1
ATOM 5405 N N . ALA A 1 769 ? -74.549 -24.604 124.813 1.00 81.12 769 ALA A N 1
ATOM 5406 C CA . ALA A 1 769 ? -73.331 -25.251 124.302 1.00 81.12 769 ALA A CA 1
ATOM 5407 C C . ALA A 1 769 ? -72.021 -24.581 124.763 1.00 81.12 769 ALA A C 1
ATOM 5409 O O . ALA A 1 769 ? -70.967 -25.219 124.756 1.00 81.12 769 ALA A O 1
ATOM 5410 N N . GLY A 1 770 ? -72.061 -23.300 125.143 1.00 83.06 770 GLY A N 1
ATOM 5411 C CA . GLY A 1 770 ? -70.915 -22.565 125.689 1.00 83.06 770 GLY A CA 1
ATOM 5412 C C . GLY A 1 770 ? -69.834 -22.154 124.676 1.00 83.06 770 GLY A C 1
ATOM 5413 O O . GLY A 1 770 ? -68.811 -21.604 125.086 1.00 83.06 770 GLY A O 1
ATOM 5414 N N . LEU A 1 771 ? -70.014 -22.390 123.370 1.00 87.75 771 LEU A N 1
ATOM 5415 C CA . LEU A 1 771 ? -69.040 -22.060 122.316 1.00 87.75 771 LEU A CA 1
ATOM 5416 C C . LEU A 1 771 ? -69.727 -21.860 120.957 1.00 87.75 771 LEU A C 1
ATOM 5418 O O . LEU A 1 771 ? -70.502 -22.709 120.530 1.00 87.75 771 LEU A O 1
ATOM 5422 N N . VAL A 1 772 ? -69.350 -20.803 120.233 1.00 90.44 772 VAL A N 1
ATOM 5423 C CA . VAL A 1 772 ? -69.630 -20.648 118.796 1.00 90.44 772 VAL A CA 1
ATOM 5424 C C . VAL A 1 772 ? -68.333 -20.823 118.010 1.00 90.44 772 VAL A C 1
ATOM 5426 O O . VAL A 1 772 ? -67.374 -20.092 118.245 1.00 90.44 772 VAL A O 1
ATOM 5429 N N . SER A 1 773 ? -68.299 -21.760 117.060 1.00 91.00 773 SER A N 1
ATOM 5430 C CA . SER A 1 773 ? -67.170 -21.994 116.144 1.00 91.00 773 SER A CA 1
ATOM 5431 C C . SER A 1 773 ? -67.630 -21.790 114.699 1.00 91.00 773 SER A C 1
ATOM 5433 O O . SER A 1 773 ? -68.676 -22.308 114.311 1.00 91.00 773 SER A O 1
ATOM 5435 N N . ASN A 1 774 ? -66.889 -21.003 113.912 1.00 92.56 774 ASN A N 1
ATOM 5436 C CA . ASN A 1 774 ? -67.278 -20.606 112.561 1.00 92.56 774 ASN A CA 1
ATOM 5437 C C . ASN A 1 774 ? -66.099 -20.617 111.565 1.00 92.56 774 ASN A C 1
ATOM 5439 O O . ASN A 1 774 ? -65.161 -19.832 111.703 1.00 92.56 774 ASN A O 1
ATOM 5443 N N . THR A 1 775 ? -66.210 -21.373 110.470 1.00 93.25 775 THR A N 1
ATOM 5444 C CA . THR A 1 775 ? -65.185 -21.515 109.417 1.00 93.25 775 THR A CA 1
ATOM 5445 C C . THR A 1 775 ? -65.664 -20.943 108.085 1.00 93.25 775 THR A C 1
ATOM 5447 O O . THR A 1 775 ? -66.735 -21.305 107.618 1.00 93.25 775 THR A O 1
ATOM 5450 N N . ALA A 1 776 ? -64.860 -20.087 107.445 1.00 94.31 776 ALA A N 1
ATOM 5451 C CA . ALA A 1 776 ? -65.109 -19.620 106.076 1.00 94.31 776 ALA A CA 1
ATOM 5452 C C . ALA A 1 776 ? -63.994 -20.063 105.125 1.00 94.31 776 ALA A C 1
ATOM 5454 O O . ALA A 1 776 ? -62.859 -20.262 105.552 1.00 94.31 776 ALA A O 1
ATOM 5455 N N . THR A 1 777 ? -64.322 -20.190 103.842 1.00 95.00 777 THR A N 1
ATOM 5456 C CA . THR A 1 777 ? -63.400 -20.562 102.763 1.00 95.00 777 THR A CA 1
ATOM 5457 C C . THR A 1 777 ? -63.447 -19.502 101.671 1.00 95.00 777 THR A C 1
ATOM 5459 O O . THR A 1 777 ? -64.528 -19.145 101.221 1.00 95.00 777 THR A O 1
ATOM 5462 N N . VAL A 1 778 ? -62.294 -19.008 101.222 1.00 96.31 778 VAL A N 1
ATOM 5463 C CA . VAL A 1 778 ? -62.167 -18.202 100.004 1.00 96.31 778 VAL A CA 1
ATOM 5464 C C . VAL A 1 778 ? -61.720 -19.087 98.849 1.00 96.31 778 VAL A C 1
ATOM 5466 O O . VAL A 1 778 ? -60.892 -19.976 99.033 1.00 96.31 778 VAL A O 1
ATOM 5469 N N . THR A 1 779 ? -62.220 -18.821 97.648 1.00 95.38 779 THR A N 1
ATOM 5470 C CA . THR A 1 779 ? -61.726 -19.401 96.396 1.00 95.38 779 THR A CA 1
ATOM 5471 C C . THR A 1 779 ? -61.389 -18.298 95.395 1.00 95.38 779 THR A C 1
ATOM 5473 O O . THR A 1 779 ? -61.874 -17.178 95.535 1.00 95.38 779 THR A O 1
ATOM 5476 N N . GLY A 1 780 ? -60.540 -18.589 94.408 1.00 94.75 780 GLY A N 1
ATOM 5477 C CA . GLY A 1 780 ? -60.211 -17.695 93.298 1.00 94.75 780 GLY A CA 1
ATOM 5478 C C . GLY A 1 780 ? -59.679 -18.470 92.093 1.00 94.75 780 GLY A C 1
ATOM 5479 O O . GLY A 1 780 ? -58.940 -19.440 92.241 1.00 94.75 780 GLY A O 1
ATOM 5480 N N . THR A 1 781 ? -60.058 -18.061 90.886 1.00 94.25 781 THR A N 1
ATOM 5481 C CA . THR A 1 781 ? -59.710 -18.742 89.630 1.00 94.25 781 THR A CA 1
ATOM 5482 C C . THR A 1 781 ? -58.570 -18.003 88.928 1.00 94.25 781 THR A C 1
ATOM 5484 O O . THR A 1 781 ? -58.769 -16.848 88.536 1.00 94.25 781 THR A O 1
ATOM 5487 N N . PRO A 1 782 ? -57.383 -18.614 88.763 1.00 92.56 782 PRO A N 1
ATOM 5488 C CA . PRO A 1 782 ? -56.314 -18.016 87.972 1.00 92.56 782 PRO A CA 1
ATOM 5489 C C . PRO A 1 782 ? -56.579 -18.131 86.461 1.00 92.56 782 PRO A C 1
ATOM 5491 O O . PRO A 1 782 ? -57.413 -18.940 86.055 1.00 92.56 782 PRO A O 1
ATOM 5494 N N . PRO A 1 783 ? -55.862 -17.374 85.608 1.00 89.88 783 PRO A N 1
ATOM 5495 C CA . PRO A 1 783 ? -56.039 -17.425 84.152 1.00 89.88 783 PRO A CA 1
ATOM 5496 C C . PRO A 1 783 ? -55.659 -18.794 83.570 1.00 89.88 783 PRO A C 1
ATOM 5498 O O . PRO A 1 783 ? -56.283 -19.288 82.632 1.00 89.88 783 PRO A O 1
ATOM 5501 N N . HIS A 1 784 ? -54.660 -19.435 84.185 1.00 83.62 784 HIS A N 1
ATOM 5502 C CA . HIS A 1 784 ? -54.193 -20.777 83.868 1.00 83.62 784 HIS A CA 1
ATOM 5503 C C . HIS A 1 784 ? -54.018 -21.592 85.156 1.00 83.62 784 HIS A C 1
ATOM 5505 O O . HIS A 1 784 ? -53.509 -21.088 86.158 1.00 83.62 784 HIS A O 1
ATOM 5511 N N . GLY A 1 785 ? -54.396 -22.872 85.116 1.00 83.44 785 GLY A N 1
ATOM 5512 C CA . GLY A 1 785 ? -54.289 -23.791 86.253 1.00 83.44 785 GLY A CA 1
ATOM 5513 C C . GLY A 1 785 ? -55.583 -23.945 87.067 1.00 83.44 785 GLY A C 1
ATOM 5514 O O . GLY A 1 785 ? -56.630 -23.424 86.683 1.00 83.44 785 GLY A O 1
ATOM 5515 N N . PRO A 1 786 ? -55.547 -24.729 88.159 1.00 88.00 786 PRO A N 1
ATOM 5516 C CA . PRO A 1 786 ? -56.725 -24.997 88.979 1.00 88.00 786 PRO A CA 1
ATOM 5517 C C . PRO A 1 786 ? -57.118 -23.789 89.842 1.00 88.00 786 PRO A C 1
ATOM 5519 O O . PRO A 1 786 ? -56.288 -22.943 90.170 1.00 88.00 786 PRO A O 1
ATOM 5522 N N . VAL A 1 787 ? -58.386 -23.756 90.265 1.00 92.94 787 VAL A N 1
ATOM 5523 C CA . VAL A 1 787 ? -58.893 -22.817 91.280 1.00 92.94 787 VAL A CA 1
ATOM 5524 C C . VAL A 1 787 ? -58.076 -22.958 92.567 1.00 92.94 787 VAL A C 1
ATOM 5526 O O . VAL A 1 787 ? -57.815 -24.072 93.023 1.00 92.94 787 VAL A O 1
ATOM 5529 N N . VAL A 1 788 ? -57.686 -21.830 93.157 1.00 95.00 788 VAL A N 1
ATOM 5530 C CA . VAL A 1 788 ? -57.001 -21.766 94.453 1.00 95.00 788 VAL A CA 1
ATOM 5531 C C . VAL A 1 788 ? -58.000 -21.468 95.564 1.00 95.00 788 VAL A C 1
ATOM 5533 O O . VAL A 1 788 ? -58.999 -20.788 95.337 1.00 95.00 788 VAL A O 1
ATOM 5536 N N . SER A 1 789 ? -57.741 -21.971 96.770 1.00 94.69 789 SER A N 1
ATOM 5537 C CA . SER A 1 789 ? -58.621 -21.781 97.924 1.00 94.69 789 SER A CA 1
ATOM 5538 C C . SER A 1 789 ? -57.844 -21.682 99.228 1.00 94.69 789 SER A C 1
ATOM 5540 O O . SER A 1 789 ? -56.812 -22.337 99.365 1.00 94.69 789 SER A O 1
ATOM 5542 N N . ASP A 1 790 ? -58.392 -20.964 100.201 1.00 96.50 790 ASP A N 1
ATOM 5543 C CA . ASP A 1 790 ? -57.888 -20.910 101.576 1.00 96.50 790 ASP A CA 1
ATOM 5544 C C . ASP A 1 790 ? -59.053 -20.836 102.573 1.00 96.50 790 ASP A C 1
ATOM 5546 O O . ASP A 1 790 ? -60.156 -20.446 102.197 1.00 96.50 790 ASP A O 1
ATOM 5550 N N . LYS A 1 791 ? -58.849 -21.227 103.832 1.00 94.62 791 LYS A N 1
ATOM 5551 C CA . LYS A 1 791 ? -59.906 -21.237 104.856 1.00 94.62 791 LYS A CA 1
ATOM 5552 C C . LYS A 1 791 ? -59.407 -20.717 106.194 1.00 94.62 791 LYS A C 1
ATOM 5554 O O . LYS A 1 791 ? -58.273 -20.983 106.573 1.00 94.62 791 LYS A O 1
ATOM 5559 N N . ASP A 1 792 ? -60.296 -20.075 106.945 1.00 95.00 792 ASP A N 1
ATOM 5560 C CA . ASP A 1 792 ? -59.987 -19.573 108.284 1.00 95.00 792 ASP A CA 1
ATOM 5561 C C . ASP A 1 792 ? -61.165 -19.758 109.258 1.00 95.00 792 ASP A C 1
ATOM 5563 O O . ASP A 1 792 ? -62.334 -19.700 108.861 1.00 95.00 792 ASP A O 1
ATOM 5567 N N . THR A 1 793 ? -60.856 -20.032 110.530 1.00 92.38 793 THR A N 1
ATOM 5568 C CA . THR A 1 793 ? -61.818 -20.414 111.584 1.00 92.38 793 THR A CA 1
ATOM 5569 C C . THR A 1 793 ? -61.769 -19.441 112.756 1.00 92.38 793 THR A C 1
ATOM 5571 O O . THR A 1 793 ? -60.700 -19.120 113.263 1.00 92.38 793 THR A O 1
ATOM 5574 N N . PHE A 1 794 ? -62.938 -19.017 113.232 1.00 92.44 794 PHE A N 1
ATOM 5575 C CA . PHE A 1 794 ? -63.096 -18.171 114.410 1.00 92.44 794 PHE A CA 1
ATOM 5576 C C . PHE A 1 794 ? -63.901 -18.888 115.499 1.00 92.44 794 PHE A C 1
ATOM 5578 O O . PHE A 1 794 ? -64.964 -19.432 115.212 1.00 92.44 794 PHE A O 1
ATOM 5585 N N . GLU A 1 795 ? -63.444 -18.820 116.751 1.00 91.25 795 GLU A N 1
ATOM 5586 C CA . GLU A 1 795 ? -64.095 -19.440 117.913 1.00 91.25 795 GLU A CA 1
ATOM 5587 C C . GLU A 1 795 ? -64.375 -18.412 119.021 1.00 91.25 795 GLU A C 1
ATOM 5589 O O . GLU A 1 795 ? -63.520 -17.584 119.341 1.00 91.25 795 GLU A O 1
ATOM 5594 N N . LEU A 1 796 ? -65.565 -18.477 119.627 1.00 89.25 796 LEU A N 1
ATOM 5595 C CA . LEU A 1 796 ? -66.010 -17.594 120.706 1.00 89.25 796 LEU A CA 1
ATOM 5596 C C . LEU A 1 796 ? -66.685 -18.381 121.846 1.00 89.25 796 LEU A C 1
ATOM 5598 O O . LEU A 1 796 ? -67.799 -18.871 121.655 1.00 89.25 796 LEU A O 1
ATOM 5602 N N . PRO A 1 797 ? -66.073 -18.475 123.039 1.00 85.56 797 PRO A N 1
ATOM 5603 C CA . PRO A 1 797 ? -66.709 -19.081 124.211 1.00 85.56 797 PRO A CA 1
ATOM 5604 C C . PRO A 1 797 ? -67.816 -18.189 124.819 1.00 85.56 797 PRO A C 1
ATOM 5606 O O . PRO A 1 797 ? -67.698 -16.962 124.819 1.00 85.56 797 PRO A O 1
ATOM 5609 N N . LEU A 1 798 ? -68.866 -18.804 125.378 1.00 83.94 798 LEU A N 1
ATOM 5610 C CA . LEU A 1 798 ? -70.029 -18.175 126.035 1.00 83.94 798 LEU A CA 1
ATOM 5611 C C . LEU A 1 798 ? -70.125 -18.598 127.519 1.00 83.94 798 LEU A C 1
ATOM 5613 O O . LEU A 1 798 ? -69.616 -19.649 127.895 1.00 83.94 798 LEU A O 1
ATOM 5617 N N . VAL A 1 799 ? -70.746 -17.771 128.375 1.00 77.31 799 VAL A N 1
ATOM 5618 C CA . VAL A 1 799 ? -70.795 -17.973 129.845 1.00 77.31 799 VAL A CA 1
ATOM 5619 C C . VAL A 1 799 ? -72.203 -18.370 130.315 1.00 77.31 799 VAL A C 1
ATOM 5621 O O . VAL A 1 799 ? -73.170 -17.653 130.041 1.00 77.31 799 VAL A O 1
ATOM 5624 N N . ASP A 1 800 ? -72.309 -19.464 131.074 1.00 77.12 800 ASP A N 1
ATOM 5625 C CA . ASP A 1 800 ? -73.539 -19.975 131.696 1.00 77.12 800 ASP A CA 1
ATOM 5626 C C . ASP A 1 800 ? -73.782 -19.417 133.121 1.00 77.12 800 ASP A C 1
ATOM 5628 O O . ASP A 1 800 ? -72.872 -18.965 133.816 1.00 77.12 800 ASP A O 1
ATOM 5632 N N . GLY A 1 801 ? -75.045 -19.396 133.565 1.00 80.25 801 GLY A N 1
ATOM 5633 C CA . GLY A 1 801 ? -75.499 -18.777 134.820 1.00 80.25 801 GLY A CA 1
ATOM 5634 C C . GLY A 1 801 ? -76.843 -19.328 135.338 1.00 80.25 801 GLY A C 1
ATOM 5635 O O . GLY A 1 801 ? -77.866 -18.641 135.246 1.00 80.25 801 GLY A O 1
ATOM 5636 N N . PRO A 1 802 ? -76.877 -20.557 135.888 1.00 84.38 802 PRO A N 1
ATOM 5637 C CA . PRO A 1 802 ? -78.103 -21.206 136.373 1.00 84.38 802 PRO A CA 1
ATOM 5638 C C . PRO A 1 802 ? -78.582 -20.719 137.758 1.00 84.38 802 PRO A C 1
ATOM 5640 O O . PRO A 1 802 ? -77.769 -20.523 138.659 1.00 84.38 802 PRO A O 1
ATOM 5643 N N . ALA A 1 803 ? -79.904 -20.579 137.969 1.00 85.12 803 ALA A N 1
ATOM 5644 C CA . ALA A 1 803 ? -80.503 -20.202 139.264 1.00 85.12 803 ALA A CA 1
ATOM 5645 C C . ALA A 1 803 ? -81.969 -20.680 139.415 1.00 85.12 803 ALA A C 1
ATOM 5647 O O . ALA A 1 803 ? -82.714 -20.695 138.440 1.00 85.12 803 ALA A O 1
ATOM 5648 N N . ILE A 1 804 ? -82.402 -21.054 140.629 1.00 88.50 804 ILE A N 1
ATOM 5649 C CA . ILE A 1 804 ? -83.764 -21.539 140.931 1.00 88.50 804 ILE A CA 1
ATOM 5650 C C . ILE A 1 804 ? -84.298 -20.908 142.220 1.00 88.50 804 ILE A C 1
ATOM 5652 O O . ILE A 1 804 ? -83.515 -20.601 143.114 1.00 88.50 804 ILE A O 1
ATOM 5656 N N . SER A 1 805 ? -85.618 -20.730 142.327 1.00 85.38 805 SER A N 1
ATOM 5657 C CA . SER A 1 805 ? -86.285 -20.223 143.532 1.00 85.38 805 SER A CA 1
ATOM 5658 C C . SER A 1 805 ? -87.518 -21.047 143.928 1.00 85.38 805 SER A C 1
ATOM 5660 O O . SER A 1 805 ? -88.202 -21.554 143.041 1.00 85.38 805 SER A O 1
ATOM 5662 N N . LEU A 1 806 ? -87.819 -21.158 145.229 1.00 87.81 806 LEU A N 1
ATOM 5663 C CA . LEU A 1 806 ? -89.001 -21.799 145.821 1.00 87.81 806 LEU A CA 1
ATOM 5664 C C . LEU A 1 806 ? -89.745 -20.835 146.760 1.00 87.81 806 LEU A C 1
ATOM 5666 O O . LEU A 1 806 ? -89.149 -20.251 147.652 1.00 87.81 806 LEU A O 1
ATOM 5670 N N . VAL A 1 807 ? -91.071 -20.754 146.624 1.00 86.19 807 VAL A N 1
ATOM 5671 C CA . VAL A 1 807 ? -91.968 -20.010 147.527 1.00 86.19 807 VAL A CA 1
ATOM 5672 C C . VAL A 1 807 ? -93.033 -20.944 148.101 1.00 86.19 807 VAL A C 1
ATOM 5674 O O . VAL A 1 807 ? -93.670 -21.685 147.354 1.00 86.19 807 VAL A O 1
ATOM 5677 N N . LYS A 1 808 ? -93.273 -20.897 149.413 1.00 82.38 808 LYS A N 1
ATOM 5678 C CA . LYS A 1 808 ? -94.156 -21.791 150.173 1.00 82.38 808 LYS A CA 1
ATOM 5679 C C . LYS A 1 808 ? -95.202 -21.013 150.984 1.00 82.38 808 LYS A C 1
ATOM 5681 O O . LYS A 1 808 ? -94.900 -20.057 151.684 1.00 82.38 808 LYS A O 1
ATOM 5686 N N . THR A 1 809 ? -96.458 -21.465 150.968 1.00 83.12 809 THR A N 1
ATOM 5687 C CA . THR A 1 809 ? -97.576 -20.869 151.737 1.00 83.12 809 THR A CA 1
ATOM 5688 C C . THR A 1 809 ? -98.464 -21.944 152.368 1.00 83.12 809 THR A C 1
ATOM 5690 O O . THR A 1 809 ? -98.419 -23.088 151.929 1.00 83.12 809 THR A O 1
ATOM 5693 N N . GLY A 1 810 ? -99.254 -21.616 153.403 1.00 81.38 810 GLY A N 1
ATOM 5694 C CA . GLY A 1 810 ? -100.179 -22.545 154.074 1.00 81.38 810 GLY A CA 1
ATOM 5695 C C . GLY A 1 810 ? -101.515 -21.898 154.467 1.00 81.38 810 GLY A C 1
ATOM 5696 O O . GLY A 1 810 ? -101.551 -20.702 154.749 1.00 81.38 810 GLY A O 1
ATOM 5697 N N . VAL A 1 811 ? -102.614 -22.667 154.488 1.00 82.06 811 VAL A N 1
ATOM 5698 C CA . VAL A 1 811 ? -103.970 -22.204 154.864 1.00 82.06 811 VAL A CA 1
ATOM 5699 C C . VAL A 1 811 ? -104.685 -23.246 155.733 1.00 82.06 811 VAL A C 1
ATOM 5701 O O . VAL A 1 811 ? -104.742 -24.417 155.362 1.00 82.06 811 VAL A O 1
ATOM 5704 N N . VAL A 1 812 ? -105.250 -22.829 156.875 1.00 79.06 812 VAL A N 1
ATOM 5705 C CA . VAL A 1 812 ? -105.959 -23.704 157.835 1.00 79.06 812 VAL A CA 1
ATOM 5706 C C . VAL A 1 812 ? -107.464 -23.781 157.525 1.00 79.06 812 VAL A C 1
ATOM 5708 O O . VAL A 1 812 ? -108.138 -22.755 157.453 1.00 79.06 812 VAL A O 1
ATOM 5711 N N . HIS A 1 813 ? -108.011 -24.994 157.427 1.00 77.50 813 HIS A N 1
ATOM 5712 C CA . HIS A 1 813 ? -109.431 -25.307 157.259 1.00 77.50 813 HIS A CA 1
ATOM 5713 C C . HIS A 1 813 ? -109.873 -26.392 158.250 1.00 77.50 813 HIS A C 1
ATOM 5715 O O . HIS A 1 813 ? -109.582 -27.574 158.072 1.00 77.50 813 HIS A O 1
ATOM 5721 N N . GLY A 1 814 ? -110.603 -25.994 159.297 1.00 71.25 814 GLY A N 1
ATOM 5722 C CA . GLY A 1 814 ? -111.001 -26.911 160.369 1.00 71.25 814 GLY A CA 1
ATOM 5723 C C . GLY A 1 814 ? -109.773 -27.527 161.040 1.00 71.25 814 GLY A C 1
ATOM 5724 O O . GLY A 1 814 ? -108.911 -26.799 161.525 1.00 71.25 814 GLY A O 1
ATOM 5725 N N . ASP A 1 815 ? -109.681 -28.855 161.001 1.00 75.12 815 ASP A N 1
ATOM 5726 C CA . ASP A 1 815 ? -108.551 -29.626 161.528 1.00 75.12 815 ASP A CA 1
ATOM 5727 C C . ASP A 1 815 ? -107.530 -30.008 160.429 1.00 75.12 815 ASP A C 1
ATOM 5729 O O . ASP A 1 815 ? -106.852 -31.024 160.530 1.00 75.12 815 ASP A O 1
ATOM 5733 N N . THR A 1 816 ? -107.401 -29.248 159.333 1.00 77.44 816 THR A N 1
ATOM 5734 C CA . THR A 1 816 ? -106.424 -29.526 158.255 1.00 77.44 816 THR A CA 1
ATOM 5735 C C . THR A 1 816 ? -105.768 -28.248 157.724 1.00 77.44 816 THR A C 1
ATOM 5737 O O . THR A 1 816 ? -106.431 -27.230 157.573 1.00 77.44 816 THR A O 1
ATOM 5740 N N . ILE A 1 817 ? -104.472 -28.280 157.409 1.00 80.62 817 ILE A N 1
ATOM 5741 C CA . ILE A 1 817 ? -103.711 -27.204 156.757 1.00 80.62 817 ILE A CA 1
ATOM 5742 C C . ILE A 1 817 ? -103.333 -27.649 155.346 1.00 80.62 817 ILE A C 1
ATOM 5744 O O . ILE A 1 817 ? -102.777 -28.728 155.185 1.00 80.62 817 ILE A O 1
ATOM 5748 N N . THR A 1 818 ? -103.585 -26.829 154.328 1.00 82.19 818 THR A N 1
ATOM 5749 C CA . THR A 1 818 ? -103.085 -27.060 152.959 1.00 82.19 818 THR A CA 1
ATOM 5750 C C . THR A 1 818 ? -101.899 -26.144 152.684 1.00 82.19 818 THR A C 1
ATOM 5752 O O . THR A 1 818 ? -102.027 -24.938 152.870 1.00 82.19 818 THR A O 1
ATOM 5755 N N . PHE A 1 819 ? -100.769 -26.698 152.245 1.00 84.06 819 PHE A N 1
ATOM 5756 C CA . PHE A 1 819 ? -99.582 -25.980 151.786 1.00 84.06 819 PHE A CA 1
ATOM 5757 C C . PHE A 1 819 ? -99.501 -25.938 150.257 1.00 84.06 819 PHE A C 1
ATOM 5759 O O . PHE A 1 819 ? -99.809 -26.933 149.602 1.00 84.06 819 PHE A O 1
ATOM 5766 N N . THR A 1 820 ? -99.021 -24.818 149.716 1.00 83.69 820 THR A N 1
ATOM 5767 C CA . THR A 1 820 ? -98.753 -24.599 148.285 1.00 83.69 820 THR A CA 1
ATOM 5768 C C . THR A 1 820 ? -97.303 -24.156 148.086 1.00 83.69 820 THR A C 1
ATOM 5770 O O . THR A 1 820 ? -96.810 -23.331 148.853 1.00 83.69 820 THR A O 1
ATOM 5773 N N . PHE A 1 821 ? -96.645 -24.673 147.050 1.00 86.69 821 PHE A N 1
ATOM 5774 C CA . PHE A 1 821 ? -95.262 -24.418 146.649 1.00 86.69 821 PHE A CA 1
ATOM 5775 C C . PHE A 1 821 ? -95.218 -23.856 145.226 1.00 86.69 821 PHE A C 1
ATOM 5777 O O . PHE A 1 821 ? -95.900 -24.404 144.369 1.00 86.69 821 PHE A O 1
ATOM 5784 N N . VAL A 1 822 ? -94.410 -22.837 144.942 1.00 85.81 822 VAL A N 1
ATOM 5785 C CA . VAL A 1 822 ? -94.149 -22.323 143.586 1.00 85.81 822 VAL A CA 1
ATOM 5786 C C . VAL A 1 822 ? -92.645 -22.306 143.348 1.00 85.81 822 VAL A C 1
ATOM 5788 O O . VAL A 1 822 ? -91.921 -21.682 144.113 1.00 85.81 822 VAL A O 1
ATOM 5791 N N . VAL A 1 823 ? -92.178 -22.976 142.297 1.00 86.19 823 VAL A N 1
ATOM 5792 C CA . VAL A 1 823 ? -90.761 -23.056 141.914 1.00 86.19 823 VAL A CA 1
ATOM 5793 C C . VAL A 1 823 ? -90.530 -22.311 140.605 1.00 86.19 823 VAL A C 1
ATOM 5795 O O . VAL A 1 823 ? -91.323 -22.517 139.698 1.00 86.19 823 VAL A O 1
ATOM 5798 N N . THR A 1 824 ? -89.461 -21.514 140.472 1.00 85.50 824 THR A N 1
ATOM 5799 C CA . THR A 1 824 ? -89.127 -20.733 139.254 1.00 85.50 824 THR A CA 1
ATOM 5800 C C . THR A 1 824 ? -87.650 -20.862 138.851 1.00 85.50 824 THR A C 1
ATOM 5802 O O . THR A 1 824 ? -86.797 -20.709 139.722 1.00 85.50 824 THR A O 1
ATOM 5805 N N . ASN A 1 825 ? -87.328 -21.069 137.561 1.00 88.12 825 ASN A N 1
ATOM 5806 C CA . ASN A 1 825 ? -85.958 -20.924 137.025 1.00 88.12 825 ASN A CA 1
ATOM 5807 C C . ASN A 1 825 ? -85.651 -19.436 136.792 1.00 88.12 825 ASN A C 1
ATOM 5809 O O . ASN A 1 825 ? -86.318 -18.785 135.995 1.00 88.12 825 ASN A O 1
ATOM 5813 N N . THR A 1 826 ? -84.647 -18.895 137.473 1.00 84.38 826 THR A N 1
ATOM 5814 C CA . THR A 1 826 ? -84.217 -17.492 137.372 1.00 84.38 826 THR A CA 1
ATOM 5815 C C . THR A 1 826 ? -82.860 -17.316 136.674 1.00 84.38 826 THR A C 1
ATOM 5817 O O . THR A 1 826 ? -82.378 -16.188 136.582 1.00 84.38 826 THR A O 1
ATOM 5820 N N . GLY A 1 827 ? -82.242 -18.399 136.183 1.00 84.44 827 GLY A N 1
ATOM 5821 C CA . GLY A 1 827 ? -80.969 -18.384 135.447 1.00 84.44 827 GLY A CA 1
ATOM 5822 C C . GLY A 1 827 ? -81.107 -18.157 133.934 1.00 84.44 827 GLY A C 1
ATOM 5823 O O . GLY A 1 827 ? -82.215 -17.995 133.432 1.00 84.44 827 GLY A O 1
ATOM 5824 N N . ASN A 1 828 ? -79.981 -18.157 133.201 1.00 79.44 828 ASN A N 1
ATOM 5825 C CA . ASN A 1 828 ? -79.915 -17.959 131.734 1.00 79.44 828 ASN A CA 1
ATOM 5826 C C . ASN A 1 828 ? -79.783 -19.262 130.913 1.00 79.44 828 ASN A C 1
ATOM 5828 O O . ASN A 1 828 ? -79.663 -19.207 129.690 1.00 79.44 828 ASN A O 1
ATOM 5832 N N . VAL A 1 829 ? -79.819 -20.412 131.587 1.00 85.44 829 VAL A N 1
ATOM 5833 C CA . VAL A 1 829 ? -79.780 -21.751 130.987 1.00 85.44 829 VAL A CA 1
ATOM 5834 C C . VAL A 1 829 ? -80.984 -22.577 131.436 1.00 85.44 829 VAL A C 1
ATOM 5836 O O . VAL A 1 829 ? -81.589 -22.322 132.485 1.00 85.44 829 VAL A O 1
ATOM 5839 N N . SER A 1 830 ? -81.349 -23.572 130.634 1.00 84.88 830 SER A N 1
ATOM 5840 C CA . SER A 1 830 ? -82.467 -24.476 130.929 1.00 84.88 830 SER A CA 1
ATOM 5841 C C . SER A 1 830 ? -82.157 -25.384 132.123 1.00 84.88 830 SER A C 1
ATOM 5843 O O . SER A 1 830 ? -81.098 -25.999 132.177 1.00 84.88 830 SER A O 1
ATOM 5845 N N . LEU A 1 831 ? -83.079 -25.492 133.084 1.00 87.38 831 LEU A N 1
ATOM 5846 C CA . LEU A 1 831 ? -82.932 -26.369 134.249 1.00 87.38 831 LEU A CA 1
ATOM 5847 C C . LEU A 1 831 ? -83.787 -27.628 134.101 1.00 87.38 831 LEU A C 1
ATOM 5849 O O . LEU A 1 831 ? -84.922 -27.565 133.632 1.00 87.38 831 LEU A O 1
ATOM 5853 N N . THR A 1 832 ? -83.271 -28.758 134.575 1.00 86.50 832 THR A N 1
ATOM 5854 C CA . THR A 1 832 ? -83.922 -30.077 134.535 1.00 86.50 832 THR A CA 1
ATOM 5855 C C . THR A 1 832 ? -83.981 -30.712 135.933 1.00 86.50 832 THR A C 1
ATOM 5857 O O . THR A 1 832 ? -83.420 -30.176 136.885 1.00 86.50 832 THR A O 1
ATOM 5860 N N . SER A 1 833 ? -84.674 -31.845 136.095 1.00 86.31 833 SER A N 1
ATOM 5861 C CA . SER A 1 833 ? -84.799 -32.590 137.368 1.00 86.31 833 SER A CA 1
ATOM 5862 C C . SER A 1 833 ? -85.315 -31.779 138.571 1.00 86.31 833 SER A C 1
ATOM 5864 O O . SER A 1 833 ? -84.926 -32.022 139.712 1.00 86.31 833 SER A O 1
ATOM 5866 N N . VAL A 1 834 ? -86.212 -30.821 138.336 1.00 86.31 834 VAL A N 1
ATOM 5867 C CA . VAL A 1 834 ? -86.748 -29.938 139.378 1.00 86.31 834 VAL A CA 1
ATOM 5868 C C . VAL A 1 834 ? -87.612 -30.727 140.386 1.00 86.31 834 VAL A C 1
ATOM 5870 O O . VAL A 1 834 ? -88.627 -31.313 140.008 1.00 86.31 834 VAL A O 1
ATOM 5873 N N . SER A 1 835 ? -87.254 -30.724 141.677 1.00 86.12 835 SER A N 1
ATOM 5874 C CA . SER A 1 835 ? -87.898 -31.544 142.726 1.00 86.12 835 SER A CA 1
ATOM 5875 C C . SER A 1 835 ? -88.005 -30.829 144.082 1.00 86.12 835 SER A C 1
ATOM 5877 O O . SER A 1 835 ? -87.085 -30.129 144.474 1.00 86.12 835 SER A O 1
ATOM 5879 N N . ILE A 1 836 ? -89.112 -31.002 144.816 1.00 89.44 836 ILE A N 1
ATOM 5880 C CA . ILE A 1 836 ? -89.451 -30.356 146.095 1.00 89.44 836 ILE A CA 1
ATOM 5881 C C . ILE A 1 836 ? -89.494 -31.431 147.184 1.00 89.44 836 ILE A C 1
ATOM 5883 O O . ILE A 1 836 ? -90.188 -32.438 147.048 1.00 89.44 836 ILE A O 1
ATOM 5887 N N . ALA A 1 837 ? -88.812 -31.182 148.297 1.00 86.00 837 ALA A N 1
ATOM 5888 C CA . ALA A 1 837 ? -88.841 -31.998 149.503 1.00 86.00 837 ALA A CA 1
ATOM 5889 C C . ALA A 1 837 ? -89.347 -31.175 150.695 1.00 86.00 837 ALA A C 1
ATOM 5891 O O . ALA A 1 837 ? -89.004 -30.003 150.835 1.00 86.00 837 ALA A O 1
ATOM 5892 N N . ASP A 1 838 ? -90.148 -31.792 151.562 1.00 84.81 838 ASP A N 1
ATOM 5893 C CA . ASP A 1 838 ? -90.732 -31.168 152.752 1.00 84.81 838 ASP A CA 1
ATOM 5894 C C . ASP A 1 838 ? -90.680 -32.149 153.934 1.00 84.81 838 ASP A C 1
ATOM 5896 O O . ASP A 1 838 ? -90.951 -33.340 153.769 1.00 84.81 838 ASP A O 1
ATOM 5900 N N . GLU A 1 839 ? -90.286 -31.665 155.114 1.00 82.44 839 GLU A N 1
ATOM 5901 C CA . GLU A 1 839 ? -89.963 -32.506 156.277 1.00 82.44 839 GLU A CA 1
ATOM 5902 C C . GLU A 1 839 ? -91.087 -32.593 157.333 1.00 82.44 839 GLU A C 1
ATOM 5904 O O . GLU A 1 839 ? -90.912 -33.260 158.361 1.00 82.44 839 GLU A O 1
ATOM 5909 N N . LEU A 1 840 ? -92.248 -31.951 157.130 1.00 81.12 840 LEU A N 1
ATOM 5910 C CA . LEU A 1 840 ? -93.333 -31.974 158.118 1.00 81.12 840 LEU A CA 1
ATOM 5911 C C . LEU A 1 840 ? -93.934 -33.384 158.261 1.00 81.12 840 LEU A C 1
ATOM 5913 O O . LEU A 1 840 ? -94.680 -33.873 157.411 1.00 81.12 840 LEU A O 1
ATOM 5917 N N . ARG A 1 841 ? -93.640 -34.052 159.385 1.00 80.88 841 ARG A N 1
ATOM 5918 C CA . ARG A 1 841 ? -94.176 -35.389 159.688 1.00 80.88 841 ARG A CA 1
ATOM 5919 C C . ARG A 1 841 ? -95.700 -35.372 159.748 1.00 80.88 841 ARG A C 1
ATOM 5921 O O . ARG A 1 841 ? -96.264 -34.681 160.581 1.00 80.88 841 ARG A O 1
ATOM 5928 N N . GLY A 1 842 ? -96.339 -36.203 158.926 1.00 77.31 842 GLY A N 1
ATOM 5929 C CA . GLY A 1 842 ? -97.799 -36.273 158.794 1.00 77.31 842 GLY A CA 1
ATOM 5930 C C . GLY A 1 842 ? -98.358 -35.463 157.618 1.00 77.31 842 GLY A C 1
ATOM 5931 O O . GLY A 1 842 ? -99.570 -35.474 157.414 1.00 77.31 842 GLY A O 1
ATOM 5932 N N . LEU A 1 843 ? -97.506 -34.776 156.843 1.00 85.06 843 LEU A N 1
ATOM 5933 C CA . LEU A 1 843 ? -97.881 -34.128 155.585 1.00 85.06 843 LEU A CA 1
ATOM 5934 C C . LEU A 1 843 ? -98.180 -35.180 154.504 1.00 85.06 843 LEU A C 1
ATOM 5936 O O . LEU A 1 843 ? -97.487 -36.194 154.397 1.00 85.06 843 LEU A O 1
ATOM 5940 N N . SER A 1 844 ? -99.209 -34.946 153.691 1.00 84.50 844 SER A N 1
ATOM 5941 C CA . SER A 1 844 ? -99.478 -35.768 152.509 1.00 84.50 844 SER A CA 1
ATOM 5942 C C . SER A 1 844 ? -98.365 -35.634 151.461 1.00 84.50 844 SER A C 1
ATOM 5944 O O . SER A 1 844 ? -97.572 -34.696 151.494 1.00 84.50 844 SER A O 1
ATOM 5946 N N . ALA A 1 845 ? -98.346 -36.528 150.470 1.00 80.25 845 ALA A N 1
ATOM 5947 C CA . ALA A 1 845 ? -97.445 -36.389 149.327 1.00 80.25 845 ALA A CA 1
ATOM 5948 C C . ALA A 1 845 ? -97.632 -35.028 148.625 1.00 80.25 845 ALA A C 1
ATOM 5950 O O . ALA A 1 845 ? -98.766 -34.572 148.441 1.00 80.25 845 ALA A O 1
ATOM 5951 N N . ILE A 1 846 ? -96.518 -34.400 148.230 1.00 85.62 846 ILE A N 1
ATOM 5952 C CA . ILE A 1 846 ? -96.523 -33.185 147.410 1.00 85.62 846 ILE A CA 1
ATOM 5953 C C . ILE A 1 846 ? -97.018 -33.549 146.013 1.00 85.62 846 ILE A C 1
ATOM 5955 O O . ILE A 1 846 ? -96.473 -34.436 145.360 1.00 85.62 846 ILE A O 1
ATOM 5959 N N . THR A 1 847 ? -98.053 -32.855 145.554 1.00 83.06 847 THR A N 1
ATOM 5960 C CA . THR A 1 847 ? -98.651 -33.052 144.233 1.00 83.06 847 THR A CA 1
ATOM 5961 C C . THR A 1 847 ? -98.352 -31.838 143.362 1.00 83.06 847 THR A C 1
ATOM 5963 O O . THR A 1 847 ? -98.817 -30.742 143.666 1.00 83.06 847 THR A O 1
ATOM 5966 N N . TYR A 1 848 ? -97.575 -32.014 142.290 1.00 85.62 848 TYR A N 1
ATOM 5967 C CA . TYR A 1 848 ? -97.311 -30.955 141.309 1.00 85.62 848 TYR A CA 1
ATOM 5968 C C . TYR A 1 848 ? -98.529 -30.691 140.426 1.00 85.62 848 TYR A C 1
ATOM 5970 O O . TYR A 1 848 ? -99.243 -31.613 140.033 1.00 85.62 848 TYR A O 1
ATOM 5978 N N . GLY A 1 849 ? -98.733 -29.424 140.084 1.00 84.06 849 GLY A N 1
ATOM 5979 C CA . GLY A 1 849 ? -99.586 -28.996 138.987 1.00 84.06 849 GLY A CA 1
ATOM 5980 C C . GLY A 1 849 ? -98.930 -29.246 137.625 1.00 84.06 849 GLY A C 1
ATOM 5981 O O . GLY A 1 849 ? -97.933 -29.958 137.508 1.00 84.06 849 GLY A O 1
ATOM 5982 N N . ALA A 1 850 ? -99.498 -28.648 136.578 1.00 82.81 850 ALA A N 1
ATOM 5983 C CA . ALA A 1 850 ? -98.953 -28.753 135.228 1.00 82.81 850 ALA A CA 1
ATOM 5984 C C . ALA A 1 850 ? -97.575 -28.072 135.125 1.00 82.81 850 ALA A C 1
ATOM 5986 O O . ALA A 1 850 ? -97.408 -26.937 135.573 1.00 82.81 850 ALA A O 1
ATOM 5987 N N . TRP A 1 851 ? -96.609 -28.763 134.515 1.00 86.00 851 TRP A N 1
ATOM 5988 C CA . TRP A 1 851 ? -95.294 -28.207 134.191 1.00 86.00 851 TRP A CA 1
ATOM 5989 C C . TRP A 1 851 ? -95.378 -27.326 132.930 1.00 86.00 851 TRP A C 1
ATOM 5991 O O . TRP A 1 851 ? -96.093 -27.699 131.997 1.00 86.00 851 TRP A O 1
ATOM 6001 N N . PRO A 1 852 ? -94.678 -26.173 132.877 1.00 83.94 852 PRO A N 1
ATOM 6002 C CA . PRO A 1 852 ? -94.649 -25.308 131.691 1.00 83.94 852 PRO A CA 1
ATOM 6003 C C . PRO A 1 852 ? -93.787 -25.874 130.549 1.00 83.94 852 PRO A C 1
ATOM 6005 O O . PRO A 1 852 ? -94.029 -25.555 129.387 1.00 83.94 852 PRO A O 1
ATOM 6008 N N . ASN A 1 853 ? -92.805 -26.720 130.872 1.00 82.06 853 ASN A N 1
ATOM 6009 C CA . ASN A 1 853 ? -91.972 -27.466 129.927 1.00 82.06 853 ASN A CA 1
ATOM 6010 C C . ASN A 1 853 ? -92.191 -28.979 130.134 1.00 82.06 853 ASN A C 1
ATOM 6012 O O . ASN A 1 853 ? -93.215 -29.389 130.691 1.00 82.06 853 ASN A O 1
ATOM 6016 N N . ALA A 1 854 ? -91.256 -29.825 129.687 1.00 83.25 854 ALA A N 1
ATOM 6017 C CA . ALA A 1 854 ? -91.310 -31.247 130.011 1.00 83.25 854 ALA A CA 1
ATOM 6018 C C . ALA A 1 854 ? -91.336 -31.452 131.538 1.00 83.25 854 ALA A C 1
ATOM 6020 O O . ALA A 1 854 ? -90.873 -30.611 132.310 1.00 83.25 854 ALA A O 1
ATOM 6021 N N . GLN A 1 855 ? -91.930 -32.556 131.995 1.00 82.19 855 GLN A N 1
ATOM 6022 C CA . GLN A 1 855 ? -92.065 -32.820 133.426 1.00 82.19 855 GLN A CA 1
ATOM 6023 C C . GLN A 1 855 ? -90.686 -32.822 134.106 1.00 82.19 855 GLN A C 1
ATOM 6025 O O . GLN A 1 855 ? -89.829 -33.629 133.758 1.00 82.19 855 GLN A O 1
ATOM 6030 N N . GLY A 1 856 ? -90.498 -31.946 135.097 1.00 84.38 856 GLY A N 1
ATOM 6031 C CA . GLY A 1 856 ? -89.219 -31.759 135.786 1.00 84.38 856 GLY A CA 1
ATOM 6032 C C . GLY A 1 856 ? -88.293 -30.718 135.148 1.00 84.38 856 GLY A C 1
ATOM 6033 O O . GLY A 1 856 ? -87.194 -30.527 135.657 1.00 84.38 856 GLY A O 1
ATOM 6034 N N . GLU A 1 857 ? -88.703 -30.030 134.081 1.00 86.94 857 GLU A N 1
ATOM 6035 C CA . GLU A 1 857 ? -87.907 -28.994 133.417 1.00 86.94 857 GLU A CA 1
ATOM 6036 C C . GLU A 1 857 ? -88.507 -27.598 133.582 1.00 86.94 857 GLU A C 1
ATOM 6038 O O . GLU A 1 857 ? -89.728 -27.412 133.584 1.00 86.94 857 GLU A O 1
ATOM 6043 N N . LEU A 1 858 ? -87.626 -26.603 133.677 1.00 87.38 858 LEU A N 1
ATOM 6044 C CA . LEU A 1 858 ? -87.964 -25.187 133.645 1.00 87.38 858 LEU A CA 1
ATOM 6045 C C . LEU A 1 858 ? -86.969 -24.460 132.735 1.00 87.38 858 LEU A C 1
ATOM 6047 O O . LEU A 1 858 ? -85.784 -24.351 133.056 1.00 87.38 858 LEU A O 1
ATOM 6051 N N . ALA A 1 859 ? -87.452 -23.913 131.620 1.00 84.31 859 ALA A N 1
ATOM 6052 C CA . ALA A 1 859 ? -86.690 -22.938 130.837 1.00 84.31 859 ALA A CA 1
ATOM 6053 C C . ALA A 1 859 ? -86.455 -21.646 131.656 1.00 84.31 859 ALA A C 1
ATOM 6055 O O . ALA A 1 859 ? -87.215 -21.393 132.600 1.00 84.31 859 ALA A O 1
ATOM 6056 N N . PRO A 1 860 ? -85.444 -20.818 131.319 1.00 85.06 860 PRO A N 1
ATOM 6057 C CA . PRO A 1 860 ? -85.240 -19.510 131.944 1.00 85.06 860 PRO A CA 1
ATOM 6058 C C . PRO A 1 860 ? -86.545 -18.710 132.088 1.00 85.06 860 PRO A C 1
ATOM 6060 O O . PRO A 1 860 ? -87.253 -18.472 131.111 1.00 85.06 860 PRO A O 1
ATOM 6063 N N . GLY A 1 861 ? -86.884 -18.310 133.315 1.00 82.88 861 GLY A N 1
ATOM 6064 C CA . GLY A 1 861 ? -88.082 -17.533 133.654 1.00 82.88 861 GLY A CA 1
ATOM 6065 C C . GLY A 1 861 ? -89.376 -18.329 133.894 1.00 82.88 861 GLY A C 1
ATOM 6066 O O . GLY A 1 861 ? -90.377 -17.721 134.271 1.00 82.88 861 GLY A O 1
ATOM 6067 N N . ALA A 1 862 ? -89.401 -19.652 133.697 1.00 86.06 862 ALA A N 1
ATOM 6068 C CA . ALA A 1 862 ? -90.605 -20.478 133.862 1.00 86.06 862 ALA A CA 1
ATOM 6069 C C . ALA A 1 862 ? -90.827 -20.957 135.315 1.00 86.06 862 ALA A C 1
ATOM 6071 O O . ALA A 1 862 ? -89.857 -21.161 136.050 1.00 86.06 862 ALA A O 1
ATOM 6072 N N . SER A 1 863 ? -92.092 -21.211 135.707 1.00 87.31 863 SER A N 1
ATOM 6073 C CA . SER A 1 863 ? -92.468 -21.664 137.064 1.00 87.31 863 SER A CA 1
ATOM 6074 C C . SER A 1 863 ? -93.463 -22.838 137.110 1.00 87.31 863 SER A C 1
ATOM 6076 O O . SER A 1 863 ? -94.344 -22.940 136.259 1.00 87.31 863 SER A O 1
ATOM 6078 N N . VAL A 1 864 ? -93.403 -23.672 138.159 1.00 88.12 864 VAL A N 1
ATOM 6079 C CA . VAL A 1 864 ? -94.370 -24.755 138.458 1.00 88.12 864 VAL A CA 1
ATOM 6080 C C . VAL A 1 864 ? -94.929 -24.635 139.883 1.00 88.12 864 VAL A C 1
ATOM 6082 O O . VAL A 1 864 ? -94.220 -24.217 140.794 1.00 88.12 864 VAL A O 1
ATOM 6085 N N . THR A 1 865 ? -96.200 -24.998 140.099 1.00 87.38 865 THR A N 1
ATOM 6086 C CA . THR A 1 865 ? -96.864 -24.963 141.424 1.00 87.38 865 THR A CA 1
ATOM 6087 C C . THR A 1 865 ? -97.163 -26.376 141.942 1.00 87.38 865 THR A C 1
ATOM 6089 O O . THR A 1 865 ? -97.542 -27.220 141.142 1.00 87.38 865 THR A O 1
ATOM 6092 N N . ALA A 1 866 ? -97.057 -26.651 143.247 1.00 86.06 866 ALA A N 1
ATOM 6093 C CA . ALA A 1 866 ? -97.394 -27.936 143.881 1.00 86.06 866 ALA A CA 1
ATOM 6094 C C . ALA A 1 866 ? -98.144 -27.762 145.220 1.00 86.06 866 ALA A C 1
ATOM 6096 O O . ALA A 1 866 ? -98.027 -26.709 145.838 1.00 86.06 866 ALA A O 1
ATOM 6097 N N . THR A 1 867 ? -98.898 -28.760 145.703 1.00 86.75 867 THR A N 1
ATOM 6098 C CA . THR A 1 867 ? -99.660 -28.687 146.974 1.00 86.75 867 THR A CA 1
ATOM 6099 C C . THR A 1 867 ? -99.560 -29.949 147.844 1.00 86.75 867 THR A C 1
ATOM 6101 O O . THR A 1 867 ? -99.317 -31.043 147.339 1.00 86.75 867 THR A O 1
ATOM 6104 N N . ALA A 1 868 ? -99.747 -29.808 149.163 1.00 85.62 868 ALA A N 1
ATOM 6105 C CA . ALA A 1 868 ? -99.815 -30.911 150.136 1.00 85.62 868 ALA A CA 1
ATOM 6106 C C . ALA A 1 868 ? -100.666 -30.536 151.369 1.00 85.62 868 ALA A C 1
ATOM 6108 O O . ALA A 1 868 ? -100.727 -29.367 151.730 1.00 85.62 868 ALA A O 1
ATOM 6109 N N . THR A 1 869 ? -101.302 -31.490 152.057 1.00 85.25 869 THR A N 1
ATOM 6110 C CA . THR A 1 869 ? -102.185 -31.237 153.219 1.00 85.25 869 THR A CA 1
ATOM 6111 C C . THR A 1 869 ? -101.704 -31.922 154.500 1.00 85.25 869 THR A C 1
ATOM 6113 O O . THR A 1 869 ? -101.192 -33.036 154.441 1.00 85.25 869 THR A O 1
ATOM 6116 N N . TYR A 1 870 ? -101.908 -31.295 155.660 1.00 84.38 870 TYR A N 1
ATOM 6117 C CA . TYR A 1 870 ? -101.522 -31.770 156.995 1.00 84.38 870 TYR A CA 1
ATOM 6118 C C . TYR A 1 870 ? -102.713 -31.716 157.962 1.00 84.38 870 TYR A C 1
ATOM 6120 O O . TYR A 1 870 ? -103.330 -30.663 158.100 1.00 84.38 870 TYR A O 1
ATOM 6128 N N . ALA A 1 871 ? -103.042 -32.810 158.653 1.00 81.75 871 ALA A N 1
ATOM 6129 C CA . ALA A 1 871 ? -104.112 -32.819 159.656 1.00 81.75 871 ALA A CA 1
ATOM 6130 C C . ALA A 1 871 ? -103.607 -32.285 161.009 1.00 81.75 871 ALA A C 1
ATOM 6132 O O . ALA A 1 871 ? -102.632 -32.791 161.556 1.00 81.75 871 ALA A O 1
ATOM 6133 N N . VAL A 1 872 ? -104.286 -31.279 161.558 1.00 79.00 872 VAL A N 1
ATOM 6134 C CA . VAL A 1 872 ? -103.940 -30.631 162.828 1.00 79.00 872 VAL A CA 1
ATOM 6135 C C . VAL A 1 872 ? -104.237 -31.578 163.990 1.00 79.00 872 VAL A C 1
ATOM 6137 O O . VAL A 1 872 ? -105.388 -31.948 164.223 1.00 79.00 872 VAL A O 1
ATOM 6140 N N . THR A 1 873 ? -103.207 -31.950 164.747 1.00 78.50 873 THR A N 1
ATOM 6141 C CA . THR A 1 873 ? -103.324 -32.880 165.879 1.00 78.50 873 THR A CA 1
ATOM 6142 C C . THR A 1 873 ? -103.685 -32.166 167.186 1.00 78.50 873 THR A C 1
ATOM 6144 O O . THR A 1 873 ? -103.527 -30.952 167.321 1.00 78.50 873 THR A O 1
ATOM 6147 N N . ASP A 1 874 ? -104.129 -32.905 168.207 1.00 70.56 874 ASP A N 1
ATOM 6148 C CA . ASP A 1 874 ? -104.393 -32.324 169.535 1.00 70.56 874 ASP A CA 1
ATOM 6149 C C . ASP A 1 874 ? -103.123 -31.741 170.191 1.00 70.56 874 ASP A C 1
ATOM 6151 O O . ASP A 1 874 ? -103.196 -30.775 170.958 1.00 70.56 874 ASP A O 1
ATOM 6155 N N . ALA A 1 875 ? -101.943 -32.271 169.839 1.00 73.12 875 ALA A N 1
ATOM 6156 C CA . ALA A 1 875 ? -100.654 -31.700 170.225 1.00 73.12 875 ALA A CA 1
ATOM 6157 C C . ALA A 1 875 ? -100.420 -30.335 169.555 1.00 73.12 875 ALA A C 1
ATOM 6159 O O . ALA A 1 875 ? -100.005 -29.392 170.229 1.00 73.12 875 ALA A O 1
ATOM 6160 N N . ASP A 1 876 ? -100.776 -30.193 168.275 1.00 72.75 876 ASP A N 1
ATOM 6161 C CA . ASP A 1 876 ? -100.704 -28.916 167.554 1.00 72.75 876 ASP A CA 1
ATOM 6162 C C . ASP A 1 876 ? -101.677 -27.886 168.148 1.00 72.75 876 ASP A C 1
ATOM 6164 O O . ASP A 1 876 ? -101.304 -26.734 168.378 1.00 72.75 876 ASP A O 1
ATOM 6168 N N . LYS A 1 877 ? -102.907 -28.302 168.490 1.00 73.12 877 LYS A N 1
ATOM 6169 C CA . LYS A 1 877 ? -103.899 -27.446 169.172 1.00 73.12 877 LYS A CA 1
ATOM 6170 C C . LYS A 1 877 ? -103.398 -26.968 170.541 1.00 73.12 877 LYS A C 1
ATOM 6172 O O . LYS A 1 877 ? -103.642 -25.821 170.907 1.00 73.12 877 LYS A O 1
ATOM 6177 N N . SER A 1 878 ? -102.662 -27.816 171.265 1.00 65.38 878 SER A N 1
ATOM 6178 C CA . SER A 1 878 ? -102.035 -27.481 172.554 1.00 65.38 878 SER A CA 1
ATOM 6179 C C . SER A 1 878 ? -100.825 -26.547 172.402 1.00 65.38 878 SER A C 1
ATOM 6181 O O . SER A 1 878 ? -100.624 -25.666 173.235 1.00 65.38 878 SER A O 1
ATOM 6183 N N . ALA A 1 879 ? -100.033 -26.708 171.335 1.00 72.69 879 ALA A N 1
ATOM 6184 C CA . ALA A 1 879 ? -98.901 -25.835 171.003 1.00 72.69 879 ALA A CA 1
ATOM 6185 C C . ALA A 1 879 ? -99.339 -24.478 170.421 1.00 72.69 879 ALA A C 1
ATOM 6187 O O . ALA A 1 879 ? -98.572 -23.514 170.428 1.00 72.69 879 ALA A O 1
ATOM 6188 N N . GLY A 1 880 ? -100.571 -24.397 169.915 1.00 73.56 880 GLY A N 1
ATOM 6189 C CA . GLY A 1 880 ? -101.164 -23.189 169.355 1.00 73.56 880 GLY A CA 1
ATOM 6190 C C . GLY A 1 880 ? -100.648 -22.813 167.962 1.00 73.56 880 GLY A C 1
ATOM 6191 O O . GLY A 1 880 ? -101.036 -21.760 167.466 1.00 73.56 880 GLY A O 1
ATOM 6192 N N . PHE A 1 881 ? -99.794 -23.616 167.309 1.00 77.81 881 PHE A N 1
ATOM 6193 C CA . PHE A 1 881 ? -99.325 -23.388 165.932 1.00 77.81 881 PHE A CA 1
ATOM 6194 C C . PHE A 1 881 ? -98.732 -24.655 165.271 1.00 77.81 881 PHE A C 1
ATOM 6196 O O . PHE A 1 881 ? -98.317 -25.573 165.968 1.00 77.81 881 PHE A O 1
ATOM 6203 N N . VAL A 1 882 ? -98.606 -24.654 163.935 1.00 80.56 882 VAL A N 1
ATOM 6204 C CA . VAL A 1 882 ? -97.867 -25.625 163.095 1.00 80.56 882 VAL A CA 1
ATOM 6205 C C . VAL A 1 882 ? -96.808 -24.880 162.272 1.00 80.56 882 VAL A C 1
ATOM 6207 O O . VAL A 1 882 ? -97.098 -23.814 161.736 1.00 80.56 882 VAL A O 1
ATOM 6210 N N . SER A 1 883 ? -95.586 -25.403 162.149 1.00 79.06 883 SER A N 1
ATOM 6211 C CA . SER A 1 883 ? -94.519 -24.832 161.301 1.00 79.06 883 SER A CA 1
ATOM 6212 C C . SER A 1 883 ? -94.051 -25.854 160.267 1.00 79.06 883 SER A C 1
ATOM 6214 O O . SER A 1 883 ? -93.948 -27.030 160.598 1.00 79.06 883 SER A O 1
ATOM 6216 N N . ASN A 1 884 ? -93.784 -25.416 159.032 1.00 83.56 884 ASN A N 1
ATOM 6217 C CA . ASN A 1 884 ? -93.405 -26.279 157.919 1.00 83.56 884 ASN A CA 1
ATOM 6218 C C . ASN A 1 884 ? -92.261 -25.682 157.071 1.00 83.56 884 ASN A C 1
ATOM 6220 O O . ASN A 1 884 ? -92.336 -24.509 156.716 1.00 83.56 884 ASN A O 1
ATOM 6224 N N . LYS A 1 885 ? -91.261 -26.494 156.699 1.00 83.69 885 LYS A N 1
ATOM 6225 C CA . LYS A 1 885 ? -90.115 -26.131 155.848 1.00 83.69 885 LYS A CA 1
ATOM 6226 C C . LYS A 1 885 ? -90.035 -27.032 154.615 1.00 83.69 885 LYS A C 1
ATOM 6228 O O . LYS A 1 885 ? -90.174 -28.246 154.750 1.00 83.69 885 LYS A O 1
ATOM 6233 N N . ALA A 1 886 ? -89.728 -26.455 153.455 1.00 85.44 886 ALA A N 1
ATOM 6234 C CA . ALA A 1 886 ? -89.431 -27.207 152.239 1.00 85.44 886 ALA A CA 1
ATOM 6235 C C . ALA A 1 886 ? -88.230 -26.661 151.468 1.00 85.44 886 ALA A C 1
ATOM 6237 O O . ALA A 1 886 ? -87.823 -25.515 151.638 1.00 85.44 886 ALA A O 1
ATOM 6238 N N . SER A 1 887 ? -87.678 -27.502 150.602 1.00 83.81 887 SER A N 1
ATOM 6239 C CA . SER A 1 887 ? -86.574 -27.192 149.699 1.00 83.81 887 SER A CA 1
ATOM 6240 C C . SER A 1 887 ? -86.881 -27.660 148.286 1.00 83.81 887 SER A C 1
ATOM 6242 O O . SER A 1 887 ? -87.503 -28.706 148.132 1.00 83.81 887 SER A O 1
ATOM 6244 N N . VAL A 1 888 ? -86.403 -26.940 147.272 1.00 90.25 888 VAL A N 1
ATOM 6245 C CA . VAL A 1 888 ? -86.378 -27.377 145.874 1.00 90.25 888 VAL A CA 1
ATOM 6246 C C . VAL A 1 888 ? -84.946 -27.630 145.422 1.00 90.25 888 VAL A C 1
ATOM 6248 O O . VAL A 1 888 ? -84.034 -26.944 145.886 1.00 90.25 888 VAL A O 1
ATOM 6251 N N . THR A 1 889 ? -84.742 -28.567 144.504 1.00 86.25 889 THR A N 1
ATOM 6252 C CA . THR A 1 889 ? -83.494 -28.732 143.756 1.00 86.25 889 THR A CA 1
ATOM 6253 C C . THR A 1 889 ? -83.737 -28.816 142.246 1.00 86.25 889 THR A C 1
ATOM 6255 O O . THR A 1 889 ? -84.855 -29.133 141.845 1.00 86.25 889 THR A O 1
ATOM 6258 N N . ALA A 1 890 ? -82.735 -28.479 141.419 1.00 88.38 890 ALA A N 1
ATOM 6259 C CA . ALA A 1 890 ? -82.738 -28.623 139.954 1.00 88.38 890 ALA A CA 1
ATOM 6260 C C . ALA A 1 890 ? -81.320 -28.664 139.353 1.00 88.38 890 ALA A C 1
ATOM 6262 O O . ALA A 1 890 ? -80.385 -28.112 139.924 1.00 88.38 890 ALA A O 1
ATOM 6263 N N . THR A 1 891 ? -81.154 -29.267 138.177 1.00 88.44 891 THR A N 1
ATOM 6264 C CA . THR A 1 891 ? -79.862 -29.500 137.509 1.00 88.44 891 THR A CA 1
ATOM 6265 C C . THR A 1 891 ? -79.705 -28.631 136.246 1.00 88.44 891 THR A C 1
ATOM 6267 O O . THR A 1 891 ? -80.551 -28.729 135.353 1.00 88.44 891 THR A O 1
ATOM 6270 N N . PRO A 1 892 ? -78.654 -27.793 136.132 1.00 84.38 892 PRO A N 1
ATOM 6271 C CA . PRO A 1 892 ? -78.331 -27.058 134.899 1.00 84.38 892 PRO A CA 1
ATOM 6272 C C . PRO A 1 892 ? -77.640 -27.932 133.827 1.00 84.38 892 PRO A C 1
ATOM 6274 O O . PRO A 1 892 ? -77.214 -29.039 134.157 1.00 84.38 892 PRO A O 1
ATOM 6277 N N . PRO A 1 893 ? -77.493 -27.471 132.561 1.00 80.88 893 PRO A N 1
ATOM 6278 C CA . PRO A 1 893 ? -76.858 -28.252 131.485 1.00 80.88 893 PRO A CA 1
ATOM 6279 C C . PRO A 1 893 ? -75.381 -28.538 131.779 1.00 80.88 893 PRO A C 1
ATOM 6281 O O . PRO A 1 893 ? -74.856 -29.607 131.466 1.00 80.88 893 PRO A O 1
ATOM 6284 N N . THR A 1 894 ? -74.736 -27.582 132.442 1.00 72.25 894 THR A N 1
ATOM 6285 C CA . THR A 1 894 ? -73.354 -27.612 132.907 1.00 72.25 894 THR A CA 1
ATOM 6286 C C . THR A 1 894 ? -73.303 -27.104 134.351 1.00 72.25 894 THR A C 1
ATOM 6288 O O . THR A 1 894 ? -73.976 -26.142 134.714 1.00 72.25 894 THR A O 1
ATOM 6291 N N . GLY A 1 895 ? -72.525 -27.776 135.208 1.00 75.62 895 GLY A N 1
ATOM 6292 C CA . GLY A 1 895 ? -72.363 -27.414 136.625 1.00 75.62 895 GLY A CA 1
ATOM 6293 C C . GLY A 1 895 ? -73.156 -28.278 137.623 1.00 75.62 895 GLY A C 1
ATOM 6294 O O . GLY A 1 895 ? -73.850 -29.217 137.233 1.00 75.62 895 GLY A O 1
ATOM 6295 N N . PRO A 1 896 ? -72.989 -28.034 138.940 1.00 81.06 896 PRO A N 1
ATOM 6296 C CA . PRO A 1 896 ? -73.657 -28.810 139.983 1.00 81.06 896 PRO A CA 1
ATOM 6297 C C . PRO A 1 896 ? -75.154 -28.479 140.096 1.00 81.06 896 PRO A C 1
ATOM 6299 O O . PRO A 1 896 ? -75.608 -27.418 139.672 1.00 81.06 896 PRO A O 1
ATOM 6302 N N . GLU A 1 897 ? -75.912 -29.377 140.731 1.00 86.06 897 GLU A N 1
ATOM 6303 C CA . GLU A 1 897 ? -77.320 -29.156 141.084 1.00 86.06 897 GLU A CA 1
ATOM 6304 C C . GLU A 1 897 ? -77.479 -27.921 141.990 1.00 86.06 897 GLU A C 1
ATOM 6306 O O . GLU A 1 897 ? -76.700 -27.703 142.921 1.00 86.06 897 GLU A O 1
ATOM 6311 N N . ILE A 1 898 ? -78.501 -27.116 141.718 1.00 87.31 898 ILE A N 1
ATOM 6312 C CA . ILE A 1 898 ? -78.843 -25.898 142.452 1.00 87.31 898 ILE A CA 1
ATOM 6313 C C . ILE A 1 898 ? -80.080 -26.124 143.327 1.0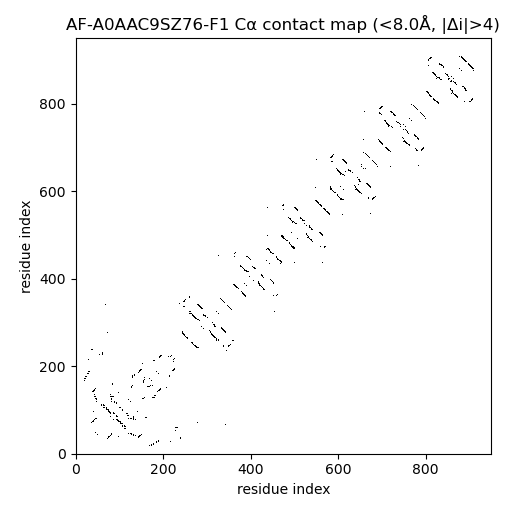0 87.31 898 ILE A C 1
ATOM 6315 O O . ILE A 1 898 ? -80.931 -26.951 143.011 1.00 87.31 898 ILE A O 1
ATOM 6319 N N . THR A 1 899 ? -80.193 -25.401 144.444 1.00 86.94 899 THR A N 1
ATOM 6320 C CA . THR A 1 899 ? -81.267 -25.584 145.436 1.00 86.94 899 THR A CA 1
ATOM 6321 C C . THR A 1 899 ? -81.758 -24.257 146.010 1.00 86.94 899 THR A C 1
ATOM 6323 O O . THR A 1 899 ? -80.975 -23.316 146.116 1.00 86.94 899 THR A O 1
ATOM 6326 N N . ASP A 1 900 ? -83.028 -24.201 146.422 1.00 87.38 900 ASP A N 1
ATOM 6327 C CA . ASP A 1 900 ? -83.607 -23.104 147.215 1.00 87.38 900 ASP A CA 1
ATOM 6328 C C . ASP A 1 900 ? -84.530 -23.648 148.324 1.00 87.38 900 ASP A C 1
ATOM 6330 O O . ASP A 1 900 ? -84.970 -24.797 148.252 1.00 87.38 900 ASP A O 1
ATOM 6334 N N . ARG A 1 901 ? -84.810 -22.877 149.383 1.00 86.25 901 ARG A N 1
ATOM 6335 C CA . ARG A 1 901 ? -85.617 -23.318 150.540 1.00 86.25 901 ARG A CA 1
ATOM 6336 C C . ARG A 1 901 ? -86.567 -22.235 151.039 1.00 86.25 901 ARG A C 1
ATOM 6338 O O . ARG A 1 901 ? -86.195 -21.072 151.059 1.00 86.25 901 ARG A O 1
ATOM 6345 N N . ASP A 1 902 ? -87.727 -22.644 151.556 1.00 84.12 902 ASP A N 1
ATOM 6346 C CA . ASP A 1 902 ? -88.693 -21.731 152.179 1.00 84.12 902 ASP A CA 1
ATOM 6347 C C . ASP A 1 902 ? -89.463 -22.373 153.356 1.00 84.12 902 ASP A C 1
ATOM 6349 O O . ASP A 1 902 ? -89.687 -23.591 153.389 1.00 84.12 902 ASP A O 1
ATOM 6353 N N . ASP A 1 903 ? -89.882 -21.567 154.339 1.00 81.94 903 ASP A N 1
ATOM 6354 C CA . ASP A 1 903 ? -90.601 -22.007 155.541 1.00 81.94 903 ASP A CA 1
ATOM 6355 C C . ASP A 1 903 ? -91.767 -21.107 155.979 1.00 81.94 903 ASP A C 1
ATOM 6357 O O . ASP A 1 903 ? -91.761 -19.894 155.813 1.00 81.94 903 ASP A O 1
ATOM 6361 N N . VAL A 1 904 ? -92.805 -21.712 156.574 1.00 82.19 904 VAL A N 1
ATOM 6362 C CA . VAL A 1 904 ? -94.044 -21.021 156.981 1.00 82.19 904 VAL A CA 1
ATOM 6363 C C . VAL A 1 904 ? -94.573 -21.528 158.334 1.00 82.19 904 VAL A C 1
ATOM 6365 O O . VAL A 1 904 ? -94.418 -22.702 158.678 1.00 82.19 904 VAL A O 1
ATOM 6368 N N . ARG A 1 905 ? -95.226 -20.664 159.130 1.00 79.69 905 ARG A N 1
ATOM 6369 C CA . ARG A 1 905 ? -95.809 -20.987 160.453 1.00 79.69 905 ARG A CA 1
ATOM 6370 C C . ARG A 1 905 ? -97.260 -20.500 160.575 1.00 79.69 905 ARG A C 1
ATOM 6372 O O . ARG A 1 905 ? -97.566 -19.374 160.204 1.00 79.69 905 ARG A O 1
ATOM 6379 N N . MET A 1 906 ? -98.146 -21.339 161.115 1.00 78.69 906 MET A N 1
ATOM 6380 C CA . MET A 1 906 ? -99.609 -21.170 161.136 1.00 78.69 906 MET A CA 1
ATOM 6381 C C . MET A 1 906 ? -100.183 -21.320 162.553 1.00 78.69 906 MET A C 1
ATOM 6383 O O . MET A 1 906 ? -99.893 -22.320 163.189 1.00 78.69 906 MET A O 1
ATOM 6387 N N . THR A 1 907 ? -101.010 -20.394 163.053 1.00 75.12 907 THR A N 1
ATOM 6388 C CA . THR A 1 907 ? -101.481 -20.337 164.468 1.00 75.12 907 THR A CA 1
ATOM 6389 C C . THR A 1 907 ? -102.931 -20.858 164.664 1.00 75.12 907 THR A C 1
ATOM 6391 O O . THR A 1 907 ? -103.772 -20.632 163.797 1.00 75.12 907 THR A O 1
ATOM 6394 N N . LEU A 1 908 ? -103.259 -21.495 165.807 1.00 73.62 908 LEU A N 1
ATOM 6395 C CA . LEU A 1 908 ? -104.548 -22.148 166.173 1.00 73.62 908 LEU A CA 1
ATOM 6396 C C . LEU A 1 908 ? -105.160 -21.518 167.477 1.00 73.62 908 LEU A C 1
ATOM 6398 O O . LEU A 1 908 ? -104.399 -21.198 168.384 1.00 73.62 908 LEU A O 1
ATOM 6402 N N . LYS A 1 909 ? -106.494 -21.298 167.622 1.00 57.81 909 LYS A N 1
ATOM 6403 C CA . LYS A 1 909 ? -107.151 -20.554 168.765 1.00 57.81 909 LYS A CA 1
ATOM 6404 C C . LYS A 1 909 ? -107.802 -21.450 169.870 1.00 57.81 909 LYS A C 1
ATOM 6406 O O . LYS A 1 909 ? -108.362 -22.483 169.524 1.00 57.81 909 LYS A O 1
ATOM 6411 N N . SER A 1 910 ? -107.835 -21.021 171.159 1.00 50.44 910 SER A N 1
ATOM 6412 C CA . SER A 1 910 ? -108.349 -21.755 172.369 1.00 50.44 910 SER A CA 1
ATOM 6413 C C . SER A 1 910 ? -109.448 -21.025 173.219 1.00 50.44 910 SER A C 1
ATOM 6415 O O . SER A 1 910 ? -109.653 -19.825 173.039 1.00 50.44 910 SER A O 1
ATOM 6417 N N . VAL A 1 911 ? -110.153 -21.717 174.156 1.00 45.97 911 VAL A N 1
ATOM 6418 C CA . VAL A 1 911 ? -111.178 -21.185 175.125 1.00 45.97 911 VAL A CA 1
ATOM 6419 C C . VAL A 1 911 ? -110.763 -21.493 176.588 1.00 45.97 911 VAL A C 1
ATOM 6421 O O . VAL A 1 911 ? -110.349 -22.616 176.854 1.00 45.97 911 VAL A O 1
ATOM 6424 N N . GLY A 1 912 ? -110.849 -20.542 177.540 1.00 43.91 912 GLY A N 1
ATOM 6425 C CA . GLY A 1 912 ? -110.166 -20.629 178.856 1.00 43.91 912 GLY A CA 1
ATOM 6426 C C . GLY A 1 912 ? -111.008 -20.688 180.153 1.00 43.91 912 GLY A C 1
ATOM 6427 O O . GLY A 1 912 ? -112.195 -20.374 180.152 1.00 43.91 912 GLY A O 1
ATOM 6428 N N . ALA A 1 913 ? -110.327 -21.010 181.273 1.00 36.66 913 ALA A N 1
ATOM 6429 C CA . ALA A 1 913 ? -110.597 -20.559 182.650 1.00 36.66 913 ALA A CA 1
ATOM 6430 C C . ALA A 1 913 ? -109.283 -20.444 183.472 1.00 36.66 913 ALA A C 1
ATOM 6432 O O . ALA A 1 913 ? -108.462 -21.356 183.463 1.00 36.66 913 ALA A O 1
ATOM 6433 N N . LEU A 1 914 ? -109.184 -19.321 184.205 1.00 30.67 914 LEU A N 1
ATOM 6434 C CA . LEU A 1 914 ? -108.169 -18.812 185.155 1.00 30.67 914 LEU A CA 1
ATOM 6435 C C . LEU A 1 914 ? -106.856 -18.179 184.627 1.00 30.67 914 LEU A C 1
ATOM 6437 O O . LEU A 1 914 ? -105.816 -18.817 184.555 1.00 30.67 914 LEU A O 1
ATOM 6441 N N . ALA A 1 915 ? -106.981 -16.849 184.437 1.00 29.39 915 ALA A N 1
ATOM 6442 C CA . ALA A 1 915 ? -106.211 -15.750 185.063 1.00 29.39 915 ALA A CA 1
ATOM 6443 C C . ALA A 1 915 ? -104.735 -15.543 184.634 1.00 29.39 915 ALA A C 1
ATOM 6445 O O . ALA A 1 915 ? -103.966 -16.482 184.568 1.00 29.39 915 ALA A O 1
ATOM 6446 N N . HIS A 1 916 ? -104.209 -14.333 184.413 1.00 30.55 916 HIS A N 1
ATOM 6447 C CA . HIS A 1 916 ? -104.713 -12.959 184.509 1.00 30.55 916 HIS A CA 1
ATOM 6448 C C . HIS A 1 916 ? -103.644 -12.011 183.901 1.00 30.55 916 HIS A C 1
ATOM 6450 O O . HIS A 1 916 ? -102.459 -12.250 184.095 1.00 30.55 916 HIS A O 1
ATOM 6456 N N . THR A 1 917 ? -104.096 -10.913 183.272 1.00 39.28 917 THR A N 1
ATOM 6457 C CA . THR A 1 917 ? -103.518 -9.535 183.197 1.00 39.28 917 THR A CA 1
ATOM 6458 C C . THR A 1 917 ? -102.071 -9.240 182.762 1.00 39.28 917 THR A C 1
ATOM 6460 O O . THR A 1 917 ? -101.114 -9.733 183.342 1.00 39.28 917 THR A O 1
ATOM 6463 N N . GLY A 1 918 ? -101.954 -8.221 181.900 1.00 33.78 918 GLY A N 1
ATOM 6464 C CA . GLY A 1 918 ? -100.749 -7.419 181.612 1.00 33.78 918 GLY A CA 1
ATOM 6465 C C . GLY A 1 918 ? -100.811 -6.951 180.155 1.00 33.78 918 GLY A C 1
ATOM 6466 O O . GLY A 1 918 ? -100.598 -7.767 179.271 1.00 33.78 918 GLY A O 1
ATOM 6467 N N . VAL A 1 919 ? -101.439 -5.823 179.803 1.00 31.42 919 VAL A N 1
ATOM 6468 C CA . VAL A 1 919 ? -101.026 -4.404 179.923 1.00 31.42 919 VAL A CA 1
ATOM 6469 C C . VAL A 1 919 ? -99.630 -4.116 179.359 1.00 31.42 919 VAL A C 1
ATOM 6471 O O . VAL A 1 919 ? -98.650 -4.714 179.789 1.00 31.42 919 VAL A O 1
ATOM 6474 N N . ASP A 1 920 ? -99.634 -3.193 178.393 1.00 41.50 920 ASP A N 1
ATOM 6475 C CA . ASP A 1 920 ? -98.543 -2.601 177.614 1.00 41.50 920 ASP A CA 1
ATOM 6476 C C . ASP A 1 920 ? -97.227 -2.365 178.359 1.00 41.50 920 ASP A C 1
ATOM 6478 O O . ASP A 1 920 ? -97.223 -1.892 179.492 1.00 41.50 920 ASP A O 1
ATOM 6482 N N . SER A 1 921 ? -96.121 -2.538 177.634 1.00 32.69 921 SER A N 1
ATOM 6483 C CA . SER A 1 921 ? -95.310 -1.436 177.081 1.00 32.69 921 SER A CA 1
ATOM 6484 C C . SER A 1 921 ? -93.831 -1.822 176.982 1.00 32.69 921 SER A C 1
ATOM 6486 O O . SER A 1 921 ? -93.346 -2.665 177.726 1.00 32.69 921 SER A O 1
ATOM 6488 N N . ASP A 1 922 ? -93.143 -1.148 176.056 1.00 28.98 922 ASP A N 1
ATOM 6489 C CA . ASP A 1 922 ? -91.707 -0.845 176.060 1.00 28.98 922 ASP A CA 1
ATOM 6490 C C . ASP A 1 922 ? -90.682 -1.991 176.105 1.00 28.98 922 ASP A C 1
ATOM 6492 O O . ASP A 1 922 ? -90.622 -2.809 177.012 1.00 28.98 922 ASP A O 1
ATOM 6496 N N . LEU A 1 923 ? -89.726 -1.943 175.181 1.00 26.34 923 LEU A N 1
ATOM 6497 C CA . LEU A 1 923 ? -88.367 -1.463 175.469 1.00 26.34 923 LEU A CA 1
ATOM 6498 C C . LEU A 1 923 ? -87.541 -1.621 174.183 1.00 26.34 923 LEU A C 1
ATOM 6500 O O . LEU A 1 923 ? -87.497 -2.680 173.572 1.00 26.34 923 LEU A O 1
ATOM 6504 N N . LEU A 1 924 ? -87.064 -0.500 173.642 1.00 27.03 924 LEU A N 1
ATOM 6505 C CA . LEU A 1 924 ? -85.682 -0.025 173.798 1.00 27.03 924 LEU A CA 1
ATOM 6506 C C . LEU A 1 924 ? -84.683 -0.873 172.996 1.00 27.03 924 LEU A C 1
ATOM 6508 O O . LEU A 1 924 ? -84.497 -2.058 173.222 1.00 27.03 924 LEU A O 1
ATOM 6512 N N . ARG A 1 925 ? -84.110 -0.279 171.945 1.00 29.50 925 ARG A N 1
ATOM 6513 C CA . ARG A 1 925 ? -82.884 0.544 172.000 1.00 29.50 925 ARG A CA 1
ATOM 6514 C C . ARG A 1 925 ? -81.662 -0.269 172.413 1.00 29.50 925 ARG A C 1
ATOM 6516 O O . ARG A 1 925 ? -81.606 -0.831 173.497 1.00 29.50 925 ARG A O 1
ATOM 6523 N N . GLY A 1 926 ? -80.615 -0.106 171.623 1.00 27.89 926 GLY A N 1
ATOM 6524 C CA . GLY A 1 926 ? -79.250 -0.412 172.019 1.00 27.89 926 GLY A CA 1
ATOM 6525 C C . GLY A 1 926 ? -78.464 -0.732 170.763 1.00 27.89 926 GLY A C 1
ATOM 6526 O O . GLY A 1 926 ? -78.709 -1.762 170.162 1.00 27.89 926 GLY A O 1
ATOM 6527 N N . ALA A 1 927 ? -77.732 0.226 170.196 1.00 24.72 927 ALA A N 1
ATOM 6528 C CA . ALA A 1 927 ? -76.385 0.589 170.643 1.00 24.72 927 ALA A CA 1
ATOM 6529 C C . ALA A 1 927 ? -75.381 -0.519 170.285 1.00 24.72 927 ALA A C 1
ATOM 6531 O O . ALA A 1 927 ? -75.654 -1.689 170.485 1.00 24.72 927 ALA A O 1
ATOM 6532 N N . ALA A 1 928 ? -74.169 -0.263 169.834 1.00 24.53 928 ALA A N 1
ATOM 6533 C CA . ALA A 1 928 ? -73.442 0.925 169.434 1.00 24.53 928 ALA A CA 1
ATOM 6534 C C . ALA A 1 928 ? -72.015 0.408 169.170 1.00 24.53 928 ALA A C 1
ATOM 6536 O O . ALA A 1 928 ? -71.597 -0.534 169.842 1.00 24.53 928 ALA A O 1
ATOM 6537 N N . LEU A 1 929 ? -71.269 1.110 168.309 1.00 25.02 929 LEU A N 1
ATOM 6538 C CA . LEU A 1 929 ? -69.812 1.006 168.144 1.00 25.02 929 LEU A CA 1
ATOM 6539 C C . LEU A 1 929 ? -69.316 -0.351 167.570 1.00 25.02 929 LEU A C 1
ATOM 6541 O O . LEU A 1 929 ? -69.929 -1.390 167.740 1.00 25.02 929 LEU A O 1
ATOM 6545 N N . PHE A 1 930 ? -68.208 -0.436 166.840 1.00 24.88 930 PHE A N 1
ATOM 6546 C CA . PHE A 1 930 ? -66.924 0.192 167.118 1.00 24.88 930 PHE A CA 1
ATOM 6547 C C . PHE A 1 930 ? -65.999 -0.010 165.901 1.00 24.88 930 PHE A C 1
ATOM 6549 O O . PHE A 1 930 ? -65.979 -1.112 165.364 1.00 24.88 930 PHE A O 1
ATOM 6556 N N . SER A 1 931 ? -65.146 0.991 165.620 1.00 26.12 931 SER A N 1
ATOM 6557 C CA . SER A 1 931 ? -63.737 0.851 165.166 1.00 26.12 931 SER A CA 1
ATOM 6558 C C . SER A 1 931 ? -63.438 0.179 163.808 1.00 26.12 931 SER A C 1
ATOM 6560 O O . SER A 1 931 ? -64.105 -0.751 163.406 1.00 26.12 931 SER A O 1
ATOM 6562 N N . LEU A 1 932 ? -62.372 0.473 163.063 1.00 26.23 932 LEU A N 1
ATOM 6563 C CA . LEU A 1 932 ? -61.242 1.407 163.123 1.00 26.23 932 LEU A CA 1
ATOM 6564 C C . LEU A 1 932 ? -60.314 0.987 161.956 1.00 26.23 932 LEU A C 1
ATOM 6566 O O . LEU A 1 932 ? -60.298 -0.183 161.592 1.00 26.23 932 LEU A O 1
ATOM 6570 N N . LEU A 1 933 ? -59.470 1.922 161.509 1.00 28.41 933 LEU A N 1
ATOM 6571 C CA . LEU A 1 933 ? -58.122 1.699 160.952 1.00 28.41 933 LEU A CA 1
ATOM 6572 C C . LEU A 1 933 ? -58.027 1.089 159.526 1.00 28.41 933 LEU A C 1
ATOM 6574 O O . LEU A 1 933 ? -58.462 -0.022 159.273 1.00 28.41 933 LEU A O 1
ATOM 6578 N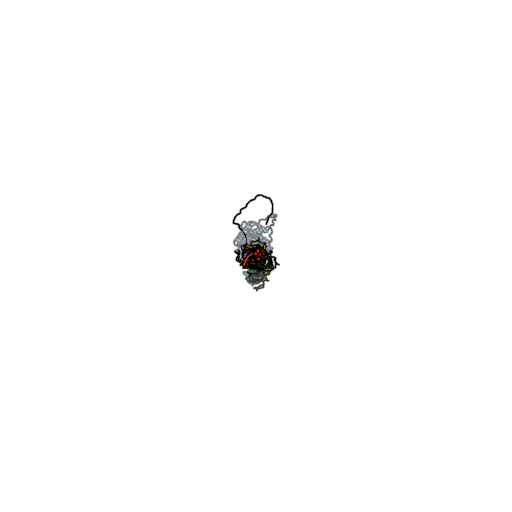 N . THR A 1 934 ? -57.591 1.844 158.505 1.00 33.78 934 THR A N 1
ATOM 6579 C CA . THR A 1 934 ? -56.206 2.257 158.128 1.00 33.78 934 THR A CA 1
ATOM 6580 C C . THR A 1 934 ? -55.537 1.281 157.135 1.00 33.78 934 THR A C 1
ATOM 6582 O O . THR A 1 934 ? -55.530 0.090 157.402 1.00 33.78 934 THR A O 1
ATOM 6585 N N . ILE A 1 935 ? -55.080 1.711 155.946 1.00 31.25 935 ILE A N 1
ATOM 6586 C CA . ILE A 1 935 ? -53.763 2.310 155.578 1.00 31.25 935 ILE A CA 1
ATOM 6587 C C . ILE A 1 935 ? -52.765 1.269 154.988 1.00 31.25 935 ILE A C 1
ATOM 6589 O O . ILE A 1 935 ? -52.593 0.207 155.570 1.00 31.25 935 ILE A O 1
ATOM 6593 N N . LEU A 1 936 ? -52.015 1.722 153.953 1.00 29.52 936 LEU A N 1
ATOM 6594 C CA . LEU A 1 936 ? -50.655 1.313 153.483 1.00 29.52 936 LEU A CA 1
ATOM 6595 C C . LEU A 1 936 ? -50.528 -0.108 152.886 1.00 29.52 936 LEU A C 1
ATOM 6597 O O . LEU A 1 936 ? -51.173 -1.035 153.337 1.00 29.52 936 LEU A O 1
ATOM 6601 N N . VAL A 1 937 ? -49.636 -0.415 151.940 1.00 29.39 937 VAL A N 1
ATOM 6602 C CA . VAL A 1 937 ? -48.782 0.325 150.991 1.00 29.39 937 VAL A CA 1
ATOM 6603 C C . VAL A 1 937 ? -48.072 -0.709 150.117 1.00 29.39 937 VAL A C 1
ATOM 6605 O O . VAL A 1 937 ? -47.967 -1.867 150.507 1.00 29.39 937 VAL A O 1
ATOM 6608 N N . GLY A 1 938 ? -47.446 -0.240 149.038 1.00 26.91 938 GLY A N 1
ATOM 6609 C CA . GLY A 1 938 ? -46.142 -0.769 148.619 1.00 26.91 938 GLY A CA 1
ATOM 6610 C C . GLY A 1 938 ? -46.215 -1.600 147.344 1.00 26.91 938 GLY A C 1
ATOM 6611 O O . GLY A 1 938 ? -46.785 -2.677 147.361 1.00 26.91 938 GLY A O 1
ATOM 6612 N N . ALA A 1 939 ? -45.822 -1.091 146.177 1.00 28.17 939 ALA A N 1
ATOM 6613 C CA . ALA A 1 939 ? -44.498 -0.626 145.741 1.00 28.17 939 ALA A CA 1
ATOM 6614 C C . ALA A 1 939 ? -43.635 -1.741 145.132 1.00 28.17 939 ALA A C 1
ATOM 6616 O O . ALA A 1 939 ? -43.520 -2.825 145.691 1.00 28.17 939 ALA A O 1
ATOM 6617 N N . ALA A 1 940 ? -42.917 -1.322 144.079 1.00 28.23 940 ALA A N 1
ATOM 6618 C CA . ALA A 1 940 ? -41.710 -1.926 143.508 1.00 28.23 940 ALA A CA 1
ATOM 6619 C C . ALA A 1 940 ? -41.976 -3.127 142.566 1.00 28.23 940 ALA A C 1
ATOM 6621 O O . ALA A 1 940 ? -42.850 -3.937 142.822 1.00 28.23 940 ALA A O 1
ATOM 6622 N N . ALA A 1 941 ? -41.280 -3.334 141.449 1.00 28.80 941 ALA A N 1
ATOM 6623 C CA . ALA A 1 941 ? -40.179 -2.642 140.787 1.00 28.80 941 ALA A CA 1
ATOM 6624 C C . ALA A 1 941 ? -40.027 -3.233 139.363 1.00 28.80 941 ALA A C 1
ATOM 6626 O O . ALA A 1 941 ? -40.523 -4.325 139.127 1.00 28.80 941 ALA A O 1
ATOM 6627 N N . MET A 1 942 ? -39.267 -2.530 138.503 1.00 26.91 942 MET A N 1
ATOM 6628 C CA . MET A 1 942 ? -38.162 -3.053 137.659 1.00 26.91 942 MET A CA 1
ATOM 6629 C C . MET A 1 942 ? -38.391 -4.296 136.772 1.00 26.91 942 MET A C 1
ATOM 6631 O O . MET A 1 942 ? -38.886 -5.312 137.217 1.00 26.91 942 MET A O 1
ATOM 6635 N N . PHE A 1 943 ? -37.871 -4.429 135.555 1.00 28.62 943 PHE A N 1
ATOM 6636 C CA . PHE A 1 943 ? -37.026 -3.654 134.642 1.00 28.62 943 PHE A CA 1
ATOM 6637 C C . PHE A 1 943 ? -36.813 -4.607 133.444 1.00 28.62 943 PHE A C 1
ATOM 6639 O O . PHE A 1 943 ? -36.715 -5.809 133.670 1.00 28.62 943 PHE A O 1
ATOM 6646 N N . MET A 1 944 ? -36.562 -4.061 132.244 1.00 29.27 944 MET A N 1
ATOM 6647 C CA . MET A 1 944 ? -35.718 -4.676 131.192 1.00 29.27 944 MET A CA 1
ATOM 6648 C C . MET A 1 944 ? -36.250 -5.946 130.464 1.00 29.27 944 MET A C 1
ATOM 6650 O O . MET A 1 944 ? -36.860 -6.810 131.059 1.00 29.27 944 MET A O 1
ATOM 6654 N N . VAL A 1 945 ? -36.004 -6.213 129.173 1.00 33.66 945 VAL A N 1
ATOM 6655 C CA . VAL A 1 945 ? -35.346 -5.498 128.067 1.00 33.66 945 VAL A CA 1
ATOM 6656 C C . VAL A 1 945 ? -35.511 -6.324 126.776 1.00 33.66 945 VAL A C 1
ATOM 6658 O O . VAL A 1 945 ? -35.482 -7.545 126.859 1.00 33.66 945 VAL A O 1
ATOM 6661 N N . ARG A 1 946 ? -35.504 -5.641 125.611 1.00 34.41 946 ARG A N 1
ATOM 6662 C CA . ARG A 1 946 ? -35.084 -6.107 124.254 1.00 34.41 946 ARG A CA 1
ATOM 6663 C C . ARG A 1 946 ? -35.885 -7.268 123.609 1.00 34.41 946 ARG A C 1
ATOM 6665 O O . ARG A 1 946 ? -36.382 -8.138 124.286 1.00 34.41 946 ARG A O 1
ATOM 6672 N N . ARG A 1 947 ? -35.989 -7.399 122.280 1.00 33.31 947 ARG A N 1
ATOM 6673 C CA . ARG A 1 947 ? -35.218 -6.849 121.149 1.00 33.31 947 ARG A CA 1
ATOM 6674 C C . ARG A 1 947 ? -36.016 -7.046 119.845 1.00 33.31 947 ARG A C 1
ATOM 6676 O O . ARG A 1 947 ? -36.582 -8.110 119.672 1.00 33.31 947 ARG A O 1
ATOM 6683 N N . LYS A 1 948 ? -35.880 -6.058 118.949 1.00 39.97 948 LYS A N 1
ATOM 6684 C CA . LYS A 1 948 ? -35.667 -6.114 117.482 1.00 39.97 948 LYS A CA 1
ATOM 6685 C C . LYS A 1 948 ? -36.546 -6.994 116.572 1.00 39.97 948 LYS A C 1
ATOM 6687 O O . LYS A 1 948 ? -36.532 -8.200 116.734 1.00 39.97 948 LYS A O 1
ATOM 6692 N N . HIS A 1 949 ? -37.019 -6.309 115.513 1.00 40.94 949 HIS A N 1
ATOM 6693 C CA . HIS A 1 949 ? -37.157 -6.681 114.085 1.00 40.94 949 HIS A CA 1
ATOM 6694 C C . HIS A 1 949 ? -37.733 -8.074 113.787 1.00 40.94 949 HIS A C 1
ATOM 6696 O O . HIS A 1 949 ? -37.193 -9.075 114.231 1.00 40.94 949 HIS A O 1
ATOM 6702 N N . THR A 1 950 ? -38.773 -8.220 112.977 1.00 39.06 950 THR A N 1
ATOM 6703 C CA . THR A 1 950 ? -39.197 -7.464 111.787 1.00 39.06 950 THR A CA 1
ATOM 6704 C C . THR A 1 950 ? -40.662 -7.784 111.553 1.00 39.06 950 THR A C 1
ATOM 6706 O O . THR A 1 950 ? -41.057 -8.894 111.978 1.00 39.06 950 THR A O 1
#

Nearest PDB structures (foldseek):
  3zy7-assembly1_B  TM=7.054E-01  e=1.187E-02  Mus musculus
  7nxd-assembly1_A  TM=1.911E-01  e=5.933E-09  Homo sapiens
  5cn1-assembly5_C  TM=6.467E-01  e=2.196E-02  Saccharomyces cerevisiae S288C
  1e42-assembly1_A  TM=3.170E-01  e=7.912E-02  Homo sapiens
  2z1p-assembly1_A  TM=2.652E-01  e=5.817E-02  Enterococcus faecalis

Sequence (950 aa):
MAATLASVLAISGASAAFAVQSAVPAAPNPAMAAQCEVDFAISLDLSNSVTDPQLQQAREELAELANALEGYPVRFAVSNFASNAPATNGGANAPLPLTSVADAAGVDAIVSYVNGLQRPVPAQGGTNWDRGLAAIAGSTENYDALFFLTDGNPTQYADPVQGPGNSTNQATIDAAVSSANVVKGEGTRIVPIGVNDNIAGGQLAMFREHITQISGPAEGDDYHLAGFAALASTLIGIVNTNCASIDLEKTGTLADGATGTAGDIVDYEFTVTNTGTVALTDVTLADPKPGLSSIEFGIWPGAPGVLEPTQSVTATASYTLTEADVTAGEVSNTATTSGIPPAGTAVTDEAPALVTLPELTPGISLEKTGVLAGDTIAYSFTATNTGNVTLTAVSIVDELEGVSEISYGAWPAASGVLAPGQSVTATASYGITQADRDAGTVANTATTTGTPPSGPPVSDEDDFEQPLAGAPALNLVKTGVLAGDTIAYSFTATNTGSVTLSSVTIADELEGLSEISYGKWPAATGVLAPGQSVTATASYAITQADRDAGTVDNTATTTGTPPSGPPVSDEDDFDQPLDGTPALNLVKTGVLDGNTIAYSFTATNTGDVTLTAVSIADELKGLSELQYGEWPAVTGVLAPGQSVTATATYAVTQADRDAGAVHNTATTTGTPPGGGIVTDEDEFDQPLGGTPSVSLVKTGVLSGNTIAYTFVATNSGTVTLTSVSIEDALDGLSDVSYGAWPAGAGVLAPGQSVTATASYTLTQADLDAGLVSNTATVTGTPPHGPVVSDKDTFELPLVDGPAISLVKTGVVHGDTITFTFVVTNTGNVSLTSVSIADELRGLSAITYGAWPNAQGELAPGASVTATATYAVTDADKSAGFVSNKASVTATPPTGPEITDRDDVRMTLKSVGALAHTGVDSDLLRGAALFSLLTILVGAAAMFMVRRKHT

Solvent-accessible surface area (backbone atoms only — not comparable to full-atom values): 51014 Å² total; per-residue (Å²): 134,88,88,83,85,91,86,84,93,79,90,78,94,68,85,75,73,77,55,72,70,52,87,51,82,60,55,76,55,37,70,74,68,93,43,43,72,40,39,31,35,36,36,38,56,41,16,65,85,55,42,74,69,55,50,52,40,42,28,54,25,56,32,47,35,32,58,51,39,52,63,36,67,32,28,42,20,43,40,33,13,6,37,37,51,39,31,36,93,64,68,60,34,53,64,45,66,76,35,42,17,51,43,71,70,34,23,51,51,49,37,54,44,49,69,47,51,67,70,34,62,80,94,35,16,31,36,12,47,18,32,36,34,38,49,56,57,64,46,95,68,83,37,42,31,32,41,40,35,34,72,70,65,34,11,16,23,61,85,79,72,42,71,78,58,79,48,71,46,60,66,23,43,27,41,23,25,52,26,28,36,49,30,27,69,74,48,18,14,43,29,35,37,38,34,41,80,89,47,61,70,73,59,35,57,30,43,52,57,48,53,29,48,47,18,35,87,46,78,81,72,26,25,41,81,41,37,53,94,42,45,28,64,52,52,43,46,60,51,35,73,41,20,49,40,49,45,44,48,45,47,49,42,73,39,92,89,54,74,48,46,60,69,30,45,32,44,33,45,36,39,42,30,24,73,20,75,47,48,26,32,74,46,46,78,50,63,82,55,86,76,50,48,75,76,43,70,55,75,52,86,55,59,84,37,40,32,47,52,74,32,55,36,44,30,38,34,45,33,63,38,42,65,66,35,45,74,65,37,36,46,79,48,56,35,39,37,37,27,31,37,90,53,71,68,66,37,62,31,69,23,66,27,72,33,77,42,60,85,86,47,74,38,47,42,42,47,56,49,74,46,82,57,90,60,31,34,44,35,41,36,38,42,30,25,72,16,77,47,52,27,33,74,43,47,74,49,66,80,52,86,72,50,46,75,78,44,70,54,76,52,86,54,58,85,35,40,31,48,55,75,34,58,37,43,30,36,33,42,32,67,66,49,71,68,37,34,43,67,33,40,47,77,45,57,35,38,31,39,29,32,38,93,68,76,73,66,38,62,26,64,31,71,42,76,46,80,37,90,64,49,72,39,51,42,46,44,54,47,74,46,82,58,90,62,30,35,45,35,40,37,38,44,30,25,74,16,66,28,46,26,32,73,44,47,76,49,63,80,58,87,75,50,46,75,78,44,70,55,76,51,85,56,58,86,35,39,29,47,54,76,32,57,39,44,31,37,32,44,34,68,67,49,69,68,37,40,40,65,33,38,48,77,43,60,36,39,32,38,27,34,38,77,69,74,73,66,40,64,26,66,30,70,42,77,45,78,38,90,68,52,71,41,53,44,48,46,55,47,73,47,82,54,94,56,32,33,44,34,41,37,38,43,30,24,73,18,71,30,44,25,32,72,43,46,76,50,66,78,56,87,74,50,46,77,76,45,68,56,76,49,84,69,50,85,35,42,29,47,54,75,31,56,40,43,31,34,34,45,31,68,64,47,71,67,36,34,44,67,36,37,48,80,44,57,35,38,32,39,26,35,34,63,101,53,70,74,41,66,27,66,32,71,39,76,46,79,38,85,64,50,73,38,46,43,45,46,55,46,72,45,82,55,95,61,32,34,44,33,41,37,39,42,31,23,74,18,66,30,46,26,32,72,44,47,73,49,65,80,56,86,76,48,48,75,76,43,72,57,78,48,84,67,42,87,35,28,27,44,54,75,32,58,38,46,31,36,34,43,34,67,69,48,73,67,40,49,72,64,31,49,49,76,46,56,36,36,34,38,28,34,36,76,69,75,72,71,34,63,26,64,31,70,39,77,47,80,49,86,80,51,70,43,62,44,42,47,57,49,74,49,82,54,92,60,31,33,42,34,42,38,39,37,34,24,72,18,81,39,53,32,31,69,49,46,76,50,70,74,50,86,72,49,47,74,78,45,70,56,76,54,84,47,61,88,37,32,26,46,54,72,34,60,40,44,32,36,32,43,31,69,61,44,74,66,36,60,71,68,31,41,53,72,43,48,36,36,34,37,31,33,38,87,71,74,74,71,45,69,28,64,33,67,46,76,48,78,54,92,90,88,89,89,83,87,79,92,80,82,89,77,90,78,82,88,79,86,76,90,77,90,78,84,85,82,89,82,84,84,87,76,90,77,90,78,87,79,80,90,132

Radius of gyration: 107.15 Å; Cα contacts (8 Å, |Δi|>4): 2309; chains: 1; bounding box: 200×80×290 Å

pLDDT: mean 87.46, std 15.08, range [24.53, 98.38]